Protein 4HS6 (pdb70)

CATH classification: 2.60.40.10 (+1 more: 2.60.40.10)

Solvent-accessible surface area: 37978 Å² total; per-residue (Å²): 166,9,39,4,82,97,0,47,5,49,113,146,190,19,42,7,81,81,0,49,8,55,119,146,145,7,85,6,76,13,60,56,81,70,38,69,9,44,78,36,62,162,4,66,0,46,0,143,3,78,86,56,0,57,16,132,88,87,13,0,0,0,0,0,11,20,61,70,70,132,25,4,102,3,2,0,44,16,3,73,58,69,28,107,80,10,50,101,42,5,53,11,55,39,76,15,49,71,2,36,1,13,0,55,47,0,70,26,70,1,10,3,32,0,10,0,0,0,0,14,24,64,18,6,31,14,0,127,7,0,71,0,52,2,103,78,103,63,21,45,10,60,11,41,30,5,40,8,11,34,71,3,23,62,80,31,42,0,1,0,0,0,0,0,7,62,0,15,23,90,125,30,114,22,32,4,49,5,59,134,56,100,40,104,84,42,50,82,82,11,39,17,64,9,45,55,169,64,3,5,11,0,3,7,1,28,0,61,16,52,75,59,62,8,86,123,57,132,56,0,10,0,39,0,56,9,131,30,33,132,72,69,43,74,86,63,35,91,75,32,121,79,152,8,82,6,72,4,55,54,67,77,41,61,9,33,79,44,62,164,6,66,0,57,1,152,4,77,86,54,0,61,16,127,88,86,13,0,0,0,0,0,14,8,55,69,48,129,29,4,90,5,0,0,45,15,3,73,54,71,25,109,84,16,47,104,47,4,56,8,69,39,71,15,45,65,5,37,0,17,0,48,51,0,69,23,76,1,17,4,29,0,10,0,0,0,0,16,25,51,22,8,31,14,0,81,5,0,111,3,42,1,112,72,104,66,21,45,10,61,12,44,29,4,59,13,15,47,72,3,22,96,88,27,44,0,2,0,0,0,0,0,7,63,0,18,24,124,126,28,115,21,41,5,43,2,67,131,53,109,47,105,86,41,50,77,84,12,27,15,70,12,37,59,154,64,4,8,17,0,5,7,1,28,0,58,21,52,74,62,64,5,75,130,53,141,58,0,9,0,30,0,60,7,131,31,36,133,77,70,41,70,83,62,35,99,83,34,119,110,166,18,122,5,85,6,55,40,94,8,34,16,82,62,91,91,54,4,63,2,35,0,66,7,57,62,52,55,1,77,62,11,2,1,0,0,0,15,21,34,103,88,154,14,7,60,4,0,0,2,9,2,72,72,30,54,57,7,24,11,138,95,5,124,112,55,6,61,5,57,80,47,67,106,131,29,42,0,23,2,120,0,23,65,1,74,80,77,1,28,1,49,0,3,0,0,1,0,30,57,93,10,14,0,0,21,76,36,1,87,15,28,26,1,22,12,20,77,43,44,35,84,24,14,44,9,25,22,3,24,51,101,90,13,4,0,0,0,5,0,14,39,0,20,0,65,38,12,71,22,40,1,39,103,36,93,36,98,89,36,40,28,53,3,68,23,37,88,24,133,78,35,36,44,16,16,4,0,1,0,32,8,77,42,102,15,51,72,111,111,70,14,39,0,28,2,29,0,82,19,13,77,11,100,7,43,42,100,5,102,66,96,100,75,122,4,87,13,108,2,44,36,86,15,36,14,59,56,89,74,49,0,54,2,37,0,62,13,58,58,80,100,36,119,57,0,3,4,0,0,0,17,24,11,102,94,167,34,6,46,5,0,0,2,12,2,91,80,41,56,58,4,33,9,101,95,8,72,116,53,10,68,4,57,67,59,93,108,140,76,46,1,24,1,132,0,33,62,1,72,75,76,1,29,2,41,0,0,0,0,0,0,15,35,89,11,5,0,0,20,64,34,3,92,11,18,26,0,11,9,26,74,49,44,52,90,24,14,44,8,20,37,3,26,2,142,104,89,9,5,0,0,0,6,0,13,38,0,12,0,44,55,14,84,25,44,1,29,102,44,92,36,101,89,36,39,32,52,3,67,28,32,99,25,132,80,33,35,38,13,15,5,0,1,0,34,7,79,47,100,19,45,79,126,85,80,11,55,0,27,2,38,0,124,32,14,62,13,99,8,54,36,108,5,95,74,96,113,74

Sequence (889 aa):
QLINTNGSWHHINQLINTNGSWHINDIVLTQSPSSLSASVGDRVTITTCRASESVDGYGYSFLHWFQQKPGKAPKLLIYLASNLNSGVPSRFSGSGSGTDFTLTISSLLQPEDFATYYCQQNNVDPWTFGQQGTKLEIKKRTVAAPSVFIFPPSDEEQLKSGTASVVCLLNNFYPRREAKVQWKVDNALQSGNSQESVTEQDSKDSTYSLSSTLTLSKADYEKHKVYACCEVTHQGLSSPVTKSFNRGECDIVLTQSPSSLSASVGDRVTITCRRASESVDGYGYSFLHWFQQKPGKAPKLLIYLASNLNSGVPSRFSGSSGSGTDFTTLTISSLQPEDFATYYCQQNNVDPWTFGQQGTKLEIKRTVAAPSVFIFPPSDEQLKSGTASVVCLLNNFYPREAKVQWKVDNALQSGNSQESVTEQDSKDSTYSLSSTLTLSKADYEKHKVYACCEVTHQGLSSPVTKSFNRGECEEVQLQESGPGLVVKPSETLSLTCTVSGDSITSGYWNWIRQPPGRALEWMGYISYSGSTYYSLSLRSRITISRDTSKNQYSLRLSSVTAADTAMYYCALITTSTYAMDYWGQGTTVTVSSASTTKGPSVFPLAPGTAALGCLVKDYFPEEPVVTVSSWNSGALTSGVHTFPAVLQSSGLYSLSSVVTVPSSSLGTQTYICNVNHKPSNTKVDKKVEPKSCEVQLQESGPGLVKPSETLSLTCTVSGDSITSGYWNWIRQPPGRALEEWMGYISYSGSTYYSLSLRSRITISRDTSSKNQYSLRRLSSVTAADTAMYYCALITTSTYAMDYWGQGTTVTVSSASTKGPSVFPLAPSGTTAALGCLVKDYFPEPVTVSWNSGALTSGVHTFPAVLQSSGLYSLSSVVTVPSSSLGTQTYICNVNHKPSNTKVDKKVEPKSC

B-factor: mean 24.08, std 10.3, range [6.76, 92.84]

Nearest PDB structures (foldseek):
  4hs6-assembly2_L  TM=1.005E+00  e=5.303E-43  Homo sapiens
  6tcq-assembly1_L  TM=9.790E-01  e=2.250E-39  Homo sapiens
  5hys-assembly1_L  TM=9.779E-01  e=3.060E-39  Homo sapiens
  6tcp-assembly4_E  TM=9.678E-01  e=4.853E-39  Homo sapiens
  8acf-assembly1_L  TM=8.881E-01  e=1.164E-37  Homo sapiens

Secondary structure (DSSP, 8-state):
---EEEE-SEEEEETT--EEEEEEESS--EETTEE-EEEEEE-TTS--EEEEETTTEEPTT--TTEEEEEETTEEEEEESS--GGG-EEEEEEE-SSSSPEE---EEEEEE---BPPEEEEEPPPHHHHHTTEEEEEEEEEEEBSS--EEEEEETTEEP-SSEEEEEPPPPTTT--EEEEEEEEEEHHHHHT--EEEEEEE-TT-SS-EEEEEE-S--/--EEEEES-SEE-TTS-EEEEEEEESS-TTSSEEEEEEE-TTS--EEEEEEETTS-EEE-GGGTTTEEEEEETTTTEEEEEE-S--GGG-EEEEEEEEETTTTEEEEE---EEEEE-SSPPBPPEEEEE---EEEEEEEEEEEBSS--EEEEGGGTB-TTEEEPPPEE-TTS-EEEEEEEEEEGGGBTTB-EEEEEEEGGGTEEEEEEE-----/-EEEEEES-SEE-TTS-EEEEEEEEES--SS-EEEEEEE-TTS--EEEEEEETTS-EEE-TTTTTSEEEEEETTTTEEEEEE-S--GGG-EEEEEEEEETTTTEEEEE---EEEEE-SSPPBPPEEEEE----EEEEEEEEEEEBSS--EEEEGGGTB-TTEEEPPPEE-TTS-EEEEEEEEEEGGGTTT---EEEEEEGGGTEEEEEE------/---EEEE-SEEEEETT--EEEEEEESS--EETTEE-EEEEEE-TTS--EEEEETTTEEPTTS-TTEEEEEETTEEEEEESS--GGG-EEEEEEE-SSSSPEE---EEEEEE---BPPEEEEEPPPHHHHHTTEEEEEEEEEEEBSS--EEEEEETTEEP-SSEEEEEPPPPTTT--EEEEEEEEEEHHHHHT--EEEEEEE-TT-SS-EEEEEE-S--/--EEETTEEE--/--EEETTEEE--

Radius of gyration: 33.25 Å; Cα contacts (8 Å, |Δi|>4): 2449; chains: 6; bounding box: 92×70×86 Å

Structure (mmCIF, N/CA/C/O backbone):
data_4HS6
#
_entry.id   4HS6
#
_cell.length_a   71.091
_cell.length_b   90.821
_cell.length_c   72.681
_cell.angle_alpha   90.00
_cell.angle_beta   109.35
_cell.angle_gamma   90.00
#
_symmetry.space_group_name_H-M   'P 1 21 1'
#
loop_
_entity.id
_entity.type
_entity.pdbx_description
1 polymer E2-peptide
2 polymer 'MRCT10.v362 Fab light chain'
3 polymer 'MRCT10.v362 Fab heavy chain'
4 water water
#
loop_
_atom_site.group_PDB
_atom_site.id
_atom_site.type_symbol
_atom_site.label_atom_id
_atom_site.label_alt_id
_atom_site.label_comp_id
_atom_site.label_asym_id
_atom_site.label_entity_id
_atom_site.label_seq_id
_atom_site.pdbx_PDB_ins_code
_atom_site.Cartn_x
_atom_site.Cartn_y
_atom_site.Cartn_z
_atom_site.occupancy
_atom_site.B_iso_or_equiv
_atom_site.auth_seq_id
_atom_site.auth_comp_id
_atom_site.auth_asym_id
_atom_site.auth_atom_id
_atom_site.pdbx_PDB_model_num
ATOM 1 N N . GLN A 1 1 ? 47.684 30.420 -13.599 1.00 30.89 412 GLN Z N 1
ATOM 2 C CA . GLN A 1 1 ? 46.913 29.306 -13.002 1.00 28.55 412 GLN Z CA 1
ATOM 3 C C . GLN A 1 1 ? 47.873 28.152 -12.679 1.00 24.83 412 GLN Z C 1
ATOM 4 O O . GLN A 1 1 ? 48.717 27.779 -13.504 1.00 24.98 412 GLN Z O 1
ATOM 10 N N . LEU A 1 2 ? 47.768 27.622 -11.462 1.00 22.99 413 LEU Z N 1
ATOM 11 C CA . LEU A 1 2 ? 48.591 26.486 -11.046 1.00 21.27 413 LEU Z CA 1
ATOM 12 C C . LEU A 1 2 ? 48.145 25.229 -11.787 1.00 22.33 413 LEU Z C 1
ATOM 13 O O . LEU A 1 2 ? 46.992 25.113 -12.214 1.00 21.16 413 LEU Z O 1
ATOM 18 N N . ILE A 1 3 ? 49.089 24.300 -11.934 1.00 20.15 414 ILE Z N 1
ATOM 19 C CA . ILE A 1 3 ? 48.882 23.015 -12.603 1.00 21.50 414 ILE Z CA 1
ATOM 20 C C . ILE A 1 3 ? 49.024 21.920 -11.556 1.00 19.16 414 ILE Z C 1
ATOM 21 O O . ILE A 1 3 ? 49.899 22.004 -10.699 1.00 20.29 414 ILE Z O 1
ATOM 26 N N . ASN A 1 4 ? 48.191 20.880 -11.639 1.00 17.45 415 ASN Z N 1
ATOM 27 C CA . ASN A 1 4 ? 48.307 19.756 -10.719 1.00 16.86 415 ASN Z CA 1
ATOM 28 C C . ASN A 1 4 ? 49.022 18.566 -11.369 1.00 16.84 415 ASN Z C 1
ATOM 29 O O . ASN A 1 4 ? 48.697 18.162 -12.489 1.00 18.61 415 ASN Z O 1
ATOM 34 N N . THR A 1 5 ? 50.008 18.025 -10.655 1.00 18.66 416 THR Z N 1
ATOM 35 C CA . THR A 1 5 ? 50.704 16.792 -11.059 1.00 18.71 416 THR Z CA 1
ATOM 36 C C . THR A 1 5 ? 50.804 15.892 -9.830 1.00 17.46 416 THR Z C 1
ATOM 37 O O . THR A 1 5 ? 51.290 16.312 -8.783 1.00 18.45 416 THR Z O 1
ATOM 41 N N . ASN A 1 6 ? 50.286 14.667 -9.942 1.00 17.73 417 ASN Z N 1
ATOM 42 C CA . ASN A 1 6 ? 50.376 13.679 -8.869 1.00 19.08 417 ASN Z CA 1
ATOM 43 C C . ASN A 1 6 ? 49.841 14.202 -7.535 1.00 16.94 417 ASN Z C 1
ATOM 44 O O . ASN A 1 6 ? 50.342 13.859 -6.470 1.00 18.34 417 ASN Z O 1
ATOM 49 N N . GLY A 1 7 ? 48.804 15.039 -7.608 1.00 14.95 418 GLY Z N 1
ATOM 50 C CA . GLY A 1 7 ? 48.088 15.499 -6.424 1.00 15.34 418 GLY Z CA 1
ATOM 51 C C . GLY A 1 7 ? 48.478 16.881 -5.936 1.00 15.02 418 GLY Z C 1
ATOM 52 O O . GLY A 1 7 ? 47.742 17.460 -5.144 1.00 15.39 418 GLY Z O 1
ATOM 53 N N . SER A 1 8 ? 49.617 17.396 -6.379 1.00 17.02 419 SER Z N 1
ATOM 54 C CA . SER A 1 8 ? 50.115 18.684 -5.882 1.00 18.04 419 SER Z CA 1
ATOM 55 C C . SER A 1 8 ? 50.072 19.770 -6.947 1.00 19.32 419 SER Z C 1
ATOM 56 O O . SER A 1 8 ? 50.375 19.533 -8.119 1.00 17.82 419 SER Z O 1
ATOM 59 N N . TRP A 1 9 ? 49.693 20.974 -6.523 1.00 17.72 420 TRP Z N 1
ATOM 60 C CA . TRP A 1 9 ? 49.602 22.115 -7.420 1.00 18.11 420 TRP Z CA 1
ATOM 61 C C . TRP A 1 9 ? 50.943 22.835 -7.452 1.00 20.06 420 TRP Z C 1
ATOM 62 O O . TRP A 1 9 ? 51.574 22.995 -6.409 1.00 22.98 420 TRP Z O 1
ATOM 73 N N . HIS A 1 10 ? 51.373 23.225 -8.654 1.00 18.86 421 HIS Z N 1
ATOM 74 C CA A HIS A 1 10 ? 52.670 23.877 -8.861 0.60 20.51 421 HIS Z CA 1
ATOM 75 C CA B HIS A 1 10 ? 52.667 23.887 -8.856 0.40 20.98 421 HIS Z CA 1
ATOM 76 C C . HIS A 1 10 ? 52.587 24.887 -9.994 1.00 24.34 421 HIS Z C 1
ATOM 77 O O . HIS A 1 10 ? 51.626 24.910 -10.752 1.00 23.96 421 HIS Z O 1
ATOM 90 N N . ILE A 1 11 ? 53.615 25.723 -10.112 1.00 26.25 422 ILE Z N 1
ATOM 91 C CA . ILE A 1 11 ? 53.647 26.697 -11.190 1.00 34.91 422 ILE Z CA 1
ATOM 92 C C . ILE A 1 11 ? 53.906 25.993 -12.525 1.00 34.86 422 ILE Z C 1
ATOM 93 O O . ILE A 1 11 ? 54.693 25.051 -12.583 1.00 38.95 422 ILE Z O 1
ATOM 98 N N . ASN A 1 12 ? 53.203 26.449 -13.566 1.00 41.79 423 ASN Z N 1
ATOM 99 C CA . ASN A 1 12 ? 53.415 26.056 -14.975 1.00 56.29 423 ASN Z CA 1
ATOM 100 C C . ASN A 1 12 ? 52.170 26.332 -15.816 1.00 59.06 423 ASN Z C 1
ATOM 101 O O . ASN A 1 12 ? 52.259 26.502 -17.033 1.00 66.65 423 ASN Z O 1
ATOM 106 N N . GLN B 1 1 ? -31.750 12.704 -44.517 1.00 46.50 412 GLN Y N 1
ATOM 107 C CA . GLN B 1 1 ? -32.105 13.032 -43.112 1.00 33.31 412 GLN Y CA 1
ATOM 108 C C . GLN B 1 1 ? -33.140 12.065 -42.560 1.00 27.52 412 GLN Y C 1
ATOM 109 O O . GLN B 1 1 ? -34.149 12.471 -41.964 1.00 25.63 412 GLN Y O 1
ATOM 115 N N . LEU B 1 2 ? -32.885 10.780 -42.774 1.00 20.38 413 LEU Y N 1
ATOM 116 C CA . LEU B 1 2 ? -33.653 9.728 -42.128 1.00 22.45 413 LEU Y CA 1
ATOM 117 C C . LEU B 1 2 ? -33.184 9.647 -40.684 1.00 21.48 413 LEU Y C 1
ATOM 118 O O . LEU B 1 2 ? -32.091 10.109 -40.355 1.00 21.02 413 LEU Y O 1
ATOM 123 N N . ILE B 1 3 ? -34.029 9.098 -39.820 1.00 21.72 414 ILE Y N 1
ATOM 124 C CA . ILE B 1 3 ? -33.623 8.813 -38.463 1.00 23.40 414 ILE Y CA 1
ATOM 125 C C . ILE B 1 3 ? -33.755 7.321 -38.228 1.00 19.19 414 ILE Y C 1
ATOM 126 O O . ILE B 1 3 ? -34.525 6.631 -38.897 1.00 21.05 414 ILE Y O 1
ATOM 131 N N . ASN B 1 4 ? -32.946 6.817 -37.308 1.00 17.34 415 ASN Y N 1
ATOM 132 C CA . ASN B 1 4 ? -32.936 5.409 -37.019 1.00 18.14 415 ASN Y CA 1
ATOM 133 C C . ASN B 1 4 ? -33.638 5.128 -35.693 1.00 17.01 415 ASN Y C 1
ATOM 134 O O . ASN B 1 4 ? -33.406 5.827 -34.699 1.00 17.71 415 ASN Y O 1
ATOM 139 N N . THR B 1 5 ? -34.486 4.105 -35.693 1.00 17.83 416 THR Y N 1
ATOM 140 C CA . THR B 1 5 ? -35.118 3.598 -34.480 1.00 18.54 416 THR Y CA 1
ATOM 141 C C . THR B 1 5 ? -35.047 2.072 -34.521 1.00 15.90 416 THR Y C 1
ATOM 142 O O . THR B 1 5 ? -35.475 1.454 -35.500 1.00 17.75 416 THR Y O 1
ATOM 146 N N . ASN B 1 6 ? -34.480 1.471 -33.478 1.00 16.48 417 ASN Y N 1
ATOM 147 C CA . ASN B 1 6 ? -34.433 0.024 -33.339 1.00 18.32 417 ASN Y CA 1
ATOM 148 C C . ASN B 1 6 ? -33.819 -0.636 -34.566 1.00 17.68 417 ASN Y C 1
ATOM 149 O O . ASN B 1 6 ? -34.198 -1.739 -34.934 1.00 19.45 417 ASN Y O 1
ATOM 154 N N . GLY B 1 7 ? -32.862 0.057 -35.181 1.00 16.90 418 GLY Y N 1
ATOM 155 C CA . GLY B 1 7 ? -32.092 -0.504 -36.283 1.00 17.04 418 GLY Y CA 1
ATOM 156 C C . GLY B 1 7 ? -32.544 -0.123 -37.670 1.00 17.83 418 GLY Y C 1
ATOM 157 O O . GLY B 1 7 ? -31.793 -0.297 -38.628 1.00 17.69 418 GLY Y O 1
ATOM 158 N N . SER B 1 8 ? -33.762 0.382 -37.805 1.00 18.29 419 SER Y N 1
ATOM 159 C CA . SER B 1 8 ? -34.285 0.691 -39.125 1.00 20.82 419 SER Y CA 1
ATOM 160 C C . SER B 1 8 ? -34.378 2.191 -39.325 1.00 19.47 419 SER Y C 1
ATOM 161 O O . SER B 1 8 ? -34.785 2.931 -38.420 1.00 17.81 419 SER Y O 1
ATOM 164 N N . TRP B 1 9 ? -34.014 2.638 -40.525 1.00 18.46 420 TRP Y N 1
ATOM 165 C CA . TRP B 1 9 ? -34.082 4.046 -40.880 1.00 19.37 420 TRP Y CA 1
ATOM 166 C C . TRP B 1 9 ? -35.479 4.376 -41.403 1.00 19.76 420 TRP Y C 1
ATOM 167 O O . TRP B 1 9 ? -36.126 3.554 -42.054 1.00 23.17 420 TRP Y O 1
ATOM 178 N N . HIS B 1 10 ? -35.934 5.583 -41.096 1.00 19.89 421 HIS Y N 1
ATOM 179 C CA . HIS B 1 10 ? -37.277 6.010 -41.452 1.00 20.87 421 HIS Y CA 1
ATOM 180 C C . HIS B 1 10 ? -37.358 7.529 -41.473 1.00 21.46 421 HIS Y C 1
ATOM 181 O O . HIS B 1 10 ? -36.428 8.220 -41.084 1.00 21.37 421 HIS Y O 1
ATOM 188 N N . ILE B 1 11 ? -38.488 8.054 -41.933 1.00 23.52 422 ILE Y N 1
ATOM 189 C CA . ILE B 1 11 ? -38.660 9.496 -42.019 1.00 25.20 422 ILE Y CA 1
ATOM 190 C C . ILE B 1 11 ? -38.920 10.114 -40.636 1.00 28.17 422 ILE Y C 1
ATOM 191 O O . ILE B 1 11 ? -39.523 9.476 -39.762 1.00 26.79 422 ILE Y O 1
ATOM 196 N N . ASN B 1 12 ? -38.427 11.341 -40.459 1.00 33.20 423 ASN Y N 1
ATOM 197 C CA . ASN B 1 12 ? -38.701 12.207 -39.294 1.00 50.78 423 ASN Y CA 1
ATOM 198 C C . ASN B 1 12 ? -37.516 12.251 -38.337 1.00 56.40 423 ASN Y C 1
ATOM 199 O O . ASN B 1 12 ? -36.942 13.316 -38.096 1.00 63.63 423 ASN Y O 1
ATOM 204 N N . ASP C 2 1 ? 49.265 7.692 5.168 1.00 36.90 1 ASP A N 1
ATOM 205 C CA . ASP C 2 1 ? 48.631 8.697 4.271 1.00 32.69 1 ASP A CA 1
ATOM 206 C C . ASP C 2 1 ? 48.104 9.867 5.089 1.00 27.52 1 ASP A C 1
ATOM 207 O O . ASP C 2 1 ? 47.762 9.714 6.261 1.00 26.45 1 ASP A O 1
ATOM 212 N N . ILE C 2 2 ? 48.025 11.034 4.456 1.00 22.43 2 ILE A N 1
ATOM 213 C CA . ILE C 2 2 ? 47.406 12.200 5.086 1.00 23.28 2 ILE A CA 1
ATOM 214 C C . ILE C 2 2 ? 45.974 11.861 5.502 1.00 20.99 2 ILE A C 1
ATOM 215 O O . ILE C 2 2 ? 45.248 11.195 4.761 1.00 22.85 2 ILE A O 1
ATOM 220 N N . VAL C 2 3 ? 45.588 12.336 6.691 1.00 21.66 3 VAL A N 1
ATOM 221 C CA . VAL C 2 3 ? 44.248 12.154 7.234 1.00 19.62 3 VAL A CA 1
ATOM 222 C C . VAL C 2 3 ? 43.670 13.504 7.624 1.00 17.55 3 VAL A C 1
ATOM 223 O O . VAL C 2 3 ? 44.377 14.333 8.201 1.00 20.86 3 VAL A O 1
ATOM 227 N N . LEU C 2 4 ? 42.399 13.719 7.288 1.00 18.83 4 LEU A N 1
ATOM 228 C CA . LEU C 2 4 ? 41.642 14.867 7.773 1.00 19.04 4 LEU A CA 1
ATOM 229 C C . LEU C 2 4 ? 40.680 14.389 8.844 1.00 16.28 4 LEU A C 1
ATOM 230 O O . LEU C 2 4 ? 39.874 13.492 8.603 1.00 20.10 4 LEU A O 1
ATOM 235 N N . THR C 2 5 ? 40.773 14.981 10.031 1.00 20.15 5 THR A N 1
ATOM 236 C CA . THR C 2 5 ? 39.883 14.634 11.135 1.00 19.10 5 THR A CA 1
ATOM 237 C C . THR C 2 5 ? 38.951 15.804 11.443 1.00 19.09 5 THR A C 1
ATOM 238 O O . THR C 2 5 ? 39.420 16.884 11.817 1.00 21.83 5 THR A O 1
ATOM 242 N N . GLN C 2 6 ? 37.644 15.587 11.297 1.00 22.02 6 GLN A N 1
ATOM 243 C CA . GLN C 2 6 ? 36.626 16.590 11.676 1.00 20.49 6 GLN A CA 1
ATOM 244 C C . GLN C 2 6 ? 36.164 16.428 13.118 1.00 23.51 6 GLN A C 1
ATOM 245 O O . GLN C 2 6 ? 36.125 15.323 13.658 1.00 30.99 6 GLN A O 1
ATOM 251 N N . SER C 2 7 ? 35.807 17.546 13.735 1.00 22.83 7 SER A N 1
ATOM 252 C CA . SER C 2 7 ? 35.262 17.555 15.080 1.00 28.37 7 SER A CA 1
ATOM 253 C C . SER C 2 7 ? 34.224 18.662 15.167 1.00 25.91 7 SER A C 1
ATOM 254 O O . SER C 2 7 ? 34.468 19.750 14.656 1.00 26.04 7 SER A O 1
ATOM 257 N N . PRO C 2 8 ? 33.054 18.382 15.779 1.00 27.53 8 PRO A N 1
ATOM 258 C CA . PRO C 2 8 ? 32.613 17.069 16.236 1.00 26.69 8 PRO A CA 1
ATOM 259 C C . PRO C 2 8 ? 32.111 16.252 15.053 1.00 25.43 8 PRO A C 1
ATOM 260 O O . PRO C 2 8 ? 31.991 16.790 13.946 1.00 26.04 8 PRO A O 1
ATOM 264 N N . SER C 2 9 ? 31.799 14.980 15.279 1.00 27.72 9 SER A N 1
ATOM 265 C CA . SER C 2 9 ? 31.232 14.129 14.231 1.00 29.44 9 SER A CA 1
ATOM 266 C C . SER C 2 9 ? 29.737 14.376 14.055 1.00 26.40 9 SER A C 1
ATOM 267 O O . SER C 2 9 ? 29.175 14.150 12.988 1.00 24.41 9 SER A O 1
ATOM 270 N N . SER C 2 10 ? 29.083 14.811 15.120 1.00 27.04 10 SER A N 1
ATOM 271 C CA . SER C 2 10 ? 27.694 15.214 15.027 1.00 28.29 10 SER A CA 1
ATOM 272 C C . SER C 2 10 ? 27.411 16.321 16.015 1.00 27.02 10 SER A C 1
ATOM 273 O O . SER C 2 10 ? 28.121 16.503 17.019 1.00 27.75 10 SER A O 1
ATOM 276 N N . LEU C 2 11 ? 26.380 17.089 15.714 1.00 23.04 11 LEU A N 1
ATOM 277 C CA . LEU C 2 11 ? 25.939 18.094 16.647 1.00 25.73 11 LEU A CA 1
ATOM 278 C C . LEU C 2 11 ? 24.501 18.462 16.394 1.00 25.71 11 LEU A C 1
ATOM 279 O O . LEU C 2 11 ? 24.004 18.368 15.267 1.00 23.01 11 LEU A O 1
ATOM 284 N N . SER C 2 12 ? 23.829 18.843 17.475 1.00 26.16 12 SER A N 1
ATOM 285 C CA . SER C 2 12 ? 22.466 19.314 17.426 1.00 26.55 12 SER A CA 1
ATOM 286 C C . SER C 2 12 ? 22.477 20.759 17.862 1.00 28.79 12 SER A C 1
ATOM 287 O O . SER C 2 12 ? 23.195 21.140 18.792 1.00 29.98 12 SER A O 1
ATOM 290 N N . ALA C 2 13 ? 21.698 21.563 17.160 1.00 24.36 13 ALA A N 1
ATOM 291 C CA . ALA C 2 13 ? 21.621 22.983 17.436 1.00 24.67 13 ALA A CA 1
ATOM 292 C C . ALA C 2 13 ? 20.239 23.478 17.073 1.00 23.24 13 ALA A C 1
ATOM 293 O O . ALA C 2 13 ? 19.526 22.860 16.274 1.00 21.20 13 ALA A O 1
ATOM 295 N N . SER C 2 14 ? 19.850 24.583 17.686 1.00 21.58 14 SER A N 1
ATOM 296 C CA . SER C 2 14 ? 18.564 25.173 17.411 1.00 23.20 14 SER A CA 1
ATOM 297 C C . SER C 2 14 ? 18.717 26.212 16.318 1.00 18.29 14 SER A C 1
ATOM 298 O O . SER C 2 14 ? 19.800 26.745 16.069 1.00 22.90 14 SER A O 1
ATOM 301 N N . VAL C 2 15 ? 17.606 26.548 15.689 1.00 22.09 15 VAL A N 1
ATOM 302 C CA . VAL C 2 15 ? 17.627 27.588 14.678 1.00 18.39 15 VAL A CA 1
ATOM 303 C C . VAL C 2 15 ? 18.146 28.903 15.263 1.00 22.50 15 VAL A C 1
ATOM 304 O O . VAL C 2 15 ? 17.715 29.348 16.336 1.00 22.37 15 VAL A O 1
ATOM 308 N N . GLY C 2 16 ? 19.085 29.511 14.551 1.00 19.67 16 GLY A N 1
ATOM 309 C CA . GLY C 2 16 ? 19.730 30.744 14.973 1.00 22.20 16 GLY A CA 1
ATOM 310 C C . GLY C 2 16 ? 21.030 30.567 15.758 1.00 19.46 16 GLY A C 1
ATOM 311 O O . GLY C 2 16 ? 21.778 31.541 15.946 1.00 21.53 16 GLY A O 1
ATOM 312 N N . ASP C 2 17 ? 21.294 29.342 16.228 1.00 18.81 17 ASP A N 1
ATOM 313 C CA . ASP C 2 17 ? 22.521 29.041 16.971 1.00 20.64 17 ASP A CA 1
ATOM 314 C C . ASP C 2 17 ? 23.729 29.159 16.059 1.00 22.73 17 ASP A C 1
ATOM 315 O O . ASP C 2 17 ? 23.648 28.877 14.861 1.00 22.33 17 ASP A O 1
ATOM 320 N N . ARG C 2 18 ? 24.856 29.543 16.641 1.00 24.09 18 ARG A N 1
ATOM 321 C CA . ARG C 2 18 ? 26.149 29.471 15.966 1.00 25.27 18 ARG A CA 1
ATOM 322 C C . ARG C 2 18 ? 26.614 28.008 15.877 1.00 26.48 18 ARG A C 1
ATOM 323 O O . ARG C 2 18 ? 26.370 27.203 16.782 1.00 31.38 18 ARG A O 1
ATOM 331 N N . VAL C 2 19 ? 27.258 27.664 14.765 1.00 22.93 19 VAL A N 1
ATOM 332 C CA . VAL C 2 19 ? 27.808 26.330 14.553 1.00 24.82 19 VAL A CA 1
ATOM 333 C C . VAL C 2 19 ? 29.279 26.465 14.177 1.00 22.28 19 VAL A C 1
ATOM 334 O O . VAL C 2 19 ? 29.632 27.267 13.321 1.00 21.43 19 VAL A O 1
ATOM 338 N N . THR C 2 20 ? 30.131 25.688 14.841 1.00 21.06 20 THR A N 1
ATOM 339 C CA . THR C 2 20 ? 31.555 25.646 14.524 1.00 19.78 20 THR A CA 1
ATOM 340 C C . THR C 2 20 ? 32.012 24.198 14.314 1.00 23.03 20 THR A C 1
ATOM 341 O O . THR C 2 20 ? 31.840 23.347 15.192 1.00 25.02 20 THR A O 1
ATOM 345 N N . ILE C 2 21 ? 32.586 23.931 13.142 1.00 19.24 21 ILE A N 1
ATOM 346 C CA . ILE C 2 21 ? 33.102 22.608 12.791 1.00 20.15 21 ILE A CA 1
ATOM 347 C C . ILE C 2 21 ? 34.582 22.739 12.472 1.00 20.44 21 ILE A C 1
ATOM 348 O O . ILE C 2 21 ? 34.995 23.636 11.742 1.00 19.62 21 ILE A O 1
ATOM 353 N N . THR C 2 22 ? 35.392 21.861 13.050 1.00 22.06 22 THR A N 1
ATOM 354 C CA A THR C 2 22 ? 36.832 21.906 12.866 0.50 19.48 22 THR A CA 1
ATOM 355 C CA B THR C 2 22 ? 36.831 21.921 12.833 0.50 19.26 22 THR A CA 1
ATOM 356 C C . THR C 2 22 ? 37.289 20.774 11.943 1.00 16.02 22 THR A C 1
ATOM 357 O O . THR C 2 22 ? 36.658 19.726 11.886 1.00 20.03 22 THR A O 1
ATOM 364 N N . CYS C 2 23 ? 38.382 21.014 11.231 1.00 17.90 23 CYS A N 1
ATOM 365 C CA . CYS C 2 23 ? 39.042 20.000 10.412 1.00 20.32 23 CYS A CA 1
ATOM 366 C C . CYS C 2 23 ? 40.555 20.110 10.634 1.00 23.35 23 CYS A C 1
ATOM 367 O O . CYS C 2 23 ? 41.151 21.150 10.366 1.00 22.31 23 CYS A O 1
ATOM 370 N N . ARG C 2 24 ? 41.171 19.037 11.140 1.00 20.38 24 ARG A N 1
ATOM 371 C CA . ARG C 2 24 ? 42.612 18.998 11.374 1.00 22.97 24 ARG A CA 1
ATOM 372 C C . ARG C 2 24 ? 43.279 18.061 10.370 1.00 19.09 24 ARG A C 1
ATOM 373 O O . ARG C 2 24 ? 42.843 16.919 10.210 1.00 23.42 24 ARG A O 1
ATOM 381 N N . ALA C 2 25 ? 44.285 18.570 9.667 1.00 19.35 25 ALA A N 1
ATOM 382 C CA . ALA C 2 25 ? 45.071 17.772 8.726 1.00 21.40 25 ALA A CA 1
ATOM 383 C C . ALA C 2 25 ? 46.318 17.252 9.434 1.00 20.82 25 ALA A C 1
ATOM 384 O O . ALA C 2 25 ? 46.955 17.975 10.199 1.00 24.91 25 ALA A O 1
ATOM 386 N N . SER C 2 26 ? 46.687 16.010 9.135 1.00 19.86 26 SER A N 1
ATOM 387 C CA . SER C 2 26 ? 47.881 15.403 9.726 1.00 22.31 26 SER A CA 1
ATOM 388 C C . SER C 2 26 ? 49.192 16.017 9.197 1.00 25.10 26 SER A C 1
ATOM 389 O O . SER C 2 26 ? 50.253 15.855 9.811 1.00 26.77 26 SER A O 1
ATOM 392 N N . GLU C 2 27 ? 49.124 16.696 8.055 1.00 21.93 27 GLU A N 1
ATOM 393 C CA . GLU C 2 27 ? 50.237 17.509 7.558 1.00 21.24 27 GLU A CA 1
ATOM 394 C C . GLU C 2 27 ? 49.703 18.705 6.778 1.00 23.90 27 GLU A C 1
ATOM 395 O O . GLU C 2 27 ? 48.517 18.751 6.464 1.00 21.87 27 GLU A O 1
ATOM 401 N N . SER C 2 28 A 50.577 19.666 6.487 1.00 21.73 27 SER A N 1
ATOM 402 C CA . SER C 2 28 A 50.155 20.925 5.852 1.00 20.71 27 SER A CA 1
ATOM 403 C C . SER C 2 28 A 49.551 20.695 4.475 1.00 19.92 27 SER A C 1
ATOM 404 O O . SER C 2 28 A 50.120 19.970 3.643 1.00 20.32 27 SER A O 1
ATOM 407 N N . VAL C 2 29 B 48.414 21.342 4.227 1.00 19.91 27 VAL A N 1
ATOM 408 C CA . VAL C 2 29 B 47.784 21.301 2.910 1.00 17.12 27 VAL A CA 1
ATOM 409 C C . VAL C 2 29 B 48.013 22.626 2.162 1.00 19.01 27 VAL A C 1
ATOM 410 O O . VAL C 2 29 B 47.317 22.958 1.197 1.00 18.27 27 VAL A O 1
ATOM 414 N N . ASP C 2 30 C 49.017 23.381 2.594 1.00 19.90 27 ASP A N 1
ATOM 415 C CA . ASP C 2 30 C 49.309 24.667 1.977 1.00 20.99 27 ASP A CA 1
ATOM 416 C C . ASP C 2 30 C 50.254 24.513 0.801 1.00 21.46 27 ASP A C 1
ATOM 417 O O . ASP C 2 30 C 51.068 23.576 0.737 1.00 23.21 27 ASP A O 1
ATOM 422 N N . GLY C 2 31 D 50.154 25.459 -0.120 1.00 21.41 27 GLY A N 1
ATOM 423 C CA . GLY C 2 31 D 51.109 25.587 -1.202 1.00 20.70 27 GLY A CA 1
ATOM 424 C C . GLY C 2 31 D 50.926 26.902 -1.926 1.00 24.32 27 GLY A C 1
ATOM 425 O O . GLY C 2 31 D 49.800 27.328 -2.180 1.00 22.68 27 GLY A O 1
ATOM 426 N N . TYR C 2 32 ? 52.040 27.560 -2.235 1.00 26.13 28 TYR A N 1
ATOM 427 C CA . TYR C 2 32 ? 52.044 28.791 -3.031 1.00 30.58 28 TYR A CA 1
ATOM 428 C C . TYR C 2 32 ? 51.113 29.888 -2.494 1.00 28.62 28 TYR A C 1
ATOM 429 O O . TYR C 2 32 ? 50.527 30.653 -3.264 1.00 35.46 28 TYR A O 1
ATOM 438 N N . GLY C 2 33 ? 50.980 29.953 -1.172 1.00 24.55 29 GLY A N 1
ATOM 439 C CA . GLY C 2 33 ? 50.194 30.987 -0.515 1.00 27.66 29 GLY A CA 1
ATOM 440 C C . GLY C 2 33 ? 48.736 30.638 -0.294 1.00 25.63 29 GLY A C 1
ATOM 441 O O . GLY C 2 33 ? 48.001 31.418 0.315 1.00 29.47 29 GLY A O 1
ATOM 442 N N . TYR C 2 34 ? 48.329 29.459 -0.780 1.00 24.02 30 TYR A N 1
ATOM 443 C CA . TYR C 2 34 ? 46.972 28.947 -0.612 1.00 24.34 30 TYR A CA 1
ATOM 444 C C . TYR C 2 34 ? 46.927 27.827 0.409 1.00 20.28 30 TYR A C 1
ATOM 445 O O . TYR C 2 34 ? 47.940 27.170 0.657 1.00 20.46 30 TYR A O 1
ATOM 454 N N . SER C 2 35 ? 45.741 27.594 0.963 1.00 18.30 31 SER A N 1
ATOM 455 C CA . SER C 2 35 ? 45.464 26.397 1.747 1.00 17.45 31 SER A CA 1
ATOM 456 C C . SER C 2 35 ? 44.445 25.614 0.941 1.00 17.22 31 SER A C 1
ATOM 457 O O . SER C 2 35 ? 43.351 26.103 0.722 1.00 16.05 31 SER A O 1
ATOM 460 N N . PHE C 2 36 ? 44.816 24.414 0.503 1.00 16.34 32 PHE A N 1
ATOM 461 C CA . PHE C 2 36 ? 43.959 23.602 -0.368 1.00 16.73 32 PHE A CA 1
ATOM 462 C C . PHE C 2 36 ? 43.033 22.731 0.468 1.00 15.09 32 PHE A C 1
ATOM 463 O O . PHE C 2 36 ? 43.093 21.495 0.435 1.00 15.56 32 PHE A O 1
ATOM 471 N N . LEU C 2 37 ? 42.181 23.419 1.214 1.00 14.61 33 LEU A N 1
ATOM 472 C CA . LEU C 2 37 ? 41.207 22.849 2.123 1.00 14.47 33 LEU A CA 1
ATOM 473 C C . LEU C 2 37 ? 39.864 23.486 1.808 1.00 15.30 33 LEU A C 1
ATOM 474 O O . LEU C 2 37 ? 39.705 24.716 1.864 1.00 15.50 33 LEU A O 1
ATOM 479 N N . HIS C 2 38 ? 38.895 22.643 1.480 1.00 12.66 34 HIS A N 1
ATOM 480 C CA . HIS C 2 38 ? 37.602 23.095 0.991 1.00 11.83 34 HIS A CA 1
ATOM 481 C C . HIS C 2 38 ? 36.504 22.458 1.813 1.00 13.86 34 HIS A C 1
ATOM 482 O O . HIS C 2 38 ? 36.674 21.358 2.324 1.00 14.81 34 HIS A O 1
ATOM 489 N N . TRP C 2 39 ? 35.381 23.141 1.912 1.00 12.13 35 TRP A N 1
ATOM 490 C CA . TRP C 2 39 ? 34.242 22.677 2.687 1.00 11.97 35 TRP A CA 1
ATOM 491 C C . TRP C 2 39 ? 33.027 22.462 1.793 1.00 13.76 35 TRP A C 1
ATOM 492 O O . TRP C 2 39 ? 32.683 23.320 0.956 1.00 12.26 35 TRP A O 1
ATOM 503 N N . PHE C 2 40 ? 32.356 21.332 2.025 1.00 12.41 36 PHE A N 1
ATOM 504 C CA . PHE C 2 40 ? 31.194 20.908 1.304 1.00 13.08 36 PHE A CA 1
ATOM 505 C C . PHE C 2 40 ? 30.012 20.687 2.231 1.00 13.24 36 PHE A C 1
ATOM 506 O O . PHE C 2 40 ? 30.187 20.331 3.397 1.00 13.06 36 PHE A O 1
ATOM 514 N N . GLN C 2 41 ? 28.820 20.860 1.680 1.00 12.25 37 GLN A N 1
ATOM 515 C CA . GLN C 2 41 ? 27.549 20.605 2.353 1.00 13.35 37 GLN A CA 1
ATOM 516 C C . GLN C 2 41 ? 26.807 19.550 1.548 1.00 14.68 37 GLN A C 1
ATOM 517 O O . GLN C 2 41 ? 26.609 19.723 0.335 1.00 15.20 37 GLN A O 1
ATOM 523 N N . GLN C 2 42 ? 26.370 18.471 2.201 1.00 13.03 38 GLN A N 1
ATOM 524 C CA . GLN C 2 42 ? 25.649 17.415 1.493 1.00 13.99 38 GLN A CA 1
ATOM 525 C C . GLN C 2 42 ? 24.306 17.129 2.133 1.00 15.69 38 GLN A C 1
ATOM 526 O O . GLN C 2 42 ? 24.241 16.757 3.299 1.00 17.31 38 GLN A O 1
ATOM 532 N N . LYS C 2 43 ? 23.241 17.305 1.360 1.00 18.04 39 LYS A N 1
ATOM 533 C CA . LYS C 2 43 ? 21.879 17.079 1.833 1.00 20.02 39 LYS A CA 1
ATOM 534 C C . LYS C 2 43 ? 21.457 15.695 1.394 1.00 27.55 39 LYS A C 1
ATOM 535 O O . LYS C 2 43 ? 22.022 15.155 0.440 1.00 23.37 39 LYS A O 1
ATOM 541 N N . PRO C 2 44 ? 20.482 15.096 2.104 1.00 29.14 40 PRO A N 1
ATOM 542 C CA . PRO C 2 44 ? 20.125 13.697 1.891 1.00 32.80 40 PRO A CA 1
ATOM 543 C C . PRO C 2 44 ? 19.818 13.390 0.437 1.00 29.60 40 PRO A C 1
ATOM 544 O O . PRO C 2 44 ? 19.001 14.079 -0.180 1.00 31.06 40 PRO A O 1
ATOM 548 N N . GLY C 2 45 ? 20.500 12.379 -0.088 1.00 25.85 41 GLY A N 1
ATOM 549 C CA . GLY C 2 45 ? 20.287 11.906 -1.457 1.00 33.93 41 GLY A CA 1
ATOM 550 C C . GLY C 2 45 ? 20.907 12.744 -2.561 1.00 32.04 41 GLY A C 1
ATOM 551 O O . GLY C 2 45 ? 20.803 12.383 -3.741 1.00 32.45 41 GLY A O 1
ATOM 552 N N . LYS C 2 46 ? 21.577 13.838 -2.193 1.00 27.60 42 LYS A N 1
ATOM 553 C CA . LYS C 2 46 ? 22.107 14.784 -3.173 1.00 23.70 42 LYS A CA 1
ATOM 554 C C . LYS C 2 46 ? 23.634 14.810 -3.219 1.00 18.84 42 LYS A C 1
ATOM 555 O O . LYS C 2 46 ? 24.324 14.402 -2.281 1.00 17.57 42 LYS A O 1
ATOM 561 N N . ALA C 2 47 ? 24.179 15.294 -4.333 1.00 15.90 43 ALA A N 1
ATOM 562 C CA . ALA C 2 47 ? 25.595 15.544 -4.428 1.00 13.60 43 ALA A CA 1
ATOM 563 C C . ALA C 2 47 ? 26.034 16.634 -3.453 1.00 12.00 43 ALA A C 1
ATOM 564 O O . ALA C 2 47 ? 25.259 17.582 -3.181 1.00 15.09 43 ALA A O 1
ATOM 566 N N . PRO C 2 48 ? 27.282 16.550 -2.965 1.00 12.24 44 PRO A N 1
ATOM 567 C CA . PRO C 2 48 ? 27.842 17.643 -2.156 1.00 13.99 44 PRO A CA 1
ATOM 568 C C . PRO C 2 48 ? 27.867 18.951 -2.953 1.00 13.35 44 PRO A C 1
ATOM 569 O O . PRO C 2 48 ? 27.993 18.928 -4.183 1.00 16.39 44 PRO A O 1
ATOM 573 N N . LYS C 2 49 ? 27.721 20.056 -2.234 1.00 13.32 45 LYS A N 1
ATOM 574 C CA . LYS C 2 49 ? 27.801 21.409 -2.795 1.00 13.76 45 LYS A CA 1
ATOM 575 C C . LYS C 2 49 ? 28.975 22.112 -2.143 1.00 12.38 45 LYS A C 1
ATOM 576 O O . LYS C 2 49 ? 29.125 22.094 -0.916 1.00 13.28 45 LYS A O 1
ATOM 582 N N . LEU C 2 50 ? 29.821 22.738 -2.959 1.00 12.55 46 LEU A N 1
ATOM 583 C CA . LEU C 2 50 ? 30.945 23.510 -2.454 1.00 11.75 46 LEU A CA 1
ATOM 584 C C . LEU C 2 50 ? 30.449 24.762 -1.719 1.00 13.09 46 LEU A C 1
ATOM 585 O O . LEU C 2 50 ? 29.700 25.552 -2.304 1.00 14.42 46 LEU A O 1
ATOM 590 N N . LEU C 2 51 ? 30.884 24.939 -0.463 1.00 12.99 47 LEU A N 1
ATOM 591 C CA . LEU C 2 51 ? 30.559 26.124 0.355 1.00 13.68 47 LEU A CA 1
ATOM 592 C C . LEU C 2 51 ? 31.696 27.131 0.393 1.00 17.65 47 LEU A C 1
ATOM 593 O O . LEU C 2 51 ? 31.490 28.328 0.172 1.00 15.44 47 LEU A O 1
ATOM 598 N N . ILE C 2 52 ? 32.884 26.636 0.752 1.00 13.03 48 ILE A N 1
ATOM 599 C CA . ILE C 2 52 ? 34.085 27.433 0.975 1.00 13.33 48 ILE A CA 1
ATOM 600 C C . ILE C 2 52 ? 35.222 26.784 0.201 1.00 13.76 48 ILE A C 1
ATOM 601 O O . ILE C 2 52 ? 35.441 25.569 0.305 1.00 13.42 48 ILE A O 1
ATOM 606 N N . TYR C 2 53 ? 35.962 27.573 -0.567 1.00 13.65 49 TYR A N 1
ATOM 607 C CA . TYR C 2 53 ? 37.136 27.065 -1.262 1.00 13.10 49 TYR A CA 1
ATOM 608 C C . TYR C 2 53 ? 38.407 27.749 -0.773 1.00 15.78 49 TYR A C 1
ATOM 609 O O . TYR C 2 53 ? 38.371 28.905 -0.359 1.00 15.40 49 TYR A O 1
ATOM 618 N N . LEU C 2 54 ? 39.517 27.024 -0.822 1.00 14.76 50 LEU A N 1
ATOM 619 C CA . LEU C 2 54 ? 40.808 27.537 -0.389 1.00 15.26 50 LEU A CA 1
ATOM 620 C C . LEU C 2 54 ? 40.727 28.160 1.003 1.00 15.90 50 LEU A C 1
ATOM 621 O O . LEU C 2 54 ? 41.178 29.311 1.235 1.00 17.36 50 LEU A O 1
ATOM 626 N N . ALA C 2 55 ? 40.130 27.398 1.915 1.00 15.91 51 ALA A N 1
ATOM 627 C CA . ALA C 2 55 ? 40.044 27.685 3.353 1.00 16.45 51 ALA A CA 1
ATOM 628 C C . ALA C 2 55 ? 39.073 28.787 3.749 1.00 14.87 51 ALA A C 1
ATOM 629 O O . ALA C 2 55 ? 38.318 28.636 4.710 1.00 15.80 51 ALA A O 1
ATOM 631 N N . SER C 2 56 ? 39.097 29.892 3.020 1.00 16.41 52 SER A N 1
ATOM 632 C CA . SER C 2 56 ? 38.393 31.103 3.476 1.00 14.66 52 SER A CA 1
ATOM 633 C C . SER C 2 56 ? 37.533 31.854 2.455 1.00 20.37 52 SER A C 1
ATOM 634 O O . SER C 2 56 ? 36.984 32.926 2.769 1.00 20.58 52 SER A O 1
ATOM 637 N N . ASN C 2 57 ? 37.402 31.326 1.244 1.00 16.32 53 ASN A N 1
ATOM 638 C CA . ASN C 2 57 ? 36.670 32.003 0.188 1.00 15.80 53 ASN A CA 1
ATOM 639 C C . ASN C 2 57 ? 35.258 31.457 0.092 1.00 16.89 53 ASN A C 1
ATOM 640 O O . ASN C 2 57 ? 35.061 30.270 -0.132 1.00 16.96 53 ASN A O 1
ATOM 645 N N . LEU C 2 58 ? 34.270 32.323 0.263 1.00 17.71 54 LEU A N 1
ATOM 646 C CA . LEU C 2 58 ? 32.889 31.922 0.152 1.00 17.41 54 LEU A CA 1
ATOM 647 C C . LEU C 2 58 ? 32.564 31.654 -1.319 1.00 18.02 54 LEU A C 1
ATOM 648 O O . LEU C 2 58 ? 32.773 32.517 -2.185 1.00 21.70 54 LEU A O 1
ATOM 653 N N . ASN C 2 59 ? 32.048 30.466 -1.614 1.00 16.46 55 ASN A N 1
ATOM 654 C CA . ASN C 2 59 ? 31.676 30.150 -2.981 1.00 16.57 55 ASN A CA 1
ATOM 655 C C . ASN C 2 59 ? 30.491 31.008 -3.426 1.00 18.72 55 ASN A C 1
ATOM 656 O O . ASN C 2 59 ? 29.638 31.362 -2.630 1.00 16.70 55 ASN A O 1
ATOM 661 N N . SER C 2 60 ? 30.461 31.342 -4.708 1.00 22.02 56 SER A N 1
ATOM 662 C CA . SER C 2 60 ? 29.396 32.183 -5.246 1.00 25.69 56 SER A CA 1
ATOM 663 C C . SER C 2 60 ? 28.026 31.564 -4.977 1.00 21.74 56 SER A C 1
ATOM 664 O O . SER C 2 60 ? 27.838 30.347 -5.103 1.00 23.40 56 SER A O 1
ATOM 667 N N . GLY C 2 61 ? 27.087 32.401 -4.548 1.00 24.67 57 GLY A N 1
ATOM 668 C CA . GLY C 2 61 ? 25.738 31.957 -4.258 1.00 28.63 57 GLY A CA 1
ATOM 669 C C . GLY C 2 61 ? 25.523 31.414 -2.859 1.00 30.60 57 GLY A C 1
ATOM 670 O O . GLY C 2 61 ? 24.383 31.230 -2.444 1.00 32.69 57 GLY A O 1
ATOM 671 N N . VAL C 2 62 ? 26.602 31.150 -2.121 1.00 18.84 58 VAL A N 1
ATOM 672 C CA . VAL C 2 62 ? 26.466 30.636 -0.759 1.00 21.32 58 VAL A CA 1
ATOM 673 C C . VAL C 2 62 ? 26.155 31.784 0.202 1.00 18.88 58 VAL A C 1
ATOM 674 O O . VAL C 2 62 ? 26.789 32.843 0.115 1.00 20.80 58 VAL A O 1
ATOM 678 N N . PRO C 2 63 ? 25.185 31.584 1.120 1.00 19.91 59 PRO A N 1
ATOM 679 C CA . PRO C 2 63 ? 24.845 32.639 2.089 1.00 21.64 59 PRO A CA 1
ATOM 680 C C . PRO C 2 63 ? 26.035 33.091 2.939 1.00 21.71 59 PRO A C 1
ATOM 681 O O . PRO C 2 63 ? 26.895 32.267 3.280 1.00 21.09 59 PRO A O 1
ATOM 685 N N . SER C 2 64 ? 26.074 34.373 3.297 1.00 24.89 60 SER A N 1
ATOM 686 C CA . SER C 2 64 ? 27.216 34.943 4.014 1.00 25.93 60 SER A CA 1
ATOM 687 C C . SER C 2 64 ? 27.343 34.461 5.465 1.00 22.49 60 SER A C 1
ATOM 688 O O . SER C 2 64 ? 28.363 34.719 6.096 1.00 25.74 60 SER A O 1
ATOM 691 N N . ARG C 2 65 ? 26.315 33.790 5.993 1.00 22.83 61 ARG A N 1
ATOM 692 C CA . ARG C 2 65 ? 26.391 33.173 7.328 1.00 20.52 61 ARG A CA 1
ATOM 693 C C . ARG C 2 65 ? 27.469 32.095 7.392 1.00 17.89 61 ARG A C 1
ATOM 694 O O . ARG C 2 65 ? 27.910 31.723 8.475 1.00 19.41 61 ARG A O 1
ATOM 702 N N . PHE C 2 66 ? 27.868 31.588 6.228 1.00 19.56 62 PHE A N 1
ATOM 703 C CA . PHE C 2 66 ? 28.952 30.603 6.148 1.00 17.47 62 PHE A CA 1
ATOM 704 C C . PHE C 2 66 ? 30.298 31.292 6.005 1.00 19.62 62 PHE A C 1
ATOM 705 O O . PHE C 2 66 ? 30.469 32.184 5.168 1.00 21.33 62 PHE A O 1
ATOM 713 N N . SER C 2 67 ? 31.270 30.869 6.814 1.00 19.11 63 SER A N 1
ATOM 714 C CA . SER C 2 67 ? 32.633 31.335 6.639 1.00 17.44 63 SER A CA 1
ATOM 715 C C . SER C 2 67 ? 33.629 30.246 7.005 1.00 17.35 63 SER A C 1
ATOM 716 O O . SER C 2 67 ? 33.300 29.293 7.725 1.00 20.38 63 SER A O 1
ATOM 719 N N . GLY C 2 68 ? 34.829 30.385 6.461 1.00 18.10 64 GLY A N 1
ATOM 720 C CA . GLY C 2 68 ? 35.937 29.488 6.782 1.00 16.90 64 GLY A CA 1
ATOM 721 C C . GLY C 2 68 ? 37.188 30.222 7.227 1.00 17.96 64 GLY A C 1
ATOM 722 O O . GLY C 2 68 ? 37.454 31.366 6.836 1.00 19.69 64 GLY A O 1
ATOM 723 N N . SER C 2 69 ? 37.957 29.554 8.083 1.00 18.45 65 SER A N 1
ATOM 724 C CA . SER C 2 69 ? 39.185 30.094 8.627 1.00 23.39 65 SER A CA 1
ATOM 725 C C . SER C 2 69 ? 40.235 29.004 8.650 1.00 22.42 65 SER A C 1
ATOM 726 O O . SER C 2 69 ? 39.914 27.821 8.518 1.00 19.73 65 SER A O 1
ATOM 729 N N . GLY C 2 70 ? 41.483 29.405 8.845 1.00 23.20 66 GLY A N 1
ATOM 730 C CA . GLY C 2 70 ? 42.562 28.454 9.081 1.00 19.35 66 GLY A CA 1
ATOM 731 C C . GLY C 2 70 ? 43.632 28.406 8.015 1.00 21.37 66 GLY A C 1
ATOM 732 O O . GLY C 2 70 ? 43.500 28.953 6.920 1.00 19.93 66 GLY A O 1
ATOM 733 N N . SER C 2 71 ? 44.692 27.677 8.349 1.00 20.25 67 SER A N 1
ATOM 734 C CA . SER C 2 71 ? 45.960 27.706 7.648 1.00 25.82 67 SER A CA 1
ATOM 735 C C . SER C 2 71 ? 46.674 26.418 8.025 1.00 21.40 67 SER A C 1
ATOM 736 O O . SER C 2 71 ? 46.525 25.959 9.158 1.00 25.21 67 SER A O 1
ATOM 739 N N . GLY C 2 72 ? 47.417 25.834 7.082 1.00 23.21 68 GLY A N 1
ATOM 740 C CA . GLY C 2 72 ? 48.370 24.753 7.388 1.00 23.05 68 GLY A CA 1
ATOM 741 C C . GLY C 2 72 ? 47.700 23.432 7.703 1.00 21.36 68 GLY A C 1
ATOM 742 O O . GLY C 2 72 ? 47.384 22.663 6.806 1.00 21.68 68 GLY A O 1
ATOM 743 N N . THR C 2 73 ? 47.473 23.190 8.989 1.00 20.26 69 THR A N 1
ATOM 744 C CA . THR C 2 73 ? 46.885 21.944 9.471 1.00 21.16 69 THR A CA 1
ATOM 745 C C . THR C 2 73 ? 45.565 22.104 10.214 1.00 20.94 69 THR A C 1
ATOM 746 O O . THR C 2 73 ? 44.924 21.106 10.529 1.00 23.40 69 THR A O 1
ATOM 750 N N . ASP C 2 74 ? 45.127 23.336 10.482 1.00 20.74 70 ASP A N 1
ATOM 751 C CA . ASP C 2 74 ? 43.940 23.547 11.315 1.00 19.30 70 ASP A CA 1
ATOM 752 C C . ASP C 2 74 ? 42.938 24.484 10.644 1.00 20.12 70 ASP A C 1
ATOM 753 O O . ASP C 2 74 ? 43.290 25.610 10.287 1.00 22.63 70 ASP A O 1
ATOM 758 N N . PHE C 2 75 ? 41.709 24.005 10.495 1.00 18.38 71 PHE A N 1
ATOM 759 C CA . PHE C 2 75 ? 40.675 24.737 9.765 1.00 17.37 71 PHE A CA 1
ATOM 760 C C . PHE C 2 75 ? 39.348 24.706 10.484 1.00 17.05 71 PHE A C 1
ATOM 761 O O . PHE C 2 75 ? 39.044 23.762 11.207 1.00 18.46 71 PHE A O 1
ATOM 769 N N . THR C 2 76 ? 38.539 25.750 10.253 1.00 17.47 72 THR A N 1
ATOM 770 C CA . THR C 2 76 ? 37.235 25.892 10.886 1.00 17.07 72 THR A CA 1
ATOM 771 C C . THR C 2 76 ? 36.189 26.376 9.883 1.00 15.35 72 THR A C 1
ATOM 772 O O . THR C 2 76 ? 36.447 27.318 9.147 1.00 19.28 72 THR A O 1
ATOM 776 N N . LEU C 2 77 ? 35.044 25.705 9.871 1.00 17.47 73 LEU A N 1
ATOM 777 C CA . LEU C 2 77 ? 33.842 26.186 9.192 1.00 18.45 73 LEU A CA 1
ATOM 778 C C . LEU C 2 77 ? 32.913 26.744 10.263 1.00 19.79 73 LEU A C 1
ATOM 779 O O . LEU C 2 77 ? 32.628 26.072 11.251 1.00 18.59 73 LEU A O 1
ATOM 784 N N . THR C 2 78 ? 32.412 27.957 10.046 1.00 21.11 74 THR A N 1
ATOM 785 C CA . THR C 2 78 ? 31.454 28.569 10.963 1.00 18.87 74 THR A CA 1
ATOM 786 C C . THR C 2 78 ? 30.157 28.909 10.226 1.00 17.12 74 THR A C 1
ATOM 787 O O . THR C 2 78 ? 30.215 29.477 9.136 1.00 20.81 74 THR A O 1
ATOM 791 N N . ILE C 2 79 ? 29.017 28.541 10.812 1.00 19.72 75 ILE A N 1
ATOM 792 C CA . ILE C 2 79 ? 27.708 29.089 10.435 1.00 21.32 75 ILE A CA 1
ATOM 793 C C . ILE C 2 79 ? 27.296 30.041 11.544 1.00 18.85 75 ILE A C 1
ATOM 794 O O . ILE C 2 79 ? 27.117 29.617 12.682 1.00 20.71 75 ILE A O 1
ATOM 799 N N . SER C 2 80 ? 27.172 31.327 11.228 1.00 20.88 76 SER A N 1
ATOM 800 C CA . SER C 2 80 ? 27.002 32.346 12.272 1.00 22.89 76 SER A CA 1
ATOM 801 C C . SER C 2 80 ? 25.695 32.203 13.051 1.00 25.75 76 SER A C 1
ATOM 802 O O . SER C 2 80 ? 25.669 32.302 14.289 1.00 27.75 76 SER A O 1
ATOM 805 N N . SER C 2 81 ? 24.615 32.007 12.301 1.00 21.12 77 SER A N 1
ATOM 806 C CA . SER C 2 81 ? 23.284 31.822 12.850 1.00 24.59 77 SER A CA 1
ATOM 807 C C . SER C 2 81 ? 22.555 30.879 11.880 1.00 18.18 77 SER A C 1
ATOM 808 O O . SER C 2 81 ? 22.173 31.272 10.771 1.00 19.70 77 SER A O 1
ATOM 811 N N . LEU C 2 82 ? 22.363 29.648 12.337 1.00 18.68 78 LEU A N 1
ATOM 812 C CA A LEU C 2 82 ? 21.806 28.534 11.561 0.50 20.15 78 LEU A CA 1
ATOM 813 C CA B LEU C 2 82 ? 21.880 28.615 11.423 0.50 16.07 78 LEU A CA 1
ATOM 814 C C . LEU C 2 82 ? 20.416 28.814 11.005 1.00 18.28 78 LEU A C 1
ATOM 815 O O . LEU C 2 82 ? 19.578 29.379 11.728 1.00 19.07 78 LEU A O 1
ATOM 824 N N . GLN C 2 83 ? 20.143 28.369 9.772 1.00 18.66 79 GLN A N 1
ATOM 825 C CA . GLN C 2 83 ? 18.798 28.354 9.208 1.00 17.12 79 GLN A CA 1
ATOM 826 C C . GLN C 2 83 ? 18.355 26.877 9.127 1.00 18.98 79 GLN A C 1
ATOM 827 O O . GLN C 2 83 ? 19.201 25.979 9.092 1.00 16.34 79 GLN A O 1
ATOM 833 N N . PRO C 2 84 ? 17.041 26.611 9.082 1.00 16.95 80 PRO A N 1
ATOM 834 C CA . PRO C 2 84 ? 16.560 25.224 9.029 1.00 18.71 80 PRO A CA 1
ATOM 835 C C . PRO C 2 84 ? 17.135 24.449 7.846 1.00 17.56 80 PRO A C 1
ATOM 836 O O . PRO C 2 84 ? 17.421 23.259 7.964 1.00 18.32 80 PRO A O 1
ATOM 840 N N . GLU C 2 85 ? 17.333 25.128 6.722 1.00 15.75 81 GLU A N 1
ATOM 841 C CA . GLU C 2 85 ? 17.893 24.491 5.521 1.00 17.86 81 GLU A CA 1
ATOM 842 C C . GLU C 2 85 ? 19.372 24.128 5.635 1.00 18.77 81 GLU A C 1
ATOM 843 O O . GLU C 2 85 ? 19.941 23.524 4.719 1.00 19.81 81 GLU A O 1
ATOM 849 N N . ASP C 2 86 ? 20.011 24.476 6.748 1.00 16.32 82 ASP A N 1
ATOM 850 C CA . ASP C 2 86 ? 21.409 24.098 6.955 1.00 17.42 82 ASP A CA 1
ATOM 851 C C . ASP C 2 86 ? 21.565 22.663 7.453 1.00 18.13 82 ASP A C 1
ATOM 852 O O . ASP C 2 86 ? 22.673 22.170 7.589 1.00 16.59 82 ASP A O 1
ATOM 857 N N . PHE C 2 87 ? 20.455 21.986 7.723 1.00 16.89 83 PHE A N 1
ATOM 858 C CA . PHE C 2 87 ? 20.510 20.573 8.019 1.00 17.28 83 PHE A CA 1
ATOM 859 C C . PHE C 2 87 ? 21.245 19.847 6.894 1.00 15.78 83 PHE A C 1
ATOM 860 O O . PHE C 2 87 ? 20.825 19.920 5.747 1.00 16.84 83 PHE A O 1
ATOM 868 N N . ALA C 2 88 ? 22.329 19.147 7.226 1.00 16.14 84 ALA A N 1
ATOM 869 C CA . ALA C 2 88 ? 23.175 18.508 6.220 1.00 17.24 84 ALA A CA 1
ATOM 870 C C . ALA C 2 88 ? 24.309 17.792 6.914 1.00 14.22 84 ALA A C 1
ATOM 871 O O . ALA C 2 88 ? 24.486 17.942 8.121 1.00 16.63 84 ALA A O 1
ATOM 873 N N . THR C 2 89 ? 25.093 17.043 6.148 1.00 14.45 85 THR A N 1
ATOM 874 C CA . THR C 2 89 ? 26.397 16.583 6.583 1.00 15.80 85 THR A CA 1
ATOM 875 C C . THR C 2 89 ? 27.443 17.457 5.896 1.00 14.94 85 THR A C 1
ATOM 876 O O . THR C 2 89 ? 27.345 17.700 4.690 1.00 16.40 85 THR A O 1
ATOM 880 N N . TYR C 2 90 ? 28.415 17.934 6.665 1.00 13.23 86 TYR A N 1
ATOM 881 C CA . TYR C 2 90 ? 29.479 18.813 6.188 1.00 13.66 86 TYR A CA 1
ATOM 882 C C . TYR C 2 90 ? 30.796 18.056 6.119 1.00 16.67 86 TYR A C 1
ATOM 883 O O . TYR C 2 90 ? 31.142 17.315 7.046 1.00 15.45 86 TYR A O 1
ATOM 892 N N . TYR C 2 91 ? 31.539 18.258 5.033 1.00 14.89 87 TYR A N 1
ATOM 893 C CA . TYR C 2 91 ? 32.824 17.612 4.819 1.00 14.20 87 TYR A CA 1
ATOM 894 C C . TYR C 2 91 ? 33.899 18.621 4.494 1.00 13.80 87 TYR A C 1
ATOM 895 O O . TYR C 2 91 ? 33.657 19.573 3.729 1.00 14.91 87 TYR A O 1
ATOM 904 N N . CYS C 2 92 ? 35.084 18.416 5.050 1.00 13.10 88 CYS A N 1
ATOM 905 C CA . CYS C 2 92 ? 36.274 19.042 4.522 1.00 14.39 88 CYS A CA 1
ATOM 906 C C . CYS C 2 92 ? 36.953 18.135 3.493 1.00 12.78 88 CYS A C 1
ATOM 907 O O . CYS C 2 92 ? 36.692 16.934 3.451 1.00 12.87 88 CYS A O 1
ATOM 910 N N . GLN C 2 93 ? 37.758 18.742 2.628 1.00 13.55 89 GLN A N 1
ATOM 911 C CA . GLN C 2 93 ? 38.393 18.065 1.492 1.00 13.75 89 GLN A CA 1
ATOM 912 C C . GLN C 2 93 ? 39.726 18.748 1.230 1.00 13.97 89 GLN A C 1
ATOM 913 O O . GLN C 2 93 ? 39.784 19.972 1.190 1.00 13.74 89 GLN A O 1
ATOM 919 N N . GLN C 2 94 ? 40.800 17.977 1.077 1.00 12.38 90 GLN A N 1
ATOM 920 C CA . GLN C 2 94 ? 42.103 18.538 0.720 1.00 11.95 90 GLN A CA 1
ATOM 921 C C . GLN C 2 94 ? 42.578 17.967 -0.605 1.00 14.10 90 GLN A C 1
ATOM 922 O O . GLN C 2 94 ? 42.477 16.754 -0.854 1.00 13.66 90 GLN A O 1
ATOM 928 N N . ASN C 2 95 ? 43.083 18.839 -1.469 1.00 15.09 91 ASN A N 1
ATOM 929 C CA . ASN C 2 95 ? 43.550 18.409 -2.776 1.00 12.48 91 ASN A CA 1
ATOM 930 C C . ASN C 2 95 ? 44.917 18.975 -3.147 1.00 13.02 91 ASN A C 1
ATOM 931 O O . ASN C 2 95 ? 45.134 19.392 -4.275 1.00 14.96 91 ASN A O 1
ATOM 936 N N . ASN C 2 96 ? 45.855 18.964 -2.195 1.00 16.19 92 ASN A N 1
ATOM 937 C CA . ASN C 2 96 ? 47.250 19.288 -2.513 1.00 15.12 92 ASN A CA 1
ATOM 938 C C . ASN C 2 96 ? 48.286 18.277 -2.035 1.00 16.10 92 ASN A C 1
ATOM 939 O O . ASN C 2 96 ? 49.459 18.433 -2.365 1.00 17.95 92 ASN A O 1
ATOM 944 N N . VAL C 2 97 ? 47.865 17.260 -1.279 1.00 15.69 93 VAL A N 1
ATOM 945 C CA . VAL C 2 97 ? 48.780 16.238 -0.765 1.00 15.92 93 VAL A CA 1
ATOM 946 C C . VAL C 2 97 ? 48.275 14.884 -1.237 1.00 15.62 93 VAL A C 1
ATOM 947 O O . VAL C 2 97 ? 47.100 14.573 -1.109 1.00 15.17 93 VAL A O 1
ATOM 951 N N . ASP C 2 98 ? 49.167 14.085 -1.795 1.00 16.61 94 ASP A N 1
ATOM 952 C CA . ASP C 2 98 ? 48.829 12.751 -2.272 1.00 14.02 94 ASP A CA 1
ATOM 953 C C . ASP C 2 98 ? 48.723 11.800 -1.086 1.00 18.61 94 ASP A C 1
ATOM 954 O O . ASP C 2 98 ? 49.639 11.761 -0.267 1.00 20.03 94 ASP A O 1
ATOM 959 N N . PRO C 2 99 ? 47.620 11.033 -0.978 1.00 17.38 95 PRO A N 1
ATOM 960 C CA . PRO C 2 99 ? 46.409 11.016 -1.796 1.00 15.78 95 PRO A CA 1
ATOM 961 C C . PRO C 2 99 ? 45.391 12.038 -1.330 1.00 14.85 95 PRO A C 1
ATOM 962 O O . PRO C 2 99 ? 45.281 12.322 -0.131 1.00 14.69 95 PRO A O 1
ATOM 966 N N . TRP C 2 100 ? 44.617 12.576 -2.263 1.00 15.16 96 TRP A N 1
ATOM 967 C CA . TRP C 2 100 ? 43.524 13.473 -1.875 1.00 14.73 96 TRP A CA 1
ATOM 968 C C . TRP C 2 100 ? 42.517 12.751 -0.989 1.00 15.24 96 TRP A C 1
ATOM 969 O O . TRP C 2 100 ? 42.245 11.555 -1.179 1.00 16.32 96 TRP A O 1
ATOM 980 N N . THR C 2 101 ? 41.943 13.477 -0.044 1.00 14.96 97 THR A N 1
ATOM 981 C CA . THR C 2 101 ? 41.032 12.874 0.909 1.00 15.22 97 THR A CA 1
ATOM 982 C C . THR C 2 101 ? 39.924 13.817 1.337 1.00 13.80 97 THR A C 1
ATOM 983 O O . THR C 2 101 ? 39.971 15.036 1.062 1.00 14.57 97 THR A O 1
ATOM 987 N N . PHE C 2 102 ? 38.910 13.244 1.972 1.00 14.33 98 PHE A N 1
ATOM 988 C CA . PHE C 2 102 ? 37.826 13.959 2.640 1.00 13.98 98 PHE A CA 1
ATOM 989 C C . PHE C 2 102 ? 37.892 13.658 4.140 1.00 14.18 98 PHE A C 1
ATOM 990 O O . PHE C 2 102 ? 38.388 12.597 4.566 1.00 16.89 98 PHE A O 1
ATOM 998 N N . GLY C 2 103 ? 37.366 14.565 4.938 1.00 14.26 99 GLY A N 1
ATOM 999 C CA . GLY C 2 103 ? 37.057 14.271 6.329 1.00 14.44 99 GLY A CA 1
ATOM 1000 C C . GLY C 2 103 ? 35.909 13.287 6.408 1.00 16.18 99 GLY A C 1
ATOM 1001 O O . GLY C 2 103 ? 35.267 12.983 5.404 1.00 15.04 99 GLY A O 1
ATOM 1002 N N . GLN C 2 104 ? 35.627 12.788 7.611 1.00 15.85 100 GLN A N 1
ATOM 1003 C CA A GLN C 2 104 ? 34.609 11.742 7.760 0.60 16.81 100 GLN A CA 1
ATOM 1004 C CA B GLN C 2 104 ? 34.622 11.743 7.790 0.40 17.33 100 GLN A CA 1
ATOM 1005 C C . GLN C 2 104 ? 33.197 12.292 7.855 1.00 15.93 100 GLN A C 1
ATOM 1006 O O . GLN C 2 104 ? 32.234 11.528 7.902 1.00 21.63 100 GLN A O 1
ATOM 1017 N N . GLY C 2 105 ? 33.072 13.618 7.862 1.00 16.22 101 GLY A N 1
ATOM 1018 C CA . GLY C 2 105 ? 31.778 14.264 7.897 1.00 17.14 101 GLY A CA 1
ATOM 1019 C C . GLY C 2 105 ? 31.317 14.647 9.284 1.00 21.27 101 GLY A C 1
ATOM 1020 O O . GLY C 2 105 ? 31.660 13.992 10.274 1.00 21.81 101 GLY A O 1
ATOM 1021 N N . THR C 2 106 ? 30.554 15.739 9.345 1.00 16.97 102 THR A N 1
ATOM 1022 C CA . THR C 2 106 ? 29.875 16.186 10.557 1.00 18.21 102 THR A CA 1
ATOM 1023 C C . THR C 2 106 ? 28.398 16.343 10.251 1.00 16.94 102 THR A C 1
ATOM 1024 O O . THR C 2 106 ? 28.029 17.119 9.367 1.00 17.13 102 THR A O 1
ATOM 1028 N N . LYS C 2 107 ? 27.558 15.612 10.968 1.00 17.62 103 LYS A N 1
ATOM 1029 C CA . LYS C 2 107 ? 26.123 15.661 10.781 1.00 17.66 103 LYS A CA 1
ATOM 1030 C C . LYS C 2 107 ? 25.546 16.739 11.681 1.00 19.73 103 LYS A C 1
ATOM 1031 O O . LYS C 2 107 ? 25.729 16.688 12.898 1.00 20.40 103 LYS A O 1
ATOM 1037 N N . LEU C 2 108 ? 24.865 17.716 11.081 1.00 16.53 104 LEU A N 1
ATOM 1038 C CA . LEU C 2 108 ? 24.164 18.776 11.818 1.00 18.59 104 LEU A CA 1
ATOM 1039 C C . LEU C 2 108 ? 22.689 18.467 11.876 1.00 18.90 104 LEU A C 1
ATOM 1040 O O . LEU C 2 108 ? 22.016 18.401 10.839 1.00 19.17 104 LEU A O 1
ATOM 1045 N N . GLU C 2 109 ? 22.195 18.262 13.094 1.00 21.19 105 GLU A N 1
ATOM 1046 C CA . GLU C 2 109 ? 20.777 18.050 13.370 1.00 20.68 105 GLU A CA 1
ATOM 1047 C C . GLU C 2 109 ? 20.192 19.321 13.963 1.00 24.23 105 GLU A C 1
ATOM 1048 O O . GLU C 2 109 ? 20.871 20.018 14.711 1.00 22.12 105 GLU A O 1
ATOM 1054 N N . ILE C 2 110 ? 18.938 19.600 13.628 1.00 23.21 106 ILE A N 1
ATOM 1055 C CA . ILE C 2 110 ? 18.251 20.802 14.083 1.00 24.41 106 ILE A CA 1
ATOM 1056 C C . ILE C 2 110 ? 17.240 20.470 15.178 1.00 21.79 106 ILE A C 1
ATOM 1057 O O . ILE C 2 110 ? 16.340 19.646 14.991 1.00 22.64 106 ILE A O 1
ATOM 1062 N N . LYS C 2 111 ? 17.397 21.144 16.318 1.00 21.90 107 LYS A N 1
ATOM 1063 C CA A LYS C 2 111 ? 16.468 21.016 17.431 0.40 24.95 107 LYS A CA 1
ATOM 1064 C CA B LYS C 2 111 ? 16.473 21.035 17.442 0.60 25.26 107 LYS A CA 1
ATOM 1065 C C . LYS C 2 111 ? 15.367 22.062 17.278 1.00 23.37 107 LYS A C 1
ATOM 1066 O O . LYS C 2 111 ? 15.611 23.147 16.777 1.00 24.56 107 LYS A O 1
ATOM 1077 N N . ARG C 2 112 ? 14.156 21.703 17.700 1.00 23.26 108 ARG A N 1
ATOM 1078 C CA . ARG C 2 112 ? 12.998 22.596 17.620 1.00 23.29 108 ARG A CA 1
ATOM 1079 C C . ARG C 2 112 ? 11.921 22.155 18.612 1.00 19.40 108 ARG A C 1
ATOM 1080 O O . ARG C 2 112 ? 12.111 21.193 19.349 1.00 22.84 108 ARG A O 1
ATOM 1088 N N . THR C 2 113 ? 10.780 22.837 18.601 1.00 23.79 109 THR A N 1
ATOM 1089 C CA . THR C 2 113 ? 9.676 22.504 19.501 1.00 22.60 109 THR A CA 1
ATOM 1090 C C . THR C 2 113 ? 8.936 21.239 19.060 1.00 22.97 109 THR A C 1
ATOM 1091 O O . THR C 2 113 ? 9.049 20.789 17.911 1.00 21.67 109 THR A O 1
ATOM 1095 N N . VAL C 2 114 ? 8.168 20.682 19.986 1.00 23.03 110 VAL A N 1
ATOM 1096 C CA . VAL C 2 114 ? 7.409 19.481 19.736 1.00 21.96 110 VAL A CA 1
ATOM 1097 C C . VAL C 2 114 ? 6.342 19.764 18.683 1.00 20.86 110 VAL A C 1
ATOM 1098 O O . VAL C 2 114 ? 5.723 20.836 18.665 1.00 23.74 110 VAL A O 1
ATOM 1102 N N . ALA C 2 115 ? 6.164 18.807 17.779 1.00 18.90 111 ALA A N 1
ATOM 1103 C CA . ALA C 2 115 ? 5.088 18.850 16.793 1.00 20.03 111 ALA A CA 1
ATOM 1104 C C . ALA C 2 115 ? 4.456 17.468 16.744 1.00 22.19 111 ALA A C 1
ATOM 1105 O O . ALA C 2 115 ? 5.142 16.464 16.556 1.00 19.97 111 ALA A O 1
ATOM 1107 N N . ALA C 2 116 ? 3.148 17.402 16.958 1.00 20.94 112 ALA A N 1
ATOM 1108 C CA . ALA C 2 116 ? 2.448 16.124 16.934 1.00 20.87 112 ALA A CA 1
ATOM 1109 C C . ALA C 2 116 ? 2.329 15.617 15.501 1.00 19.26 112 ALA A C 1
ATOM 1110 O O . ALA C 2 116 ? 2.170 16.406 14.576 1.00 20.76 112 ALA A O 1
ATOM 1112 N N . PRO C 2 117 ? 2.393 14.291 15.321 1.00 19.72 113 PRO A N 1
ATOM 1113 C CA . PRO C 2 117 ? 2.153 13.721 14.006 1.00 19.94 113 PRO A CA 1
ATOM 1114 C C . PRO C 2 117 ? 0.684 13.743 13.623 1.00 22.09 113 PRO A C 1
ATOM 1115 O O . PRO C 2 117 ? -0.193 13.625 14.487 1.00 21.05 113 PRO A O 1
ATOM 1119 N N . SER C 2 118 ? 0.436 13.898 12.329 1.00 18.84 114 SER A N 1
ATOM 1120 C CA . SER C 2 118 ? -0.852 13.600 11.741 1.00 19.35 114 SER A CA 1
ATOM 1121 C C . SER C 2 118 ? -0.750 12.165 11.239 1.00 19.45 114 SER A C 1
ATOM 1122 O O . SER C 2 118 ? 0.223 11.819 10.573 1.00 22.09 114 SER A O 1
ATOM 1125 N N . VAL C 2 119 ? -1.742 11.345 11.569 1.00 18.60 115 VAL A N 1
ATOM 1126 C CA . VAL C 2 119 ? -1.695 9.898 11.347 1.00 18.81 115 VAL A CA 1
ATOM 1127 C C . VAL C 2 119 ? -2.727 9.482 10.287 1.00 21.38 115 VAL A C 1
ATOM 1128 O O . VAL C 2 119 ? -3.874 9.935 10.292 1.00 19.72 115 VAL A O 1
ATOM 1132 N N . PHE C 2 120 ? -2.289 8.616 9.374 1.00 19.27 116 PHE A N 1
ATOM 1133 C CA . PHE C 2 120 ? -3.136 8.068 8.317 1.00 19.78 116 PHE A CA 1
ATOM 1134 C C . PHE C 2 120 ? -2.872 6.577 8.184 1.00 20.53 116 PHE A C 1
ATOM 1135 O O . PHE C 2 120 ? -1.738 6.128 8.339 1.00 20.30 116 PHE A O 1
ATOM 1143 N N . ILE C 2 121 ? -3.922 5.820 7.890 1.00 18.77 117 ILE A N 1
ATOM 1144 C CA . ILE C 2 121 ? -3.808 4.383 7.656 1.00 18.81 117 ILE A CA 1
ATOM 1145 C C . ILE C 2 121 ? -4.330 4.051 6.259 1.00 19.85 117 ILE A C 1
ATOM 1146 O O . ILE C 2 121 ? -5.318 4.642 5.782 1.00 22.92 117 ILE A O 1
ATOM 1151 N N . PHE C 2 122 ? -3.642 3.123 5.601 1.00 18.60 118 PHE A N 1
ATOM 1152 C CA . PHE C 2 122 ? -3.976 2.690 4.247 1.00 19.72 118 PHE A CA 1
ATOM 1153 C C . PHE C 2 122 ? -4.130 1.178 4.193 1.00 23.30 118 PHE A C 1
ATOM 1154 O O . PHE C 2 122 ? -3.206 0.450 4.552 1.00 21.54 118 PHE A O 1
ATOM 1162 N N . PRO C 2 123 ? -5.282 0.693 3.709 1.00 22.04 119 PRO A N 1
ATOM 1163 C CA . PRO C 2 123 ? -5.408 -0.732 3.497 1.00 24.30 119 PRO A CA 1
ATOM 1164 C C . PRO C 2 123 ? -4.570 -1.200 2.304 1.00 22.51 119 PRO A C 1
ATOM 1165 O O . PRO C 2 123 ? -4.149 -0.378 1.485 1.00 20.95 119 PRO A O 1
ATOM 1169 N N . PRO C 2 124 ? -4.332 -2.516 2.204 1.00 23.09 120 PRO A N 1
ATOM 1170 C CA . PRO C 2 124 ? -3.715 -3.063 1.007 1.00 21.77 120 PRO A CA 1
ATOM 1171 C C . PRO C 2 124 ? -4.650 -2.945 -0.181 1.00 24.48 120 PRO A C 1
ATOM 1172 O O . PRO C 2 124 ? -5.885 -2.976 -0.020 1.00 26.78 120 PRO A O 1
ATOM 1176 N N . SER C 2 125 ? -4.062 -2.803 -1.363 1.00 23.72 121 SER A N 1
ATOM 1177 C CA . SER C 2 125 ? -4.816 -2.753 -2.609 1.00 25.29 121 SER A CA 1
ATOM 1178 C C . SER C 2 125 ? -5.323 -4.140 -2.982 1.00 28.11 121 SER A C 1
ATOM 1179 O O . SER C 2 125 ? -4.729 -5.152 -2.598 1.00 28.93 121 SER A O 1
ATOM 1182 N N . ASP C 2 126 ? -6.430 -4.174 -3.720 1.00 34.48 122 ASP A N 1
ATOM 1183 C CA . ASP C 2 126 ? -6.951 -5.424 -4.271 1.00 38.80 122 ASP A CA 1
ATOM 1184 C C . ASP C 2 126 ? -5.947 -6.083 -5.226 1.00 35.77 122 ASP A C 1
ATOM 1185 O O . ASP C 2 126 ? -5.846 -7.316 -5.267 1.00 37.78 122 ASP A O 1
ATOM 1190 N N A GLU C 2 127 ? -5.212 -5.271 -5.987 0.50 35.55 123 GLU A N 1
ATOM 1191 N N B GLU C 2 127 ? -5.213 -5.266 -5.984 0.50 34.50 123 GLU A N 1
ATOM 1192 C CA A GLU C 2 127 ? -4.219 -5.801 -6.922 0.50 34.17 123 GLU A CA 1
ATOM 1193 C CA B GLU C 2 127 ? -4.200 -5.774 -6.910 0.50 32.01 123 GLU A CA 1
ATOM 1194 C C A GLU C 2 127 ? -3.068 -6.515 -6.203 0.50 34.26 123 GLU A C 1
ATOM 1195 C C B GLU C 2 127 ? -3.098 -6.534 -6.180 0.50 33.13 123 GLU A C 1
ATOM 1196 O O A GLU C 2 127 ? -2.594 -7.545 -6.685 0.50 33.41 123 GLU A O 1
ATOM 1197 O O B GLU C 2 127 ? -2.681 -7.603 -6.630 0.50 31.58 123 GLU A O 1
ATOM 1208 N N . GLN C 2 128 ? -2.635 -5.985 -5.053 1.00 26.60 124 GLN A N 1
ATOM 1209 C CA . GLN C 2 128 ? -1.603 -6.646 -4.247 1.00 26.62 124 GLN A CA 1
ATOM 1210 C C . GLN C 2 128 ? -2.111 -7.947 -3.644 1.00 29.71 124 GLN A C 1
ATOM 1211 O O . GLN C 2 128 ? -1.367 -8.922 -3.536 1.00 30.30 124 GLN A O 1
ATOM 1217 N N . LEU C 2 129 ? -3.382 -7.964 -3.249 1.00 33.92 125 LEU A N 1
ATOM 1218 C CA . LEU C 2 129 ? -3.967 -9.154 -2.626 1.00 41.94 125 LEU A CA 1
ATOM 1219 C C . LEU C 2 129 ? -3.913 -10.382 -3.524 1.00 44.20 125 LEU A C 1
ATOM 1220 O O . LEU C 2 129 ? -3.645 -11.482 -3.044 1.00 48.63 125 LEU A O 1
ATOM 1225 N N . LYS C 2 130 ? -4.144 -10.195 -4.822 1.00 47.74 126 LYS A N 1
ATOM 1226 C CA . LYS C 2 130 ? -3.986 -11.283 -5.791 1.00 48.91 126 LYS A CA 1
ATOM 1227 C C . LYS C 2 130 ? -2.658 -12.026 -5.612 1.00 51.37 126 LYS A C 1
ATOM 1228 O O . LYS C 2 130 ? -2.596 -13.246 -5.777 1.00 59.81 126 LYS A O 1
ATOM 1234 N N . SER C 2 131 ? -1.605 -11.282 -5.274 1.00 45.39 127 SER A N 1
ATOM 1235 C CA . SER C 2 131 ? -0.249 -11.825 -5.180 1.00 40.83 127 SER A CA 1
ATOM 1236 C C . SER C 2 131 ? 0.010 -12.684 -3.935 1.00 36.77 127 SER A C 1
ATOM 1237 O O . SER C 2 131 ? 1.047 -13.341 -3.850 1.00 33.22 127 SER A O 1
ATOM 1240 N N . GLY C 2 132 ? -0.905 -12.661 -2.969 1.00 34.78 128 GLY A N 1
ATOM 1241 C CA . GLY C 2 132 ? -0.785 -13.497 -1.775 1.00 37.14 128 GLY A CA 1
ATOM 1242 C C . GLY C 2 132 ? -0.167 -12.810 -0.570 1.00 35.64 128 GLY A C 1
ATOM 1243 O O . GLY C 2 132 ? 0.042 -13.444 0.468 1.00 33.98 128 GLY A O 1
ATOM 1244 N N . THR C 2 133 ? 0.127 -11.515 -0.705 1.00 32.06 129 THR A N 1
ATOM 1245 C CA . THR C 2 133 ? 0.657 -10.708 0.391 1.00 29.70 129 THR A CA 1
ATOM 1246 C C . THR C 2 133 ? -0.169 -9.433 0.534 1.00 24.68 129 THR A C 1
ATOM 1247 O O . THR C 2 133 ? -0.686 -8.901 -0.452 1.00 29.42 129 THR A O 1
ATOM 1251 N N . ALA C 2 134 ? -0.294 -8.966 1.772 1.00 25.20 130 ALA A N 1
ATOM 1252 C CA . ALA C 2 134 ? -1.006 -7.731 2.084 1.00 24.03 130 ALA A CA 1
ATOM 1253 C C . ALA C 2 134 ? -0.071 -6.814 2.862 1.00 28.51 130 ALA A C 1
ATOM 1254 O O . ALA C 2 134 ? 0.479 -7.212 3.883 1.00 29.20 130 ALA A O 1
ATOM 1256 N N . SER C 2 135 ? 0.120 -5.592 2.359 1.00 22.27 131 SER A N 1
ATOM 1257 C CA . SER C 2 135 ? 0.843 -4.552 3.087 1.00 20.43 131 SER A CA 1
ATOM 1258 C C . SER C 2 135 ? -0.145 -3.514 3.594 1.00 18.23 131 SER A C 1
ATOM 1259 O O . SER C 2 135 ? -0.905 -2.951 2.808 1.00 20.75 131 SER A O 1
ATOM 1262 N N . VAL C 2 136 ? -0.121 -3.270 4.905 1.00 19.92 132 VAL A N 1
ATOM 1263 C CA . VAL C 2 136 ? -0.942 -2.241 5.530 1.00 21.44 132 VAL A CA 1
ATOM 1264 C C . VAL C 2 136 ? 0.028 -1.150 5.969 1.00 19.94 132 VAL A C 1
ATOM 1265 O O . VAL C 2 136 ? 1.034 -1.439 6.616 1.00 20.58 132 VAL A O 1
ATOM 1269 N N . VAL C 2 137 ? -0.264 0.098 5.605 1.00 19.92 133 VAL A N 1
ATOM 1270 C CA . VAL C 2 137 ? 0.666 1.196 5.863 1.00 18.63 133 VAL A CA 1
ATOM 1271 C C . VAL C 2 137 ? 0.069 2.253 6.787 1.00 17.26 133 VAL A C 1
ATOM 1272 O O . VAL C 2 137 ? -1.078 2.686 6.617 1.00 20.37 133 VAL A O 1
ATOM 1276 N N . CYS C 2 138 ? 0.871 2.652 7.767 1.00 17.61 134 CYS A N 1
ATOM 1277 C CA . CYS C 2 138 ? 0.531 3.724 8.682 1.00 22.79 134 CYS A CA 1
ATOM 1278 C C . CYS C 2 138 ? 1.544 4.860 8.461 1.00 18.04 134 CYS A C 1
ATOM 1279 O O . CYS C 2 138 ? 2.753 4.635 8.473 1.00 19.65 134 CYS A O 1
ATOM 1282 N N . LEU C 2 139 ? 1.028 6.056 8.213 1.00 15.65 135 LEU A N 1
ATOM 1283 C CA . LEU C 2 139 ? 1.831 7.252 7.988 1.00 15.42 135 LEU A CA 1
ATOM 1284 C C . LEU C 2 139 ? 1.715 8.191 9.182 1.00 17.69 135 LEU A C 1
ATOM 1285 O O . LEU C 2 139 ? 0.607 8.517 9.610 1.00 18.33 135 LEU A O 1
ATOM 1290 N N . LEU C 2 140 ? 2.865 8.625 9.698 1.00 16.52 136 LEU A N 1
ATOM 1291 C CA . LEU C 2 140 ? 2.948 9.653 10.725 1.00 17.54 136 LEU A CA 1
ATOM 1292 C C . LEU C 2 140 ? 3.609 10.848 10.055 1.00 14.28 136 LEU A C 1
ATOM 1293 O O . LEU C 2 140 ? 4.784 10.772 9.680 1.00 16.36 136 LEU A O 1
ATOM 1298 N N . ASN C 2 141 ? 2.871 11.941 9.900 1.00 17.87 137 ASN A N 1
ATOM 1299 C CA . ASN C 2 141 ? 3.347 13.060 9.081 1.00 17.16 137 ASN A CA 1
ATOM 1300 C C . ASN C 2 141 ? 3.749 14.278 9.895 1.00 17.13 137 ASN A C 1
ATOM 1301 O O . ASN C 2 141 ? 2.998 14.735 10.776 1.00 18.17 137 ASN A O 1
ATOM 1306 N N . ASN C 2 142 ? 4.951 14.765 9.614 1.00 17.09 138 ASN A N 1
ATOM 1307 C CA . ASN C 2 142 ? 5.428 16.070 10.062 1.00 15.92 138 ASN A CA 1
ATOM 1308 C C . ASN C 2 142 ? 5.416 16.254 11.584 1.00 17.92 138 ASN A C 1
ATOM 1309 O O . ASN C 2 142 ? 4.725 17.133 12.114 1.00 21.32 138 ASN A O 1
ATOM 1314 N N . PHE C 2 143 ? 6.213 15.436 12.267 1.00 16.08 139 PHE A N 1
ATOM 1315 C CA . PHE C 2 143 ? 6.321 15.463 13.716 1.00 16.54 139 PHE A CA 1
ATOM 1316 C C . PHE C 2 143 ? 7.731 15.737 14.206 1.00 16.65 139 PHE A C 1
ATOM 1317 O O . PHE C 2 143 ? 8.713 15.638 13.476 1.00 16.80 139 PHE A O 1
ATOM 1325 N N . TYR C 2 144 ? 7.810 16.106 15.478 1.00 18.36 140 TYR A N 1
ATOM 1326 C CA . TYR C 2 144 ? 9.075 16.330 16.154 1.00 18.67 140 TYR A CA 1
ATOM 1327 C C . TYR C 2 144 ? 8.857 16.148 17.656 1.00 19.42 140 TYR A C 1
ATOM 1328 O O . TYR C 2 144 ? 7.868 16.635 18.187 1.00 18.64 140 TYR A O 1
ATOM 1337 N N . PRO C 2 145 ? 9.778 15.475 18.355 1.00 18.17 141 PRO A N 1
ATOM 1338 C CA . PRO C 2 145 ? 11.034 14.873 17.926 1.00 18.62 141 PRO A CA 1
ATOM 1339 C C . PRO C 2 145 ? 10.837 13.563 17.171 1.00 19.18 141 PRO A C 1
ATOM 1340 O O . PRO C 2 145 ? 9.711 13.093 17.032 1.00 18.29 141 PRO A O 1
ATOM 1344 N N . ARG C 2 146 ? 11.929 12.969 16.707 1.00 21.94 142 ARG A N 1
ATOM 1345 C CA A ARG C 2 146 ? 11.889 11.732 15.909 0.50 18.13 142 ARG A CA 1
ATOM 1346 C CA B ARG C 2 146 ? 11.779 11.778 15.879 0.50 22.66 142 ARG A CA 1
ATOM 1347 C C . ARG C 2 146 ? 11.312 10.543 16.670 1.00 21.02 142 ARG A C 1
ATOM 1348 O O . ARG C 2 146 ? 10.754 9.614 16.073 1.00 23.17 142 ARG A O 1
ATOM 1363 N N . GLU C 2 147 ? 11.466 10.548 17.995 1.00 21.21 143 GLU A N 1
ATOM 1364 C CA . GLU C 2 147 ? 11.057 9.390 18.792 1.00 22.41 143 GLU A CA 1
ATOM 1365 C C . GLU C 2 147 ? 9.553 9.190 18.747 1.00 20.96 143 GLU A C 1
ATOM 1366 O O . GLU C 2 147 ? 8.791 10.085 19.108 1.00 22.56 143 GLU A O 1
ATOM 1372 N N . ALA C 2 148 ? 9.140 7.999 18.326 1.00 22.02 144 ALA A N 1
ATOM 1373 C CA . ALA C 2 148 ? 7.735 7.662 18.197 1.00 20.10 144 ALA A CA 1
ATOM 1374 C C . ALA C 2 148 ? 7.541 6.157 18.310 1.00 22.46 144 ALA A C 1
ATOM 1375 O O . ALA C 2 148 ? 8.391 5.380 17.887 1.00 22.53 144 ALA A O 1
ATOM 1377 N N . LYS C 2 149 ? 6.406 5.756 18.872 1.00 22.28 145 LYS A N 1
ATOM 1378 C CA . LYS C 2 149 ? 6.064 4.352 19.013 1.00 21.65 145 LYS A CA 1
ATOM 1379 C C . LYS C 2 149 ? 4.826 4.053 18.178 1.00 24.63 145 LYS A C 1
ATOM 1380 O O . LYS C 2 149 ? 3.808 4.747 18.297 1.00 22.91 145 LYS A O 1
ATOM 1386 N N . VAL C 2 150 ? 4.913 3.019 17.343 1.00 23.31 146 VAL A N 1
ATOM 1387 C CA . VAL C 2 150 ? 3.785 2.576 16.520 1.00 20.39 146 VAL A CA 1
ATOM 1388 C C . VAL C 2 150 ? 3.459 1.124 16.844 1.00 21.98 146 VAL A C 1
ATOM 1389 O O . VAL C 2 150 ? 4.317 0.248 16.709 1.00 31.95 146 VAL A O 1
ATOM 1393 N N . GLN C 2 151 ? 2.226 0.884 17.284 1.00 26.63 147 GLN A N 1
ATOM 1394 C CA . GLN C 2 151 ? 1.736 -0.446 17.635 1.00 33.89 147 GLN A CA 1
ATOM 1395 C C . GLN C 2 151 ? 0.587 -0.866 16.721 1.00 30.59 147 GLN A C 1
ATOM 1396 O O . GLN C 2 151 ? -0.458 -0.207 16.675 1.00 28.89 147 GLN A O 1
ATOM 1402 N N . TRP C 2 152 ? 0.789 -1.964 15.998 1.00 25.80 148 TRP A N 1
ATOM 1403 C CA . TRP C 2 152 ? -0.247 -2.517 15.142 1.00 27.61 148 TRP A CA 1
ATOM 1404 C C . TRP C 2 152 ? -1.170 -3.442 15.922 1.00 27.43 148 TRP A C 1
ATOM 1405 O O . TRP C 2 152 ? -0.719 -4.190 16.792 1.00 30.93 148 TRP A O 1
ATOM 1416 N N . LYS C 2 153 ? -2.457 -3.396 15.590 1.00 27.46 149 LYS A N 1
ATOM 1417 C CA . LYS C 2 153 ? -3.438 -4.297 16.166 1.00 27.47 149 LYS A CA 1
ATOM 1418 C C . LYS C 2 153 ? -4.382 -4.807 15.082 1.00 29.16 149 LYS A C 1
ATOM 1419 O O . LYS C 2 153 ? -4.856 -4.033 14.238 1.00 27.03 149 LYS A O 1
ATOM 1425 N N . VAL C 2 154 ? -4.619 -6.119 15.100 1.00 27.23 150 VAL A N 1
ATOM 1426 C CA . VAL C 2 154 ? -5.501 -6.784 14.149 1.00 26.90 150 VAL A CA 1
ATOM 1427 C C . VAL C 2 154 ? -6.580 -7.504 14.940 1.00 32.09 150 VAL A C 1
ATOM 1428 O O . VAL C 2 154 ? -6.274 -8.380 15.754 1.00 33.67 150 VAL A O 1
ATOM 1432 N N . ASP C 2 155 ? -7.835 -7.120 14.708 1.00 26.93 151 ASP A N 1
ATOM 1433 C CA . ASP C 2 155 ? -8.955 -7.573 15.545 1.00 31.10 151 ASP A CA 1
ATOM 1434 C C . ASP C 2 155 ? -8.615 -7.462 17.034 1.00 35.39 151 ASP A C 1
ATOM 1435 O O . ASP C 2 155 ? -8.847 -8.394 17.827 1.00 35.04 151 ASP A O 1
ATOM 1440 N N . ASN C 2 156 ? -8.054 -6.309 17.393 1.00 34.70 152 ASN A N 1
ATOM 1441 C CA . ASN C 2 156 ? -7.642 -5.998 18.758 1.00 41.70 152 ASN A CA 1
ATOM 1442 C C . ASN C 2 156 ? -6.464 -6.826 19.298 1.00 44.70 152 ASN A C 1
ATOM 1443 O O . ASN C 2 156 ? -6.087 -6.671 20.460 1.00 52.15 152 ASN A O 1
ATOM 1448 N N . ALA C 2 157 ? -5.885 -7.693 18.468 1.00 40.39 153 ALA A N 1
ATOM 1449 C CA . ALA C 2 157 ? -4.733 -8.503 18.868 1.00 36.66 153 ALA A CA 1
ATOM 1450 C C . ALA C 2 157 ? -3.465 -7.755 18.500 1.00 36.93 153 ALA A C 1
ATOM 1451 O O . ALA C 2 157 ? -3.271 -7.405 17.335 1.00 35.22 153 ALA A O 1
ATOM 1453 N N . LEU C 2 158 ? -2.603 -7.530 19.487 1.00 35.01 154 LEU A N 1
ATOM 1454 C CA . LEU C 2 158 ? -1.359 -6.786 19.286 1.00 30.17 154 LEU A CA 1
ATOM 1455 C C . LEU C 2 158 ? -0.375 -7.571 18.428 1.00 36.37 154 LEU A C 1
ATOM 1456 O O . LEU C 2 158 ? -0.127 -8.753 18.690 1.00 35.14 154 LEU A O 1
ATOM 1461 N N . GLN C 2 159 ? 0.189 -6.904 17.417 1.00 32.01 155 GLN A N 1
ATOM 1462 C CA . GLN C 2 159 ? 1.130 -7.535 16.493 1.00 33.30 155 GLN A CA 1
ATOM 1463 C C . GLN C 2 159 ? 2.569 -7.299 16.928 1.00 32.05 155 GLN A C 1
ATOM 1464 O O . GLN C 2 159 ? 2.874 -6.280 17.547 1.00 34.91 155 GLN A O 1
ATOM 1470 N N . SER C 2 160 ? 3.441 -8.251 16.591 1.00 32.34 156 SER A N 1
ATOM 1471 C CA . SER C 2 160 ? 4.883 -8.115 16.804 1.00 33.76 156 SER A CA 1
ATOM 1472 C C . SER C 2 160 ? 5.659 -8.891 15.746 1.00 35.96 156 SER A C 1
ATOM 1473 O O . SER C 2 160 ? 5.242 -9.978 15.334 1.00 37.60 156 SER A O 1
ATOM 1476 N N . GLY C 2 161 ? 6.777 -8.320 15.300 1.00 32.62 157 GLY A N 1
ATOM 1477 C CA . GLY C 2 161 ? 7.684 -8.988 14.374 1.00 35.79 157 GLY A CA 1
ATOM 1478 C C . GLY C 2 161 ? 7.339 -8.910 12.895 1.00 35.39 157 GLY A C 1
ATOM 1479 O O . GLY C 2 161 ? 8.155 -9.311 12.061 1.00 35.83 157 GLY A O 1
ATOM 1480 N N . ASN C 2 162 ? 6.152 -8.396 12.566 1.00 31.20 158 ASN A N 1
ATOM 1481 C CA . ASN C 2 162 ? 5.679 -8.334 11.180 1.00 29.38 158 ASN A CA 1
ATOM 1482 C C . ASN C 2 162 ? 5.504 -6.893 10.665 1.00 28.37 158 ASN A C 1
ATOM 1483 O O . ASN C 2 162 ? 4.775 -6.659 9.693 1.00 28.11 158 ASN A O 1
ATOM 1488 N N . SER C 2 163 ? 6.176 -5.941 11.314 1.00 29.06 159 SER A N 1
ATOM 1489 C CA . SER C 2 163 ? 6.169 -4.540 10.866 1.00 29.99 159 SER A CA 1
ATOM 1490 C C . SER C 2 163 ? 7.583 -3.979 10.706 1.00 29.25 159 SER A C 1
ATOM 1491 O O . SER C 2 163 ? 8.508 -4.382 11.413 1.00 30.98 159 SER A O 1
ATOM 1494 N N . GLN C 2 164 ? 7.743 -3.048 9.764 1.00 30.26 160 GLN A N 1
ATOM 1495 C CA . GLN C 2 164 ? 9.012 -2.347 9.548 1.00 25.63 160 GLN A CA 1
ATOM 1496 C C . GLN C 2 164 ? 8.736 -0.846 9.468 1.00 29.92 160 GLN A C 1
ATOM 1497 O O . GLN C 2 164 ? 7.684 -0.419 8.969 1.00 25.82 160 GLN A O 1
ATOM 1503 N N . GLU C 2 165 ? 9.673 -0.051 9.974 1.00 30.81 161 GLU A N 1
ATOM 1504 C CA . GLU C 2 165 ? 9.532 1.400 9.985 1.00 29.67 161 GLU A CA 1
ATOM 1505 C C . GLU C 2 165 ? 10.578 2.061 9.127 1.00 26.06 161 GLU A C 1
ATOM 1506 O O . GLU C 2 165 ? 11.702 1.565 8.988 1.00 31.05 161 GLU A O 1
ATOM 1512 N N . SER C 2 166 ? 10.214 3.216 8.581 1.00 20.41 162 SER A N 1
ATOM 1513 C CA . SER C 2 166 ? 11.153 4.044 7.845 1.00 17.82 162 SER A CA 1
ATOM 1514 C C . SER C 2 166 ? 10.856 5.506 8.145 1.00 18.96 162 SER A C 1
ATOM 1515 O O . SER C 2 166 ? 9.703 5.893 8.217 1.00 19.94 162 SER A O 1
ATOM 1518 N N . VAL C 2 167 ? 11.904 6.294 8.358 1.00 19.65 163 VAL A N 1
ATOM 1519 C CA . VAL C 2 167 ? 11.768 7.682 8.777 1.00 19.51 163 VAL A CA 1
ATOM 1520 C C . VAL C 2 167 ? 12.516 8.565 7.788 1.00 20.04 163 VAL A C 1
ATOM 1521 O O . VAL C 2 167 ? 13.618 8.222 7.336 1.00 21.17 163 VAL A O 1
ATOM 1525 N N . THR C 2 168 ? 11.917 9.699 7.446 1.00 18.23 164 THR A N 1
ATOM 1526 C CA . THR C 2 168 ? 12.561 10.658 6.581 1.00 20.38 164 THR A CA 1
ATOM 1527 C C . THR C 2 168 ? 13.663 11.381 7.344 1.00 20.49 164 THR A C 1
ATOM 1528 O O . THR C 2 168 ? 13.783 11.280 8.567 1.00 22.21 164 THR A O 1
ATOM 1532 N N . GLU C 2 169 ? 14.476 12.095 6.590 1.00 22.88 165 GLU A N 1
ATOM 1533 C CA . GLU C 2 169 ? 15.428 13.017 7.161 1.00 23.64 165 GLU A CA 1
ATOM 1534 C C . GLU C 2 169 ? 14.690 14.303 7.549 1.00 20.82 165 GLU A C 1
ATOM 1535 O O . GLU C 2 169 ? 13.587 14.569 7.066 1.00 20.98 165 GLU A O 1
ATOM 1541 N N . GLN C 2 170 ? 15.294 15.110 8.421 1.00 21.17 166 GLN A N 1
ATOM 1542 C CA . GLN C 2 170 ? 14.639 16.348 8.839 1.00 21.05 166 GLN A CA 1
ATOM 1543 C C . GLN C 2 170 ? 14.299 17.208 7.630 1.00 20.88 166 GLN A C 1
ATOM 1544 O O . GLN C 2 170 ? 15.113 17.360 6.706 1.00 22.14 166 GLN A O 1
ATOM 1550 N N . ASP C 2 171 ? 13.093 17.765 7.656 1.00 20.31 167 ASP A N 1
ATOM 1551 C CA . ASP C 2 171 ? 12.621 18.652 6.606 1.00 22.44 167 ASP A CA 1
ATOM 1552 C C . ASP C 2 171 ? 13.467 19.918 6.556 1.00 21.76 167 ASP A C 1
ATOM 1553 O O . ASP C 2 171 ? 13.809 20.487 7.593 1.00 21.08 167 ASP A O 1
ATOM 1558 N N . SER C 2 172 ? 13.794 20.356 5.343 1.00 22.33 168 SER A N 1
ATOM 1559 C CA . SER C 2 172 ? 14.643 21.523 5.131 1.00 22.07 168 SER A CA 1
ATOM 1560 C C . SER C 2 172 ? 13.976 22.848 5.509 1.00 27.88 168 SER A C 1
ATOM 1561 O O . SER C 2 172 ? 14.672 23.847 5.673 1.00 23.43 168 SER A O 1
ATOM 1564 N N . LYS C 2 173 ? 12.650 22.861 5.666 1.00 26.23 169 LYS A N 1
ATOM 1565 C CA . LYS C 2 173 ? 11.929 24.082 6.045 1.00 23.93 169 LYS A CA 1
ATOM 1566 C C . LYS C 2 173 ? 11.462 24.143 7.506 1.00 24.27 169 LYS A C 1
ATOM 1567 O O . LYS C 2 173 ? 11.584 25.185 8.146 1.00 24.62 169 LYS A O 1
ATOM 1573 N N . ASP C 2 174 ? 10.902 23.053 8.031 1.00 23.17 170 ASP A N 1
ATOM 1574 C CA . ASP C 2 174 ? 10.356 23.065 9.404 1.00 26.28 170 ASP A CA 1
ATOM 1575 C C . ASP C 2 174 ? 10.989 22.039 10.354 1.00 21.08 170 ASP A C 1
ATOM 1576 O O . ASP C 2 174 ? 10.559 21.901 11.506 1.00 20.65 170 ASP A O 1
ATOM 1581 N N . SER C 2 175 ? 12.015 21.336 9.873 1.00 19.09 171 SER A N 1
ATOM 1582 C CA . SER C 2 175 ? 12.837 20.439 10.682 1.00 18.71 171 SER A CA 1
ATOM 1583 C C . SER C 2 175 ? 12.101 19.223 11.239 1.00 16.81 171 SER A C 1
ATOM 1584 O O . SER C 2 175 ? 12.625 18.542 12.124 1.00 19.57 171 SER A O 1
ATOM 1587 N N . THR C 2 176 ? 10.915 18.939 10.707 1.00 17.79 172 THR A N 1
ATOM 1588 C CA . THR C 2 176 ? 10.133 17.798 11.165 1.00 19.77 172 THR A CA 1
ATOM 1589 C C . THR C 2 176 ? 10.520 16.509 10.443 1.00 17.11 172 THR A C 1
ATOM 1590 O O . THR C 2 176 ? 11.274 16.514 9.446 1.00 19.80 172 THR A O 1
ATOM 1594 N N . TYR C 2 177 ? 10.006 15.410 10.974 1.00 17.84 173 TYR A N 1
ATOM 1595 C CA . TYR C 2 177 ? 10.179 14.080 10.409 1.00 17.20 173 TYR A CA 1
ATOM 1596 C C . TYR C 2 177 ? 8.816 13.568 9.973 1.00 16.32 173 TYR A C 1
ATOM 1597 O O . TYR C 2 177 ? 7.792 13.991 10.485 1.00 16.51 173 TYR A O 1
ATOM 1606 N N . SER C 2 178 ? 8.822 12.642 9.025 1.00 15.75 174 SER A N 1
ATOM 1607 C CA . SER C 2 178 ? 7.671 11.800 8.777 1.00 15.36 174 SER A CA 1
ATOM 1608 C C . SER C 2 178 ? 8.140 10.357 8.810 1.00 13.52 174 SER A C 1
ATOM 1609 O O . SER C 2 178 ? 9.327 10.072 8.625 1.00 16.50 174 SER A O 1
ATOM 1612 N N . LEU C 2 179 ? 7.204 9.454 9.064 1.00 14.46 175 LEU A N 1
ATOM 1613 C CA . LEU C 2 179 ? 7.519 8.054 9.264 1.00 14.82 175 LEU A CA 1
ATOM 1614 C C . LEU C 2 179 ? 6.443 7.189 8.648 1.00 16.06 175 LEU A C 1
ATOM 1615 O O . LEU C 2 179 ? 5.254 7.536 8.689 1.00 17.58 175 LEU A O 1
ATOM 1620 N N . SER C 2 180 ? 6.869 6.082 8.046 1.00 15.43 176 SER A N 1
ATOM 1621 C CA . SER C 2 180 ? 5.961 5.028 7.629 1.00 16.29 176 SER A CA 1
ATOM 1622 C C . SER C 2 180 ? 6.184 3.794 8.495 1.00 18.90 176 SER A C 1
ATOM 1623 O O . SER C 2 180 ? 7.315 3.481 8.859 1.00 21.32 176 SER A O 1
ATOM 1626 N N . SER C 2 181 ? 5.096 3.117 8.837 1.00 17.99 177 SER A N 1
ATOM 1627 C CA . SER C 2 181 ? 5.166 1.783 9.417 1.00 20.31 177 SER A CA 1
ATOM 1628 C C . SER C 2 181 ? 4.343 0.861 8.536 1.00 20.93 177 SER A C 1
ATOM 1629 O O . SER C 2 181 ? 3.169 1.142 8.266 1.00 21.05 177 SER A O 1
ATOM 1632 N N . THR C 2 182 ? 4.961 -0.230 8.095 1.00 18.48 178 THR A N 1
ATOM 1633 C CA . THR C 2 182 ? 4.334 -1.141 7.163 1.00 18.98 178 THR A CA 1
ATOM 1634 C C . THR C 2 182 ? 4.179 -2.513 7.810 1.00 19.69 178 THR A C 1
ATOM 1635 O O . THR C 2 182 ? 5.171 -3.122 8.209 1.00 23.26 178 THR A O 1
ATOM 1639 N N . LEU C 2 183 ? 2.930 -2.958 7.910 1.00 20.89 179 LEU A N 1
ATOM 1640 C CA . LEU C 2 183 ? 2.587 -4.278 8.437 1.00 23.57 179 LEU A CA 1
ATOM 1641 C C . LEU C 2 183 ? 2.415 -5.226 7.266 1.00 23.30 179 LEU A C 1
ATOM 1642 O O . LEU C 2 183 ? 1.617 -4.955 6.374 1.00 25.27 179 LEU A O 1
ATOM 1647 N N . THR C 2 184 ? 3.148 -6.339 7.284 1.00 23.87 180 THR A N 1
ATOM 1648 C CA . THR C 2 184 ? 3.094 -7.325 6.214 1.00 26.13 180 THR A CA 1
ATOM 1649 C C . THR C 2 184 ? 2.411 -8.603 6.712 1.00 30.19 180 THR A C 1
ATOM 1650 O O . THR C 2 184 ? 2.843 -9.197 7.699 1.00 33.27 180 THR A O 1
ATOM 1654 N N . LEU C 2 185 ? 1.327 -8.983 6.037 1.00 30.71 181 LEU A N 1
ATOM 1655 C CA . LEU C 2 185 ? 0.575 -10.201 6.352 1.00 31.87 181 LEU A CA 1
ATOM 1656 C C . LEU C 2 185 ? 0.412 -11.065 5.110 1.00 31.91 181 LEU A C 1
ATOM 1657 O O . LEU C 2 185 ? 0.513 -10.587 3.987 1.00 29.73 181 LEU A O 1
ATOM 1662 N N . SER C 2 186 ? 0.160 -12.353 5.325 1.00 36.70 182 SER A N 1
ATOM 1663 C CA . SER C 2 186 ? -0.290 -13.217 4.248 1.00 37.74 182 SER A CA 1
ATOM 1664 C C . SER C 2 186 ? -1.700 -12.800 3.834 1.00 31.46 182 SER A C 1
ATOM 1665 O O . SER C 2 186 ? -2.458 -12.247 4.647 1.00 33.38 182 SER A O 1
ATOM 1668 N N . LYS C 2 187 ? -2.045 -13.046 2.572 1.00 36.01 183 LYS A N 1
ATOM 1669 C CA . LYS C 2 187 ? -3.409 -12.815 2.083 1.00 36.09 183 LYS A CA 1
ATOM 1670 C C . LYS C 2 187 ? -4.412 -13.588 2.938 1.00 36.11 183 LYS A C 1
ATOM 1671 O O . LYS C 2 187 ? -5.466 -13.061 3.284 1.00 37.64 183 LYS A O 1
ATOM 1677 N N . ALA C 2 188 ? -4.067 -14.834 3.262 1.00 40.20 184 ALA A N 1
ATOM 1678 C CA . ALA C 2 188 ? -4.888 -15.686 4.126 1.00 44.26 184 ALA A CA 1
ATOM 1679 C C . ALA C 2 188 ? -5.127 -15.028 5.485 1.00 46.47 184 ALA A C 1
ATOM 1680 O O . ALA C 2 188 ? -6.274 -14.909 5.932 1.00 46.23 184 ALA A O 1
ATOM 1682 N N . ASP C 2 189 ? -4.036 -14.605 6.125 1.00 45.42 185 ASP A N 1
ATOM 1683 C CA . ASP C 2 189 ? -4.086 -13.913 7.419 1.00 45.18 185 ASP A CA 1
ATOM 1684 C C . ASP C 2 189 ? -4.860 -12.593 7.355 1.00 44.99 185 ASP A C 1
ATOM 1685 O O . ASP C 2 189 ? -5.577 -12.242 8.294 1.00 46.48 185 ASP A O 1
ATOM 1690 N N . TYR C 2 190 ? -4.702 -11.855 6.259 1.00 38.00 186 TYR A N 1
ATOM 1691 C CA . TYR C 2 190 ? -5.419 -10.596 6.089 1.00 35.80 186 TYR A CA 1
ATOM 1692 C C . TYR C 2 190 ? -6.929 -10.819 5.987 1.00 40.00 186 TYR A C 1
ATOM 1693 O O . TYR C 2 190 ? -7.723 -10.080 6.581 1.00 35.36 186 TYR A O 1
ATOM 1702 N N . GLU C 2 191 ? -7.319 -11.849 5.242 1.00 42.19 187 GLU A N 1
ATOM 1703 C CA . GLU C 2 191 ? -8.730 -12.114 4.978 1.00 43.18 187 GLU A CA 1
ATOM 1704 C C . GLU C 2 191 ? -9.461 -12.783 6.151 1.00 42.61 187 GLU A C 1
ATOM 1705 O O . GLU C 2 191 ? -10.692 -12.813 6.160 1.00 49.52 187 GLU A O 1
ATOM 1711 N N . LYS C 2 192 ? -8.720 -13.308 7.130 1.00 40.65 188 LYS A N 1
ATOM 1712 C CA . LYS C 2 192 ? -9.342 -13.918 8.320 1.00 46.44 188 LYS A CA 1
ATOM 1713 C C . LYS C 2 192 ? -9.666 -12.908 9.432 1.00 47.06 188 LYS A C 1
ATOM 1714 O O . LYS C 2 192 ? -10.382 -13.244 10.374 1.00 46.42 188 LYS A O 1
ATOM 1720 N N . HIS C 2 193 ? -9.158 -11.679 9.319 1.00 42.54 189 HIS A N 1
ATOM 1721 C CA . HIS C 2 193 ? -9.425 -10.634 10.322 1.00 36.18 189 HIS A CA 1
ATOM 1722 C C . HIS C 2 193 ? -10.106 -9.401 9.716 1.00 34.63 189 HIS A C 1
ATOM 1723 O O . HIS C 2 193 ? -10.097 -9.208 8.499 1.00 36.15 189 HIS A O 1
ATOM 1730 N N . LYS C 2 194 ? -10.680 -8.558 10.575 1.00 31.74 190 LYS A N 1
ATOM 1731 C CA . LYS C 2 194 ? -11.542 -7.460 10.131 1.00 33.17 190 LYS A CA 1
ATOM 1732 C C . LYS C 2 194 ? -10.985 -6.069 10.401 1.00 30.09 190 LYS A C 1
ATOM 1733 O O . LYS C 2 194 ? -10.889 -5.248 9.487 1.00 32.66 190 LYS A O 1
ATOM 1739 N N . VAL C 2 195 ? -10.639 -5.808 11.657 1.00 28.67 191 VAL A N 1
ATOM 1740 C CA . VAL C 2 195 ? -10.263 -4.465 12.096 1.00 29.21 191 VAL A CA 1
ATOM 1741 C C . VAL C 2 195 ? -8.745 -4.329 12.142 1.00 28.53 191 VAL A C 1
ATOM 1742 O O . VAL C 2 195 ? -8.061 -5.087 12.836 1.00 28.68 191 VAL A O 1
ATOM 1746 N N . TYR C 2 196 ? -8.231 -3.367 11.377 1.00 28.33 192 TYR A N 1
ATOM 1747 C CA . TYR C 2 196 ? -6.801 -3.085 11.316 1.00 26.78 192 TYR A CA 1
ATOM 1748 C C . TYR C 2 196 ? -6.558 -1.694 11.868 1.00 23.09 192 TYR A C 1
ATOM 1749 O O . TYR C 2 196 ? -7.184 -0.736 11.433 1.00 25.49 192 TYR A O 1
ATOM 1758 N N . ALA C 2 197 ? -5.661 -1.599 12.845 1.00 24.37 193 ALA A N 1
ATOM 1759 C CA . ALA C 2 197 ? -5.442 -0.350 13.557 1.00 22.98 193 ALA A CA 1
ATOM 1760 C C . ALA C 2 197 ? -3.967 -0.103 13.852 1.00 23.45 193 ALA A C 1
ATOM 1761 O O . ALA C 2 197 ? -3.220 -1.025 14.202 1.00 23.18 193 ALA A O 1
ATOM 1763 N N . CYS C 2 198 ? -3.572 1.159 13.705 1.00 21.96 194 CYS A N 1
ATOM 1764 C CA A CYS C 2 198 ? -2.240 1.640 14.038 0.50 22.76 194 CYS A CA 1
ATOM 1765 C CA B CYS C 2 198 ? -2.227 1.584 14.106 0.50 21.92 194 CYS A CA 1
ATOM 1766 C C . CYS C 2 198 ? -2.349 2.646 15.194 1.00 23.37 194 CYS A C 1
ATOM 1767 O O . CYS C 2 198 ? -3.085 3.636 15.076 1.00 22.29 194 CYS A O 1
ATOM 1772 N N . GLU C 2 199 ? -1.633 2.398 16.284 1.00 21.33 195 GLU A N 1
ATOM 1773 C CA . GLU C 2 199 ? -1.678 3.231 17.484 1.00 21.85 195 GLU A CA 1
ATOM 1774 C C . GLU C 2 199 ? -0.351 3.957 17.613 1.00 22.75 195 GLU A C 1
ATOM 1775 O O . GLU C 2 199 ? 0.703 3.325 17.673 1.00 22.82 195 GLU A O 1
ATOM 1781 N N . VAL C 2 200 ? -0.418 5.280 17.704 1.00 21.17 196 VAL A N 1
ATOM 1782 C CA . VAL C 2 200 ? 0.769 6.116 17.723 1.00 21.77 196 VAL A CA 1
ATOM 1783 C C . VAL C 2 200 ? 0.935 6.821 19.066 1.00 23.01 196 VAL A C 1
ATOM 1784 O O . VAL C 2 200 ? 0.031 7.512 19.520 1.00 24.03 196 VAL A O 1
ATOM 1788 N N . THR C 2 201 ? 2.102 6.626 19.678 1.00 19.12 197 THR A N 1
ATOM 1789 C CA . THR C 2 201 ? 2.493 7.291 20.911 1.00 23.09 197 THR A CA 1
ATOM 1790 C C . THR C 2 201 ? 3.652 8.237 20.587 1.00 22.87 197 THR A C 1
ATOM 1791 O O . THR C 2 201 ? 4.661 7.830 19.996 1.00 23.28 197 THR A O 1
ATOM 1795 N N . HIS C 2 202 ? 3.492 9.499 20.961 1.00 20.15 198 HIS A N 1
ATOM 1796 C CA . HIS C 2 202 ? 4.466 10.535 20.649 1.00 21.00 198 HIS A CA 1
ATOM 1797 C C . HIS C 2 202 ? 4.297 11.672 21.649 1.00 23.80 198 HIS A C 1
ATOM 1798 O O . HIS C 2 202 ? 3.188 11.918 22.119 1.00 23.68 198 HIS A O 1
ATOM 1805 N N . GLN C 2 203 ? 5.390 12.368 21.941 1.00 21.30 199 GLN A N 1
ATOM 1806 C CA . GLN C 2 203 ? 5.414 13.439 22.952 1.00 23.33 199 GLN A CA 1
ATOM 1807 C C . GLN C 2 203 ? 4.344 14.511 22.725 1.00 23.74 199 GLN A C 1
ATOM 1808 O O . GLN C 2 203 ? 3.793 15.067 23.675 1.00 25.35 199 GLN A O 1
ATOM 1814 N N . GLY C 2 204 ? 4.075 14.811 21.464 1.00 23.12 200 GLY A N 1
ATOM 1815 C CA . GLY C 2 204 ? 3.104 15.842 21.082 1.00 23.36 200 GLY A CA 1
ATOM 1816 C C . GLY C 2 204 ? 1.641 15.455 21.220 1.00 22.83 200 GLY A C 1
ATOM 1817 O O . GLY C 2 204 ? 0.756 16.284 21.014 1.00 27.46 200 GLY A O 1
ATOM 1818 N N . LEU C 2 205 ? 1.385 14.193 21.545 1.00 23.17 201 LEU A N 1
ATOM 1819 C CA . LEU C 2 205 ? 0.035 13.677 21.746 1.00 22.58 201 LEU A CA 1
ATOM 1820 C C . LEU C 2 205 ? -0.189 13.394 23.238 1.00 25.80 201 LEU A C 1
ATOM 1821 O O . LEU C 2 205 ? 0.570 12.641 23.851 1.00 30.12 201 LEU A O 1
ATOM 1826 N N . SER C 2 206 ? -1.239 13.974 23.819 1.00 33.32 202 SER A N 1
ATOM 1827 C CA . SER C 2 206 ? -1.509 13.775 25.251 1.00 31.85 202 SER A CA 1
ATOM 1828 C C . SER C 2 206 ? -1.865 12.322 25.579 1.00 34.85 202 SER A C 1
ATOM 1829 O O . SER C 2 206 ? -1.632 11.854 26.696 1.00 33.08 202 SER A O 1
ATOM 1832 N N . SER C 2 207 ? -2.423 11.621 24.593 1.00 30.47 203 SER A N 1
ATOM 1833 C CA . SER C 2 207 ? -2.742 10.203 24.699 1.00 33.17 203 SER A CA 1
ATOM 1834 C C . SER C 2 207 ? -2.563 9.585 23.308 1.00 25.60 203 SER A C 1
ATOM 1835 O O . SER C 2 207 ? -2.686 10.295 22.319 1.00 26.00 203 SER A O 1
ATOM 1838 N N . PRO C 2 208 ? -2.268 8.273 23.230 1.00 29.04 204 PRO A N 1
ATOM 1839 C CA . PRO C 2 208 ? -2.056 7.683 21.905 1.00 25.74 204 PRO A CA 1
ATOM 1840 C C . PRO C 2 208 ? -3.221 7.856 20.918 1.00 28.91 204 PRO A C 1
ATOM 1841 O O . PRO C 2 208 ? -4.396 7.800 21.299 1.00 28.45 204 PRO A O 1
ATOM 1845 N N . VAL C 2 209 ? -2.872 8.052 19.650 1.00 23.43 205 VAL A N 1
ATOM 1846 C CA . VAL C 2 209 ? -3.839 8.223 18.572 1.00 22.15 205 VAL A CA 1
ATOM 1847 C C . VAL C 2 209 ? -3.902 6.936 17.773 1.00 25.76 205 VAL A C 1
ATOM 1848 O O . VAL C 2 209 ? -2.866 6.386 17.408 1.00 24.69 205 VAL A O 1
ATOM 1852 N N . THR C 2 210 ? -5.116 6.461 17.508 1.00 22.47 206 THR A N 1
ATOM 1853 C CA . THR C 2 210 ? -5.324 5.243 16.736 1.00 25.30 206 THR A CA 1
ATOM 1854 C C . THR C 2 210 ? -6.105 5.561 15.472 1.00 24.78 206 THR A C 1
ATOM 1855 O O . THR C 2 210 ? -7.129 6.248 15.522 1.00 25.93 206 THR A O 1
ATOM 1859 N N . LYS C 2 211 ? -5.602 5.089 14.334 1.00 23.07 207 LYS A N 1
ATOM 1860 C CA . LYS C 2 211 ? -6.353 5.122 13.096 1.00 22.90 207 LYS A CA 1
ATOM 1861 C C . LYS C 2 211 ? -6.625 3.681 12.709 1.00 23.91 207 LYS A C 1
ATOM 1862 O O . LYS C 2 211 ? -5.764 2.821 12.871 1.00 24.14 207 LYS A O 1
ATOM 1868 N N . SER C 2 212 ? -7.829 3.418 12.212 1.00 23.77 208 SER A N 1
ATOM 1869 C CA . SER C 2 212 ? -8.228 2.056 11.874 1.00 25.59 208 SER A CA 1
ATOM 1870 C C . SER C 2 212 ? -9.146 2.005 10.656 1.00 23.11 208 SER A C 1
ATOM 1871 O O . SER C 2 212 ? -9.710 3.022 10.230 1.00 26.26 208 SER A O 1
ATOM 1874 N N . PHE C 2 213 ? -9.259 0.815 10.075 1.00 24.93 209 PHE A N 1
ATOM 1875 C CA . PHE C 2 213 ? -10.285 0.536 9.074 1.00 28.96 209 PHE A CA 1
ATOM 1876 C C . PHE C 2 213 ? -10.797 -0.896 9.254 1.00 31.14 209 PHE A C 1
ATOM 1877 O O . PHE C 2 213 ? -10.143 -1.723 9.900 1.00 28.30 209 PHE A O 1
ATOM 1885 N N . ASN C 2 214 ? -11.980 -1.166 8.705 1.00 29.18 210 ASN A N 1
ATOM 1886 C CA . ASN C 2 214 ? -12.513 -2.522 8.626 1.00 32.64 210 ASN A CA 1
ATOM 1887 C C . ASN C 2 214 ? -12.261 -3.070 7.226 1.00 31.34 210 ASN A C 1
ATOM 1888 O O . ASN C 2 214 ? -12.584 -2.410 6.232 1.00 35.91 210 ASN A O 1
ATOM 1893 N N . ARG C 2 215 ? -11.677 -4.265 7.160 1.00 30.43 211 ARG A N 1
ATOM 1894 C CA . ARG C 2 215 ? -11.294 -4.922 5.896 1.00 35.00 211 ARG A CA 1
ATOM 1895 C C . ARG C 2 215 ? -12.420 -4.934 4.862 1.00 38.02 211 ARG A C 1
ATOM 1896 O O . ARG C 2 215 ? -13.593 -5.057 5.210 1.00 39.05 211 ARG A O 1
ATOM 1904 N N . GLY C 2 216 ? -11.911 -5.683 3.686 0.00 47.23 212 GLY A N 1
ATOM 1905 C CA . GLY C 2 216 ? -12.816 -6.024 2.608 0.00 49.35 212 GLY A CA 1
ATOM 1906 C C . GLY C 2 216 ? -12.792 -5.017 1.480 0.00 50.01 212 GLY A C 1
ATOM 1907 O O . GLY C 2 216 ? -12.645 -3.817 1.710 0.00 51.25 212 GLY A O 1
ATOM 1908 N N . GLU C 2 217 ? -12.927 -5.508 0.253 0.00 50.12 213 GLU A N 1
ATOM 1909 C CA . GLU C 2 217 ? -13.105 -4.632 -0.896 0.00 50.45 213 GLU A CA 1
ATOM 1910 C C . GLU C 2 217 ? -14.524 -4.080 -0.860 0.00 52.91 213 GLU A C 1
ATOM 1911 O O . GLU C 2 217 ? -15.172 -3.908 -1.893 0.00 52.79 213 GLU A O 1
ATOM 1917 N N . CYS C 2 218 ? -14.990 -3.812 0.356 0.00 54.61 214 CYS A N 1
ATOM 1918 C CA . CYS C 2 218 ? -16.326 -3.288 0.602 0.00 57.53 214 CYS A CA 1
ATOM 1919 C C . CYS C 2 218 ? -16.606 -2.020 -0.198 0.00 59.95 214 CYS A C 1
ATOM 1920 O O . CYS C 2 218 ? -17.754 -1.590 -0.315 0.00 61.06 214 CYS A O 1
ATOM 1924 N N . ASP D 2 1 ? -31.980 -14.448 -37.243 1.00 36.05 1 ASP L N 1
ATOM 1925 C CA . ASP D 2 1 ? -31.443 -13.081 -37.507 1.00 34.62 1 ASP L CA 1
ATOM 1926 C C . ASP D 2 1 ? -30.806 -12.982 -38.890 1.00 31.71 1 ASP L C 1
ATOM 1927 O O . ASP D 2 1 ? -30.307 -13.970 -39.444 1.00 29.68 1 ASP L O 1
ATOM 1932 N N . ILE D 2 2 ? -30.802 -11.766 -39.424 1.00 24.09 2 ILE L N 1
ATOM 1933 C CA . ILE D 2 2 ? -30.139 -11.482 -40.688 1.00 24.60 2 ILE L CA 1
ATOM 1934 C C . ILE D 2 2 ? -28.666 -11.874 -40.600 1.00 23.93 2 ILE L C 1
ATOM 1935 O O . ILE D 2 2 ? -28.008 -11.667 -39.571 1.00 21.51 2 ILE L O 1
ATOM 1940 N N . VAL D 2 3 ? -28.177 -12.470 -41.686 1.00 20.67 3 VAL L N 1
ATOM 1941 C CA . VAL D 2 3 ? -26.793 -12.875 -41.822 1.00 22.12 3 VAL L CA 1
ATOM 1942 C C . VAL D 2 3 ? -26.244 -12.314 -43.129 1.00 20.35 3 VAL L C 1
ATOM 1943 O O . VAL D 2 3 ? -26.906 -12.386 -44.172 1.00 20.08 3 VAL L O 1
ATOM 1947 N N . LEU D 2 4 ? -25.051 -11.734 -43.056 1.00 19.65 4 LEU L N 1
ATOM 1948 C CA . LEU D 2 4 ? -24.274 -11.365 -44.239 1.00 18.69 4 LEU L CA 1
ATOM 1949 C C . LEU D 2 4 ? -23.192 -12.421 -44.468 1.00 19.17 4 LEU L C 1
ATOM 1950 O O . LEU D 2 4 ? -22.385 -12.678 -43.578 1.00 18.19 4 LEU L O 1
ATOM 1955 N N . THR D 2 5 ? -23.188 -13.024 -45.655 1.00 18.50 5 THR L N 1
ATOM 1956 C CA . THR D 2 5 ? -22.240 -14.084 -46.008 1.00 20.99 5 THR L CA 1
ATOM 1957 C C . THR D 2 5 ? -21.310 -13.599 -47.117 1.00 19.17 5 THR L C 1
ATOM 1958 O O . THR D 2 5 ? -21.756 -13.297 -48.225 1.00 21.01 5 THR L O 1
ATOM 1962 N N . GLN D 2 6 ? -20.017 -13.498 -46.810 1.00 17.60 6 GLN L N 1
ATOM 1963 C CA . GLN D 2 6 ? -19.033 -13.052 -47.788 1.00 20.81 6 GLN L CA 1
ATOM 1964 C C . GLN D 2 6 ? -18.409 -14.238 -48.496 1.00 18.60 6 GLN L C 1
ATOM 1965 O O . GLN D 2 6 ? -18.243 -15.311 -47.911 1.00 22.33 6 GLN L O 1
ATOM 1971 N N . SER D 2 7 ? -18.103 -14.034 -49.776 1.00 19.71 7 SER L N 1
ATOM 1972 C CA . SER D 2 7 ? -17.379 -15.021 -50.568 1.00 19.82 7 SER L CA 1
ATOM 1973 C C . SER D 2 7 ? -16.350 -14.298 -51.421 1.00 21.12 7 SER L C 1
ATOM 1974 O O . SER D 2 7 ? -16.608 -13.215 -51.928 1.00 21.95 7 SER L O 1
ATOM 1977 N N . PRO D 2 8 ? -15.158 -14.884 -51.564 1.00 19.22 8 PRO L N 1
ATOM 1978 C CA . PRO D 2 8 ? -14.667 -16.028 -50.824 1.00 17.40 8 PRO L CA 1
ATOM 1979 C C . PRO D 2 8 ? -14.271 -15.602 -49.421 1.00 20.00 8 PRO L C 1
ATOM 1980 O O . PRO D 2 8 ? -14.228 -14.405 -49.144 1.00 22.70 8 PRO L O 1
ATOM 1984 N N . SER D 2 9 ? -13.999 -16.556 -48.545 1.00 20.80 9 SER L N 1
ATOM 1985 C CA . SER D 2 9 ? -13.489 -16.221 -47.208 1.00 20.71 9 SER L CA 1
ATOM 1986 C C . SER D 2 9 ? -12.031 -15.789 -47.259 1.00 20.23 9 SER L C 1
ATOM 1987 O O . SER D 2 9 ? -11.566 -15.001 -46.411 1.00 18.21 9 SER L O 1
ATOM 1990 N N . SER D 2 10 ? -11.300 -16.305 -48.238 1.00 18.13 10 SER L N 1
ATOM 1991 C CA . SER D 2 10 ? -9.928 -15.873 -48.451 1.00 18.20 10 SER L CA 1
ATOM 1992 C C . SER D 2 10 ? -9.529 -15.988 -49.915 1.00 15.59 10 SER L C 1
ATOM 1993 O O . SER D 2 10 ? -10.091 -16.784 -50.683 1.00 17.71 10 SER L O 1
ATOM 1996 N N . LEU D 2 11 ? -8.577 -15.155 -50.301 1.00 14.54 11 LEU L N 1
ATOM 1997 C CA . LEU D 2 11 ? -8.034 -15.216 -51.637 1.00 15.21 11 LEU L CA 1
ATOM 1998 C C . LEU D 2 11 ? -6.699 -14.515 -51.715 1.00 15.83 11 LEU L C 1
ATOM 1999 O O . LEU D 2 11 ? -6.348 -13.710 -50.845 1.00 14.96 11 LEU L O 1
ATOM 2004 N N . SER D 2 12 ? -5.949 -14.865 -52.756 1.00 14.31 12 SER L N 1
ATOM 2005 C CA . SER D 2 12 ? -4.650 -14.283 -53.034 1.00 14.04 12 SER L CA 1
ATOM 2006 C C . SER D 2 12 ? -4.673 -13.747 -54.447 1.00 15.82 12 SER L C 1
ATOM 2007 O O . SER D 2 12 ? -5.197 -14.401 -55.352 1.00 18.48 12 SER L O 1
ATOM 2010 N N . ALA D 2 13 ? -4.105 -12.563 -54.628 1.00 16.76 13 ALA L N 1
ATOM 2011 C CA . ALA D 2 13 ? -3.998 -11.949 -55.939 1.00 15.99 13 ALA L CA 1
ATOM 2012 C C . ALA D 2 13 ? -2.726 -11.128 -56.018 1.00 15.85 13 ALA L C 1
ATOM 2013 O O . ALA D 2 13 ? -2.230 -10.661 -55.000 1.00 16.31 13 ALA L O 1
ATOM 2015 N N . SER D 2 14 ? -2.198 -10.948 -57.232 1.00 16.35 14 SER L N 1
ATOM 2016 C CA . SER D 2 14 ? -0.945 -10.222 -57.428 1.00 19.07 14 SER L CA 1
ATOM 2017 C C . SER D 2 14 ? -1.170 -8.734 -57.630 1.00 17.21 14 SER L C 1
ATOM 2018 O O . SER D 2 14 ? -2.256 -8.297 -58.019 1.00 18.70 14 SER L O 1
ATOM 2021 N N . VAL D 2 15 ? -0.135 -7.947 -57.355 1.00 19.44 15 VAL L N 1
ATOM 2022 C CA . VAL D 2 15 ? -0.152 -6.531 -57.690 1.00 19.67 15 VAL L CA 1
ATOM 2023 C C . VAL D 2 15 ? -0.557 -6.372 -59.168 1.00 22.81 15 VAL L C 1
ATOM 2024 O O . VAL D 2 15 ? -0.073 -7.107 -60.038 1.00 21.00 15 VAL L O 1
ATOM 2028 N N . GLY D 2 16 ? -1.491 -5.461 -59.433 1.00 18.13 16 GLY L N 1
ATOM 2029 C CA . GLY D 2 16 ? -2.003 -5.244 -60.780 1.00 21.58 16 GLY L CA 1
ATOM 2030 C C . GLY D 2 16 ? -3.241 -6.041 -61.151 1.00 22.50 16 GLY L C 1
ATOM 2031 O O . GLY D 2 16 ? -3.905 -5.712 -62.136 1.00 25.15 16 GLY L O 1
ATOM 2032 N N . ASP D 2 17 ? -3.568 -7.078 -60.373 1.00 20.50 17 ASP L N 1
ATOM 2033 C CA . ASP D 2 17 ? -4.764 -7.892 -60.625 1.00 20.50 17 ASP L CA 1
ATOM 2034 C C . ASP D 2 17 ? -6.051 -7.173 -60.188 1.00 22.51 17 ASP L C 1
ATOM 2035 O O . ASP D 2 17 ? -6.018 -6.228 -59.389 1.00 21.98 17 ASP L O 1
ATOM 2040 N N . ARG D 2 18 ? -7.173 -7.632 -60.734 1.00 21.55 18 ARG L N 1
ATOM 2041 C CA . ARG D 2 18 ? -8.514 -7.216 -60.330 1.00 25.34 18 ARG L CA 1
ATOM 2042 C C . ARG D 2 18 ? -9.117 -8.284 -59.413 1.00 23.48 18 ARG L C 1
ATOM 2043 O O . ARG D 2 18 ? -9.046 -9.485 -59.702 1.00 26.15 18 ARG L O 1
ATOM 2051 N N . VAL D 2 19 ? -9.714 -7.843 -58.309 1.00 21.92 19 VAL L N 1
ATOM 2052 C CA . VAL D 2 19 ? -10.328 -8.744 -57.340 1.00 24.16 19 VAL L CA 1
ATOM 2053 C C . VAL D 2 19 ? -11.784 -8.324 -57.138 1.00 21.34 19 VAL L C 1
ATOM 2054 O O . VAL D 2 19 ? -12.090 -7.133 -57.116 1.00 23.27 19 VAL L O 1
ATOM 2058 N N . THR D 2 20 ? -12.667 -9.313 -57.028 1.00 22.05 20 THR L N 1
ATOM 2059 C CA . THR D 2 20 ? -14.092 -9.094 -56.754 1.00 23.42 20 THR L CA 1
ATOM 2060 C C . THR D 2 20 ? -14.509 -9.969 -55.573 1.00 24.46 20 THR L C 1
ATOM 2061 O O . THR D 2 20 ? -14.242 -11.171 -55.559 1.00 29.53 20 THR L O 1
ATOM 2065 N N . ILE D 2 21 ? -15.155 -9.356 -54.582 1.00 20.32 21 ILE L N 1
ATOM 2066 C CA . ILE D 2 21 ? -15.583 -10.030 -53.367 1.00 21.76 21 ILE L CA 1
ATOM 2067 C C . ILE D 2 21 ? -17.074 -9.788 -53.243 1.00 19.98 21 ILE L C 1
ATOM 2068 O O . ILE D 2 21 ? -17.537 -8.688 -53.543 1.00 27.11 21 ILE L O 1
ATOM 2073 N N . THR D 2 22 ? -17.811 -10.802 -52.814 1.00 20.74 22 THR L N 1
ATOM 2074 C CA . THR D 2 22 ? -19.273 -10.713 -52.759 1.00 20.15 22 THR L CA 1
ATOM 2075 C C . THR D 2 22 ? -19.781 -10.749 -51.323 1.00 22.51 22 THR L C 1
ATOM 2076 O O . THR D 2 22 ? -19.134 -11.306 -50.434 1.00 19.55 22 THR L O 1
ATOM 2080 N N . CYS D 2 23 ? -20.932 -10.115 -51.106 1.00 23.16 23 CYS L N 1
ATOM 2081 C CA . CYS D 2 23 ? -21.606 -10.111 -49.810 1.00 21.68 23 CYS L CA 1
ATOM 2082 C C . CYS D 2 23 ? -23.079 -10.350 -50.075 1.00 23.12 23 CYS L C 1
ATOM 2083 O O . CYS D 2 23 ? -23.726 -9.539 -50.746 1.00 23.96 23 CYS L O 1
ATOM 2086 N N . ARG D 2 24 ? -23.584 -11.478 -49.586 1.00 23.38 24 ARG L N 1
ATOM 2087 C CA A ARG D 2 24 ? -24.989 -11.828 -49.741 0.50 24.58 24 ARG L CA 1
ATOM 2088 C CA B ARG D 2 24 ? -24.991 -11.807 -49.741 0.50 24.16 24 ARG L CA 1
ATOM 2089 C C . ARG D 2 24 ? -25.706 -11.647 -48.411 1.00 21.90 24 ARG L C 1
ATOM 2090 O O . ARG D 2 24 ? -25.248 -12.157 -47.393 1.00 22.55 24 ARG L O 1
ATOM 2105 N N . ALA D 2 25 ? -26.828 -10.933 -48.428 1.00 22.62 25 ALA L N 1
ATOM 2106 C CA . ALA D 2 25 ? -27.635 -10.756 -47.227 1.00 23.80 25 ALA L CA 1
ATOM 2107 C C . ALA D 2 25 ? -28.785 -11.758 -47.272 1.00 22.72 25 ALA L C 1
ATOM 2108 O O . ALA D 2 25 ? -29.338 -12.034 -48.347 1.00 26.06 25 ALA L O 1
ATOM 2110 N N . SER D 2 26 ? -29.154 -12.300 -46.111 1.00 19.80 26 SER L N 1
ATOM 2111 C CA . SER D 2 26 ? -30.236 -13.285 -46.029 1.00 22.87 26 SER L CA 1
ATOM 2112 C C . SER D 2 26 ? -31.618 -12.659 -46.259 1.00 27.40 26 SER L C 1
ATOM 2113 O O . SER D 2 26 ? -32.600 -13.369 -46.491 1.00 25.90 26 SER L O 1
ATOM 2116 N N . GLU D 2 27 ? -31.687 -11.333 -46.177 1.00 22.48 27 GLU L N 1
ATOM 2117 C CA . GLU D 2 27 ? -32.886 -10.580 -46.541 1.00 26.01 27 GLU L CA 1
ATOM 2118 C C . GLU D 2 27 ? -32.478 -9.183 -46.985 1.00 26.17 27 GLU L C 1
ATOM 2119 O O . GLU D 2 27 ? -31.344 -8.757 -46.749 1.00 24.11 27 GLU L O 1
ATOM 2125 N N . SER D 2 28 A -33.400 -8.463 -47.610 1.00 22.05 27 SER L N 1
ATOM 2126 C CA . SER D 2 28 A -33.086 -7.148 -48.138 1.00 21.92 27 SER L CA 1
ATOM 2127 C C . SER D 2 28 A -32.631 -6.160 -47.072 1.00 21.09 27 SER L C 1
ATOM 2128 O O . SER D 2 28 A -33.237 -6.055 -46.002 1.00 21.89 27 SER L O 1
ATOM 2131 N N . VAL D 2 29 B -31.560 -5.435 -47.388 1.00 19.66 27 VAL L N 1
ATOM 2132 C CA . VAL D 2 29 B -31.074 -4.352 -46.549 1.00 19.53 27 VAL L CA 1
ATOM 2133 C C . VAL D 2 29 B -31.411 -2.981 -47.166 1.00 24.47 27 VAL L C 1
ATOM 2134 O O . VAL D 2 29 B -30.832 -1.954 -46.796 1.00 21.19 27 VAL L O 1
ATOM 2138 N N . ASP D 2 30 C -32.367 -2.966 -48.095 1.00 23.53 27 ASP L N 1
ATOM 2139 C CA . ASP D 2 30 C -32.791 -1.721 -48.737 1.00 23.07 27 ASP L CA 1
ATOM 2140 C C . ASP D 2 30 C -33.831 -0.985 -47.897 1.00 20.99 27 ASP L C 1
ATOM 2141 O O . ASP D 2 30 C -34.609 -1.599 -47.162 1.00 24.44 27 ASP L O 1
ATOM 2146 N N . GLY D 2 31 D -33.851 0.332 -48.040 1.00 20.27 27 GLY L N 1
ATOM 2147 C CA . GLY D 2 31 D -34.935 1.152 -47.497 1.00 21.29 27 GLY L CA 1
ATOM 2148 C C . GLY D 2 31 D -34.870 2.568 -48.040 1.00 24.19 27 GLY L C 1
ATOM 2149 O O . GLY D 2 31 D -33.791 3.127 -48.202 1.00 23.70 27 GLY L O 1
ATOM 2150 N N . TYR D 2 32 ? -36.029 3.147 -48.344 1.00 24.22 28 TYR L N 1
ATOM 2151 C CA . TYR D 2 32 ? -36.112 4.554 -48.781 1.00 25.19 28 TYR L CA 1
ATOM 2152 C C . TYR D 2 32 ? -35.228 4.953 -49.968 1.00 22.81 28 TYR L C 1
ATOM 2153 O O . TYR D 2 32 ? -34.818 6.109 -50.083 1.00 25.56 28 TYR L O 1
ATOM 2162 N N . GLY D 2 33 ? -34.969 4.002 -50.865 1.00 24.34 29 GLY L N 1
ATOM 2163 C CA . GLY D 2 33 ? -34.151 4.252 -52.045 1.00 25.00 29 GLY L CA 1
ATOM 2164 C C . GLY D 2 33 ? -32.668 3.977 -51.880 1.00 24.72 29 GLY L C 1
ATOM 2165 O O . GLY D 2 33 ? -31.901 4.123 -52.835 1.00 26.68 29 GLY L O 1
ATOM 2166 N N . TYR D 2 34 ? -32.267 3.598 -50.670 1.00 20.78 30 TYR L N 1
ATOM 2167 C CA . TYR D 2 34 ? -30.880 3.215 -50.379 1.00 21.52 30 TYR L CA 1
ATOM 2168 C C . TYR D 2 34 ? -30.706 1.715 -50.167 1.00 23.63 30 TYR L C 1
ATOM 2169 O O . TYR D 2 34 ? -31.646 0.999 -49.818 1.00 22.95 30 TYR L O 1
ATOM 2178 N N . SER D 2 35 ? -29.467 1.254 -50.336 1.00 19.66 31 SER L N 1
ATOM 2179 C CA . SER D 2 35 ? -29.054 -0.043 -49.848 1.00 22.41 31 SER L CA 1
ATOM 2180 C C . SER D 2 35 ? -28.092 0.230 -48.700 1.00 17.99 31 SER L C 1
ATOM 2181 O O . SER D 2 35 ? -27.013 0.806 -48.911 1.00 20.99 31 SER L O 1
ATOM 2184 N N . PHE D 2 36 ? -28.480 -0.166 -47.492 1.00 17.95 32 PHE L N 1
ATOM 2185 C CA . PHE D 2 36 ? -27.676 0.102 -46.292 1.00 17.75 32 PHE L CA 1
ATOM 2186 C C . PHE D 2 36 ? -26.619 -0.983 -46.089 1.00 16.64 32 PHE L C 1
ATOM 2187 O O . PHE D 2 36 ? -26.638 -1.742 -45.117 1.00 18.13 32 PHE L O 1
ATOM 2195 N N . LEU D 2 37 ? -25.703 -1.041 -47.049 1.00 18.54 33 LEU L N 1
ATOM 2196 C CA . LEU D 2 37 ? -24.665 -2.041 -47.106 1.00 17.68 33 LEU L CA 1
ATOM 2197 C C . LEU D 2 37 ? -23.364 -1.313 -47.400 1.00 18.14 33 LEU L C 1
ATOM 2198 O O . LEU D 2 37 ? -23.255 -0.590 -48.377 1.00 18.90 33 LEU L O 1
ATOM 2203 N N . HIS D 2 38 ? -22.384 -1.484 -46.519 1.00 17.69 34 HIS L N 1
ATOM 2204 C CA . HIS D 2 38 ? -21.174 -0.695 -46.564 1.00 15.28 34 HIS L CA 1
ATOM 2205 C C . HIS D 2 38 ? -19.965 -1.622 -46.515 1.00 14.99 34 HIS L C 1
ATOM 2206 O O . HIS D 2 38 ? -20.032 -2.712 -45.944 1.00 15.42 34 HIS L O 1
ATOM 2213 N N . TRP D 2 39 ? -18.857 -1.180 -47.106 1.00 16.12 35 TRP L N 1
ATOM 2214 C CA . TRP D 2 39 ? -17.632 -1.983 -47.151 1.00 15.42 35 TRP L CA 1
ATOM 2215 C C . TRP D 2 39 ? -16.483 -1.333 -46.384 1.00 11.77 35 TRP L C 1
ATOM 2216 O O . TRP D 2 39 ? -16.257 -0.130 -46.506 1.00 14.96 35 TRP L O 1
ATOM 2227 N N . PHE D 2 40 ? -15.742 -2.157 -45.645 1.00 12.99 36 PHE L N 1
ATOM 2228 C CA . PHE D 2 40 ? -14.595 -1.735 -44.848 1.00 13.62 36 PHE L CA 1
ATOM 2229 C C . PHE D 2 40 ? -13.350 -2.556 -45.169 1.00 14.07 36 PHE L C 1
ATOM 2230 O O . PHE D 2 40 ? -13.460 -3.725 -45.526 1.00 14.60 36 PHE L O 1
ATOM 2238 N N . GLN D 2 41 ? -12.194 -1.911 -45.018 1.00 14.46 37 GLN L N 1
ATOM 2239 C CA . GLN D 2 41 ? -10.885 -2.550 -45.067 1.00 14.61 37 GLN L CA 1
ATOM 2240 C C . GLN D 2 41 ? -10.296 -2.532 -43.668 1.00 16.01 37 GLN L C 1
ATOM 2241 O O . GLN D 2 41 ? -10.218 -1.475 -43.045 1.00 16.39 37 GLN L O 1
ATOM 2247 N N . GLN D 2 42 ? -9.846 -3.678 -43.177 1.00 13.99 38 GLN L N 1
ATOM 2248 C CA . GLN D 2 42 ? -9.213 -3.743 -41.869 1.00 15.17 38 GLN L CA 1
ATOM 2249 C C . GLN D 2 42 ? -7.865 -4.456 -41.898 1.00 15.33 38 GLN L C 1
ATOM 2250 O O . GLN D 2 42 ? -7.785 -5.635 -42.257 1.00 18.52 38 GLN L O 1
ATOM 2256 N N . LYS D 2 43 ? -6.829 -3.747 -41.465 1.00 17.15 39 LYS L N 1
ATOM 2257 C CA . LYS D 2 43 ? -5.515 -4.341 -41.221 1.00 17.45 39 LYS L CA 1
ATOM 2258 C C . LYS D 2 43 ? -5.543 -5.008 -39.837 1.00 24.30 39 LYS L C 1
ATOM 2259 O O . LYS D 2 43 ? -6.291 -4.578 -38.957 1.00 20.52 39 LYS L O 1
ATOM 2265 N N . PRO D 2 44 ? -4.739 -6.066 -39.628 1.00 20.19 40 PRO L N 1
ATOM 2266 C CA . PRO D 2 44 ? -4.829 -6.795 -38.353 1.00 21.32 40 PRO L CA 1
ATOM 2267 C C . PRO D 2 44 ? -4.599 -5.932 -37.120 1.00 19.77 40 PRO L C 1
ATOM 2268 O O . PRO D 2 44 ? -3.589 -5.233 -37.030 1.00 23.15 40 PRO L O 1
ATOM 2272 N N . GLY D 2 45 ? -5.547 -5.971 -36.182 1.00 22.92 41 GLY L N 1
ATOM 2273 C CA . GLY D 2 45 ? -5.415 -5.244 -34.919 1.00 25.44 41 GLY L CA 1
ATOM 2274 C C . GLY D 2 45 ? -5.551 -3.731 -35.038 1.00 24.88 41 GLY L C 1
ATOM 2275 O O . GLY D 2 45 ? -5.210 -2.991 -34.104 1.00 22.83 41 GLY L O 1
ATOM 2276 N N . LYS D 2 46 ? -6.036 -3.268 -36.188 1.00 22.11 42 LYS L N 1
ATOM 2277 C CA . LYS D 2 46 ? -6.199 -1.835 -36.444 1.00 19.89 42 LYS L CA 1
ATOM 2278 C C . LYS D 2 46 ? -7.647 -1.507 -36.750 1.00 17.48 42 LYS L C 1
ATOM 2279 O O . LYS D 2 46 ? -8.423 -2.371 -37.147 1.00 17.14 42 LYS L O 1
ATOM 2285 N N . ALA D 2 47 ? -8.022 -0.245 -36.576 1.00 19.97 43 ALA L N 1
ATOM 2286 C CA . ALA D 2 47 ? -9.393 0.154 -36.846 1.00 17.16 43 ALA L CA 1
ATOM 2287 C C . ALA D 2 47 ? -9.732 -0.036 -38.328 1.00 14.49 43 ALA L C 1
ATOM 2288 O O . ALA D 2 47 ? -8.908 0.269 -39.204 1.00 17.20 43 ALA L O 1
ATOM 2290 N N . PRO D 2 48 ? -10.931 -0.545 -38.625 1.00 13.49 44 PRO L N 1
ATOM 2291 C CA . PRO D 2 48 ? -11.407 -0.626 -39.998 1.00 14.25 44 PRO L CA 1
ATOM 2292 C C . PRO D 2 48 ? -11.541 0.772 -40.599 1.00 14.56 44 PRO L C 1
ATOM 2293 O O . PRO D 2 48 ? -11.767 1.765 -39.867 1.00 16.82 44 PRO L O 1
ATOM 2297 N N . LYS D 2 49 ? -11.379 0.851 -41.911 1.00 14.13 45 LYS L N 1
ATOM 2298 C CA . LYS D 2 49 ? -11.616 2.087 -42.635 1.00 16.14 45 LYS L CA 1
ATOM 2299 C C . LYS D 2 49 ? -12.741 1.895 -43.645 1.00 15.09 45 LYS L C 1
ATOM 2300 O O . LYS D 2 49 ? -12.790 0.895 -44.362 1.00 15.82 45 LYS L O 1
ATOM 2306 N N . LEU D 2 50 ? -13.670 2.854 -43.680 1.00 14.72 46 LEU L N 1
ATOM 2307 C CA . LEU D 2 50 ? -14.776 2.827 -44.629 1.00 14.79 46 LEU L CA 1
ATOM 2308 C C . LEU D 2 50 ? -14.270 3.041 -46.057 1.00 14.37 46 LEU L C 1
ATOM 2309 O O . LEU D 2 50 ? -13.564 4.004 -46.326 1.00 16.82 46 LEU L O 1
ATOM 2314 N N . LEU D 2 51 ? -14.632 2.119 -46.949 1.00 15.63 47 LEU L N 1
ATOM 2315 C CA . LEU D 2 51 ? -14.291 2.206 -48.369 1.00 14.10 47 LEU L CA 1
ATOM 2316 C C . LEU D 2 51 ? -15.478 2.695 -49.186 1.00 15.23 47 LEU L C 1
ATOM 2317 O O . LEU D 2 51 ? -15.344 3.620 -49.990 1.00 19.04 47 LEU L O 1
ATOM 2322 N N . ILE D 2 52 ? -16.612 2.024 -49.011 1.00 15.33 48 ILE L N 1
ATOM 2323 C CA . ILE D 2 52 ? -17.800 2.208 -49.840 1.00 17.06 48 ILE L CA 1
ATOM 2324 C C . ILE D 2 52 ? -19.010 2.317 -48.914 1.00 15.95 48 ILE L C 1
ATOM 2325 O O . ILE D 2 52 ? -19.209 1.484 -48.038 1.00 16.60 48 ILE L O 1
ATOM 2330 N N . TYR D 2 53 ? -19.818 3.360 -49.092 1.00 17.38 49 TYR L N 1
ATOM 2331 C CA . TYR D 2 53 ? -21.044 3.494 -48.321 1.00 17.06 49 TYR L CA 1
ATOM 2332 C C . TYR D 2 53 ? -22.265 3.389 -49.220 1.00 19.62 49 TYR L C 1
ATOM 2333 O O . TYR D 2 53 ? -22.206 3.696 -50.417 1.00 18.57 49 TYR L O 1
ATOM 2342 N N . LEU D 2 54 ? -23.355 2.909 -48.643 1.00 20.01 50 LEU L N 1
ATOM 2343 C CA . LEU D 2 54 ? -24.624 2.767 -49.344 1.00 20.91 50 LEU L CA 1
ATOM 2344 C C . LEU D 2 54 ? -24.432 2.042 -50.679 1.00 18.66 50 LEU L C 1
ATOM 2345 O O . LEU D 2 54 ? -24.900 2.496 -51.731 1.00 20.05 50 LEU L O 1
ATOM 2350 N N . ALA D 2 55 ? -23.716 0.923 -50.599 1.00 18.46 51 ALA L N 1
ATOM 2351 C CA . ALA D 2 55 ? -23.521 -0.031 -51.700 1.00 20.95 51 ALA L CA 1
ATOM 2352 C C . ALA D 2 55 ? -22.576 0.417 -52.809 1.00 21.86 51 ALA L C 1
ATOM 2353 O O . ALA D 2 55 ? -21.771 -0.388 -53.253 1.00 21.26 51 ALA L O 1
ATOM 2355 N N . SER D 2 56 ? -22.660 1.667 -53.263 1.00 22.62 52 SER L N 1
ATOM 2356 C CA . SER D 2 56 ? -21.944 2.079 -54.477 1.00 21.78 52 SER L CA 1
ATOM 2357 C C . SER D 2 56 ? -21.144 3.381 -54.397 1.00 25.39 52 SER L C 1
ATOM 2358 O O . SER D 2 56 ? -20.545 3.803 -55.388 1.00 26.06 52 SER L O 1
ATOM 2361 N N . ASN D 2 57 ? -21.113 4.018 -53.234 1.00 20.58 53 ASN L N 1
ATOM 2362 C CA . ASN D 2 57 ? -20.501 5.327 -53.113 1.00 17.49 53 ASN L CA 1
ATOM 2363 C C . ASN D 2 57 ? -19.102 5.247 -52.539 1.00 21.23 53 ASN L C 1
ATOM 2364 O O . ASN D 2 57 ? -18.897 4.738 -51.437 1.00 20.63 53 ASN L O 1
ATOM 2369 N N . LEU D 2 58 ? -18.130 5.739 -53.293 1.00 22.30 54 LEU L N 1
ATOM 2370 C CA . LEU D 2 58 ? -16.754 5.759 -52.824 1.00 21.94 54 LEU L CA 1
ATOM 2371 C C . LEU D 2 58 ? -16.623 6.792 -51.707 1.00 22.82 54 LEU L C 1
ATOM 2372 O O . LEU D 2 58 ? -16.996 7.955 -51.876 1.00 24.53 54 LEU L O 1
ATOM 2377 N N . ASN D 2 59 ? -16.113 6.365 -50.556 1.00 21.32 55 ASN L N 1
ATOM 2378 C CA . ASN D 2 59 ? -15.886 7.280 -49.440 1.00 22.90 55 ASN L CA 1
ATOM 2379 C C . ASN D 2 59 ? -14.769 8.273 -49.768 1.00 23.06 55 ASN L C 1
ATOM 2380 O O . ASN D 2 59 ? -13.820 7.942 -50.471 1.00 22.46 55 ASN L O 1
ATOM 2385 N N . SER D 2 60 ? -14.892 9.494 -49.253 1.00 26.41 56 SER L N 1
ATOM 2386 C CA . SER D 2 60 ? -13.898 10.547 -49.491 1.00 27.94 56 SER L CA 1
ATOM 2387 C C . SER D 2 60 ? -12.482 10.120 -49.109 1.00 30.99 56 SER L C 1
ATOM 2388 O O . SER D 2 60 ? -12.254 9.612 -48.010 1.00 31.90 56 SER L O 1
ATOM 2391 N N . GLY D 2 61 ? -11.538 10.323 -50.026 1.00 27.38 57 GLY L N 1
ATOM 2392 C CA . GLY D 2 61 ? -10.138 10.023 -49.780 1.00 28.17 57 GLY L CA 1
ATOM 2393 C C . GLY D 2 61 ? -9.713 8.618 -50.181 1.00 24.79 57 GLY L C 1
ATOM 2394 O O . GLY D 2 61 ? -8.528 8.337 -50.252 1.00 30.53 57 GLY L O 1
ATOM 2395 N N . VAL D 2 62 ? -10.679 7.743 -50.445 1.00 24.98 58 VAL L N 1
ATOM 2396 C CA . VAL D 2 62 ? -10.386 6.339 -50.760 1.00 20.78 58 VAL L CA 1
ATOM 2397 C C . VAL D 2 62 ? -9.970 6.247 -52.229 1.00 24.16 58 VAL L C 1
ATOM 2398 O O . VAL D 2 62 ? -10.601 6.872 -53.089 1.00 22.57 58 VAL L O 1
ATOM 2402 N N . PRO D 2 63 ? -8.898 5.488 -52.524 1.00 24.65 59 PRO L N 1
ATOM 2403 C CA . PRO D 2 63 ? -8.446 5.361 -53.906 1.00 27.13 59 PRO L CA 1
ATOM 2404 C C . PRO D 2 63 ? -9.559 4.933 -54.864 1.00 26.79 59 PRO L C 1
ATOM 2405 O O . PRO D 2 63 ? -10.426 4.144 -54.492 1.00 27.12 59 PRO L O 1
ATOM 2409 N N . SER D 2 64 ? -9.526 5.459 -56.092 1.00 29.30 60 SER L N 1
ATOM 2410 C CA . SER D 2 64 ? -10.568 5.177 -57.094 1.00 30.12 60 SER L CA 1
ATOM 2411 C C . SER D 2 64 ? -10.584 3.719 -57.580 1.00 24.95 60 SER L C 1
ATOM 2412 O O . SER D 2 64 ? -11.567 3.273 -58.186 1.00 25.69 60 SER L O 1
ATOM 2415 N N . ARG D 2 65 ? -9.513 2.976 -57.297 1.00 23.31 61 ARG L N 1
ATOM 2416 C CA . ARG D 2 65 ? -9.468 1.541 -57.612 1.00 23.31 61 ARG L CA 1
ATOM 2417 C C . ARG D 2 65 ? -10.498 0.694 -56.837 1.00 23.23 61 ARG L C 1
ATOM 2418 O O . ARG D 2 65 ? -10.752 -0.460 -57.185 1.00 23.48 61 ARG L O 1
ATOM 2426 N N . PHE D 2 66 ? -11.096 1.272 -55.795 1.00 20.48 62 PHE L N 1
ATOM 2427 C CA . PHE D 2 66 ? -12.161 0.617 -55.050 1.00 20.78 62 PHE L CA 1
ATOM 2428 C C . PHE D 2 66 ? -13.527 1.033 -55.598 1.00 21.66 62 PHE L C 1
ATOM 2429 O O . PHE D 2 66 ? -13.774 2.218 -55.789 1.00 25.84 62 PHE L O 1
ATOM 2437 N N . SER D 2 67 ? -14.400 0.059 -55.837 1.00 21.54 63 SER L N 1
ATOM 2438 C CA . SER D 2 67 ? -15.778 0.335 -56.233 1.00 20.43 63 SER L CA 1
ATOM 2439 C C . SER D 2 67 ? -16.720 -0.732 -55.675 1.00 22.99 63 SER L C 1
ATOM 2440 O O . SER D 2 67 ? -16.304 -1.852 -55.396 1.00 21.77 63 SER L O 1
ATOM 2443 N N . GLY D 2 68 ? -17.980 -0.362 -55.468 1.00 22.44 64 GLY L N 1
ATOM 2444 C CA . GLY D 2 68 ? -18.993 -1.297 -55.005 1.00 21.93 64 GLY L CA 1
ATOM 2445 C C . GLY D 2 68 ? -20.250 -1.255 -55.859 1.00 20.92 64 GLY L C 1
ATOM 2446 O O . GLY D 2 68 ? -20.570 -0.223 -56.443 1.00 24.21 64 GLY L O 1
ATOM 2447 N N . SER D 2 69 ? -20.968 -2.377 -55.886 1.00 23.17 65 SER L N 1
ATOM 2448 C CA A SER D 2 69 ? -22.227 -2.490 -56.616 0.50 25.75 65 SER L CA 1
ATOM 2449 C CA B SER D 2 69 ? -22.228 -2.483 -56.613 0.50 24.84 65 SER L CA 1
ATOM 2450 C C . SER D 2 69 ? -23.195 -3.430 -55.908 1.00 23.55 65 SER L C 1
ATOM 2451 O O . SER D 2 69 ? -22.805 -4.216 -55.046 1.00 22.38 65 SER L O 1
ATOM 2456 N N . GLY D 2 70 ? -24.465 -3.342 -56.279 1.00 24.65 66 GLY L N 1
ATOM 2457 C CA . GLY D 2 70 ? -25.469 -4.254 -55.771 1.00 23.15 66 GLY L CA 1
ATOM 2458 C C . GLY D 2 70 ? -26.640 -3.549 -55.130 1.00 23.86 66 GLY L C 1
ATOM 2459 O O . GLY D 2 70 ? -26.641 -2.331 -54.969 1.00 27.45 66 GLY L O 1
ATOM 2460 N N . SER D 2 71 ? -27.638 -4.344 -54.772 1.00 26.22 67 SER L N 1
ATOM 2461 C CA . SER D 2 71 ? -28.837 -3.856 -54.112 1.00 24.69 67 SER L CA 1
ATOM 2462 C C . SER D 2 71 ? -29.579 -5.051 -53.531 1.00 28.23 67 SER L C 1
ATOM 2463 O O . SER D 2 71 ? -29.327 -6.199 -53.908 1.00 26.24 67 SER L O 1
ATOM 2466 N N . GLY D 2 72 ? -30.479 -4.772 -52.597 1.00 26.45 68 GLY L N 1
ATOM 2467 C CA . GLY D 2 72 ? -31.329 -5.794 -52.008 1.00 28.45 68 GLY L CA 1
ATOM 2468 C C . GLY D 2 72 ? -30.574 -6.801 -51.165 1.00 25.06 68 GLY L C 1
ATOM 2469 O O . GLY D 2 72 ? -30.276 -6.551 -49.987 1.00 23.53 68 GLY L O 1
ATOM 2470 N N . THR D 2 73 ? -30.255 -7.945 -51.767 1.00 27.18 69 THR L N 1
ATOM 2471 C CA . THR D 2 73 ? -29.550 -9.018 -51.061 1.00 23.69 69 THR L CA 1
ATOM 2472 C C . THR D 2 73 ? -28.164 -9.345 -51.612 1.00 25.58 69 THR L C 1
ATOM 2473 O O . THR D 2 73 ? -27.459 -10.141 -51.007 1.00 25.66 69 THR L O 1
ATOM 2477 N N . ASP D 2 74 ? -27.769 -8.750 -52.737 1.00 24.42 70 ASP L N 1
ATOM 2478 C CA . ASP D 2 74 ? -26.528 -9.155 -53.415 1.00 24.57 70 ASP L CA 1
ATOM 2479 C C . ASP D 2 74 ? -25.629 -7.972 -53.705 1.00 21.35 70 ASP L C 1
ATOM 2480 O O . ASP D 2 74 ? -26.039 -7.014 -54.356 1.00 25.30 70 ASP L O 1
ATOM 2485 N N . PHE D 2 75 ? -24.388 -8.058 -53.218 1.00 22.68 71 PHE L N 1
ATOM 2486 C CA . PHE D 2 75 ? -23.450 -6.945 -53.277 1.00 20.05 71 PHE L CA 1
ATOM 2487 C C . PHE D 2 75 ? -22.056 -7.423 -53.622 1.00 20.58 71 PHE L C 1
ATOM 2488 O O . PHE D 2 75 ? -21.683 -8.562 -53.310 1.00 22.90 71 PHE L O 1
ATOM 2496 N N . THR D 2 76 ? -21.288 -6.522 -54.233 1.00 20.29 72 THR L N 1
ATOM 2497 C CA A THR D 2 76 ? -19.943 -6.824 -54.691 0.50 21.19 72 THR L CA 1
ATOM 2498 C CA B THR D 2 76 ? -19.931 -6.826 -54.669 0.50 21.35 72 THR L CA 1
ATOM 2499 C C . THR D 2 76 ? -19.009 -5.637 -54.454 1.00 21.31 72 THR L C 1
ATOM 2500 O O . THR D 2 76 ? -19.369 -4.494 -54.733 1.00 24.93 72 THR L O 1
ATOM 2507 N N . LEU D 2 77 ? -17.811 -5.924 -53.945 1.00 19.95 73 LEU L N 1
ATOM 2508 C CA . LEU D 2 77 ? -16.713 -4.973 -53.882 1.00 17.19 73 LEU L CA 1
ATOM 2509 C C . LEU D 2 77 ? -15.691 -5.386 -54.935 1.00 18.33 73 LEU L C 1
ATOM 2510 O O . LEU D 2 77 ? -15.284 -6.548 -54.986 1.00 21.34 73 LEU L O 1
ATOM 2515 N N . THR D 2 78 ? -15.259 -4.428 -55.743 1.00 21.68 74 THR L N 1
ATOM 2516 C CA . THR D 2 78 ? -14.225 -4.670 -56.734 1.00 20.53 74 THR L CA 1
ATOM 2517 C C . THR D 2 78 ? -13.009 -3.784 -56.465 1.00 20.06 74 THR L C 1
ATOM 2518 O O . THR D 2 78 ? -13.143 -2.595 -56.218 1.00 22.28 74 THR L O 1
ATOM 2522 N N . ILE D 2 79 ? -11.815 -4.384 -56.483 1.00 21.74 75 ILE L N 1
ATOM 2523 C CA . ILE D 2 79 ? -10.566 -3.629 -56.450 1.00 19.55 75 ILE L CA 1
ATOM 2524 C C . ILE D 2 79 ? -9.915 -3.835 -57.802 1.00 24.22 75 ILE L C 1
ATOM 2525 O O . ILE D 2 79 ? -9.581 -4.964 -58.143 1.00 26.55 75 ILE L O 1
ATOM 2530 N N . SER D 2 80 ? -9.761 -2.766 -58.577 1.00 23.75 76 SER L N 1
ATOM 2531 C CA . SER D 2 80 ? -9.465 -2.895 -60.023 1.00 28.51 76 SER L CA 1
ATOM 2532 C C . SER D 2 80 ? -8.012 -3.216 -60.403 1.00 36.72 76 SER L C 1
ATOM 2533 O O . SER D 2 80 ? -7.772 -3.954 -61.366 1.00 42.97 76 SER L O 1
ATOM 2536 N N . SER D 2 81 ? -7.061 -2.627 -59.684 1.00 28.40 77 SER L N 1
ATOM 2537 C CA . SER D 2 81 ? -5.635 -2.826 -59.945 1.00 25.68 77 SER L CA 1
ATOM 2538 C C . SER D 2 81 ? -4.888 -2.853 -58.617 1.00 23.14 77 SER L C 1
ATOM 2539 O O . SER D 2 81 ? -4.504 -1.816 -58.071 1.00 25.51 77 SER L O 1
ATOM 2542 N N . LEU D 2 82 ? -4.664 -4.061 -58.116 1.00 22.60 78 LEU L N 1
ATOM 2543 C CA . LEU D 2 82 ? -4.214 -4.264 -56.741 1.00 21.18 78 LEU L CA 1
ATOM 2544 C C . LEU D 2 82 ? -2.842 -3.639 -56.495 1.00 23.00 78 LEU L C 1
ATOM 2545 O O . LEU D 2 82 ? -1.953 -3.680 -57.358 1.00 21.11 78 LEU L O 1
ATOM 2550 N N . GLN D 2 83 ? -2.701 -3.021 -55.325 1.00 18.67 79 GLN L N 1
ATOM 2551 C CA . GLN D 2 83 ? -1.441 -2.483 -54.852 1.00 19.43 79 GLN L CA 1
ATOM 2552 C C . GLN D 2 83 ? -1.001 -3.321 -53.642 1.00 18.83 79 GLN L C 1
ATOM 2553 O O . GLN D 2 83 ? -1.840 -3.942 -52.972 1.00 18.03 79 GLN L O 1
ATOM 2559 N N . PRO D 2 84 ? 0.310 -3.350 -53.344 1.00 19.14 80 PRO L N 1
ATOM 2560 C CA . PRO D 2 84 ? 0.761 -4.231 -52.258 1.00 17.98 80 PRO L CA 1
ATOM 2561 C C . PRO D 2 84 ? 0.188 -3.854 -50.888 1.00 17.06 80 PRO L C 1
ATOM 2562 O O . PRO D 2 84 ? 0.051 -4.725 -50.029 1.00 19.03 80 PRO L O 1
ATOM 2566 N N . GLU D 2 85 ? -0.177 -2.583 -50.697 1.00 18.72 81 GLU L N 1
ATOM 2567 C CA . GLU D 2 85 ? -0.797 -2.152 -49.436 1.00 19.10 81 GLU L CA 1
ATOM 2568 C C . GLU D 2 85 ? -2.257 -2.590 -49.275 1.00 20.41 81 GLU L C 1
ATOM 2569 O O . GLU D 2 85 ? -2.885 -2.280 -48.253 1.00 17.68 81 GLU L O 1
ATOM 2575 N N . ASP D 2 86 ? -2.798 -3.321 -50.253 1.00 16.65 82 ASP L N 1
ATOM 2576 C CA . ASP D 2 86 ? -4.217 -3.709 -50.210 1.00 16.20 82 ASP L CA 1
ATOM 2577 C C . ASP D 2 86 ? -4.493 -5.002 -49.445 1.00 14.68 82 ASP L C 1
ATOM 2578 O O . ASP D 2 86 ? -5.652 -5.385 -49.293 1.00 15.35 82 ASP L O 1
ATOM 2583 N N . PHE D 2 87 ? -3.453 -5.701 -48.982 1.00 15.36 83 PHE L N 1
ATOM 2584 C CA . PHE D 2 87 ? -3.680 -6.845 -48.112 1.00 15.30 83 PHE L CA 1
ATOM 2585 C C . PHE D 2 87 ? -4.455 -6.361 -46.894 1.00 13.54 83 PHE L C 1
ATOM 2586 O O . PHE D 2 87 ? -4.125 -5.339 -46.300 1.00 14.28 83 PHE L O 1
ATOM 2594 N N . ALA D 2 88 ? -5.498 -7.097 -46.542 1.00 12.97 84 ALA L N 1
ATOM 2595 C CA . ALA D 2 88 ? -6.382 -6.738 -45.442 1.00 13.40 84 ALA L CA 1
ATOM 2596 C C . ALA D 2 88 ? -7.462 -7.782 -45.342 1.00 12.84 84 ALA L C 1
ATOM 2597 O O . ALA D 2 88 ? -7.572 -8.658 -46.209 1.00 15.92 84 ALA L O 1
ATOM 2599 N N . THR D 2 89 ? -8.268 -7.680 -44.292 1.00 13.62 85 THR L N 1
ATOM 2600 C CA . THR D 2 89 ? -9.557 -8.357 -44.253 1.00 13.59 85 THR L CA 1
ATOM 2601 C C . THR D 2 89 ? -10.614 -7.308 -44.611 1.00 13.20 85 THR L C 1
ATOM 2602 O O . THR D 2 89 ? -10.650 -6.214 -44.041 1.00 15.89 85 THR L O 1
ATOM 2606 N N . TYR D 2 90 ? -11.450 -7.652 -45.583 1.00 12.82 86 TYR L N 1
ATOM 2607 C CA . TYR D 2 90 ? -12.501 -6.773 -46.064 1.00 13.39 86 TYR L CA 1
ATOM 2608 C C . TYR D 2 90 ? -13.811 -7.250 -45.484 1.00 13.38 86 TYR L C 1
ATOM 2609 O O . TYR D 2 90 ? -14.091 -8.452 -45.504 1.00 15.97 86 TYR L O 1
ATOM 2618 N N . TYR D 2 91 ? -14.614 -6.324 -44.970 1.00 13.12 87 TYR L N 1
ATOM 2619 C CA . TYR D 2 91 ? -15.906 -6.652 -44.351 1.00 13.83 87 TYR L CA 1
ATOM 2620 C C . TYR D 2 91 ? -17.023 -5.878 -45.006 1.00 16.23 87 TYR L C 1
ATOM 2621 O O . TYR D 2 91 ? -16.866 -4.693 -45.296 1.00 17.27 87 TYR L O 1
ATOM 2630 N N . CYS D 2 92 ? -18.167 -6.535 -45.187 1.00 17.13 88 CYS L N 1
ATOM 2631 C CA . CYS D 2 92 ? -19.416 -5.809 -45.418 1.00 15.31 88 CYS L CA 1
ATOM 2632 C C . CYS D 2 92 ? -20.152 -5.635 -44.100 1.00 16.65 88 CYS L C 1
ATOM 2633 O O . CYS D 2 92 ? -19.922 -6.378 -43.141 1.00 17.46 88 CYS L O 1
ATOM 2636 N N . GLN D 2 93 ? -21.014 -4.622 -44.057 1.00 15.69 89 GLN L N 1
ATOM 2637 C CA . GLN D 2 93 ? -21.737 -4.232 -42.847 1.00 14.35 89 GLN L CA 1
ATOM 2638 C C . GLN D 2 93 ? -23.112 -3.705 -43.264 1.00 16.40 89 GLN L C 1
ATOM 2639 O O . GLN D 2 93 ? -23.213 -2.902 -44.194 1.00 17.12 89 GLN L O 1
ATOM 2645 N N . GLN D 2 94 ? -24.164 -4.153 -42.588 1.00 16.40 90 GLN L N 1
ATOM 2646 C CA . GLN D 2 94 ? -25.515 -3.643 -42.872 1.00 17.12 90 GLN L CA 1
ATOM 2647 C C . GLN D 2 94 ? -26.110 -2.988 -41.634 1.00 16.05 90 GLN L C 1
ATOM 2648 O O . GLN D 2 94 ? -25.984 -3.500 -40.529 1.00 15.98 90 GLN L O 1
ATOM 2654 N N . ASN D 2 95 ? -26.772 -1.850 -41.828 1.00 16.44 91 ASN L N 1
ATOM 2655 C CA . ASN D 2 95 ? -27.337 -1.101 -40.710 1.00 15.22 91 ASN L CA 1
ATOM 2656 C C . ASN D 2 95 ? -28.763 -0.599 -40.958 1.00 16.92 91 ASN L C 1
ATOM 2657 O O . ASN D 2 95 ? -29.079 0.555 -40.677 1.00 16.54 91 ASN L O 1
ATOM 2662 N N . ASN D 2 96 ? -29.604 -1.491 -41.487 1.00 17.92 92 ASN L N 1
ATOM 2663 C CA . ASN D 2 96 ? -31.041 -1.217 -41.611 1.00 16.02 92 ASN L CA 1
ATOM 2664 C C . ASN D 2 96 ? -31.978 -2.323 -41.116 1.00 19.40 92 ASN L C 1
ATOM 2665 O O . ASN D 2 96 ? -33.192 -2.118 -41.059 1.00 19.98 92 ASN L O 1
ATOM 2670 N N . VAL D 2 97 ? -31.442 -3.492 -40.784 1.00 17.74 93 VAL L N 1
ATOM 2671 C CA . VAL D 2 97 ? -32.233 -4.601 -40.249 1.00 19.67 93 VAL L CA 1
ATOM 2672 C C . VAL D 2 97 ? -31.700 -4.960 -38.868 1.00 18.10 93 VAL L C 1
ATOM 2673 O O . VAL D 2 97 ? -30.501 -5.122 -38.678 1.00 17.63 93 VAL L O 1
ATOM 2677 N N . ASP D 2 98 ? -32.596 -5.051 -37.889 1.00 17.50 94 ASP L N 1
ATOM 2678 C CA . ASP D 2 98 ? -32.243 -5.483 -36.551 1.00 19.03 94 ASP L CA 1
ATOM 2679 C C . ASP D 2 98 ? -31.991 -6.984 -36.553 1.00 18.69 94 ASP L C 1
ATOM 2680 O O . ASP D 2 98 ? -32.840 -7.743 -37.035 1.00 22.43 94 ASP L O 1
ATOM 2685 N N . PRO D 2 99 ? -30.833 -7.431 -36.023 1.00 17.01 95 PRO L N 1
ATOM 2686 C CA . PRO D 2 99 ? -29.712 -6.652 -35.500 1.00 18.66 95 PRO L CA 1
ATOM 2687 C C . PRO D 2 99 ? -28.691 -6.286 -36.571 1.00 17.97 95 PRO L C 1
ATOM 2688 O O . PRO D 2 99 ? -28.447 -7.058 -37.500 1.00 18.61 95 PRO L O 1
ATOM 2692 N N . TRP D 2 100 ? -28.085 -5.115 -36.421 1.00 17.38 96 TRP L N 1
ATOM 2693 C CA . TRP D 2 100 ? -26.963 -4.720 -37.279 1.00 15.92 96 TRP L CA 1
ATOM 2694 C C . TRP D 2 100 ? -25.872 -5.766 -37.198 1.00 18.50 96 TRP L C 1
ATOM 2695 O O . TRP D 2 100 ? -25.613 -6.339 -36.131 1.00 19.62 96 TRP L O 1
ATOM 2706 N N . THR D 2 101 ? -25.235 -6.020 -38.337 1.00 16.08 97 THR L N 1
ATOM 2707 C CA . THR D 2 101 ? -24.228 -7.059 -38.397 1.00 16.13 97 THR L CA 1
ATOM 2708 C C . THR D 2 101 ? -23.125 -6.735 -39.400 1.00 16.58 97 THR L C 1
ATOM 2709 O O . THR D 2 101 ? -23.231 -5.805 -40.210 1.00 17.97 97 THR L O 1
ATOM 2713 N N . PHE D 2 102 ? -22.049 -7.496 -39.282 1.00 15.62 98 PHE L N 1
ATOM 2714 C CA . PHE D 2 102 ? -20.974 -7.517 -40.267 1.00 16.27 98 PHE L CA 1
ATOM 2715 C C . PHE D 2 102 ? -20.921 -8.903 -40.885 1.00 15.37 98 PHE L C 1
ATOM 2716 O O . PHE D 2 102 ? -21.300 -9.897 -40.266 1.00 17.13 98 PHE L O 1
ATOM 2724 N N . GLY D 2 103 ? -20.398 -8.980 -42.104 1.00 15.77 99 GLY L N 1
ATOM 2725 C CA . GLY D 2 103 ? -20.018 -10.275 -42.666 1.00 18.38 99 GLY L CA 1
ATOM 2726 C C . GLY D 2 103 ? -18.821 -10.851 -41.920 1.00 16.57 99 GLY L C 1
ATOM 2727 O O . GLY D 2 103 ? -18.243 -10.205 -41.035 1.00 16.72 99 GLY L O 1
ATOM 2728 N N . GLN D 2 104 ? -18.423 -12.063 -42.279 1.00 17.50 100 GLN L N 1
ATOM 2729 C CA A GLN D 2 104 ? -17.364 -12.763 -41.570 0.50 16.23 100 GLN L CA 1
ATOM 2730 C CA B GLN D 2 104 ? -17.349 -12.741 -41.547 0.50 16.34 100 GLN L CA 1
ATOM 2731 C C . GLN D 2 104 ? -15.968 -12.330 -42.030 1.00 15.47 100 GLN L C 1
ATOM 2732 O O . GLN D 2 104 ? -14.965 -12.736 -41.449 1.00 21.04 100 GLN L O 1
ATOM 2743 N N . GLY D 2 105 ? -15.914 -11.520 -43.086 1.00 16.63 101 GLY L N 1
ATOM 2744 C CA . GLY D 2 105 ? -14.668 -11.009 -43.607 1.00 20.45 101 GLY L CA 1
ATOM 2745 C C . GLY D 2 105 ? -14.117 -11.861 -44.729 1.00 18.86 101 GLY L C 1
ATOM 2746 O O . GLY D 2 105 ? -14.309 -13.077 -44.764 1.00 19.53 101 GLY L O 1
ATOM 2747 N N . THR D 2 106 ? -13.421 -11.192 -45.644 1.00 16.93 102 THR L N 1
ATOM 2748 C CA . THR D 2 106 ? -12.665 -11.836 -46.703 1.00 17.07 102 THR L CA 1
ATOM 2749 C C . THR D 2 106 ? -11.215 -11.423 -46.535 1.00 13.78 102 THR L C 1
ATOM 2750 O O . THR D 2 106 ? -10.904 -10.245 -46.621 1.00 15.15 102 THR L O 1
ATOM 2754 N N . LYS D 2 107 ? -10.326 -12.388 -46.299 1.00 14.91 103 LYS L N 1
ATOM 2755 C CA . LYS D 2 107 ? -8.919 -12.092 -46.105 1.00 13.66 103 LYS L CA 1
ATOM 2756 C C . LYS D 2 107 ? -8.156 -12.156 -47.428 1.00 12.66 103 LYS L C 1
ATOM 2757 O O . LYS D 2 107 ? -8.060 -13.218 -48.040 1.00 15.03 103 LYS L O 1
ATOM 2763 N N . LEU D 2 108 ? -7.604 -11.020 -47.838 1.00 12.34 104 LEU L N 1
ATOM 2764 C CA . LEU D 2 108 ? -6.898 -10.892 -49.113 1.00 12.97 104 LEU L CA 1
ATOM 2765 C C . LEU D 2 108 ? -5.405 -10.851 -48.863 1.00 11.78 104 LEU L C 1
ATOM 2766 O O . LEU D 2 108 ? -4.913 -9.963 -48.177 1.00 13.70 104 LEU L O 1
ATOM 2771 N N . GLU D 2 109 ? -4.695 -11.806 -49.457 1.00 12.99 105 GLU L N 1
ATOM 2772 C CA . GLU D 2 109 ? -3.241 -11.868 -49.452 1.00 14.11 105 GLU L CA 1
ATOM 2773 C C . GLU D 2 109 ? -2.727 -11.355 -50.783 1.00 14.14 105 GLU L C 1
ATOM 2774 O O . GLU D 2 109 ? -3.332 -11.620 -51.818 1.00 15.01 105 GLU L O 1
ATOM 2780 N N . ILE D 2 110 ? -1.615 -10.617 -50.760 1.00 13.75 106 ILE L N 1
ATOM 2781 C CA . ILE D 2 110 ? -0.959 -10.215 -51.992 1.00 13.43 106 ILE L CA 1
ATOM 2782 C C . ILE D 2 110 ? 0.051 -11.291 -52.391 1.00 14.63 106 ILE L C 1
ATOM 2783 O O . ILE D 2 110 ? 1.060 -11.514 -51.698 1.00 16.71 106 ILE L O 1
ATOM 2788 N N . LYS D 2 111 ? -0.260 -11.972 -53.495 1.00 14.73 107 LYS L N 1
ATOM 2789 C CA . LYS D 2 111 ? 0.601 -12.979 -54.106 1.00 17.99 107 LYS L CA 1
ATOM 2790 C C . LYS D 2 111 ? 1.825 -12.316 -54.714 1.00 17.57 107 LYS L C 1
ATOM 2791 O O . LYS D 2 111 ? 1.736 -11.217 -55.265 1.00 16.84 107 LYS L O 1
ATOM 2797 N N . ARG D 2 112 ? 2.955 -13.005 -54.627 1.00 18.64 108 ARG L N 1
ATOM 2798 C CA . ARG D 2 112 ? 4.205 -12.526 -55.223 1.00 17.19 108 ARG L CA 1
ATOM 2799 C C . ARG D 2 112 ? 5.090 -13.726 -55.531 1.00 17.56 108 ARG L C 1
ATOM 2800 O O . ARG D 2 112 ? 4.693 -14.873 -55.301 1.00 19.04 108 ARG L O 1
ATOM 2808 N N . THR D 2 113 ? 6.290 -13.464 -56.038 1.00 18.79 109 THR L N 1
ATOM 2809 C CA . THR D 2 113 ? 7.220 -14.545 -56.344 1.00 20.47 109 THR L CA 1
ATOM 2810 C C . THR D 2 113 ? 7.854 -15.146 -55.082 1.00 21.15 109 THR L C 1
ATOM 2811 O O . THR D 2 113 ? 7.865 -14.534 -53.995 1.00 19.71 109 THR L O 1
ATOM 2815 N N . VAL D 2 114 ? 8.391 -16.350 -55.225 1.00 21.40 110 VAL L N 1
ATOM 2816 C CA . VAL D 2 114 ? 9.018 -17.042 -54.109 1.00 21.45 110 VAL L CA 1
ATOM 2817 C C . VAL D 2 114 ? 10.239 -16.263 -53.636 1.00 23.79 110 VAL L C 1
ATOM 2818 O O . VAL D 2 114 ? 10.987 -15.704 -54.442 1.00 24.64 110 VAL L O 1
ATOM 2822 N N . ALA D 2 115 ? 10.399 -16.188 -52.317 1.00 17.95 111 ALA L N 1
ATOM 2823 C CA . ALA D 2 115 ? 11.560 -15.563 -51.681 1.00 21.67 111 ALA L CA 1
ATOM 2824 C C . ALA D 2 115 ? 11.977 -16.437 -50.513 1.00 17.24 111 ALA L C 1
ATOM 2825 O O . ALA D 2 115 ? 11.171 -16.694 -49.621 1.00 19.31 111 ALA L O 1
ATOM 2827 N N . ALA D 2 116 ? 13.226 -16.901 -50.517 1.00 19.85 112 ALA L N 1
ATOM 2828 C CA . ALA D 2 116 ? 13.746 -17.740 -49.443 1.00 22.52 112 ALA L CA 1
ATOM 2829 C C . ALA D 2 116 ? 13.971 -16.918 -48.178 1.00 20.73 112 ALA L C 1
ATOM 2830 O O . ALA D 2 116 ? 14.330 -15.743 -48.254 1.00 20.39 112 ALA L O 1
ATOM 2832 N N . PRO D 2 117 ? 13.780 -17.545 -47.008 1.00 19.04 113 PRO L N 1
ATOM 2833 C CA . PRO D 2 117 ? 14.044 -16.832 -45.765 1.00 18.36 113 PRO L CA 1
ATOM 2834 C C . PRO D 2 117 ? 15.515 -16.714 -45.462 1.00 20.86 113 PRO L C 1
ATOM 2835 O O . PRO D 2 117 ? 16.308 -17.579 -45.851 1.00 22.80 113 PRO L O 1
ATOM 2839 N N . SER D 2 118 ? 15.869 -15.640 -44.768 1.00 20.06 114 SER L N 1
ATOM 2840 C CA . SER D 2 118 ? 17.168 -15.524 -44.133 1.00 21.57 114 SER L CA 1
ATOM 2841 C C . SER D 2 118 ? 16.990 -15.967 -42.701 1.00 21.13 114 SER L C 1
ATOM 2842 O O . SER D 2 118 ? 16.097 -15.465 -42.015 1.00 20.18 114 SER L O 1
ATOM 2845 N N . VAL D 2 119 ? 17.828 -16.899 -42.249 1.00 18.06 115 VAL L N 1
ATOM 2846 C CA . VAL D 2 119 ? 17.646 -17.553 -40.951 1.00 18.22 115 VAL L CA 1
ATOM 2847 C C . VAL D 2 119 ? 18.694 -17.112 -39.924 1.00 21.63 115 VAL L C 1
ATOM 2848 O O . VAL D 2 119 ? 19.869 -16.964 -40.256 1.00 21.21 115 VAL L O 1
ATOM 2852 N N . PHE D 2 120 ? 18.237 -16.886 -38.690 1.00 17.78 116 PHE L N 1
ATOM 2853 C CA . PHE D 2 120 ? 19.088 -16.472 -37.570 1.00 20.69 116 PHE L CA 1
ATOM 2854 C C . PHE D 2 120 ? 18.674 -17.256 -36.326 1.00 22.31 116 PHE L C 1
ATOM 2855 O O . PHE D 2 120 ? 17.489 -17.468 -36.092 1.00 21.17 116 PHE L O 1
ATOM 2863 N N . ILE D 2 121 ? 19.649 -17.667 -35.521 1.00 19.12 117 ILE L N 1
ATOM 2864 C CA . ILE D 2 121 ? 19.376 -18.324 -34.240 1.00 20.38 117 ILE L CA 1
ATOM 2865 C C . ILE D 2 121 ? 19.950 -17.485 -33.090 1.00 19.22 117 ILE L C 1
ATOM 2866 O O . ILE D 2 121 ? 21.017 -16.882 -33.221 1.00 20.31 117 ILE L O 1
ATOM 2871 N N . PHE D 2 122 ? 19.210 -17.431 -31.986 1.00 18.03 118 PHE L N 1
ATOM 2872 C CA . PHE D 2 122 ? 19.590 -16.644 -30.810 1.00 19.82 118 PHE L CA 1
ATOM 2873 C C . PHE D 2 122 ? 19.558 -17.530 -29.580 1.00 17.76 118 PHE L C 1
ATOM 2874 O O . PHE D 2 122 ? 18.513 -18.104 -29.255 1.00 22.05 118 PHE L O 1
ATOM 2882 N N . PRO D 2 123 ? 20.695 -17.639 -28.864 1.00 20.83 119 PRO L N 1
ATOM 2883 C CA . PRO D 2 123 ? 20.677 -18.366 -27.606 1.00 20.97 119 PRO L CA 1
ATOM 2884 C C . PRO D 2 123 ? 19.953 -17.578 -26.527 1.00 21.67 119 PRO L C 1
ATOM 2885 O O . PRO D 2 123 ? 19.771 -16.363 -26.671 1.00 21.42 119 PRO L O 1
ATOM 2889 N N . PRO D 2 124 ? 19.532 -18.261 -25.455 1.00 23.01 120 PRO L N 1
ATOM 2890 C CA . PRO D 2 124 ? 18.990 -17.509 -24.332 1.00 20.39 120 PRO L CA 1
ATOM 2891 C C . PRO D 2 124 ? 20.060 -16.622 -23.703 1.00 22.50 120 PRO L C 1
ATOM 2892 O O . PRO D 2 124 ? 21.263 -16.933 -23.768 1.00 22.08 120 PRO L O 1
ATOM 2896 N N . SER D 2 125 ? 19.617 -15.519 -23.120 1.00 20.13 121 SER L N 1
ATOM 2897 C CA . SER D 2 125 ? 20.492 -14.638 -22.365 1.00 20.70 121 SER L CA 1
ATOM 2898 C C . SER D 2 125 ? 20.855 -15.287 -21.029 1.00 21.67 121 SER L C 1
ATOM 2899 O O . SER D 2 125 ? 20.082 -16.078 -20.483 1.00 24.34 121 SER L O 1
ATOM 2902 N N . ASP D 2 126 ? 22.029 -14.941 -20.499 1.00 25.70 122 ASP L N 1
ATOM 2903 C CA . ASP D 2 126 ? 22.445 -15.408 -19.174 1.00 29.66 122 ASP L CA 1
ATOM 2904 C C . ASP D 2 126 ? 21.466 -14.955 -18.100 1.00 25.16 122 ASP L C 1
ATOM 2905 O O . ASP D 2 126 ? 21.185 -15.699 -17.153 1.00 27.63 122 ASP L O 1
ATOM 2910 N N . GLU D 2 127 ? 20.933 -13.745 -18.267 1.00 25.07 123 GLU L N 1
ATOM 2911 C CA . GLU D 2 127 ? 19.968 -13.189 -17.320 1.00 24.58 123 GLU L CA 1
ATOM 2912 C C . GLU D 2 127 ? 18.722 -14.058 -17.202 1.00 22.80 123 GLU L C 1
ATOM 2913 O O . GLU D 2 127 ? 18.277 -14.372 -16.098 1.00 28.79 123 GLU L O 1
ATOM 2919 N N . GLN D 2 128 ? 18.158 -14.453 -18.341 1.00 23.32 124 GLN L N 1
ATOM 2920 C CA . GLN D 2 128 ? 16.986 -15.315 -18.332 1.00 20.88 124 GLN L CA 1
ATOM 2921 C C . GLN D 2 128 ? 17.315 -16.668 -17.702 1.00 20.63 124 GLN L C 1
ATOM 2922 O O . GLN D 2 128 ? 16.565 -17.175 -16.875 1.00 23.76 124 GLN L O 1
ATOM 2928 N N . LEU D 2 129 ? 18.445 -17.237 -18.120 1.00 28.95 125 LEU L N 1
ATOM 2929 C CA . LEU D 2 129 ? 18.886 -18.558 -17.667 1.00 33.23 125 LEU L CA 1
ATOM 2930 C C . LEU D 2 129 ? 18.965 -18.641 -16.141 1.00 32.79 125 LEU L C 1
ATOM 2931 O O . LEU D 2 129 ? 18.517 -19.620 -15.545 1.00 35.79 125 LEU L O 1
ATOM 2936 N N . LYS D 2 130 ? 19.521 -17.603 -15.522 1.00 31.85 126 LYS L N 1
ATOM 2937 C CA . LYS D 2 130 ? 19.534 -17.467 -14.061 1.00 37.89 126 LYS L CA 1
ATOM 2938 C C . LYS D 2 130 ? 18.165 -17.685 -13.437 1.00 39.63 126 LYS L C 1
ATOM 2939 O O . LYS D 2 130 ? 18.052 -18.316 -12.384 1.00 39.39 126 LYS L O 1
ATOM 2945 N N . SER D 2 131 ? 17.130 -17.151 -14.085 1.00 31.08 127 SER L N 1
ATOM 2946 C CA . SER D 2 131 ? 15.769 -17.228 -13.559 1.00 30.11 127 SER L CA 1
ATOM 2947 C C . SER D 2 131 ? 15.116 -18.599 -13.748 1.00 24.74 127 SER L C 1
ATOM 2948 O O . SER D 2 131 ? 14.010 -18.816 -13.255 1.00 33.04 127 SER L O 1
ATOM 2951 N N . GLY D 2 132 ? 15.790 -19.511 -14.456 1.00 28.07 128 GLY L N 1
ATOM 2952 C CA . GLY D 2 132 ? 15.386 -20.922 -14.504 1.00 29.06 128 GLY L CA 1
ATOM 2953 C C . GLY D 2 132 ? 14.759 -21.390 -15.808 1.00 34.59 128 GLY L C 1
ATOM 2954 O O . GLY D 2 132 ? 14.357 -22.548 -15.915 1.00 33.72 128 GLY L O 1
ATOM 2955 N N . THR D 2 133 ? 14.676 -20.497 -16.795 1.00 28.61 129 THR L N 1
ATOM 2956 C CA . THR D 2 133 ? 14.089 -20.821 -18.097 1.00 26.28 129 THR L CA 1
ATOM 2957 C C . THR D 2 133 ? 15.026 -20.377 -19.217 1.00 24.94 129 THR L C 1
ATOM 2958 O O . THR D 2 133 ? 15.751 -19.393 -19.092 1.00 25.08 129 THR L O 1
ATOM 2962 N N . ALA D 2 134 ? 15.012 -21.126 -20.315 1.00 22.65 130 ALA L N 1
ATOM 2963 C CA . ALA D 2 134 ? 15.779 -20.787 -21.504 1.00 21.62 130 ALA L CA 1
ATOM 2964 C C . ALA D 2 134 ? 14.818 -20.670 -22.678 1.00 20.24 130 ALA L C 1
ATOM 2965 O O . ALA D 2 134 ? 14.094 -21.622 -22.983 1.00 21.65 130 ALA L O 1
ATOM 2967 N N . SER D 2 135 ? 14.800 -19.500 -23.321 1.00 20.24 131 SER L N 1
ATOM 2968 C CA . SER D 2 135 ? 14.098 -19.321 -24.583 1.00 18.54 131 SER L CA 1
ATOM 2969 C C . SER D 2 135 ? 15.124 -19.245 -25.694 1.00 16.56 131 SER L C 1
ATOM 2970 O O . SER D 2 135 ? 16.028 -18.418 -25.642 1.00 20.01 131 SER L O 1
ATOM 2973 N N . VAL D 2 136 ? 14.983 -20.114 -26.695 1.00 18.96 132 VAL L N 1
ATOM 2974 C CA . VAL D 2 136 ? 15.862 -20.126 -27.848 1.00 19.97 132 VAL L CA 1
ATOM 2975 C C . VAL D 2 136 ? 15.027 -19.705 -29.051 1.00 17.53 132 VAL L C 1
ATOM 2976 O O . VAL D 2 136 ? 13.941 -20.242 -29.265 1.00 19.71 132 VAL L O 1
ATOM 2980 N N . VAL D 2 137 ? 15.505 -18.709 -29.796 1.00 18.72 133 VAL L N 1
ATOM 2981 C CA . VAL D 2 137 ? 14.694 -18.076 -30.833 1.00 18.31 133 VAL L CA 1
ATOM 2982 C C . VAL D 2 137 ? 15.316 -18.286 -32.209 1.00 20.27 133 VAL L C 1
ATOM 2983 O O . VAL D 2 137 ? 16.498 -18.026 -32.424 1.00 19.71 133 VAL L O 1
ATOM 2987 N N . CYS D 2 138 ? 14.496 -18.773 -33.135 1.00 17.84 134 CYS L N 1
ATOM 2988 C CA . CYS D 2 138 ? 14.885 -18.936 -34.528 1.00 19.71 134 CYS L CA 1
ATOM 2989 C C . CYS D 2 138 ? 14.038 -17.955 -35.331 1.00 18.64 134 CYS L C 1
ATOM 2990 O O . CYS D 2 138 ? 12.806 -17.959 -35.219 1.00 19.46 134 CYS L O 1
ATOM 2993 N N . LEU D 2 139 ? 14.704 -17.096 -36.096 1.00 16.63 135 LEU L N 1
ATOM 2994 C CA . LEU D 2 139 ? 14.061 -16.088 -36.940 1.00 15.72 135 LEU L CA 1
ATOM 2995 C C . LEU D 2 139 ? 14.201 -16.490 -38.395 1.00 18.65 135 LEU L C 1
ATOM 2996 O O . LEU D 2 139 ? 15.307 -16.775 -38.859 1.00 18.12 135 LEU L O 1
ATOM 3001 N N . LEU D 2 140 ? 13.076 -16.473 -39.098 1.00 16.40 136 LEU L N 1
ATOM 3002 C CA . LEU D 2 140 ? 13.024 -16.614 -40.549 1.00 16.13 136 LEU L CA 1
ATOM 3003 C C . LEU D 2 140 ? 12.596 -15.264 -41.089 1.00 16.16 136 LEU L C 1
ATOM 3004 O O . LEU D 2 140 ? 11.475 -14.834 -40.833 1.00 16.29 136 LEU L O 1
ATOM 3009 N N . ASN D 2 141 ? 13.487 -14.581 -41.807 1.00 17.18 137 ASN L N 1
ATOM 3010 C CA . ASN D 2 141 ? 13.234 -13.201 -42.211 1.00 19.00 137 ASN L CA 1
ATOM 3011 C C . ASN D 2 141 ? 12.931 -13.062 -43.694 1.00 19.20 137 ASN L C 1
ATOM 3012 O O . ASN D 2 141 ? 13.665 -13.597 -44.537 1.00 18.63 137 ASN L O 1
ATOM 3017 N N . ASN D 2 142 ? 11.838 -12.354 -43.981 1.00 17.42 138 ASN L N 1
ATOM 3018 C CA . ASN D 2 142 ? 11.492 -11.833 -45.305 1.00 18.43 138 ASN L CA 1
ATOM 3019 C C . ASN D 2 142 ? 11.375 -12.904 -46.390 1.00 18.39 138 ASN L C 1
ATOM 3020 O O . ASN D 2 142 ? 12.192 -12.980 -47.319 1.00 18.71 138 ASN L O 1
ATOM 3025 N N . PHE D 2 143 ? 10.331 -13.716 -46.266 1.00 16.92 139 PHE L N 1
ATOM 3026 C CA . PHE D 2 143 ? 10.140 -14.847 -47.154 1.00 16.73 139 PHE L CA 1
ATOM 3027 C C . PHE D 2 143 ? 8.721 -14.911 -47.720 1.00 17.53 139 PHE L C 1
ATOM 3028 O O . PHE D 2 143 ? 7.800 -14.243 -47.248 1.00 15.36 139 PHE L O 1
ATOM 3036 N N . TYR D 2 144 ? 8.566 -15.723 -48.761 1.00 16.43 140 TYR L N 1
ATOM 3037 C CA . TYR D 2 144 ? 7.274 -15.951 -49.379 1.00 16.47 140 TYR L CA 1
ATOM 3038 C C . TYR D 2 144 ? 7.357 -17.262 -50.156 1.00 16.55 140 TYR L C 1
ATOM 3039 O O . TYR D 2 144 ? 8.351 -17.494 -50.837 1.00 17.45 140 TYR L O 1
ATOM 3048 N N . PRO D 2 145 ? 6.330 -18.127 -50.064 1.00 15.77 141 PRO L N 1
ATOM 3049 C CA . PRO D 2 145 ? 5.062 -18.013 -49.352 1.00 17.40 141 PRO L CA 1
ATOM 3050 C C . PRO D 2 145 ? 5.184 -18.203 -47.857 1.00 16.93 141 PRO L C 1
ATOM 3051 O O . PRO D 2 145 ? 6.250 -18.499 -47.347 1.00 17.88 141 PRO L O 1
ATOM 3055 N N . ARG D 2 146 ? 4.059 -18.044 -47.172 1.00 15.67 142 ARG L N 1
ATOM 3056 C CA . ARG D 2 146 ? 4.003 -18.103 -45.721 1.00 17.96 142 ARG L CA 1
ATOM 3057 C C . ARG D 2 146 ? 4.375 -19.473 -45.166 1.00 18.57 142 ARG L C 1
ATOM 3058 O O . ARG D 2 146 ? 4.911 -19.567 -44.068 1.00 19.90 142 ARG L O 1
ATOM 3066 N N . GLU D 2 147 ? 4.085 -20.530 -45.921 1.00 21.98 143 GLU L N 1
ATOM 3067 C CA . GLU D 2 147 ? 4.350 -21.889 -45.466 1.00 20.85 143 GLU L CA 1
ATOM 3068 C C . GLU D 2 147 ? 5.845 -22.133 -45.277 1.00 19.09 143 GLU L C 1
ATOM 3069 O O . GLU D 2 147 ? 6.645 -21.886 -46.175 1.00 21.01 143 GLU L O 1
ATOM 3075 N N . ALA D 2 148 ? 6.199 -22.638 -44.100 1.00 21.09 144 ALA L N 1
ATOM 3076 C CA . ALA D 2 148 ? 7.588 -22.964 -43.765 1.00 19.64 144 ALA L CA 1
ATOM 3077 C C . ALA D 2 148 ? 7.580 -24.015 -42.677 1.00 22.68 144 ALA L C 1
ATOM 3078 O O . ALA D 2 148 ? 6.731 -23.968 -41.777 1.00 26.05 144 ALA L O 1
ATOM 3080 N N . LYS D 2 149 ? 8.506 -24.970 -42.763 1.00 26.45 145 LYS L N 1
ATOM 3081 C CA . LYS D 2 149 ? 8.664 -25.970 -41.718 1.00 26.19 145 LYS L CA 1
ATOM 3082 C C . LYS D 2 149 ? 9.911 -25.634 -40.908 1.00 26.55 145 LYS L C 1
ATOM 3083 O O . LYS D 2 149 ? 11.003 -25.483 -41.466 1.00 25.07 145 LYS L O 1
ATOM 3089 N N . VAL D 2 150 ? 9.733 -25.518 -39.592 1.00 24.32 146 VAL L N 1
ATOM 3090 C CA . VAL D 2 150 ? 10.819 -25.229 -38.671 1.00 23.64 146 VAL L CA 1
ATOM 3091 C C . VAL D 2 150 ? 10.900 -26.337 -37.627 1.00 22.26 146 VAL L C 1
ATOM 3092 O O . VAL D 2 150 ? 9.987 -26.498 -36.808 1.00 28.73 146 VAL L O 1
ATOM 3096 N N . GLN D 2 151 ? 11.991 -27.098 -37.668 1.00 21.96 147 GLN L N 1
ATOM 3097 C CA . GLN D 2 151 ? 12.234 -28.173 -36.718 1.00 23.98 147 GLN L CA 1
ATOM 3098 C C . GLN D 2 151 ? 13.374 -27.804 -35.777 1.00 22.76 147 GLN L C 1
ATOM 3099 O O . GLN D 2 151 ? 14.434 -27.344 -36.216 1.00 24.53 147 GLN L O 1
ATOM 3105 N N . TRP D 2 152 ? 13.148 -28.026 -34.486 1.00 23.22 148 TRP L N 1
ATOM 3106 C CA . TRP D 2 152 ? 14.191 -27.899 -33.481 1.00 23.98 148 TRP L CA 1
ATOM 3107 C C . TRP D 2 152 ? 14.838 -29.258 -33.244 1.00 24.88 148 TRP L C 1
ATOM 3108 O O . TRP D 2 152 ? 14.138 -30.269 -33.089 1.00 23.93 148 TRP L O 1
ATOM 3119 N N . LYS D 2 153 ? 16.167 -29.261 -33.242 1.00 25.57 149 LYS L N 1
ATOM 3120 C CA . LYS D 2 153 ? 16.958 -30.447 -32.903 1.00 28.11 149 LYS L CA 1
ATOM 3121 C C . LYS D 2 153 ? 17.898 -30.066 -31.770 1.00 31.98 149 LYS L C 1
ATOM 3122 O O . LYS D 2 153 ? 18.567 -29.030 -31.836 1.00 32.09 149 LYS L O 1
ATOM 3128 N N . VAL D 2 154 ? 17.946 -30.904 -30.737 1.00 32.56 150 VAL L N 1
ATOM 3129 C CA . VAL D 2 154 ? 18.847 -30.706 -29.608 1.00 32.93 150 VAL L CA 1
ATOM 3130 C C . VAL D 2 154 ? 19.753 -31.938 -29.511 1.00 36.11 150 VAL L C 1
ATOM 3131 O O . VAL D 2 154 ? 19.282 -33.035 -29.194 1.00 43.26 150 VAL L O 1
ATOM 3135 N N . ASP D 2 155 ? 21.040 -31.747 -29.807 1.00 35.68 151 ASP L N 1
ATOM 3136 C CA . ASP D 2 155 ? 21.983 -32.851 -30.043 1.00 38.65 151 ASP L CA 1
ATOM 3137 C C . ASP D 2 155 ? 21.416 -33.826 -31.078 1.00 42.85 151 ASP L C 1
ATOM 3138 O O . ASP D 2 155 ? 21.408 -35.049 -30.876 1.00 43.44 151 ASP L O 1
ATOM 3143 N N . ASN D 2 156 ? 20.935 -33.256 -32.185 1.00 35.84 152 ASN L N 1
ATOM 3144 C CA . ASN D 2 156 ? 20.321 -34.006 -33.285 1.00 40.69 152 ASN L CA 1
ATOM 3145 C C . ASN D 2 156 ? 19.043 -34.781 -32.921 1.00 38.67 152 ASN L C 1
ATOM 3146 O O . ASN D 2 156 ? 18.557 -35.585 -33.721 1.00 45.45 152 ASN L O 1
ATOM 3151 N N . ALA D 2 157 ? 18.495 -34.523 -31.734 1.00 38.15 153 ALA L N 1
ATOM 3152 C CA . ALA D 2 157 ? 17.259 -35.155 -31.282 1.00 32.94 153 ALA L CA 1
ATOM 3153 C C . ALA D 2 157 ? 16.073 -34.252 -31.618 1.00 31.22 153 ALA L C 1
ATOM 3154 O O . ALA D 2 157 ? 16.049 -33.091 -31.210 1.00 30.77 153 ALA L O 1
ATOM 3156 N N . LEU D 2 158 ? 15.086 -34.791 -32.331 1.00 32.08 154 LEU L N 1
ATOM 3157 C CA . LEU D 2 158 ? 13.943 -33.994 -32.802 1.00 33.78 154 LEU L CA 1
ATOM 3158 C C . LEU D 2 158 ? 12.989 -33.595 -31.668 1.00 34.51 154 LEU L C 1
ATOM 3159 O O . LEU D 2 158 ? 12.428 -34.452 -30.974 1.00 33.83 154 LEU L O 1
ATOM 3164 N N . GLN D 2 159 ? 12.804 -32.286 -31.511 1.00 29.42 155 GLN L N 1
ATOM 3165 C CA . GLN D 2 159 ? 11.947 -31.725 -30.477 1.00 31.58 155 GLN L CA 1
ATOM 3166 C C . GLN D 2 159 ? 10.495 -31.672 -30.914 1.00 29.66 155 GLN L C 1
ATOM 3167 O O . GLN D 2 159 ? 10.182 -31.394 -32.075 1.00 30.42 155 GLN L O 1
ATOM 3173 N N . SER D 2 160 ? 9.604 -31.918 -29.963 1.00 30.67 156 SER L N 1
ATOM 3174 C CA . SER D 2 160 ? 8.178 -31.842 -30.216 1.00 32.21 156 SER L CA 1
ATOM 3175 C C . SER D 2 160 ? 7.476 -31.283 -28.989 1.00 34.10 156 SER L C 1
ATOM 3176 O O . SER D 2 160 ? 7.821 -31.639 -27.859 1.00 35.49 156 SER L O 1
ATOM 3179 N N . GLY D 2 161 ? 6.520 -30.383 -29.215 1.00 29.92 157 GLY L N 1
ATOM 3180 C CA . GLY D 2 161 ? 5.625 -29.918 -28.152 1.00 29.82 157 GLY L CA 1
ATOM 3181 C C . GLY D 2 161 ? 6.128 -28.791 -27.262 1.00 32.20 157 GLY L C 1
ATOM 3182 O O . GLY D 2 161 ? 5.381 -28.294 -26.417 1.00 29.78 157 GLY L O 1
ATOM 3183 N N . ASN D 2 162 ? 7.378 -28.376 -27.457 1.00 25.89 158 ASN L N 1
ATOM 3184 C CA . ASN D 2 162 ? 8.011 -27.359 -26.614 1.00 25.15 158 ASN L CA 1
ATOM 3185 C C . ASN D 2 162 ? 8.403 -26.083 -27.378 1.00 20.99 158 ASN L C 1
ATOM 3186 O O . ASN D 2 162 ? 9.268 -25.313 -26.936 1.00 23.13 158 ASN L O 1
ATOM 3191 N N . SER D 2 163 ? 7.757 -25.842 -28.515 1.00 19.87 159 SER L N 1
ATOM 3192 C CA . SER D 2 163 ? 8.019 -24.634 -29.287 1.00 19.16 159 SER L CA 1
ATOM 3193 C C . SER D 2 163 ? 6.720 -23.985 -29.758 1.00 23.24 159 SER L C 1
ATOM 3194 O O . SER D 2 163 ? 5.679 -24.644 -29.872 1.00 26.04 159 SER L O 1
ATOM 3197 N N . GLN D 2 164 ? 6.778 -22.673 -29.979 1.00 20.74 160 GLN L N 1
ATOM 3198 C CA . GLN D 2 164 ? 5.650 -21.929 -30.524 1.00 22.15 160 GLN L CA 1
ATOM 3199 C C . GLN D 2 164 ? 6.143 -20.991 -31.623 1.00 20.25 160 GLN L C 1
ATOM 3200 O O . GLN D 2 164 ? 7.244 -20.435 -31.522 1.00 19.77 160 GLN L O 1
ATOM 3206 N N . GLU D 2 165 ? 5.316 -20.815 -32.652 1.00 22.02 161 GLU L N 1
ATOM 3207 C CA . GLU D 2 165 ? 5.633 -19.955 -33.787 1.00 21.12 161 GLU L CA 1
ATOM 3208 C C . GLU D 2 165 ? 4.737 -18.722 -33.797 1.00 19.15 161 GLU L C 1
ATOM 3209 O O . GLU D 2 165 ? 3.597 -18.755 -33.303 1.00 18.93 161 GLU L O 1
ATOM 3215 N N . SER D 2 166 ? 5.265 -17.641 -34.366 1.00 16.19 162 SER L N 1
ATOM 3216 C CA . SER D 2 166 ? 4.508 -16.437 -34.631 1.00 16.36 162 SER L CA 1
ATOM 3217 C C . SER D 2 166 ? 4.939 -15.863 -35.971 1.00 17.19 162 SER L C 1
ATOM 3218 O O . SER D 2 166 ? 6.109 -15.946 -36.338 1.00 16.89 162 SER L O 1
ATOM 3221 N N . VAL D 2 167 ? 3.993 -15.287 -36.708 1.00 17.67 163 VAL L N 1
ATOM 3222 C CA . VAL D 2 167 ? 4.261 -14.782 -38.054 1.00 17.37 163 VAL L CA 1
ATOM 3223 C C . VAL D 2 167 ? 3.765 -13.344 -38.194 1.00 16.51 163 VAL L C 1
ATOM 3224 O O . VAL D 2 167 ? 2.695 -12.983 -37.695 1.00 16.34 163 VAL L O 1
ATOM 3228 N N . THR D 2 168 ? 4.552 -12.513 -38.865 1.00 16.56 164 THR L N 1
ATOM 3229 C CA . THR D 2 168 ? 4.132 -11.143 -39.143 1.00 15.42 164 THR L CA 1
ATOM 3230 C C . THR D 2 168 ? 3.060 -11.100 -40.226 1.00 17.16 164 THR L C 1
ATOM 3231 O O . THR D 2 168 ? 2.845 -12.073 -40.966 1.00 19.81 164 THR L O 1
ATOM 3235 N N . GLU D 2 169 ? 2.360 -9.975 -40.317 1.00 19.85 165 GLU L N 1
ATOM 3236 C CA . GLU D 2 169 ? 1.574 -9.722 -41.517 1.00 20.30 165 GLU L CA 1
ATOM 3237 C C . GLU D 2 169 ? 2.499 -9.357 -42.674 1.00 18.69 165 GLU L C 1
ATOM 3238 O O . GLU D 2 169 ? 3.688 -9.119 -42.481 1.00 20.46 165 GLU L O 1
ATOM 3244 N N . GLN D 2 170 ? 1.960 -9.367 -43.891 1.00 16.48 166 GLN L N 1
ATOM 3245 C CA . GLN D 2 170 ? 2.762 -9.057 -45.068 1.00 16.15 166 GLN L CA 1
ATOM 3246 C C . GLN D 2 170 ? 3.374 -7.663 -45.008 1.00 18.07 166 GLN L C 1
ATOM 3247 O O . GLN D 2 170 ? 2.755 -6.710 -44.521 1.00 19.13 166 GLN L O 1
ATOM 3253 N N . ASP D 2 171 ? 4.581 -7.541 -45.537 1.00 19.76 167 ASP L N 1
ATOM 3254 C CA . ASP D 2 171 ? 5.201 -6.248 -45.712 1.00 20.79 167 ASP L CA 1
ATOM 3255 C C . ASP D 2 171 ? 4.375 -5.423 -46.700 1.00 19.93 167 ASP L C 1
ATOM 3256 O O . ASP D 2 171 ? 3.955 -5.928 -47.745 1.00 20.38 167 ASP L O 1
ATOM 3261 N N . SER D 2 172 ? 4.146 -4.159 -46.361 1.00 23.66 168 SER L N 1
ATOM 3262 C CA . SER D 2 172 ? 3.261 -3.300 -47.136 1.00 23.70 168 SER L CA 1
ATOM 3263 C C . SER D 2 172 ? 3.821 -2.926 -48.511 1.00 23.13 168 SER L C 1
ATOM 3264 O O . SER D 2 172 ? 3.073 -2.474 -49.385 1.00 25.51 168 SER L O 1
ATOM 3267 N N . LYS D 2 173 ? 5.125 -3.124 -48.698 1.00 22.73 169 LYS L N 1
ATOM 3268 C CA . LYS D 2 173 ? 5.798 -2.793 -49.947 1.00 25.76 169 LYS L CA 1
ATOM 3269 C C . LYS D 2 173 ? 6.160 -4.036 -50.747 1.00 20.23 169 LYS L C 1
ATOM 3270 O O . LYS D 2 173 ? 5.899 -4.084 -51.954 1.00 25.97 169 LYS L O 1
ATOM 3276 N N . ASP D 2 174 ? 6.766 -5.035 -50.100 1.00 19.85 170 ASP L N 1
ATOM 3277 C CA . ASP D 2 174 ? 7.240 -6.221 -50.832 1.00 20.43 170 ASP L CA 1
ATOM 3278 C C . ASP D 2 174 ? 6.518 -7.531 -50.534 1.00 20.89 170 ASP L C 1
ATOM 3279 O O . ASP D 2 174 ? 6.900 -8.564 -51.059 1.00 18.35 170 ASP L O 1
ATOM 3284 N N . SER D 2 175 ? 5.492 -7.493 -49.689 1.00 15.53 171 SER L N 1
ATOM 3285 C CA . SER D 2 175 ? 4.586 -8.626 -49.514 1.00 16.09 171 SER L CA 1
ATOM 3286 C C . SER D 2 175 ? 5.206 -9.872 -48.869 1.00 16.73 171 SER L C 1
ATOM 3287 O O . SER D 2 175 ? 4.612 -10.937 -48.953 1.00 14.78 171 SER L O 1
ATOM 3290 N N . THR D 2 176 ? 6.375 -9.746 -48.240 1.00 17.57 172 THR L N 1
ATOM 3291 C CA . THR D 2 176 ? 7.009 -10.894 -47.585 1.00 16.21 172 THR L CA 1
ATOM 3292 C C . THR D 2 176 ? 6.513 -11.029 -46.150 1.00 15.62 172 THR L C 1
ATOM 3293 O O . THR D 2 176 ? 5.901 -10.097 -45.584 1.00 17.10 172 THR L O 1
ATOM 3297 N N . TYR D 2 177 ? 6.772 -12.206 -45.589 1.00 14.32 173 TYR L N 1
ATOM 3298 C CA . TYR D 2 177 ? 6.508 -12.548 -44.196 1.00 13.99 173 TYR L CA 1
ATOM 3299 C C . TYR D 2 177 ? 7.818 -12.719 -43.446 1.00 15.61 173 TYR L C 1
ATOM 3300 O O . TYR D 2 177 ? 8.839 -13.027 -44.053 1.00 15.81 173 TYR L O 1
ATOM 3309 N N . SER D 2 178 ? 7.763 -12.573 -42.127 1.00 15.30 174 SER L N 1
ATOM 3310 C CA . SER D 2 178 ? 8.804 -13.070 -41.242 1.00 13.48 174 SER L CA 1
ATOM 3311 C C . SER D 2 178 ? 8.169 -13.942 -40.168 1.00 16.80 174 SER L C 1
ATOM 3312 O O . SER D 2 178 ? 6.976 -13.808 -39.893 1.00 16.07 174 SER L O 1
ATOM 3315 N N . LEU D 2 179 ? 8.962 -14.829 -39.566 1.00 15.37 175 LEU L N 1
ATOM 3316 C CA . LEU D 2 179 ? 8.462 -15.806 -38.613 1.00 15.53 175 LEU L CA 1
ATOM 3317 C C . LEU D 2 179 ? 9.487 -16.031 -37.514 1.00 15.59 175 LEU L C 1
ATOM 3318 O O . LEU D 2 179 ? 10.697 -16.056 -37.772 1.00 16.87 175 LEU L O 1
ATOM 3323 N N . SER D 2 180 ? 8.986 -16.186 -36.293 1.00 17.01 176 SER L N 1
ATOM 3324 C CA . SER D 2 180 ? 9.773 -16.621 -35.161 1.00 15.43 176 SER L CA 1
ATOM 3325 C C . SER D 2 180 ? 9.291 -17.981 -34.685 1.00 18.73 176 SER L C 1
ATOM 3326 O O . SER D 2 180 ? 8.094 -18.249 -34.691 1.00 17.97 176 SER L O 1
ATOM 3329 N N . SER D 2 181 ? 10.241 -18.839 -34.318 1.00 18.34 177 SER L N 1
ATOM 3330 C CA . SER D 2 181 ? 9.963 -20.080 -33.612 1.00 18.39 177 SER L CA 1
ATOM 3331 C C . SER D 2 181 ? 10.758 -20.012 -32.323 1.00 19.82 177 SER L C 1
ATOM 3332 O O . SER D 2 181 ? 11.967 -19.791 -32.344 1.00 20.31 177 SER L O 1
ATOM 3335 N N . THR D 2 182 ? 10.086 -20.194 -31.197 1.00 18.00 178 THR L N 1
ATOM 3336 C CA . THR D 2 182 ? 10.728 -20.083 -29.903 1.00 17.74 178 THR L CA 1
ATOM 3337 C C . THR D 2 182 ? 10.626 -21.424 -29.187 1.00 16.26 178 THR L C 1
ATOM 3338 O O . THR D 2 182 ? 9.533 -21.948 -28.995 1.00 20.90 178 THR L O 1
ATOM 3342 N N . LEU D 2 183 ? 11.785 -21.961 -28.815 1.00 20.13 179 LEU L N 1
ATOM 3343 C CA . LEU D 2 183 ? 11.909 -23.200 -28.048 1.00 18.78 179 LEU L CA 1
ATOM 3344 C C . LEU D 2 183 ? 12.085 -22.829 -26.590 1.00 18.63 179 LEU L C 1
ATOM 3345 O O . LEU D 2 183 ? 12.961 -22.028 -26.270 1.00 19.78 179 LEU L O 1
ATOM 3350 N N . THR D 2 184 ? 11.236 -23.371 -25.720 1.00 19.52 180 THR L N 1
ATOM 3351 C CA . THR D 2 184 ? 11.287 -23.050 -24.297 1.00 22.84 180 THR L CA 1
ATOM 3352 C C . THR D 2 184 ? 11.608 -24.297 -23.477 1.00 23.24 180 THR L C 1
ATOM 3353 O O . THR D 2 184 ? 10.907 -25.310 -23.547 1.00 25.07 180 THR L O 1
ATOM 3357 N N . LEU D 2 185 ? 12.675 -24.193 -22.692 1.00 24.14 181 LEU L N 1
ATOM 3358 C CA . LEU D 2 185 ? 13.154 -25.295 -21.867 1.00 24.87 181 LEU L CA 1
ATOM 3359 C C . LEU D 2 185 ? 13.440 -24.770 -20.466 1.00 28.01 181 LEU L C 1
ATOM 3360 O O . LEU D 2 185 ? 13.718 -23.590 -20.298 1.00 26.47 181 LEU L O 1
ATOM 3365 N N . SER D 2 186 ? 13.372 -25.648 -19.470 1.00 28.01 182 SER L N 1
ATOM 3366 C CA . SER D 2 186 ? 13.912 -25.331 -18.145 1.00 30.72 182 SER L CA 1
ATOM 3367 C C . SER D 2 186 ? 15.424 -25.176 -18.276 1.00 28.68 182 SER L C 1
ATOM 3368 O O . SER D 2 186 ? 16.031 -25.758 -19.178 1.00 32.10 182 SER L O 1
ATOM 3371 N N . LYS D 2 187 ? 16.048 -24.417 -17.376 1.00 29.45 183 LYS L N 1
ATOM 3372 C CA . LYS D 2 187 ? 17.509 -24.267 -17.434 1.00 29.62 183 LYS L CA 1
ATOM 3373 C C . LYS D 2 187 ? 18.207 -25.633 -17.300 1.00 32.41 183 LYS L C 1
ATOM 3374 O O . LYS D 2 187 ? 19.184 -25.900 -17.993 1.00 32.53 183 LYS L O 1
ATOM 3380 N N . ALA D 2 188 ? 17.676 -26.500 -16.440 1.00 38.16 184 ALA L N 1
ATOM 3381 C CA . ALA D 2 188 ? 18.226 -27.848 -16.252 1.00 41.91 184 ALA L CA 1
ATOM 3382 C C . ALA D 2 188 ? 18.206 -28.644 -17.557 1.00 40.85 184 ALA L C 1
ATOM 3383 O O . ALA D 2 188 ? 19.221 -29.219 -17.957 1.00 43.02 184 ALA L O 1
ATOM 3385 N N . ASP D 2 189 ? 17.052 -28.661 -18.223 1.00 39.28 185 ASP L N 1
ATOM 3386 C CA . ASP D 2 189 ? 16.909 -29.365 -19.503 1.00 37.88 185 ASP L CA 1
ATOM 3387 C C . ASP D 2 189 ? 17.770 -28.726 -20.585 1.00 34.00 185 ASP L C 1
ATOM 3388 O O . ASP D 2 189 ? 18.340 -29.423 -21.428 1.00 35.88 185 ASP L O 1
ATOM 3393 N N . TYR D 2 190 ? 17.845 -27.398 -20.569 1.00 33.76 186 TYR L N 1
ATOM 3394 C CA . TYR D 2 190 ? 18.738 -26.667 -21.463 1.00 29.10 186 TYR L CA 1
ATOM 3395 C C . TYR D 2 190 ? 20.199 -27.115 -21.296 1.00 35.11 186 TYR L C 1
ATOM 3396 O O . TYR D 2 190 ? 20.903 -27.361 -22.281 1.00 33.25 186 TYR L O 1
ATOM 3405 N N . GLU D 2 191 ? 20.637 -27.251 -20.048 1.00 36.59 187 GLU L N 1
ATOM 3406 C CA . GLU D 2 191 ? 22.060 -27.446 -19.750 1.00 45.26 187 GLU L CA 1
ATOM 3407 C C . GLU D 2 191 ? 22.603 -28.859 -19.984 1.00 50.22 187 GLU L C 1
ATOM 3408 O O . GLU D 2 191 ? 23.818 -29.056 -19.998 1.00 53.14 187 GLU L O 1
ATOM 3414 N N . LYS D 2 192 ? 21.720 -29.830 -20.193 1.00 52.09 188 LYS L N 1
ATOM 3415 C CA . LYS D 2 192 ? 22.159 -31.204 -20.469 1.00 54.86 188 LYS L CA 1
ATOM 3416 C C . LYS D 2 192 ? 22.324 -31.505 -21.965 1.00 51.02 188 LYS L C 1
ATOM 3417 O O . LYS D 2 192 ? 22.471 -32.666 -22.352 1.00 51.58 188 LYS L O 1
ATOM 3423 N N . HIS D 2 193 ? 22.309 -30.463 -22.799 1.00 46.57 189 HIS L N 1
ATOM 3424 C CA . HIS D 2 193 ? 22.583 -30.604 -24.231 1.00 43.95 189 HIS L CA 1
ATOM 3425 C C . HIS D 2 193 ? 23.542 -29.518 -24.699 1.00 35.59 189 HIS L C 1
ATOM 3426 O O . HIS D 2 193 ? 23.536 -28.417 -24.155 1.00 37.76 189 HIS L O 1
ATOM 3433 N N . LYS D 2 194 ? 24.354 -29.827 -25.711 1.00 37.37 190 LYS L N 1
ATOM 3434 C CA . LYS D 2 194 ? 25.332 -28.867 -26.245 1.00 42.87 190 LYS L CA 1
ATOM 3435 C C . LYS D 2 194 ? 24.815 -28.156 -27.490 1.00 40.16 190 LYS L C 1
ATOM 3436 O O . LYS D 2 194 ? 24.727 -26.932 -27.519 1.00 40.77 190 LYS L O 1
ATOM 3442 N N . VAL D 2 195 ? 24.468 -28.935 -28.511 1.00 40.12 191 VAL L N 1
ATOM 3443 C CA . VAL D 2 195 ? 24.133 -28.393 -29.829 1.00 36.02 191 VAL L CA 1
ATOM 3444 C C . VAL D 2 195 ? 22.634 -28.091 -29.976 1.00 31.88 191 VAL L C 1
ATOM 3445 O O . VAL D 2 195 ? 21.794 -28.999 -29.928 1.00 31.82 191 VAL L O 1
ATOM 3449 N N . TYR D 2 196 ? 22.322 -26.810 -30.166 1.00 28.51 192 TYR L N 1
ATOM 3450 C CA . TYR D 2 196 ? 20.963 -26.348 -30.442 1.00 26.80 192 TYR L CA 1
ATOM 3451 C C . TYR D 2 196 ? 20.837 -25.900 -31.881 1.00 25.34 192 TYR L C 1
ATOM 3452 O O . TYR D 2 196 ? 21.591 -25.038 -32.334 1.00 26.92 192 TYR L O 1
ATOM 3461 N N . ALA D 2 197 ? 19.884 -26.490 -32.601 1.00 24.23 193 ALA L N 1
ATOM 3462 C CA . ALA D 2 197 ? 19.756 -26.248 -34.033 1.00 24.41 193 ALA L CA 1
ATOM 3463 C C . ALA D 2 197 ? 18.316 -26.037 -34.463 1.00 22.62 193 ALA L C 1
ATOM 3464 O O . ALA D 2 197 ? 17.409 -26.756 -34.028 1.00 25.96 193 ALA L O 1
ATOM 3466 N N . CYS D 2 198 ? 18.137 -25.036 -35.317 1.00 23.40 194 CYS L N 1
ATOM 3467 C CA A CYS D 2 198 ? 16.880 -24.764 -35.993 0.50 21.47 194 CYS L CA 1
ATOM 3468 C CA B CYS D 2 198 ? 16.844 -24.857 -35.987 0.50 22.81 194 CYS L CA 1
ATOM 3469 C C . CYS D 2 198 ? 17.035 -25.116 -37.480 1.00 23.88 194 CYS L C 1
ATOM 3470 O O . CYS D 2 198 ? 17.916 -24.558 -38.146 1.00 23.24 194 CYS L O 1
ATOM 3475 N N . GLU D 2 199 ? 16.210 -26.035 -37.980 1.00 21.25 195 GLU L N 1
ATOM 3476 C CA . GLU D 2 199 ? 16.278 -26.513 -39.354 1.00 23.34 195 GLU L CA 1
ATOM 3477 C C . GLU D 2 199 ? 15.060 -26.005 -40.111 1.00 22.49 195 GLU L C 1
ATOM 3478 O O . GLU D 2 199 ? 13.921 -26.271 -39.719 1.00 24.17 195 GLU L O 1
ATOM 3484 N N . VAL D 2 200 ? 15.313 -25.270 -41.188 1.00 19.66 196 VAL L N 1
ATOM 3485 C CA . VAL D 2 200 ? 14.262 -24.609 -41.942 1.00 19.54 196 VAL L CA 1
ATOM 3486 C C . VAL D 2 200 ? 14.073 -25.210 -43.333 1.00 21.65 196 VAL L C 1
ATOM 3487 O O . VAL D 2 200 ? 15.006 -25.245 -44.128 1.00 22.53 196 VAL L O 1
ATOM 3491 N N . THR D 2 201 ? 12.853 -25.671 -43.598 1.00 20.38 197 THR L N 1
ATOM 3492 C CA . THR D 2 201 ? 12.445 -26.132 -44.917 1.00 25.60 197 THR L CA 1
ATOM 3493 C C . THR D 2 201 ? 11.465 -25.112 -45.494 1.00 24.59 197 THR L C 1
ATOM 3494 O O . THR D 2 201 ? 10.507 -24.694 -44.824 1.00 24.40 197 THR L O 1
ATOM 3498 N N . HIS D 2 202 ? 11.722 -24.692 -46.729 1.00 22.97 198 HIS L N 1
ATOM 3499 C CA . HIS D 2 202 ? 10.883 -23.702 -47.400 1.00 22.27 198 HIS L CA 1
ATOM 3500 C C . HIS D 2 202 ? 11.013 -23.860 -48.915 1.00 24.02 198 HIS L C 1
ATOM 3501 O O . HIS D 2 202 ? 12.075 -24.228 -49.409 1.00 22.64 198 HIS L O 1
ATOM 3508 N N . GLN D 2 203 ? 9.935 -23.572 -49.641 1.00 22.33 199 GLN L N 1
ATOM 3509 C CA . GLN D 2 203 ? 9.902 -23.685 -51.105 1.00 24.79 199 GLN L CA 1
ATOM 3510 C C . GLN D 2 203 ? 11.073 -22.994 -51.810 1.00 24.46 199 GLN L C 1
ATOM 3511 O O . GLN D 2 203 ? 11.573 -23.475 -52.827 1.00 25.16 199 GLN L O 1
ATOM 3517 N N . GLY D 2 204 ? 11.483 -21.850 -51.284 1.00 23.27 200 GLY L N 1
ATOM 3518 C CA . GLY D 2 204 ? 12.596 -21.073 -51.824 1.00 20.40 200 GLY L CA 1
ATOM 3519 C C . GLY D 2 204 ? 13.982 -21.610 -51.508 1.00 22.87 200 GLY L C 1
ATOM 3520 O O . GLY D 2 204 ? 14.979 -21.032 -51.958 1.00 25.60 200 GLY L O 1
ATOM 3521 N N . LEU D 2 205 ? 14.044 -22.687 -50.719 1.00 20.94 201 LEU L N 1
ATOM 3522 C CA . LEU D 2 205 ? 15.301 -23.360 -50.392 1.00 26.48 201 LEU L CA 1
ATOM 3523 C C . LEU D 2 205 ? 15.358 -24.741 -51.051 1.00 26.07 201 LEU L C 1
ATOM 3524 O O . LEU D 2 205 ? 14.442 -25.550 -50.895 1.00 30.95 201 LEU L O 1
ATOM 3529 N N . SER D 2 206 ? 16.441 -24.997 -51.786 1.00 30.61 202 SER L N 1
ATOM 3530 C CA . SER D 2 206 ? 16.656 -26.286 -52.451 1.00 29.61 202 SER L CA 1
ATOM 3531 C C . SER D 2 206 ? 16.853 -27.406 -51.449 1.00 31.94 202 SER L C 1
ATOM 3532 O O . SER D 2 206 ? 16.391 -28.534 -51.655 1.00 32.00 202 SER L O 1
ATOM 3535 N N . SER D 2 207 ? 17.569 -27.084 -50.373 1.00 29.29 203 SER L N 1
ATOM 3536 C CA . SER D 2 207 ? 17.841 -28.013 -49.292 1.00 31.69 203 SER L CA 1
ATOM 3537 C C . SER D 2 207 ? 17.605 -27.235 -47.991 1.00 26.08 203 SER L C 1
ATOM 3538 O O . SER D 2 207 ? 17.787 -26.021 -47.980 1.00 26.46 203 SER L O 1
ATOM 3541 N N . PRO D 2 208 ? 17.180 -27.922 -46.911 1.00 27.42 204 PRO L N 1
ATOM 3542 C CA . PRO D 2 208 ? 16.949 -27.183 -45.658 1.00 28.95 204 PRO L CA 1
ATOM 3543 C C . PRO D 2 208 ? 18.187 -26.444 -45.149 1.00 29.16 204 PRO L C 1
ATOM 3544 O O . PRO D 2 208 ? 19.307 -26.927 -45.312 1.00 29.68 204 PRO L O 1
ATOM 3548 N N . VAL D 2 209 ? 17.963 -25.280 -44.540 1.00 24.77 205 VAL L N 1
ATOM 3549 C CA . VAL D 2 209 ? 19.018 -24.473 -43.945 1.00 25.15 205 VAL L CA 1
ATOM 3550 C C . VAL D 2 209 ? 18.961 -24.711 -42.445 1.00 27.75 205 VAL L C 1
ATOM 3551 O O . VAL D 2 209 ? 17.879 -24.651 -41.841 1.00 25.81 205 VAL L O 1
ATOM 3555 N N . THR D 2 210 ? 20.120 -24.983 -41.852 1.00 27.45 206 THR L N 1
ATOM 3556 C CA . THR D 2 210 ? 20.237 -25.177 -40.418 1.00 27.07 206 THR L CA 1
ATOM 3557 C C . THR D 2 210 ? 21.134 -24.095 -39.814 1.00 27.05 206 THR L C 1
ATOM 3558 O O . THR D 2 210 ? 22.247 -23.849 -40.291 1.00 28.67 206 THR L O 1
ATOM 3562 N N . LYS D 2 211 ? 20.627 -23.458 -38.764 1.00 24.64 207 LYS L N 1
ATOM 3563 C CA . LYS D 2 211 ? 21.387 -22.525 -37.944 1.00 25.67 207 LYS L CA 1
ATOM 3564 C C . LYS D 2 211 ? 21.532 -23.166 -36.575 1.00 26.64 207 LYS L C 1
ATOM 3565 O O . LYS D 2 211 ? 20.584 -23.759 -36.058 1.00 27.64 207 LYS L O 1
ATOM 3571 N N . SER D 2 212 ? 22.725 -23.075 -35.996 1.00 26.95 208 SER L N 1
ATOM 3572 C CA . SER D 2 212 ? 22.970 -23.701 -34.710 1.00 27.06 208 SER L CA 1
ATOM 3573 C C . SER D 2 212 ? 24.000 -22.968 -33.870 1.00 27.06 208 SER L C 1
ATOM 3574 O O . SER D 2 212 ? 24.707 -22.076 -34.349 1.00 27.33 208 SER L O 1
ATOM 3577 N N . PHE D 2 213 ? 24.059 -23.360 -32.602 1.00 27.71 209 PHE L N 1
ATOM 3578 C CA . PHE D 2 213 ? 25.110 -22.917 -31.686 1.00 29.07 209 PHE L CA 1
ATOM 3579 C C . PHE D 2 213 ? 25.369 -24.017 -30.660 1.00 28.98 209 PHE L C 1
ATOM 3580 O O . PHE D 2 213 ? 24.506 -24.869 -30.418 1.00 30.95 209 PHE L O 1
ATOM 3588 N N . ASN D 2 214 ? 26.567 -23.995 -30.077 1.00 32.04 210 ASN L N 1
ATOM 3589 C CA . ASN D 2 214 ? 26.900 -24.842 -28.945 1.00 35.13 210 ASN L CA 1
ATOM 3590 C C . ASN D 2 214 ? 26.665 -24.057 -27.662 1.00 28.07 210 ASN L C 1
ATOM 3591 O O . ASN D 2 214 ? 27.199 -22.959 -27.502 1.00 31.64 210 ASN L O 1
ATOM 3596 N N . ARG D 2 215 ? 25.874 -24.629 -26.757 1.00 32.70 211 ARG L N 1
ATOM 3597 C CA . ARG D 2 215 ? 25.588 -24.032 -25.448 1.00 29.61 211 ARG L CA 1
ATOM 3598 C C . ARG D 2 215 ? 26.863 -23.503 -24.792 1.00 32.87 211 ARG L C 1
ATOM 3599 O O . ARG D 2 215 ? 27.858 -24.231 -24.702 1.00 36.29 211 ARG L O 1
ATOM 3607 N N . GLY D 2 216 ? 26.103 -22.734 -23.703 0.00 47.38 212 GLY L N 1
ATOM 3608 C CA . GLY D 2 216 ? 27.016 -22.175 -22.728 0.00 49.98 212 GLY L CA 1
ATOM 3609 C C . GLY D 2 216 ? 27.350 -20.718 -22.964 0.00 51.82 212 GLY L C 1
ATOM 3610 O O . GLY D 2 216 ? 27.426 -20.264 -24.105 0.00 52.32 212 GLY L O 1
ATOM 3611 N N . GLU D 2 217 ? 27.535 -19.979 -21.875 0.00 51.72 213 GLU L N 1
ATOM 3612 C CA . GLU D 2 217 ? 28.080 -18.633 -21.955 0.00 52.64 213 GLU L CA 1
ATOM 3613 C C . GLU D 2 217 ? 29.584 -18.757 -22.148 0.00 55.81 213 GLU L C 1
ATOM 3614 O O . GLU D 2 217 ? 30.374 -18.280 -21.334 0.00 56.15 213 GLU L O 1
ATOM 3620 N N . CYS D 2 218 ? 29.957 -19.416 -23.240 0.00 57.66 214 CYS L N 1
ATOM 3621 C CA . CYS D 2 218 ? 31.343 -19.752 -23.547 0.00 60.46 214 CYS L CA 1
ATOM 3622 C C . CYS D 2 218 ? 32.291 -18.564 -23.388 0.00 62.01 214 CYS L C 1
ATOM 3623 O O . CYS D 2 218 ? 33.511 -18.724 -23.425 0.00 62.95 214 CYS L O 1
ATOM 3627 N N . GLU E 3 1 ? 25.676 26.771 -18.549 1.00 17.19 1 GLU B N 1
ATOM 3628 C CA A GLU E 3 1 ? 26.486 26.514 -17.300 0.50 16.28 1 GLU B CA 1
ATOM 3629 C CA B GLU E 3 1 ? 26.548 26.478 -17.394 0.50 17.64 1 GLU B CA 1
ATOM 3630 C C . GLU E 3 1 ? 26.893 25.027 -17.538 1.00 18.23 1 GLU B C 1
ATOM 3631 O O . GLU E 3 1 ? 26.149 24.249 -18.122 1.00 19.30 1 GLU B O 1
ATOM 3642 N N . VAL E 3 2 ? 28.070 24.658 -17.038 1.00 16.44 2 VAL B N 1
ATOM 3643 C CA . VAL E 3 2 ? 28.497 23.273 -17.092 1.00 15.31 2 VAL B CA 1
ATOM 3644 C C . VAL E 3 2 ? 27.530 22.379 -16.322 1.00 14.45 2 VAL B C 1
ATOM 3645 O O . VAL E 3 2 ? 27.034 22.737 -15.238 1.00 16.66 2 VAL B O 1
ATOM 3649 N N . GLN E 3 3 ? 27.244 21.214 -16.901 1.00 13.72 3 GLN B N 1
ATOM 3650 C CA . GLN E 3 3 ? 26.459 20.185 -16.247 1.00 16.29 3 GLN B CA 1
ATOM 3651 C C . GLN E 3 3 ? 27.118 18.845 -16.498 1.00 13.68 3 GLN B C 1
ATOM 3652 O O . GLN E 3 3 ? 27.600 18.577 -17.601 1.00 13.33 3 GLN B O 1
ATOM 3658 N N . LEU E 3 4 ? 27.155 18.026 -15.455 1.00 12.87 4 LEU B N 1
ATOM 3659 C CA . LEU E 3 4 ? 27.747 16.700 -15.494 1.00 11.48 4 LEU B CA 1
ATOM 3660 C C . LEU E 3 4 ? 26.650 15.680 -15.212 1.00 11.43 4 LEU B C 1
ATOM 3661 O O . LEU E 3 4 ? 25.774 15.902 -14.353 1.00 13.28 4 LEU B O 1
ATOM 3666 N N . GLN E 3 5 ? 26.684 14.553 -15.927 1.00 11.52 5 GLN B N 1
ATOM 3667 C CA . GLN E 3 5 ? 25.693 13.495 -15.755 1.00 11.27 5 GLN B CA 1
ATOM 3668 C C . GLN E 3 5 ? 26.336 12.092 -15.870 1.00 12.91 5 GLN B C 1
ATOM 3669 O O . GLN E 3 5 ? 26.851 11.723 -16.928 1.00 13.36 5 GLN B O 1
ATOM 3675 N N . GLU E 3 6 ? 26.227 11.319 -14.796 1.00 11.54 6 GLU B N 1
ATOM 3676 C CA . GLU E 3 6 ? 26.723 9.957 -14.739 1.00 12.22 6 GLU B CA 1
ATOM 3677 C C . GLU E 3 6 ? 25.736 9.012 -15.410 1.00 14.05 6 GLU B C 1
ATOM 3678 O O . GLU E 3 6 ? 24.522 9.206 -15.346 1.00 15.84 6 GLU B O 1
ATOM 3684 N N . SER E 3 7 ? 26.275 7.970 -16.028 1.00 12.58 7 SER B N 1
ATOM 3685 C CA . SER E 3 7 ? 25.463 6.889 -16.577 1.00 13.22 7 SER B CA 1
ATOM 3686 C C . SER E 3 7 ? 26.224 5.579 -16.547 1.00 15.45 7 SER B C 1
ATOM 3687 O O . SER E 3 7 ? 27.460 5.536 -16.504 1.00 16.85 7 SER B O 1
ATOM 3690 N N . GLY E 3 8 ? 25.461 4.496 -16.595 1.00 20.44 8 GLY B N 1
ATOM 3691 C CA . GLY E 3 8 ? 26.032 3.164 -16.636 1.00 19.04 8 GLY B CA 1
ATOM 3692 C C . GLY E 3 8 ? 25.202 2.199 -15.820 1.00 15.56 8 GLY B C 1
ATOM 3693 O O . GLY E 3 8 ? 24.257 2.601 -15.141 1.00 16.78 8 GLY B O 1
ATOM 3694 N N . PRO E 3 9 ? 25.555 0.907 -15.882 1.00 16.99 9 PRO B N 1
ATOM 3695 C CA . PRO E 3 9 ? 24.763 -0.086 -15.177 1.00 16.64 9 PRO B CA 1
ATOM 3696 C C . PRO E 3 9 ? 24.776 0.139 -13.683 1.00 20.43 9 PRO B C 1
ATOM 3697 O O . PRO E 3 9 ? 25.781 0.592 -13.136 1.00 22.41 9 PRO B O 1
ATOM 3701 N N . GLY E 3 10 ? 23.649 -0.164 -13.049 1.00 16.17 10 GLY B N 1
ATOM 3702 C CA . GLY E 3 10 ? 23.445 -0.034 -11.620 1.00 14.05 10 GLY B CA 1
ATOM 3703 C C . GLY E 3 10 ? 23.733 -1.300 -10.835 1.00 16.54 10 GLY B C 1
ATOM 3704 O O . GLY E 3 10 ? 23.666 -1.300 -9.614 1.00 17.50 10 GLY B O 1
ATOM 3705 N N . LEU E 3 11 ? 24.035 -2.378 -11.545 1.00 16.50 11 LEU B N 1
ATOM 3706 C CA . LEU E 3 11 ? 24.391 -3.645 -10.915 1.00 16.50 11 LEU B CA 1
ATOM 3707 C C . LEU E 3 11 ? 25.583 -4.238 -11.642 1.00 16.49 11 LEU B C 1
ATOM 3708 O O . LEU E 3 11 ? 25.588 -4.291 -12.879 1.00 20.82 11 LEU B O 1
ATOM 3713 N N . VAL E 3 12 ? 26.574 -4.680 -10.870 1.00 16.44 12 VAL B N 1
ATOM 3714 C CA A VAL E 3 12 ? 27.762 -5.350 -11.407 0.50 17.86 12 VAL B CA 1
ATOM 3715 C CA B VAL E 3 12 ? 27.774 -5.341 -11.400 0.50 17.55 12 VAL B CA 1
ATOM 3716 C C . VAL E 3 12 ? 28.045 -6.600 -10.576 1.00 15.56 12 VAL B C 1
ATOM 3717 O O . VAL E 3 12 ? 27.878 -6.590 -9.355 1.00 17.64 12 VAL B O 1
ATOM 3724 N N . LYS E 3 13 ? 28.455 -7.684 -11.239 1.00 17.99 13 LYS B N 1
ATOM 3725 C CA . LYS E 3 13 ? 28.712 -8.934 -10.528 1.00 21.31 13 LYS B CA 1
ATOM 3726 C C . LYS E 3 13 ? 30.091 -8.918 -9.883 1.00 17.89 13 LYS B C 1
ATOM 3727 O O . LYS E 3 13 ? 31.021 -8.350 -10.447 1.00 17.91 13 LYS B O 1
ATOM 3733 N N . PRO E 3 14 ? 30.221 -9.552 -8.703 1.00 18.51 14 PRO B N 1
ATOM 3734 C CA . PRO E 3 14 ? 31.552 -9.715 -8.114 1.00 21.01 14 PRO B CA 1
ATOM 3735 C C . PRO E 3 14 ? 32.554 -10.302 -9.112 1.00 23.73 14 PRO B C 1
ATOM 3736 O O . PRO E 3 14 ? 32.212 -11.219 -9.862 1.00 22.87 14 PRO B O 1
ATOM 3740 N N . SER E 3 15 ? 33.774 -9.742 -9.117 1.00 19.61 15 SER B N 1
ATOM 3741 C CA . SER E 3 15 ? 34.875 -10.133 -10.010 1.00 21.20 15 SER B CA 1
ATOM 3742 C C . SER E 3 15 ? 34.863 -9.459 -11.362 1.00 22.48 15 SER B C 1
ATOM 3743 O O . SER E 3 15 ? 35.859 -9.500 -12.081 1.00 27.52 15 SER B O 1
ATOM 3746 N N . GLU E 3 16 ? 33.756 -8.817 -11.712 1.00 19.21 16 GLU B N 1
ATOM 3747 C CA . GLU E 3 16 ? 33.628 -8.254 -13.027 1.00 17.92 16 GLU B CA 1
ATOM 3748 C C . GLU E 3 16 ? 34.019 -6.775 -12.961 1.00 17.72 16 GLU B C 1
ATOM 3749 O O . GLU E 3 16 ? 34.386 -6.275 -11.897 1.00 18.88 16 GLU B O 1
ATOM 3755 N N . THR E 3 17 ? 33.967 -6.111 -14.106 1.00 17.45 17 THR B N 1
ATOM 3756 C CA . THR E 3 17 ? 34.468 -4.751 -14.257 1.00 17.46 17 THR B CA 1
ATOM 3757 C C . THR E 3 17 ? 33.321 -3.761 -14.265 1.00 17.87 17 THR B C 1
ATOM 3758 O O . THR E 3 17 ? 32.329 -3.939 -14.990 1.00 20.29 17 THR B O 1
ATOM 3762 N N . LEU E 3 18 ? 33.472 -2.714 -13.450 1.00 15.79 18 LEU B N 1
ATOM 3763 C CA . LEU E 3 18 ? 32.500 -1.623 -13.370 1.00 16.45 18 LEU B CA 1
ATOM 3764 C C . LEU E 3 18 ? 32.909 -0.543 -14.356 1.00 13.84 18 LEU B C 1
ATOM 3765 O O . LEU E 3 18 ? 34.067 -0.109 -14.359 1.00 15.89 18 LEU B O 1
ATOM 3770 N N . SER E 3 19 ? 31.972 -0.112 -15.197 1.00 13.88 19 SER B N 1
ATOM 3771 C CA . SER E 3 19 ? 32.185 1.002 -16.110 1.00 14.11 19 SER B CA 1
ATOM 3772 C C . SER E 3 19 ? 31.089 2.044 -15.936 1.00 14.24 19 SER B C 1
ATOM 3773 O O . SER E 3 19 ? 29.908 1.705 -15.863 1.00 15.94 19 SER B O 1
ATOM 3776 N N . LEU E 3 20 ? 31.489 3.313 -15.866 1.00 13.09 20 LEU B N 1
ATOM 3777 C CA . LEU E 3 20 ? 30.561 4.450 -15.835 1.00 13.56 20 LEU B CA 1
ATOM 3778 C C . LEU E 3 20 ? 31.055 5.533 -16.775 1.00 12.91 20 LEU B C 1
ATOM 3779 O O . LEU E 3 20 ? 32.263 5.647 -17.024 1.00 13.28 20 LEU B O 1
ATOM 3784 N N . THR E 3 21 ? 30.129 6.330 -17.290 1.00 11.53 21 THR B N 1
ATOM 3785 C CA . THR E 3 21 ? 30.463 7.460 -18.126 1.00 12.17 21 THR B CA 1
ATOM 3786 C C . THR E 3 21 ? 29.869 8.734 -17.537 1.00 13.58 21 THR B C 1
ATOM 3787 O O . THR E 3 21 ? 28.785 8.713 -16.942 1.00 13.90 21 THR B O 1
ATOM 3791 N N . CYS E 3 22 ? 30.617 9.825 -17.666 1.00 10.88 22 CYS B N 1
ATOM 3792 C CA . CYS E 3 22 ? 30.159 11.159 -17.298 1.00 10.96 22 CYS B CA 1
ATOM 3793 C C . CYS E 3 22 ? 30.052 11.964 -18.586 1.00 15.19 22 CYS B C 1
ATOM 3794 O O . CYS E 3 22 ? 31.050 12.176 -19.270 1.00 14.24 22 CYS B O 1
ATOM 3797 N N . THR E 3 23 ? 28.841 12.392 -18.920 1.00 12.89 23 THR B N 1
ATOM 3798 C CA . THR E 3 23 ? 28.594 13.199 -20.109 1.00 14.82 23 THR B CA 1
ATOM 3799 C C . THR E 3 23 ? 28.493 14.639 -19.657 1.00 13.78 23 THR B C 1
ATOM 3800 O O . THR E 3 23 ? 27.710 14.965 -18.759 1.00 15.38 23 THR B O 1
ATOM 3804 N N . VAL E 3 24 ? 29.321 15.485 -20.259 1.00 14.04 24 VAL B N 1
ATOM 3805 C CA . VAL E 3 24 ? 29.440 16.884 -19.878 1.00 13.67 24 VAL B CA 1
ATOM 3806 C C . VAL E 3 24 ? 28.779 17.774 -20.924 1.00 14.18 24 VAL B C 1
ATOM 3807 O O . VAL E 3 24 ? 28.996 17.611 -22.135 1.00 16.34 24 VAL B O 1
ATOM 3811 N N . SER E 3 25 ? 27.970 18.719 -20.462 1.00 14.22 25 SER B N 1
ATOM 3812 C CA . SER E 3 25 ? 27.402 19.742 -21.342 1.00 15.77 25 SER B CA 1
ATOM 3813 C C . SER E 3 25 ? 27.767 21.135 -20.833 1.00 16.49 25 SER B C 1
ATOM 3814 O O . SER E 3 25 ? 28.101 21.307 -19.670 1.00 16.03 25 SER B O 1
ATOM 3817 N N . GLY E 3 26 ? 27.730 22.125 -21.718 1.00 17.47 26 GLY B N 1
ATOM 3818 C CA . GLY E 3 26 ? 27.951 23.522 -21.323 1.00 18.41 26 GLY B CA 1
ATOM 3819 C C . GLY E 3 26 ? 29.388 23.935 -21.045 1.00 23.54 26 GLY B C 1
ATOM 3820 O O . GLY E 3 26 ? 29.631 25.023 -20.535 1.00 29.63 26 GLY B O 1
ATOM 3821 N N . ASP E 3 27 ? 30.344 23.078 -21.378 1.00 20.52 27 ASP B N 1
ATOM 3822 C CA . ASP E 3 27 ? 31.761 23.341 -21.117 1.00 23.72 27 ASP B CA 1
ATOM 3823 C C . ASP E 3 27 ? 32.494 22.216 -21.829 1.00 24.52 27 ASP B C 1
ATOM 3824 O O . ASP E 3 27 ? 31.970 21.110 -21.918 1.00 27.31 27 ASP B O 1
ATOM 3829 N N . SER E 3 28 ? 33.669 22.495 -22.380 1.00 20.30 28 SER B N 1
ATOM 3830 C CA . SER E 3 28 ? 34.487 21.448 -22.995 1.00 19.83 28 SER B CA 1
ATOM 3831 C C . SER E 3 28 ? 35.389 20.793 -21.949 1.00 19.02 28 SER B C 1
ATOM 3832 O O . SER E 3 28 ? 35.947 21.456 -21.075 1.00 19.31 28 SER B O 1
ATOM 3835 N N . ILE E 3 29 ? 35.560 19.479 -22.054 1.00 19.32 29 ILE B N 1
ATOM 3836 C CA . ILE E 3 29 ? 36.467 18.780 -21.138 1.00 16.90 29 ILE B CA 1
ATOM 3837 C C . ILE E 3 29 ? 37.936 19.053 -21.438 1.00 19.56 29 ILE B C 1
ATOM 3838 O O . ILE E 3 29 ? 38.806 18.531 -20.751 1.00 17.57 29 ILE B O 1
ATOM 3843 N N . THR E 3 30 ? 38.216 19.900 -22.434 1.00 20.57 30 THR B N 1
ATOM 3844 C CA . THR E 3 30 ? 39.574 20.397 -22.645 1.00 20.99 30 THR B CA 1
ATOM 3845 C C . THR E 3 30 ? 39.940 21.565 -21.712 1.00 19.85 30 THR B C 1
ATOM 3846 O O . THR E 3 30 ? 40.992 22.179 -21.875 1.00 23.04 30 THR B O 1
ATOM 3850 N N . SER E 3 31 ? 39.081 21.857 -20.729 1.00 17.56 31 SER B N 1
ATOM 3851 C CA . SER E 3 31 ? 39.430 22.714 -19.595 1.00 18.18 31 SER B CA 1
ATOM 3852 C C . SER E 3 31 ? 39.099 21.982 -18.300 1.00 17.83 31 SER B C 1
ATOM 3853 O O . SER E 3 31 ? 38.110 21.248 -18.240 1.00 18.14 31 SER B O 1
ATOM 3856 N N . GLY E 3 32 ? 39.908 22.209 -17.265 1.00 17.30 32 GLY B N 1
ATOM 3857 C CA . GLY E 3 32 ? 39.614 21.703 -15.921 1.00 14.88 32 GLY B CA 1
ATOM 3858 C C . GLY E 3 32 ? 40.125 20.307 -15.648 1.00 15.06 32 GLY B C 1
ATOM 3859 O O . GLY E 3 32 ? 40.798 19.693 -16.487 1.00 15.39 32 GLY B O 1
ATOM 38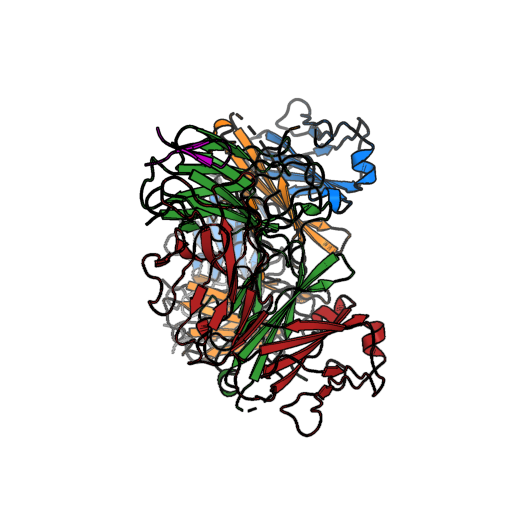60 N N . TYR E 3 33 ? 39.771 19.825 -14.455 1.00 12.77 33 TYR B N 1
ATOM 3861 C CA . TYR E 3 33 ? 40.126 18.498 -13.974 1.00 12.20 33 TYR B CA 1
ATOM 3862 C C . TYR E 3 33 ? 38.848 17.718 -13.698 1.00 10.99 33 TYR B C 1
ATOM 3863 O O . TYR E 3 33 ? 37.946 18.185 -12.974 1.00 11.64 33 TYR B O 1
ATOM 3872 N N . TRP E 3 34 ? 38.784 16.513 -14.263 1.00 11.41 34 TRP B N 1
ATOM 3873 C CA . TRP E 3 34 ? 37.555 15.719 -14.336 1.00 11.65 34 TRP B CA 1
ATOM 3874 C C . TRP E 3 34 ? 37.703 14.495 -13.457 1.00 12.42 34 TRP B C 1
ATOM 3875 O O . TRP E 3 34 ? 38.495 13.587 -13.747 1.00 11.72 34 TRP B O 1
ATOM 3886 N N . ASN E 3 35 ? 36.960 14.499 -12.353 1.00 11.92 35 ASN B N 1
ATOM 3887 C CA . ASN E 3 35 ? 37.156 13.550 -11.266 1.00 10.40 35 ASN B CA 1
ATOM 3888 C C . ASN E 3 35 ? 36.052 12.510 -11.154 1.00 11.83 35 ASN B C 1
ATOM 3889 O O . ASN E 3 35 ? 34.919 12.753 -11.572 1.00 10.32 35 ASN B O 1
ATOM 3894 N N . TRP E 3 36 ? 36.400 11.387 -10.542 1.00 11.36 36 TRP B N 1
ATOM 3895 C CA . TRP E 3 36 ? 35.452 10.439 -10.012 1.00 10.53 36 TRP B CA 1
ATOM 3896 C C . TRP E 3 36 ? 35.601 10.357 -8.488 1.00 9.51 36 TRP B C 1
ATOM 3897 O O . TRP E 3 36 ? 36.713 10.265 -7.968 1.00 12.01 36 TRP B O 1
ATOM 3908 N N . ILE E 3 37 ? 34.450 10.420 -7.810 1.00 10.43 37 ILE B N 1
ATOM 3909 C CA . ILE E 3 37 ? 34.328 10.355 -6.362 1.00 11.08 37 ILE B CA 1
ATOM 3910 C C . ILE E 3 37 ? 33.262 9.314 -6.075 1.00 11.53 37 ILE B C 1
ATOM 3911 O O . ILE E 3 37 ? 32.346 9.151 -6.873 1.00 14.55 37 ILE B O 1
ATOM 3916 N N . ARG E 3 38 ? 33.385 8.576 -4.983 1.00 11.79 38 ARG B N 1
ATOM 3917 C CA . ARG E 3 38 ? 32.317 7.645 -4.614 1.00 9.83 38 ARG B CA 1
ATOM 3918 C C . ARG E 3 38 ? 31.981 7.729 -3.130 1.00 12.71 38 ARG B C 1
ATOM 3919 O O . ARG E 3 38 ? 32.732 8.293 -2.336 1.00 13.43 38 ARG B O 1
ATOM 3927 N N . GLN E 3 39 ? 30.839 7.160 -2.769 1.00 12.19 39 GLN B N 1
ATOM 3928 C CA . GLN E 3 39 ? 30.336 7.208 -1.409 1.00 11.27 39 GLN B CA 1
ATOM 3929 C C . GLN E 3 39 ? 29.541 5.965 -1.096 1.00 11.57 39 GLN B C 1
ATOM 3930 O O . GLN E 3 39 ? 28.399 5.845 -1.519 1.00 13.97 39 GLN B O 1
ATOM 3936 N N . PRO E 3 40 ? 30.131 5.049 -0.323 1.00 14.70 40 PRO B N 1
ATOM 3937 C CA . PRO E 3 40 ? 29.349 3.897 0.088 1.00 17.38 40 PRO B CA 1
ATOM 3938 C C . PRO E 3 40 ? 28.170 4.350 0.960 1.00 20.47 40 PRO B C 1
ATOM 3939 O O . PRO E 3 40 ? 28.255 5.394 1.606 1.00 17.79 40 PRO B O 1
ATOM 3943 N N . PRO E 3 41 ? 27.067 3.584 0.966 1.00 21.66 41 PRO B N 1
ATOM 3944 C CA . PRO E 3 41 ? 25.863 3.993 1.694 1.00 24.62 41 PRO B CA 1
ATOM 3945 C C . PRO E 3 41 ? 26.166 4.385 3.144 1.00 25.07 41 PRO B C 1
ATOM 3946 O O . PRO E 3 41 ? 26.767 3.600 3.887 1.00 24.44 41 PRO B O 1
ATOM 3950 N N . GLY E 3 42 ? 25.790 5.611 3.514 1.00 26.83 42 GLY B N 1
ATOM 3951 C CA . GLY E 3 42 ? 25.954 6.099 4.883 1.00 29.38 42 GLY B CA 1
ATOM 3952 C C . GLY E 3 42 ? 27.380 6.401 5.317 1.00 25.26 42 GLY B C 1
ATOM 3953 O O . GLY E 3 42 ? 27.618 6.672 6.493 1.00 27.07 42 GLY B O 1
ATOM 3954 N N . ARG E 3 43 ? 28.330 6.385 4.378 1.00 18.67 43 ARG B N 1
ATOM 3955 C CA . ARG E 3 43 ? 29.741 6.607 4.693 1.00 20.26 43 ARG B CA 1
ATOM 3956 C C . ARG E 3 43 ? 30.283 7.873 4.031 1.00 17.30 43 ARG B C 1
ATOM 3957 O O . ARG E 3 43 ? 29.540 8.584 3.366 1.00 17.77 43 ARG B O 1
ATOM 3965 N N . ALA E 3 44 ? 31.561 8.167 4.254 1.00 18.46 44 ALA B N 1
ATOM 3966 C CA . ALA E 3 44 ? 32.180 9.386 3.735 1.00 16.19 44 ALA B CA 1
ATOM 3967 C C . ALA E 3 44 ? 32.507 9.302 2.243 1.00 17.30 44 ALA B C 1
ATOM 3968 O O . ALA E 3 44 ? 32.622 8.210 1.658 1.00 16.72 44 ALA B O 1
ATOM 3970 N N . LEU E 3 45 ? 32.620 10.481 1.638 1.00 15.42 45 LEU B N 1
ATOM 3971 C CA . LEU E 3 45 ? 33.066 10.628 0.262 1.00 15.51 45 LEU B CA 1
ATOM 3972 C C . LEU E 3 45 ? 34.513 10.150 0.139 1.00 14.12 45 LEU B C 1
ATOM 3973 O O . LEU E 3 45 ? 35.338 10.351 1.052 1.00 16.23 45 LEU B O 1
ATOM 3978 N N . GLU E 3 46 ? 34.821 9.534 -1.004 1.00 13.98 46 GLU B N 1
ATOM 3979 C CA . GLU E 3 46 ? 36.146 9.041 -1.319 1.00 15.00 46 GLU B CA 1
ATOM 3980 C C . GLU E 3 46 ? 36.531 9.478 -2.732 1.00 14.32 46 GLU B C 1
ATOM 3981 O O . GLU E 3 46 ? 35.867 9.111 -3.695 1.00 15.14 46 GLU B O 1
ATOM 3987 N N . TRP E 3 47 ? 37.637 10.212 -2.856 1.00 12.36 47 TRP B N 1
ATOM 3988 C CA . TRP E 3 47 ? 38.166 10.583 -4.163 1.00 12.01 47 TRP B CA 1
ATOM 3989 C C . TRP E 3 47 ? 38.894 9.401 -4.799 1.00 12.73 47 TRP B C 1
ATOM 3990 O O . TRP E 3 47 ? 39.671 8.712 -4.126 1.00 15.02 47 TRP B O 1
ATOM 4001 N N . MET E 3 48 ? 38.635 9.179 -6.086 1.00 11.99 48 MET B N 1
ATOM 4002 C CA . MET E 3 48 ? 39.200 8.023 -6.808 1.00 11.29 48 MET B CA 1
ATOM 4003 C C . MET E 3 48 ? 40.275 8.415 -7.812 1.00 13.67 48 MET B C 1
ATOM 4004 O O . MET E 3 48 ? 41.272 7.729 -7.949 1.00 12.40 48 MET B O 1
ATOM 4009 N N . GLY E 3 49 ? 40.057 9.486 -8.556 1.00 10.92 49 GLY B N 1
ATOM 4010 C CA . GLY E 3 49 ? 40.986 9.848 -9.608 1.00 12.50 49 GLY B CA 1
ATOM 4011 C C . GLY E 3 49 ? 40.482 10.988 -10.460 1.00 12.40 49 GLY B C 1
ATOM 4012 O O . GLY E 3 49 ? 39.306 11.339 -10.392 1.00 11.14 49 GLY B O 1
ATOM 4013 N N . TYR E 3 50 ? 41.383 11.555 -11.258 1.00 12.37 50 TYR B N 1
ATOM 4014 C CA . TYR E 3 50 ? 41.009 12.491 -12.312 1.00 11.45 50 TYR B CA 1
ATOM 4015 C C . TYR E 3 50 ? 41.688 12.195 -13.637 1.00 12.37 50 TYR B C 1
ATOM 4016 O O . TYR E 3 50 ? 42.711 11.487 -13.698 1.00 12.54 50 TYR B O 1
ATOM 4025 N N . ILE E 3 51 ? 41.088 12.750 -14.686 1.00 12.55 51 ILE B N 1
ATOM 4026 C CA . ILE E 3 51 ? 41.757 13.002 -15.947 1.00 13.12 51 ILE B CA 1
ATOM 4027 C C . ILE E 3 51 ? 41.673 14.508 -16.169 1.00 13.25 51 ILE B C 1
ATOM 4028 O O . ILE E 3 51 ? 40.612 15.130 -15.987 1.00 13.82 51 ILE B O 1
ATOM 4033 N N . SER E 3 52 ? 42.806 15.104 -16.512 1.00 12.90 52 SER B N 1
ATOM 4034 C CA . SER E 3 52 ? 42.869 16.545 -16.703 1.00 14.60 52 SER B CA 1
ATOM 4035 C C . SER E 3 52 ? 42.505 16.943 -18.121 1.00 16.31 52 SER B C 1
ATOM 4036 O O . SER E 3 52 ? 42.328 16.101 -19.010 1.00 14.26 52 SER B O 1
ATOM 4039 N N . TYR E 3 53 ? 42.427 18.256 -18.315 1.00 14.85 53 TYR B N 1
ATOM 4040 C CA . TYR E 3 53 ? 42.248 18.859 -19.631 1.00 17.41 53 TYR B CA 1
ATOM 4041 C C . TYR E 3 53 ? 43.216 18.365 -20.695 1.00 16.20 53 TYR B C 1
ATOM 4042 O O . TYR E 3 53 ? 42.891 18.436 -21.883 1.00 18.01 53 TYR B O 1
ATOM 4051 N N . SER E 3 54 ? 44.396 17.903 -20.275 1.00 17.46 54 SER B N 1
ATOM 4052 C CA . SER E 3 54 ? 45.453 17.458 -21.211 1.00 16.70 54 SER B CA 1
ATOM 4053 C C . SER E 3 54 ? 45.483 15.951 -21.436 1.00 17.93 54 SER B C 1
ATOM 4054 O O . SER E 3 54 ? 46.230 15.463 -22.288 1.00 18.35 54 SER B O 1
ATOM 4057 N N . GLY E 3 55 ? 44.670 15.219 -20.684 1.00 14.84 55 GLY B N 1
ATOM 4058 C CA . GLY E 3 55 ? 44.717 13.757 -20.692 1.00 14.76 55 GLY B CA 1
ATOM 4059 C C . GLY E 3 55 ? 45.647 13.149 -19.652 1.00 16.23 55 GLY B C 1
ATOM 4060 O O . GLY E 3 55 ? 45.711 11.920 -19.514 1.00 15.89 55 GLY B O 1
ATOM 4061 N N . SER E 3 56 ? 46.366 13.976 -18.894 1.00 14.81 56 SER B N 1
ATOM 4062 C CA . SER E 3 56 ? 47.103 13.478 -17.740 1.00 15.57 56 SER B CA 1
ATOM 4063 C C . SER E 3 56 ? 46.105 12.898 -16.748 1.00 13.66 56 SER B C 1
ATOM 4064 O O . SER E 3 56 ? 44.941 13.307 -16.713 1.00 15.35 56 SER B O 1
ATOM 4067 N N . THR E 3 57 ? 46.555 11.934 -15.959 1.00 14.06 57 THR B N 1
ATOM 4068 C CA . THR E 3 57 ? 45.714 11.332 -14.943 1.00 14.71 57 THR B CA 1
ATOM 4069 C C . THR E 3 57 ? 46.387 11.343 -13.584 1.00 14.40 57 THR B C 1
ATOM 4070 O O . THR E 3 57 ? 47.613 11.506 -13.451 1.00 18.64 57 THR B O 1
ATOM 4074 N N . TYR E 3 58 ? 45.574 11.148 -12.560 1.00 12.27 58 TYR B N 1
ATOM 4075 C CA . TYR E 3 58 ? 46.036 11.051 -11.191 1.00 12.98 58 TYR B CA 1
ATOM 4076 C C . TYR E 3 58 ? 45.055 10.130 -10.476 1.00 12.58 58 TYR B C 1
ATOM 4077 O O . TYR E 3 58 ? 43.857 10.394 -10.448 1.00 12.15 58 TYR B O 1
ATOM 4086 N N . TYR E 3 59 ? 45.560 9.017 -9.959 1.00 14.61 59 TYR B N 1
ATOM 4087 C CA . TYR E 3 59 ? 44.721 7.997 -9.362 1.00 11.72 59 TYR B CA 1
ATOM 4088 C C . TYR E 3 59 ? 45.059 7.790 -7.891 1.00 15.14 59 TYR B C 1
ATOM 4089 O O . TYR E 3 59 ? 46.218 7.877 -7.493 1.00 15.66 59 TYR B O 1
ATOM 4098 N N . SER E 3 60 ? 44.045 7.463 -7.099 1.00 14.55 60 SER B N 1
ATOM 4099 C CA . SER E 3 60 ? 44.238 7.056 -5.712 1.00 14.60 60 SER B CA 1
ATOM 4100 C C . SER E 3 60 ? 45.098 5.779 -5.647 1.00 17.49 60 SER B C 1
ATOM 4101 O O . SER E 3 60 ? 44.786 4.808 -6.313 1.00 17.06 60 SER B O 1
ATOM 4104 N N . LEU E 3 61 ? 46.184 5.809 -4.870 1.00 17.82 61 LEU B N 1
ATOM 4105 C CA . LEU E 3 61 ? 47.138 4.678 -4.824 1.00 23.19 61 LEU B CA 1
ATOM 4106 C C . LEU E 3 61 ? 46.490 3.320 -4.559 1.00 21.33 61 LEU B C 1
ATOM 4107 O O . LEU E 3 61 ? 46.840 2.316 -5.195 1.00 23.03 61 LEU B O 1
ATOM 4112 N N . SER E 3 62 ? 45.536 3.298 -3.636 1.00 21.46 62 SER B N 1
ATOM 4113 C CA . SER E 3 62 ? 44.881 2.050 -3.244 1.00 22.02 62 SER B CA 1
ATOM 4114 C C . SER E 3 62 ? 44.039 1.435 -4.365 1.00 25.88 62 SER B C 1
ATOM 4115 O O . SER E 3 62 ? 43.726 0.233 -4.317 1.00 25.18 62 SER B O 1
ATOM 4118 N N . LEU E 3 63 ? 43.674 2.252 -5.359 1.00 18.24 63 LEU B N 1
ATOM 4119 C CA . LEU E 3 63 ? 42.881 1.800 -6.511 1.00 17.34 63 LEU B CA 1
ATOM 4120 C C . LEU E 3 63 ? 43.692 1.603 -7.802 1.00 21.45 63 LEU B C 1
ATOM 4121 O O . LEU E 3 63 ? 43.156 1.125 -8.796 1.00 20.23 63 LEU B O 1
ATOM 4126 N N . ARG E 3 64 ? 44.974 1.966 -7.795 1.00 21.04 64 ARG B N 1
ATOM 4127 C CA . ARG E 3 64 ? 45.763 2.047 -9.034 1.00 18.86 64 ARG B CA 1
ATOM 4128 C C . ARG E 3 64 ? 45.742 0.807 -9.926 1.00 21.44 64 ARG B C 1
ATOM 4129 O O . ARG E 3 64 ? 45.654 0.923 -11.148 1.00 24.28 64 ARG B O 1
ATOM 4137 N N . SER E 3 65 ? 45.845 -0.369 -9.323 1.00 20.30 65 SER B N 1
ATOM 4138 C CA . SER E 3 65 ? 45.891 -1.597 -10.104 1.00 22.12 65 SER B CA 1
ATOM 4139 C C . SER E 3 65 ? 44.541 -1.968 -10.709 1.00 20.29 65 SER B C 1
ATOM 4140 O O . SER E 3 65 ? 44.468 -2.889 -11.529 1.00 22.63 65 SER B O 1
ATOM 4143 N N . ARG E 3 66 ? 43.468 -1.271 -10.306 1.00 19.76 66 ARG B N 1
ATOM 4144 C CA . ARG E 3 66 ? 42.134 -1.597 -10.768 1.00 17.49 66 ARG B CA 1
ATOM 4145 C C . ARG E 3 66 ? 41.457 -0.496 -11.577 1.00 16.11 66 ARG B C 1
ATOM 4146 O O . ARG E 3 66 ? 40.457 -0.769 -12.240 1.00 17.39 66 ARG B O 1
ATOM 4154 N N . ILE E 3 67 ? 42.004 0.720 -11.548 1.00 16.00 67 ILE B N 1
ATOM 4155 C CA . ILE E 3 67 ? 41.290 1.891 -12.087 1.00 14.84 67 ILE B CA 1
ATOM 4156 C C . ILE E 3 67 ? 41.881 2.372 -13.411 1.00 16.42 67 ILE B C 1
ATOM 4157 O O . ILE E 3 67 ? 43.084 2.294 -13.638 1.00 18.96 67 ILE B O 1
ATOM 4162 N N . THR E 3 68 ? 41.002 2.847 -14.284 1.00 14.36 68 THR B N 1
ATOM 4163 C CA . THR E 3 68 ? 41.373 3.625 -15.453 1.00 15.43 68 THR B CA 1
ATOM 4164 C C . THR E 3 68 ? 40.352 4.740 -15.597 1.00 12.76 68 THR B C 1
ATOM 4165 O O . THR E 3 68 ? 39.159 4.507 -15.404 1.00 14.64 68 THR B O 1
ATOM 4169 N N . ILE E 3 69 ? 40.819 5.937 -15.923 1.00 12.90 69 ILE B N 1
ATOM 4170 C CA . ILE E 3 69 ? 39.937 7.022 -16.359 1.00 12.57 69 ILE B CA 1
ATOM 4171 C C . ILE E 3 69 ? 40.358 7.416 -17.767 1.00 15.13 69 ILE B C 1
ATOM 4172 O O . ILE E 3 69 ? 41.534 7.670 -18.027 1.00 15.51 69 ILE B O 1
ATOM 4177 N N . SER E 3 70 ? 39.368 7.458 -18.651 1.00 13.27 70 SER B N 1
ATOM 4178 C CA . SER E 3 70 ? 39.553 7.716 -20.075 1.00 13.32 70 SER B CA 1
ATOM 4179 C C . SER E 3 70 ? 38.630 8.843 -20.476 1.00 15.94 70 SER B C 1
ATOM 4180 O O . SER E 3 70 ? 37.797 9.287 -19.685 1.00 14.83 70 SER B O 1
ATOM 4183 N N . ARG E 3 71 ? 38.786 9.315 -21.702 1.00 15.84 71 ARG B N 1
ATOM 4184 C CA . ARG E 3 71 ? 37.943 10.406 -22.194 1.00 15.74 71 ARG B CA 1
ATOM 4185 C C . ARG E 3 71 ? 37.751 10.324 -23.700 1.00 16.21 71 ARG B C 1
ATOM 4186 O O . ARG E 3 71 ? 38.493 9.635 -24.415 1.00 15.11 71 ARG B O 1
ATOM 4194 N N . ASP E 3 72 ? 36.747 11.041 -24.174 1.00 16.27 72 ASP B N 1
ATOM 4195 C CA . ASP E 3 72 ? 36.522 11.207 -25.603 1.00 15.46 72 ASP B CA 1
ATOM 4196 C C . ASP E 3 72 ? 36.009 12.622 -25.803 1.00 16.54 72 ASP B C 1
ATOM 4197 O O . ASP E 3 72 ? 34.857 12.923 -25.487 1.00 17.99 72 ASP B O 1
ATOM 4202 N N . THR E 3 73 ? 36.890 13.501 -26.265 1.00 16.06 73 THR B N 1
ATOM 4203 C CA . THR E 3 73 ? 36.544 14.918 -26.386 1.00 18.51 73 THR B CA 1
ATOM 4204 C C . THR E 3 73 ? 35.530 15.182 -27.501 1.00 20.61 73 THR B C 1
ATOM 4205 O O . THR E 3 73 ? 34.849 16.212 -27.468 1.00 22.67 73 THR B O 1
ATOM 4209 N N . SER E 3 74 ? 35.433 14.283 -28.482 1.00 21.54 74 SER B N 1
ATOM 4210 C CA . SER E 3 74 ? 34.397 14.396 -29.515 1.00 20.28 74 SER B CA 1
ATOM 4211 C C . SER E 3 74 ? 32.995 14.187 -28.931 1.00 24.43 74 SER B C 1
ATOM 4212 O O . SER E 3 74 ? 32.029 14.803 -29.396 1.00 27.44 74 SER B O 1
ATOM 4215 N N . LYS E 3 75 ? 32.887 13.339 -27.910 1.00 18.56 75 LYS B N 1
ATOM 4216 C CA . LYS E 3 75 ? 31.615 13.066 -27.249 1.00 18.20 75 LYS B CA 1
ATOM 4217 C C . LYS E 3 75 ? 31.436 13.938 -25.997 1.00 16.36 75 LYS B C 1
ATOM 4218 O O . LYS E 3 75 ? 30.362 13.953 -25.386 1.00 20.45 75 LYS B O 1
ATOM 4224 N N . ASN E 3 76 ? 32.497 14.656 -25.639 1.00 16.12 76 ASN B N 1
ATOM 4225 C CA . ASN E 3 76 ? 32.575 15.436 -24.419 1.00 16.90 76 ASN B CA 1
ATOM 4226 C C . ASN E 3 76 ? 32.165 14.605 -23.202 1.00 14.99 76 ASN B C 1
ATOM 4227 O O . ASN E 3 76 ? 31.299 14.975 -22.409 1.00 15.68 76 ASN B O 1
ATOM 4232 N N . GLN E 3 77 ? 32.817 13.459 -23.076 1.00 15.22 77 GLN B N 1
ATOM 4233 C CA . GLN E 3 77 ? 32.546 12.529 -21.987 1.00 13.51 77 GLN B CA 1
ATOM 4234 C C . GLN E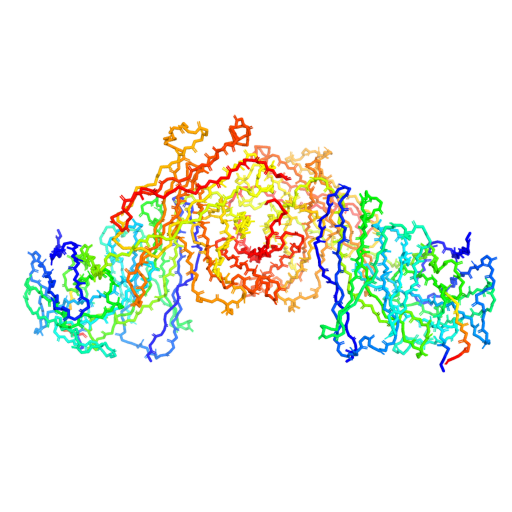 3 77 ? 33.868 12.068 -21.398 1.00 14.53 77 GLN B C 1
ATOM 4235 O O . GLN E 3 77 ? 34.912 12.108 -22.061 1.00 15.59 77 GLN B O 1
ATOM 4241 N N . TYR E 3 78 ? 33.837 11.649 -20.142 1.00 12.91 78 TYR B N 1
ATOM 4242 C CA . TYR E 3 78 ? 34.930 10.849 -19.606 1.00 11.30 78 TYR B CA 1
ATOM 4243 C C . TYR E 3 78 ? 34.368 9.665 -18.837 1.00 13.21 78 TYR B C 1
ATOM 4244 O O . TYR E 3 78 ? 33.202 9.669 -18.452 1.00 14.18 78 TYR B O 1
ATOM 4253 N N . SER E 3 79 ? 35.199 8.650 -18.628 1.00 13.59 79 SER B N 1
ATOM 4254 C CA . SER E 3 79 ? 34.708 7.379 -18.123 1.00 14.22 79 SER B CA 1
ATOM 4255 C C . SER E 3 79 ? 35.605 6.771 -17.082 1.00 14.82 79 SER B C 1
ATOM 4256 O O . SER E 3 79 ? 36.798 7.040 -17.048 1.00 14.31 79 SER B O 1
ATOM 4259 N N . LEU E 3 80 ? 34.993 5.958 -16.226 1.00 12.79 80 LEU B N 1
ATOM 4260 C CA . LEU E 3 80 ? 35.647 5.216 -15.165 1.00 12.95 80 LEU B CA 1
ATOM 4261 C C . LEU E 3 80 ? 35.568 3.736 -15.483 1.00 13.98 80 LEU B C 1
ATOM 4262 O O . LEU E 3 80 ? 34.512 3.233 -15.847 1.00 13.81 80 LEU B O 1
ATOM 4267 N N . ARG E 3 81 ? 36.690 3.048 -15.320 1.00 14.68 81 ARG B N 1
ATOM 4268 C CA . ARG E 3 81 ? 36.738 1.598 -15.370 1.00 13.47 81 ARG B CA 1
ATOM 4269 C C . ARG E 3 81 ? 37.362 1.129 -14.064 1.00 14.73 81 ARG B C 1
ATOM 4270 O O . ARG E 3 81 ? 38.445 1.581 -13.698 1.00 15.13 81 ARG B O 1
ATOM 4278 N N . LEU E 3 82 ? 36.707 0.200 -13.386 1.00 14.83 82 LEU B N 1
ATOM 4279 C CA . LEU E 3 82 ? 37.191 -0.329 -12.122 1.00 14.66 82 LEU B CA 1
ATOM 4280 C C . LEU E 3 82 ? 37.063 -1.854 -12.158 1.00 17.36 82 LEU B C 1
ATOM 4281 O O . LEU E 3 82 ? 35.956 -2.394 -12.170 1.00 15.91 82 LEU B O 1
ATOM 4286 N N . SER E 3 83 A 38.201 -2.544 -12.184 1.00 16.78 82 SER B N 1
ATOM 4287 C CA . SER E 3 83 A 38.204 -3.989 -12.389 1.00 18.28 82 SER B CA 1
ATOM 4288 C C . SER E 3 83 A 38.023 -4.756 -11.092 1.00 16.44 82 SER B C 1
ATOM 4289 O O . SER E 3 83 A 38.161 -4.218 -10.001 1.00 17.72 82 SER B O 1
ATOM 4292 N N . SER E 3 84 B 37.712 -6.042 -11.243 1.00 17.50 82 SER B N 1
ATOM 4293 C CA . SER E 3 84 B 37.673 -6.995 -10.132 1.00 20.88 82 SER B CA 1
ATOM 4294 C C . SER E 3 84 B 36.916 -6.476 -8.917 1.00 18.13 82 SER B C 1
ATOM 4295 O O . SER E 3 84 B 37.435 -6.425 -7.811 1.00 17.96 82 SER B O 1
ATOM 4298 N N . VAL E 3 85 C 35.663 -6.078 -9.129 1.00 16.60 82 VAL B N 1
ATOM 4299 C CA . VAL E 3 85 C 34.920 -5.456 -8.054 1.00 15.38 82 VAL B CA 1
ATOM 4300 C C . VAL E 3 85 C 34.483 -6.424 -6.960 1.00 16.54 82 VAL B C 1
ATOM 4301 O O . VAL E 3 85 C 34.358 -7.646 -7.176 1.00 18.78 82 VAL B O 1
ATOM 4305 N N . THR E 3 86 ? 34.286 -5.863 -5.773 1.00 18.63 83 THR B N 1
ATOM 4306 C CA . THR E 3 86 ? 33.784 -6.597 -4.613 1.00 21.36 83 THR B CA 1
ATOM 4307 C C . THR E 3 86 ? 32.686 -5.760 -3.962 1.00 21.57 83 THR B C 1
ATOM 4308 O O . THR E 3 86 ? 32.400 -4.647 -4.411 1.00 17.33 83 THR B O 1
ATOM 4312 N N . ALA E 3 87 ? 32.082 -6.275 -2.888 1.00 21.89 84 ALA B N 1
ATOM 4313 C CA . ALA E 3 87 ? 31.050 -5.521 -2.170 1.00 23.05 84 ALA B CA 1
ATOM 4314 C C . ALA E 3 87 ? 31.538 -4.159 -1.660 1.00 20.00 84 ALA B C 1
ATOM 4315 O O . ALA E 3 87 ? 30.732 -3.251 -1.449 1.00 20.54 84 ALA B O 1
ATOM 4317 N N . ALA E 3 88 ? 32.856 -4.015 -1.489 1.00 18.45 85 ALA B N 1
ATOM 4318 C CA . ALA E 3 88 ? 33.472 -2.768 -1.051 1.00 20.61 85 ALA B CA 1
ATOM 4319 C C . ALA E 3 88 ? 33.279 -1.663 -2.084 1.00 18.27 85 ALA B C 1
ATOM 4320 O O . ALA E 3 88 ? 33.378 -0.492 -1.746 1.00 19.84 85 ALA B O 1
ATOM 4322 N N . ASP E 3 89 ? 33.026 -2.049 -3.335 1.00 17.51 86 ASP B N 1
ATOM 4323 C CA . ASP E 3 89 ? 32.805 -1.080 -4.426 1.00 13.14 86 ASP B CA 1
ATOM 4324 C C . ASP E 3 89 ? 31.337 -0.661 -4.608 1.00 13.90 86 ASP B C 1
ATOM 4325 O O . ASP E 3 89 ? 31.028 0.175 -5.454 1.00 14.78 86 ASP B O 1
ATOM 4330 N N . THR E 3 90 ? 30.418 -1.228 -3.827 1.00 13.71 87 THR B N 1
ATOM 4331 C CA . THR E 3 90 ? 29.044 -0.726 -3.815 1.00 14.36 87 THR B CA 1
ATOM 4332 C C . THR E 3 90 ? 29.035 0.709 -3.289 1.00 15.48 87 THR B C 1
ATOM 4333 O O . THR E 3 90 ? 29.493 0.976 -2.194 1.00 15.30 87 THR B O 1
ATOM 4337 N N . ALA E 3 91 ? 28.491 1.626 -4.076 1.00 14.16 88 ALA B N 1
ATOM 4338 C CA . ALA E 3 91 ? 28.543 3.035 -3.713 1.00 13.62 88 ALA B CA 1
ATOM 4339 C C . ALA E 3 91 ? 27.744 3.884 -4.662 1.00 12.54 88 ALA B C 1
ATOM 4340 O O . ALA E 3 91 ? 27.384 3.474 -5.757 1.00 13.70 88 ALA B O 1
ATOM 4342 N N . MET E 3 92 ? 27.487 5.110 -4.225 1.00 12.68 89 MET B N 1
ATOM 4343 C CA . MET E 3 92 ? 27.070 6.169 -5.127 1.00 13.23 89 MET B CA 1
ATOM 4344 C C . MET E 3 92 ? 28.336 6.722 -5.760 1.00 11.60 89 MET B C 1
ATOM 4345 O O . MET E 3 92 ? 29.307 7.031 -5.046 1.00 12.61 89 MET B O 1
ATOM 4350 N N . TYR E 3 93 ? 28.342 6.801 -7.086 1.00 12.29 90 TYR B N 1
ATOM 4351 C CA . TYR E 3 93 ? 29.478 7.310 -7.850 1.00 10.01 90 TYR B CA 1
ATOM 4352 C C . TYR E 3 93 ? 29.130 8.658 -8.427 1.00 11.44 90 TYR B C 1
ATOM 4353 O O . TYR E 3 93 ? 28.103 8.821 -9.070 1.00 12.46 90 TYR B O 1
ATOM 4362 N N . TYR E 3 94 ? 30.014 9.628 -8.197 1.00 10.07 91 TYR B N 1
ATOM 4363 C CA . TYR E 3 94 ? 29.866 10.980 -8.702 1.00 10.77 91 TYR B CA 1
ATOM 4364 C C . TYR E 3 94 ? 30.994 11.344 -9.630 1.00 12.04 91 TYR B C 1
ATOM 4365 O O . TYR E 3 94 ? 32.155 11.005 -9.375 1.00 11.76 91 TYR B O 1
ATOM 4374 N N . CYS E 3 95 ? 30.667 12.059 -10.699 1.00 11.45 92 CYS B N 1
ATOM 4375 C CA . CYS E 3 95 ? 31.671 12.809 -11.417 1.00 10.30 92 CYS B CA 1
ATOM 4376 C C . CYS E 3 95 ? 31.653 14.258 -10.949 1.00 11.52 92 CYS B C 1
ATOM 4377 O O . CYS E 3 95 ? 30.599 14.807 -10.592 1.00 12.28 92 CYS B O 1
ATOM 4380 N N . ALA E 3 96 ? 32.832 14.863 -10.875 1.00 11.87 93 ALA B N 1
ATOM 4381 C CA . ALA E 3 96 ? 32.967 16.234 -10.399 1.00 11.41 93 ALA B CA 1
ATOM 4382 C C . ALA E 3 96 ? 34.109 16.925 -11.108 1.00 13.08 93 ALA B C 1
ATOM 4383 O O . ALA E 3 96 ? 35.148 16.328 -11.362 1.00 12.37 93 ALA B O 1
ATOM 4385 N N . LEU E 3 97 ? 33.901 18.206 -11.373 1.00 11.54 94 LEU B N 1
ATOM 4386 C CA . LEU E 3 97 ? 34.863 19.082 -12.010 1.00 10.07 94 LEU B CA 1
ATOM 4387 C C . LEU E 3 97 ? 35.567 19.964 -10.988 1.00 10.63 94 LEU B C 1
ATOM 4388 O O . LEU E 3 97 ? 34.909 20.500 -10.083 1.00 12.28 94 LEU B O 1
ATOM 4393 N N . ILE E 3 98 ? 36.893 20.090 -11.143 1.00 11.08 95 ILE B N 1
ATOM 4394 C CA . ILE E 3 98 ? 37.688 21.161 -10.519 1.00 12.75 95 ILE B CA 1
ATOM 4395 C C . ILE E 3 98 ? 38.069 22.167 -11.588 1.00 14.27 95 ILE B C 1
ATOM 4396 O O . ILE E 3 98 ? 38.706 21.803 -12.582 1.00 13.44 95 ILE B O 1
ATOM 4401 N N . THR E 3 99 ? 37.655 23.423 -11.412 1.00 13.70 96 THR B N 1
ATOM 4402 C CA . THR E 3 99 ? 38.156 24.517 -12.241 1.00 13.29 96 THR B CA 1
ATOM 4403 C C . THR E 3 99 ? 39.227 25.293 -11.457 1.00 15.38 96 THR B C 1
ATOM 4404 O O . THR E 3 99 ? 39.239 25.288 -10.228 1.00 15.89 96 THR B O 1
ATOM 4408 N N . THR E 3 100 ? 40.092 25.983 -12.193 1.00 17.89 97 THR B N 1
ATOM 4409 C CA . THR E 3 100 ? 41.153 26.791 -11.583 1.00 17.94 97 THR B CA 1
ATOM 4410 C C . THR E 3 100 ? 40.645 28.106 -10.992 1.00 19.56 97 THR B C 1
ATOM 4411 O O . THR E 3 100 ? 41.425 28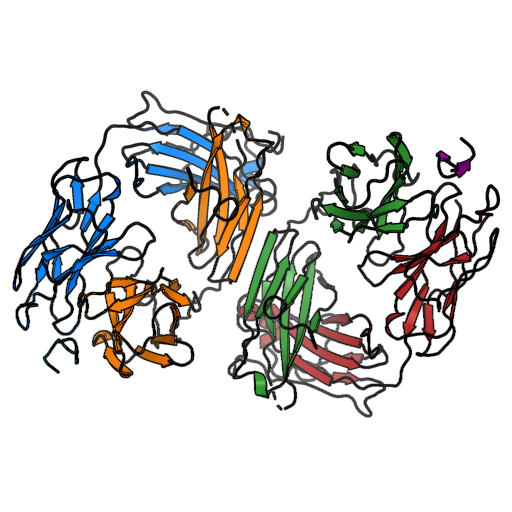.857 -10.399 1.00 22.19 97 THR B O 1
ATOM 4415 N N . SER E 3 101 ? 39.349 28.386 -11.141 1.00 16.85 98 SER B N 1
ATOM 4416 C CA . SER E 3 101 ? 38.714 29.509 -10.441 1.00 17.59 98 SER B CA 1
ATOM 4417 C C . SER E 3 101 ? 38.687 29.299 -8.926 1.00 21.56 98 SER B C 1
ATOM 4418 O O . SER E 3 101 ? 38.733 30.273 -8.155 1.00 21.85 98 SER B O 1
ATOM 4421 N N . THR E 3 102 ? 38.602 28.038 -8.502 1.00 15.68 99 THR B N 1
ATOM 4422 C CA . THR E 3 102 ? 38.555 27.705 -7.079 1.00 13.89 99 THR B CA 1
ATOM 4423 C C . THR E 3 102 ? 39.594 26.694 -6.628 1.00 13.64 99 THR B C 1
ATOM 4424 O O . THR E 3 102 ? 39.829 26.577 -5.442 1.00 15.20 99 THR B O 1
ATOM 4428 N N . TYR E 3 103 ? 40.182 25.954 -7.569 1.00 14.71 100 TYR B N 1
ATOM 4429 C CA . TYR E 3 103 ? 41.006 24.778 -7.254 1.00 15.11 100 TYR B CA 1
ATOM 4430 C C . TYR E 3 103 ? 40.266 23.777 -6.362 1.00 15.09 100 TYR B C 1
ATOM 4431 O O . TYR E 3 103 ? 40.892 23.038 -5.598 1.00 14.81 100 TYR B O 1
ATOM 4440 N N . ALA E 3 104 A 38.935 23.758 -6.471 1.00 13.27 100 ALA B N 1
ATOM 4441 C CA . ALA E 3 104 A 38.069 22.905 -5.669 1.00 12.48 100 ALA B CA 1
ATOM 4442 C C . ALA E 3 104 A 37.119 22.166 -6.593 1.00 13.22 100 ALA B C 1
ATOM 4443 O O . ALA E 3 104 A 36.946 22.560 -7.751 1.00 13.20 100 ALA B O 1
ATOM 4445 N N . MET E 3 105 B 36.508 21.104 -6.072 1.00 13.32 100 MET B N 1
ATOM 4446 C CA . MET E 3 105 B 35.494 20.362 -6.805 1.00 12.55 100 MET B CA 1
ATOM 4447 C C . MET E 3 105 B 34.214 21.193 -6.792 1.00 10.72 100 MET B C 1
ATOM 4448 O O . MET E 3 105 B 33.374 21.080 -5.881 1.00 12.13 100 MET B O 1
ATOM 4453 N N . ASP E 3 106 ? 34.102 22.087 -7.776 1.00 12.51 101 ASP B N 1
ATOM 4454 C CA . ASP E 3 106 ? 33.061 23.107 -7.784 1.00 12.69 101 ASP B CA 1
ATOM 4455 C C . ASP E 3 106 ? 31.781 22.762 -8.523 1.00 14.80 101 ASP B C 1
ATOM 4456 O O . ASP E 3 106 ? 30.760 23.427 -8.315 1.00 15.52 101 ASP B O 1
ATOM 4461 N N . TYR E 3 107 ? 31.820 21.720 -9.354 1.00 12.22 102 TYR B N 1
ATOM 4462 C CA . TYR E 3 107 ? 30.643 21.284 -10.093 1.00 12.24 102 TYR B CA 1
ATOM 4463 C C . TYR E 3 107 ? 30.557 19.774 -10.054 1.00 12.25 102 TYR B C 1
ATOM 4464 O O . TYR E 3 107 ? 31.540 19.078 -10.320 1.00 12.41 102 TYR B O 1
ATOM 4473 N N . TRP E 3 108 ? 29.372 19.277 -9.702 1.00 12.16 103 TRP B N 1
ATOM 4474 C CA . TRP E 3 108 ? 29.117 17.858 -9.484 1.00 12.40 103 TRP B CA 1
ATOM 4475 C C . TRP E 3 108 ? 27.969 17.350 -10.331 1.00 13.16 103 TRP B C 1
ATOM 4476 O O . TRP E 3 108 ? 26.987 18.052 -10.571 1.00 13.64 103 TRP B O 1
ATOM 4487 N N . GLY E 3 109 ? 28.067 16.088 -10.723 1.00 12.48 104 GLY B N 1
ATOM 4488 C CA . GLY E 3 109 ? 26.932 15.376 -11.241 1.00 11.28 104 GLY B CA 1
ATOM 4489 C C . GLY E 3 109 ? 25.978 15.009 -10.139 1.00 14.44 104 GLY B C 1
ATOM 4490 O O . GLY E 3 109 ? 26.232 15.261 -8.978 1.00 18.24 104 GLY B O 1
ATOM 4491 N N . GLN E 3 110 ? 24.886 14.358 -10.494 1.00 16.60 105 GLN B N 1
ATOM 4492 C CA . GLN E 3 110 ? 23.848 14.008 -9.530 1.00 16.85 105 GLN B CA 1
ATOM 4493 C C . GLN E 3 110 ? 24.133 12.676 -8.827 1.00 12.07 105 GLN B C 1
ATOM 4494 O O . GLN E 3 110 ? 23.532 12.350 -7.814 1.00 16.10 105 GLN B O 1
ATOM 4500 N N . GLY E 3 111 ? 25.061 11.913 -9.388 1.00 12.10 106 GLY B N 1
ATOM 4501 C CA . GLY E 3 111 ? 25.433 10.620 -8.857 1.00 12.78 106 GLY B CA 1
ATOM 4502 C C . GLY E 3 111 ? 24.611 9.480 -9.431 1.00 13.66 106 GLY B C 1
ATOM 4503 O O . GLY E 3 111 ? 23.426 9.632 -9.742 1.00 18.01 106 GLY B O 1
ATOM 4504 N N . THR E 3 112 ? 25.264 8.334 -9.568 1.00 11.68 107 THR B N 1
ATOM 4505 C CA . THR E 3 112 ? 24.596 7.107 -9.949 1.00 13.25 107 THR B CA 1
ATOM 4506 C C . THR E 3 112 ? 25.058 5.974 -9.037 1.00 11.26 107 THR B C 1
ATOM 4507 O O . THR E 3 112 ? 26.254 5.837 -8.731 1.00 13.01 107 THR B O 1
ATOM 4511 N N . THR E 3 113 ? 24.093 5.179 -8.582 1.00 12.17 108 THR B N 1
ATOM 4512 C CA . THR E 3 113 ? 24.351 4.100 -7.644 1.00 12.62 108 THR B CA 1
ATOM 4513 C C . THR E 3 113 ? 24.767 2.834 -8.383 1.00 14.78 108 THR B C 1
ATOM 4514 O O . THR E 3 113 ? 24.125 2.445 -9.373 1.00 14.89 108 THR B O 1
ATOM 4518 N N . VAL E 3 114 ? 25.833 2.191 -7.906 1.00 15.21 109 VAL B N 1
ATOM 4519 C CA . VAL E 3 114 ? 26.231 0.879 -8.419 1.00 13.33 109 VAL B CA 1
ATOM 4520 C C . VAL E 3 114 ? 26.301 -0.090 -7.234 1.00 14.31 109 VAL B C 1
ATOM 4521 O O . VAL E 3 114 ? 26.921 0.207 -6.219 1.00 16.93 109 VAL B O 1
ATOM 4525 N N . THR E 3 115 ? 25.611 -1.222 -7.360 1.00 12.91 110 THR B N 1
ATOM 4526 C CA . THR E 3 115 ? 25.616 -2.258 -6.335 1.00 14.06 110 THR B CA 1
ATOM 4527 C C . THR E 3 115 ? 26.350 -3.461 -6.921 1.00 14.53 110 THR B C 1
ATOM 4528 O O . THR E 3 115 ? 26.080 -3.851 -8.057 1.00 15.21 110 THR B O 1
ATOM 4532 N N . VAL E 3 116 ? 27.307 -3.987 -6.166 1.00 15.39 111 VAL B N 1
ATOM 4533 C CA . VAL E 3 116 ? 28.018 -5.208 -6.535 1.00 15.19 111 VAL B CA 1
ATOM 4534 C C . VAL E 3 116 ? 27.333 -6.409 -5.877 1.00 16.85 111 VAL B C 1
ATOM 4535 O O . VAL E 3 116 ? 27.310 -6.540 -4.653 1.00 19.14 111 VAL B O 1
ATOM 4539 N N . SER E 3 117 ? 26.734 -7.254 -6.707 1.00 15.61 112 SER B N 1
ATOM 4540 C CA . SER E 3 117 ? 25.917 -8.362 -6.216 1.00 17.21 112 SER B CA 1
ATOM 4541 C C . SER E 3 117 ? 25.774 -9.421 -7.299 1.00 18.60 112 SER B C 1
ATOM 4542 O O . SER E 3 117 ? 25.778 -9.128 -8.500 1.00 17.30 112 SER B O 1
ATOM 4545 N N . SER E 3 118 ? 25.665 -10.673 -6.860 1.00 20.42 113 SER B N 1
ATOM 4546 C CA . SER E 3 118 ? 25.368 -11.768 -7.761 1.00 20.52 113 SER B CA 1
ATOM 4547 C C . SER E 3 118 ? 23.869 -11.917 -8.051 1.00 21.40 113 SER B C 1
ATOM 4548 O O . SER E 3 118 ? 23.491 -12.688 -8.935 1.00 24.79 113 SER B O 1
ATOM 4551 N N . ALA E 3 119 ? 23.019 -11.201 -7.311 1.00 21.02 114 ALA B N 1
ATOM 4552 C CA . ALA E 3 119 ? 21.570 -11.307 -7.504 1.00 21.25 114 ALA B CA 1
ATOM 4553 C C . ALA E 3 119 ? 21.145 -10.586 -8.775 1.00 21.15 114 ALA B C 1
ATOM 4554 O O . ALA E 3 119 ? 21.829 -9.684 -9.263 1.00 21.17 114 ALA B O 1
ATOM 4556 N N . SER E 3 120 ? 19.997 -10.981 -9.302 1.00 23.07 115 SER B N 1
ATOM 4557 C CA . SER E 3 120 ? 19.502 -10.419 -10.543 1.00 21.26 115 SER B CA 1
ATOM 4558 C C . SER E 3 120 ? 18.737 -9.137 -10.254 1.00 17.22 115 SER B C 1
ATOM 4559 O O . SER E 3 120 ? 18.262 -8.931 -9.145 1.00 20.93 115 SER B O 1
ATOM 4562 N N . THR E 3 121 ? 18.647 -8.276 -11.255 1.00 16.85 116 THR B N 1
ATOM 4563 C CA A THR E 3 121 ? 17.799 -7.097 -11.173 0.50 17.36 116 THR B CA 1
ATOM 4564 C CA B THR E 3 121 ? 17.786 -7.094 -11.166 0.50 16.86 116 THR B CA 1
ATOM 4565 C C . THR E 3 121 ? 16.332 -7.528 -11.169 1.00 17.31 116 THR B C 1
ATOM 4566 O O . THR E 3 121 ? 15.967 -8.509 -11.809 1.00 19.50 116 THR B O 1
ATOM 4573 N N . LYS E 3 122 ? 15.510 -6.794 -10.430 1.00 16.37 117 LYS B N 1
ATOM 4574 C CA . LYS E 3 122 ? 14.081 -7.008 -10.386 1.00 16.47 117 LYS B CA 1
ATOM 4575 C C . LYS E 3 122 ? 13.412 -5.644 -10.260 1.00 16.80 117 LYS B C 1
ATOM 4576 O O . LYS E 3 122 ? 13.719 -4.869 -9.343 1.00 15.65 117 LYS B O 1
ATOM 4582 N N . GLY E 3 123 ? 12.510 -5.349 -11.193 1.00 16.31 118 GLY B N 1
ATOM 4583 C CA . GLY E 3 123 ? 11.781 -4.106 -11.190 1.00 15.56 118 GLY B CA 1
ATOM 4584 C C . GLY E 3 123 ? 10.677 -4.134 -10.158 1.00 15.70 118 GLY B C 1
ATOM 4585 O O . GLY E 3 123 ? 10.247 -5.196 -9.735 1.00 17.62 118 GLY B O 1
ATOM 4586 N N . PRO E 3 124 ? 10.209 -2.951 -9.754 1.00 15.94 119 PRO B N 1
ATOM 4587 C CA . PRO E 3 124 ? 9.236 -2.821 -8.687 1.00 15.80 119 PRO B CA 1
ATOM 4588 C C . PRO E 3 124 ? 7.814 -3.149 -9.112 1.00 17.01 119 PRO B C 1
ATOM 4589 O O . PRO E 3 124 ? 7.441 -2.989 -10.290 1.00 18.27 119 PRO B O 1
ATOM 4593 N N . SER E 3 125 ? 7.038 -3.604 -8.126 1.00 17.86 120 SER B N 1
ATOM 4594 C CA . SER E 3 125 ? 5.592 -3.639 -8.196 1.00 18.16 120 SER B CA 1
ATOM 4595 C C . SER E 3 125 ? 5.085 -2.413 -7.447 1.00 18.21 120 SER B C 1
ATOM 4596 O O . SER E 3 125 ? 5.522 -2.156 -6.325 1.00 21.82 120 SER B O 1
ATOM 4599 N N . VAL E 3 126 ? 4.167 -1.670 -8.064 1.00 14.20 121 VAL B N 1
ATOM 4600 C CA . VAL E 3 126 ? 3.671 -0.407 -7.515 1.00 14.93 121 VAL B CA 1
ATOM 4601 C C . VAL E 3 126 ? 2.184 -0.527 -7.249 1.00 16.83 121 VAL B C 1
ATOM 4602 O O . VAL E 3 126 ? 1.429 -0.945 -8.130 1.00 18.52 121 VAL B O 1
ATOM 4606 N N . PHE E 3 127 ? 1.797 -0.205 -6.016 1.00 15.27 122 PHE B N 1
ATOM 4607 C CA . PHE E 3 127 ? 0.432 -0.331 -5.544 1.00 16.28 122 PHE B CA 1
ATOM 4608 C C . PHE E 3 127 ? -0.019 1.003 -4.982 1.00 15.60 122 PHE B C 1
ATOM 4609 O O . PHE E 3 127 ? 0.775 1.737 -4.394 1.00 16.42 122 PHE B O 1
ATOM 4617 N N . PRO E 3 128 ? -1.313 1.314 -5.116 1.00 16.59 123 PRO B N 1
ATOM 4618 C CA . PRO E 3 128 ? -1.810 2.573 -4.570 1.00 16.15 123 PRO B CA 1
ATOM 4619 C C . PRO E 3 128 ? -1.983 2.564 -3.068 1.00 17.49 123 PRO B C 1
ATOM 4620 O O . PRO E 3 128 ? -2.379 1.550 -2.483 1.00 18.79 123 PRO B O 1
ATOM 4624 N N . LEU E 3 129 ? -1.682 3.705 -2.454 1.00 15.55 124 LEU B N 1
ATOM 4625 C CA . LEU E 3 129 ? -2.082 4.009 -1.090 1.00 15.56 124 LEU B CA 1
ATOM 4626 C C . LEU E 3 129 ? -3.199 5.039 -1.255 1.00 19.01 124 LEU B C 1
ATOM 4627 O O . LEU E 3 129 ? -2.956 6.244 -1.401 1.00 17.74 124 LEU B O 1
ATOM 4632 N N . ALA E 3 130 ? -4.427 4.542 -1.281 1.00 22.15 125 ALA B N 1
ATOM 4633 C CA . ALA E 3 130 ? -5.570 5.347 -1.711 1.00 23.06 125 ALA B CA 1
ATOM 4634 C C . ALA E 3 130 ? -6.033 6.263 -0.591 1.00 21.89 125 ALA B C 1
ATOM 4635 O O . ALA E 3 130 ? -5.973 5.885 0.578 1.00 24.03 125 ALA B O 1
ATOM 4637 N N . PRO E 3 131 ? -6.513 7.468 -0.944 1.00 25.99 126 PRO B N 1
ATOM 4638 C CA . PRO E 3 131 ? -7.009 8.414 0.062 1.00 23.60 126 PRO B CA 1
ATOM 4639 C C . PRO E 3 131 ? -8.318 7.960 0.708 1.00 29.51 126 PRO B C 1
ATOM 4640 O O . PRO E 3 131 ? -9.153 7.347 0.033 1.00 29.62 126 PRO B O 1
ATOM 4644 N N . GLY E 3 139 ? -10.286 18.617 5.290 1.00 48.18 134 GLY B N 1
ATOM 4645 C CA . GLY E 3 139 ? -9.220 19.581 5.030 1.00 43.65 134 GLY B CA 1
ATOM 4646 C C . GLY E 3 139 ? -8.088 19.016 4.185 1.00 38.62 134 GLY B C 1
ATOM 4647 O O . GLY E 3 139 ? -7.963 19.343 3.006 1.00 37.82 134 GLY B O 1
ATOM 4648 N N . THR E 3 140 ? -7.265 18.168 4.795 1.00 38.90 135 THR B N 1
ATOM 4649 C CA . THR E 3 140 ? -6.082 17.611 4.126 1.00 36.45 135 THR B CA 1
ATOM 4650 C C . THR E 3 140 ? -6.177 16.083 4.069 1.00 30.97 135 THR B C 1
ATOM 4651 O O . THR E 3 140 ? -6.519 15.427 5.063 1.00 35.02 135 THR B O 1
ATOM 4655 N N . ALA E 3 141 ? -5.898 15.530 2.888 1.00 29.31 136 ALA B N 1
ATOM 4656 C CA . ALA E 3 141 ? -5.904 14.086 2.670 1.00 25.16 136 ALA B CA 1
ATOM 4657 C C . ALA E 3 141 ? -4.499 13.615 2.313 1.00 22.56 136 ALA B C 1
ATOM 4658 O O . ALA E 3 141 ? -3.720 14.363 1.716 1.00 26.81 136 ALA B O 1
ATOM 4660 N N . ALA E 3 142 ? -4.198 12.375 2.675 1.00 20.68 137 ALA B N 1
ATOM 4661 C CA . ALA E 3 142 ? -2.939 11.732 2.303 1.00 19.78 137 ALA B CA 1
ATOM 4662 C C . ALA E 3 142 ? -3.181 10.593 1.312 1.00 19.29 137 ALA B C 1
ATOM 4663 O O . ALA E 3 142 ? -4.155 9.847 1.408 1.00 20.38 137 ALA B O 1
ATOM 4665 N N . LEU E 3 143 ? -2.265 10.464 0.360 1.00 18.87 138 LEU B N 1
ATOM 4666 C CA . LEU E 3 143 ? -2.293 9.365 -0.589 1.00 18.43 138 LEU B CA 1
ATOM 4667 C C . LEU E 3 143 ? -0.856 9.051 -0.972 1.00 15.31 138 LEU B C 1
ATOM 4668 O O . LEU E 3 143 ? 0.067 9.801 -0.625 1.00 16.99 138 LEU B O 1
ATOM 4673 N N . GLY E 3 144 ? -0.650 7.943 -1.669 1.00 15.92 139 GLY B N 1
ATOM 4674 C CA . GLY E 3 144 ? 0.698 7.551 -1.999 1.00 14.30 139 GLY B CA 1
ATOM 4675 C C . GLY E 3 144 ? 0.798 6.354 -2.908 1.00 15.06 139 GLY B C 1
ATOM 4676 O O . GLY E 3 144 ? -0.206 5.855 -3.444 1.00 15.49 139 GLY B O 1
ATOM 4677 N N . CYS E 3 145 ? 2.025 5.859 -3.026 1.00 14.13 140 CYS B N 1
ATOM 4678 C CA . CYS E 3 145 ? 2.314 4.637 -3.755 1.00 14.59 140 CYS B CA 1
ATOM 4679 C C . CYS E 3 145 ? 3.272 3.804 -2.939 1.00 14.87 140 CYS B C 1
ATOM 4680 O O . CYS E 3 145 ? 4.264 4.314 -2.412 1.00 15.03 140 CYS B O 1
ATOM 4683 N N . LEU E 3 146 ? 2.972 2.518 -2.866 1.00 14.05 141 LEU B N 1
ATOM 4684 C CA . LEU E 3 146 ? 3.828 1.526 -2.271 1.00 13.62 141 LEU B CA 1
ATOM 4685 C C . LEU E 3 146 ? 4.619 0.889 -3.395 1.00 14.12 141 LEU B C 1
ATOM 4686 O O . LEU E 3 146 ? 4.045 0.394 -4.372 1.00 15.10 141 LEU B O 1
ATOM 4691 N N . VAL E 3 147 ? 5.935 0.930 -3.270 1.00 13.14 142 VAL B N 1
ATOM 4692 C CA . VAL E 3 147 ? 6.841 0.485 -4.310 1.00 11.59 142 VAL B CA 1
ATOM 4693 C C . VAL E 3 147 ? 7.598 -0.727 -3.747 1.00 14.03 142 VAL B C 1
ATOM 4694 O O . VAL E 3 147 ? 8.527 -0.581 -2.939 1.00 18.17 142 VAL B O 1
ATOM 4698 N N . LYS E 3 148 ? 7.175 -1.915 -4.176 1.00 15.96 143 LYS B N 1
ATOM 4699 C CA . LYS E 3 148 ? 7.549 -3.181 -3.541 1.00 18.49 143 LYS B CA 1
ATOM 4700 C C . LYS E 3 148 ? 8.439 -4.054 -4.401 1.00 15.81 143 LYS B C 1
ATOM 4701 O O . LYS E 3 148 ? 8.298 -4.112 -5.624 1.00 17.58 143 LYS B O 1
ATOM 4707 N N . ASP E 3 149 ? 9.345 -4.752 -3.725 1.00 16.37 144 ASP B N 1
ATOM 4708 C CA . ASP E 3 149 ? 10.006 -5.930 -4.253 1.00 16.86 144 ASP B CA 1
ATOM 4709 C C . ASP E 3 149 ? 10.903 -5.650 -5.458 1.00 16.85 144 ASP B C 1
ATOM 4710 O O . ASP E 3 149 ? 10.796 -6.290 -6.503 1.00 20.22 144 ASP B O 1
ATOM 4715 N N . TYR E 3 150 ? 11.825 -4.711 -5.276 1.00 14.22 145 TYR B N 1
ATOM 4716 C CA . TYR E 3 150 ? 12.785 -4.380 -6.322 1.00 13.06 145 TYR B CA 1
ATOM 4717 C C . TYR E 3 150 ? 14.208 -4.604 -5.848 1.00 17.05 145 TYR B C 1
ATOM 4718 O O . TYR E 3 150 ? 14.493 -4.619 -4.643 1.00 16.43 145 TYR B O 1
ATOM 4727 N N . PHE E 3 151 ? 15.101 -4.769 -6.817 1.00 17.32 146 PHE B N 1
ATOM 4728 C CA . PHE E 3 151 ? 16.513 -4.937 -6.536 1.00 18.56 146 PHE B CA 1
ATOM 4729 C C . PHE E 3 151 ? 17.320 -4.564 -7.769 1.00 16.91 146 PHE B C 1
ATOM 4730 O O . PHE E 3 151 ? 16.905 -4.843 -8.885 1.00 16.12 146 PHE B O 1
ATOM 4738 N N . PRO E 3 152 ? 18.478 -3.912 -7.588 1.00 16.27 147 PRO B N 1
ATOM 4739 C CA . PRO E 3 152 ? 19.019 -3.318 -6.362 1.00 15.32 147 PRO B CA 1
ATOM 4740 C C . PRO E 3 152 ? 18.381 -1.961 -6.129 1.00 19.74 147 PRO B C 1
ATOM 4741 O O . PRO E 3 152 ? 17.500 -1.544 -6.885 1.00 16.06 147 PRO B O 1
ATOM 4745 N N . GLU E 3 153 ? 18.817 -1.266 -5.091 1.00 20.86 148 GLU B N 1
ATOM 4746 C CA A GLU E 3 153 ? 18.467 0.136 -4.951 0.50 19.06 148 GLU B CA 1
ATOM 4747 C CA B GLU E 3 153 ? 18.483 0.139 -4.938 0.50 19.52 148 GLU B CA 1
ATOM 4748 C C . GLU E 3 153 ? 19.122 0.905 -6.090 1.00 18.24 148 GLU B C 1
ATOM 4749 O O . GLU E 3 153 ? 20.121 0.452 -6.654 1.00 21.76 148 GLU B O 1
ATOM 4760 N N . PRO E 3 154 ? 18.587 2.086 -6.438 1.00 17.90 149 PRO B N 1
ATOM 4761 C CA . PRO E 3 154 ? 17.431 2.747 -5.865 1.00 15.70 149 PRO B CA 1
ATOM 4762 C C . PRO E 3 154 ? 16.263 2.902 -6.827 1.00 17.08 149 PRO B C 1
ATOM 4763 O O . PRO E 3 154 ? 16.390 2.701 -8.047 1.00 17.23 149 PRO B O 1
ATOM 4767 N N . VAL E 3 155 ? 15.123 3.260 -6.245 1.00 17.58 150 VAL B N 1
ATOM 4768 C CA A VAL E 3 155 ? 13.998 3.808 -6.989 0.50 17.26 150 VAL B CA 1
ATOM 4769 C CA B VAL E 3 155 ? 14.021 3.817 -7.011 0.50 17.36 150 VAL B CA 1
ATOM 4770 C C . VAL E 3 155 ? 13.912 5.302 -6.694 1.00 19.38 150 VAL B C 1
ATOM 4771 O O . VAL E 3 155 ? 14.254 5.739 -5.585 1.00 25.83 150 VAL B O 1
ATOM 4778 N N . THR E 3 156 ? 13.460 6.071 -7.672 1.00 19.38 151 THR B N 1
ATOM 4779 C CA . THR E 3 156 ? 13.074 7.467 -7.440 1.00 22.66 151 THR B CA 1
ATOM 4780 C C . THR E 3 156 ? 11.581 7.578 -7.711 1.00 19.72 151 THR B C 1
ATOM 4781 O O . THR E 3 156 ? 11.034 6.829 -8.516 1.00 21.29 151 THR B O 1
ATOM 4785 N N . VAL E 3 157 ? 10.911 8.500 -7.024 1.00 17.73 152 VAL B N 1
ATOM 4786 C CA . VAL E 3 157 ? 9.497 8.715 -7.234 1.00 18.50 152 VAL B CA 1
ATOM 4787 C C . VAL E 3 157 ? 9.245 10.195 -7.381 1.00 18.92 152 VAL B C 1
ATOM 4788 O O . VAL E 3 157 ? 9.714 11.001 -6.566 1.00 24.78 152 VAL B O 1
ATOM 4792 N N . SER E 3 158 ? 8.516 10.530 -8.431 1.00 18.16 153 SER B N 1
ATOM 4793 C CA A SER E 3 158 ? 7.973 11.863 -8.629 0.50 20.04 153 SER B CA 1
ATOM 4794 C CA B SER E 3 158 ? 7.971 11.869 -8.600 0.50 18.44 153 SER B CA 1
ATOM 4795 C C . SER E 3 158 ? 6.456 11.768 -8.633 1.00 19.16 153 SER B C 1
ATOM 4796 O O . SER E 3 158 ? 5.891 10.672 -8.678 1.00 19.67 153 SER B O 1
ATOM 4801 N N . TRP E 3 159 ? 5.797 12.918 -8.569 1.00 19.02 154 TRP B N 1
ATOM 4802 C CA . TRP E 3 159 ? 4.353 12.977 -8.626 1.00 18.98 154 TRP B CA 1
ATOM 4803 C C . TRP E 3 159 ? 3.938 13.923 -9.743 1.00 24.08 154 TRP B C 1
ATOM 4804 O O . TRP E 3 159 ? 4.489 15.021 -9.864 1.00 23.49 154 TRP B O 1
ATOM 4815 N N . ASN E 3 160 ? 2.976 13.483 -10.555 1.00 22.43 155 ASN B N 1
ATOM 4816 C CA . ASN E 3 160 ? 2.484 14.277 -11.691 1.00 23.09 155 ASN B CA 1
ATOM 4817 C C . ASN E 3 160 ? 3.643 14.812 -12.548 1.00 26.86 155 ASN B C 1
ATOM 4818 O O . ASN E 3 160 ? 3.708 15.999 -12.905 1.00 26.79 155 ASN B O 1
ATOM 4823 N N . SER E 3 161 ? 4.565 13.904 -12.852 1.00 28.18 156 SER B N 1
ATOM 4824 C CA . SER E 3 161 ? 5.751 14.177 -13.666 1.00 32.01 156 SER B CA 1
ATOM 4825 C C . SER E 3 161 ? 6.637 15.314 -13.140 1.00 32.76 156 SER B C 1
ATOM 4826 O O . SER E 3 161 ? 7.375 15.936 -13.911 1.00 32.29 156 SER B O 1
ATOM 4829 N N . GLY E 3 162 ? 6.578 15.573 -11.831 1.00 24.02 157 GLY B N 1
ATOM 4830 C CA . GLY E 3 162 ? 7.394 16.613 -11.213 1.00 26.42 157 GLY B CA 1
ATOM 4831 C C . GLY E 3 162 ? 6.656 17.902 -10.933 1.00 26.78 157 GLY B C 1
ATOM 4832 O O . GLY E 3 162 ? 7.205 18.801 -10.291 1.00 30.85 157 GLY B O 1
ATOM 4833 N N . ALA E 3 163 ? 5.408 17.992 -11.393 1.00 26.45 158 ALA B N 1
ATOM 4834 C CA . ALA E 3 163 ? 4.578 19.178 -11.169 1.00 29.69 158 ALA B CA 1
ATOM 4835 C C . ALA E 3 163 ? 4.113 19.279 -9.709 1.00 29.66 158 ALA B C 1
ATOM 4836 O O . ALA E 3 163 ? 3.903 20.380 -9.191 1.00 27.91 158 ALA B O 1
ATOM 4838 N N . LEU E 3 164 ? 3.944 18.133 -9.047 1.00 28.72 159 LEU B N 1
ATOM 4839 C CA . LEU E 3 164 ? 3.579 18.108 -7.628 1.00 27.63 159 LEU B CA 1
ATOM 4840 C C . LEU E 3 164 ? 4.800 17.747 -6.779 1.00 28.44 159 LEU B C 1
ATOM 4841 O O . LEU E 3 164 ? 5.314 16.623 -6.850 1.00 24.20 159 LEU B O 1
ATOM 4846 N N . THR E 3 165 ? 5.264 18.714 -5.989 1.00 27.63 160 THR B N 1
ATOM 4847 C CA . THR E 3 165 ? 6.457 18.547 -5.152 1.00 27.88 160 THR B CA 1
ATOM 4848 C C . THR E 3 165 ? 6.210 18.876 -3.674 1.00 29.41 160 THR B C 1
ATOM 4849 O O . THR E 3 165 ? 6.839 18.284 -2.793 1.00 28.37 160 THR B O 1
ATOM 4853 N N . SER E 3 166 ? 5.308 19.818 -3.408 1.00 27.79 161 SER B N 1
ATOM 4854 C CA . SER E 3 166 ? 4.968 20.199 -2.039 1.00 31.94 161 SER B CA 1
ATOM 4855 C C . SER E 3 166 ? 4.298 19.054 -1.294 1.00 26.57 161 SER B C 1
ATOM 4856 O O . SER E 3 166 ? 3.354 18.449 -1.792 1.00 28.22 161 SER B O 1
ATOM 4859 N N . GLY E 3 167 ? 4.795 18.761 -0.095 1.00 27.32 162 GLY B N 1
ATOM 4860 C CA . GLY E 3 167 ? 4.173 17.770 0.770 1.00 25.99 162 GLY B CA 1
ATOM 4861 C C . GLY E 3 167 ? 4.519 16.335 0.412 1.00 23.54 162 GLY B C 1
ATOM 4862 O O . GLY E 3 167 ? 3.958 15.397 0.979 1.00 24.69 162 GLY B O 1
ATOM 4863 N N . VAL E 3 168 ? 5.452 16.155 -0.517 1.00 22.13 163 VAL B N 1
ATOM 4864 C CA . VAL E 3 168 ? 5.871 14.811 -0.913 1.00 20.15 163 VAL B CA 1
ATOM 4865 C C . VAL E 3 168 ? 6.927 14.277 0.065 1.00 19.61 163 VAL B C 1
ATOM 4866 O O . VAL E 3 168 ? 7.901 14.959 0.348 1.00 21.65 163 VAL B O 1
ATOM 4870 N N . HIS E 3 169 ? 6.736 13.045 0.548 1.00 17.99 164 HIS B N 1
ATOM 4871 C CA . HIS E 3 169 ? 7.734 12.327 1.328 1.00 18.93 164 HIS B CA 1
ATOM 4872 C C . HIS E 3 169 ? 7.949 10.958 0.728 1.00 17.46 164 HIS B C 1
ATOM 4873 O O . HIS E 3 169 ? 7.018 10.145 0.660 1.00 18.36 164 HIS B O 1
ATOM 4880 N N . THR E 3 170 ? 9.175 10.692 0.316 1.00 18.57 165 THR B N 1
ATOM 4881 C CA . THR E 3 170 ? 9.559 9.369 -0.142 1.00 16.41 165 THR B CA 1
ATOM 4882 C C . THR E 3 170 ? 10.520 8.776 0.881 1.00 19.34 165 THR B C 1
ATOM 4883 O O . THR E 3 170 ? 11.609 9.307 1.124 1.00 21.32 165 THR B O 1
ATOM 4887 N N . PHE E 3 171 ? 10.096 7.670 1.486 1.00 15.68 166 PHE B N 1
ATOM 4888 C CA . PHE E 3 171 ? 10.801 7.073 2.597 1.00 16.42 166 PHE B CA 1
ATOM 4889 C C . PHE E 3 171 ? 12.022 6.300 2.163 1.00 19.20 166 PHE B C 1
ATOM 4890 O O . PHE E 3 171 ? 12.081 5.829 1.026 1.00 18.79 166 PHE B O 1
ATOM 4898 N N . PRO E 3 172 ? 13.019 6.196 3.055 1.00 20.50 167 PRO B N 1
ATOM 4899 C CA . PRO E 3 172 ? 14.132 5.320 2.748 1.00 23.00 167 PRO B CA 1
ATOM 4900 C C . PRO E 3 172 ? 13.663 3.896 2.527 1.00 19.66 167 PRO B C 1
ATOM 4901 O O . PRO E 3 172 ? 12.702 3.437 3.152 1.00 19.60 167 PRO B O 1
ATOM 4905 N N . ALA E 3 173 ? 14.350 3.210 1.626 1.00 19.68 168 ALA B N 1
ATOM 4906 C CA . ALA E 3 173 ? 14.044 1.832 1.342 1.00 19.52 168 ALA B CA 1
ATOM 4907 C C . ALA E 3 173 ? 14.405 0.955 2.524 1.00 20.83 168 ALA B C 1
ATOM 4908 O O . ALA E 3 173 ? 15.357 1.244 3.268 1.00 24.72 168 ALA B O 1
ATOM 4910 N N . VAL E 3 174 ? 13.646 -0.121 2.685 1.00 20.74 169 VAL B N 1
ATOM 4911 C CA . VAL E 3 174 ? 13.947 -1.153 3.661 1.00 24.96 169 VAL B CA 1
ATOM 4912 C C . VAL E 3 174 ? 14.171 -2.490 2.950 1.00 27.34 169 VAL B C 1
ATOM 4913 O O . VAL E 3 174 ? 13.417 -2.870 2.028 1.00 22.87 169 VAL B O 1
ATOM 4917 N N . LEU E 3 175 ? 15.232 -3.180 3.360 1.00 25.23 170 LEU B N 1
ATOM 4918 C CA . LEU E 3 175 ? 15.540 -4.504 2.858 1.00 25.78 170 LEU B CA 1
ATOM 4919 C C . LEU E 3 175 ? 14.618 -5.491 3.568 1.00 32.04 170 LEU B C 1
ATOM 4920 O O . LEU E 3 175 ? 14.593 -5.563 4.800 1.00 32.42 170 LEU B O 1
ATOM 4925 N N . GLN E 3 176 ? 13.828 -6.218 2.789 1.00 25.83 171 GLN B N 1
ATOM 4926 C CA . GLN E 3 176 ? 12.936 -7.231 3.336 1.00 29.52 171 GLN B CA 1
ATOM 4927 C C . GLN E 3 176 ? 13.697 -8.545 3.494 1.00 29.50 171 GLN B C 1
ATOM 4928 O O . GLN E 3 176 ? 14.823 -8.678 3.007 1.00 30.06 171 GLN B O 1
ATOM 4934 N N . SER E 3 177 ? 13.074 -9.509 4.174 1.00 34.31 172 SER B N 1
ATOM 4935 C CA . SER E 3 177 ? 13.690 -10.820 4.400 1.00 38.55 172 SER B CA 1
ATOM 4936 C C . SER E 3 177 ? 13.880 -11.599 3.096 1.00 34.57 172 SER B C 1
ATOM 4937 O O . SER E 3 177 ? 14.694 -12.515 3.030 1.00 38.63 172 SER B O 1
ATOM 4940 N N . SER E 3 178 ? 13.128 -11.215 2.064 1.00 31.03 173 SER B N 1
ATOM 4941 C CA . SER E 3 178 ? 13.242 -11.808 0.732 1.00 29.73 173 SER B CA 1
ATOM 4942 C C . SER E 3 178 ? 14.491 -11.407 -0.042 1.00 27.60 173 SER B C 1
ATOM 4943 O O . SER E 3 178 ? 14.756 -11.966 -1.104 1.00 29.38 173 SER B O 1
ATOM 4946 N N . GLY E 3 179 ? 15.212 -10.405 0.451 1.00 26.38 174 GLY B N 1
ATOM 4947 C CA . GLY E 3 179 ? 16.370 -9.866 -0.253 1.00 24.82 174 GLY B CA 1
ATOM 4948 C C . GLY E 3 179 ? 16.003 -8.746 -1.213 1.00 21.91 174 GLY B C 1
ATOM 4949 O O . GLY E 3 179 ? 16.865 -8.217 -1.918 1.00 23.86 174 GLY B O 1
ATOM 4950 N N . LEU E 3 180 ? 14.726 -8.366 -1.217 1.00 21.56 175 LEU B N 1
ATOM 4951 C CA . LEU E 3 180 ? 14.240 -7.285 -2.071 1.00 19.34 175 LEU B CA 1
ATOM 4952 C C . LEU E 3 180 ? 13.886 -6.064 -1.251 1.00 19.45 175 LEU B C 1
ATOM 4953 O O . LEU E 3 180 ? 13.598 -6.168 -0.062 1.00 20.81 175 LEU B O 1
ATOM 4958 N N . TYR E 3 181 ? 13.875 -4.909 -1.907 1.00 16.94 176 TYR B N 1
ATOM 4959 C CA . TYR E 3 181 ? 13.639 -3.637 -1.226 1.00 17.41 176 TYR B CA 1
ATOM 4960 C C . TYR E 3 181 ? 12.213 -3.184 -1.394 1.00 16.36 176 TYR B C 1
ATOM 4961 O O . TYR E 3 181 ? 11.545 -3.564 -2.356 1.00 16.00 176 TYR B O 1
ATOM 4970 N N . SER E 3 182 ? 11.761 -2.374 -0.439 1.00 16.05 177 SER B N 1
ATOM 4971 C CA . SER E 3 182 ? 10.442 -1.756 -0.499 1.00 15.89 177 SER B CA 1
ATOM 4972 C C . SER E 3 182 ? 10.492 -0.353 0.072 1.00 16.57 177 SER B C 1
ATOM 4973 O O . SER E 3 182 ? 11.247 -0.087 0.991 1.00 17.83 177 SER B O 1
ATOM 4976 N N . LEU E 3 183 ? 9.644 0.526 -0.445 1.00 15.48 178 LEU B N 1
ATOM 4977 C CA . LEU E 3 183 ? 9.434 1.846 0.148 1.00 14.95 178 LEU B CA 1
ATOM 4978 C C . LEU E 3 183 ? 8.073 2.380 -0.271 1.00 15.91 178 LEU B C 1
ATOM 4979 O O . LEU E 3 183 ? 7.438 1.856 -1.208 1.00 16.79 178 LEU B O 1
ATOM 4984 N N . SER E 3 184 ? 7.630 3.424 0.419 1.00 16.28 179 SER B N 1
ATOM 4985 C CA . SER E 3 184 ? 6.437 4.172 0.021 1.00 13.38 179 SER B CA 1
ATOM 4986 C C . SER E 3 184 ? 6.795 5.624 -0.232 1.00 12.51 179 SER B C 1
ATOM 4987 O O . SER E 3 184 ? 7.766 6.158 0.324 1.00 14.63 179 SER B O 1
ATOM 4990 N N . SER E 3 185 ? 6.006 6.241 -1.097 1.00 13.59 180 SER B N 1
ATOM 4991 C CA . SER E 3 185 ? 6.055 7.674 -1.328 1.00 14.77 180 SER B CA 1
ATOM 4992 C C . SER E 3 185 ? 4.652 8.185 -1.067 1.00 16.05 180 SER B C 1
ATOM 4993 O O . SER E 3 185 ? 3.682 7.627 -1.599 1.00 16.11 180 SER B O 1
ATOM 4996 N N . VAL E 3 186 ? 4.536 9.235 -0.259 1.00 15.06 181 VAL B N 1
ATOM 4997 C CA . VAL E 3 186 ? 3.241 9.812 0.052 1.00 13.99 181 VAL B CA 1
ATOM 4998 C C . VAL E 3 186 ? 3.227 11.302 -0.252 1.00 17.18 181 VAL B C 1
ATOM 4999 O O . VAL E 3 186 ? 4.281 11.944 -0.366 1.00 15.92 181 VAL B O 1
ATOM 5003 N N . VAL E 3 187 ? 2.019 11.848 -0.354 1.00 16.75 182 VAL B N 1
ATOM 5004 C CA . VAL E 3 187 ? 1.819 13.283 -0.524 1.00 18.40 182 VAL B CA 1
ATOM 5005 C C . VAL E 3 187 ? 0.515 13.656 0.164 1.00 17.57 182 VAL B C 1
ATOM 5006 O O . VAL E 3 187 ? -0.409 12.854 0.214 1.00 18.71 182 VAL B O 1
ATOM 5010 N N . THR E 3 188 ? 0.463 14.861 0.723 1.00 20.91 183 THR B N 1
ATOM 5011 C CA . THR E 3 188 ? -0.787 15.389 1.242 1.00 19.65 183 THR B CA 1
ATOM 5012 C C . THR E 3 188 ? -1.310 16.461 0.301 1.00 22.33 183 THR B C 1
ATOM 5013 O O . THR E 3 188 ? -0.535 17.251 -0.253 1.00 23.45 183 THR B O 1
ATOM 5017 N N . VAL E 3 189 ? -2.625 16.438 0.105 1.00 23.36 184 VAL B N 1
ATOM 5018 C CA . VAL E 3 189 ? -3.301 17.334 -0.818 1.00 26.38 184 VAL B CA 1
ATOM 5019 C C . VAL E 3 189 ? -4.653 17.766 -0.223 1.00 28.05 184 VAL B C 1
ATOM 5020 O O . VAL E 3 189 ? -5.147 17.158 0.726 1.00 26.41 184 VAL B O 1
ATOM 5024 N N . PRO E 3 190 ? -5.261 18.826 -0.777 1.00 31.53 185 PRO B N 1
ATOM 5025 C CA . PRO E 3 190 ? -6.589 19.192 -0.276 1.00 31.74 185 PRO B CA 1
ATOM 5026 C C . PRO E 3 190 ? -7.618 18.078 -0.486 1.00 30.58 185 PRO B C 1
ATOM 5027 O O . PRO E 3 190 ? -7.695 17.512 -1.580 1.00 29.87 185 PRO B O 1
ATOM 5031 N N . SER E 3 191 ? -8.370 17.754 0.565 1.00 30.71 186 SER B N 1
ATOM 5032 C CA . SER E 3 191 ? -9.461 16.768 0.484 1.00 33.22 186 SER B CA 1
ATOM 5033 C C . SER E 3 191 ? -10.452 17.108 -0.631 1.00 39.24 186 SER B C 1
ATOM 5034 O O . SER E 3 191 ? -10.955 16.219 -1.323 1.00 36.38 186 SER B O 1
ATOM 5037 N N . SER E 3 192 ? -10.723 18.401 -0.801 1.00 41.85 187 SER B N 1
ATOM 5038 C CA . SER E 3 192 ? -11.644 18.874 -1.837 1.00 45.86 187 SER B CA 1
ATOM 5039 C C . SER E 3 192 ? -11.155 18.593 -3.268 1.00 48.67 187 SER B C 1
ATOM 5040 O O . SER E 3 192 ? -11.958 18.584 -4.207 1.00 50.49 187 SER B O 1
ATOM 5043 N N . SER E 3 193 ? -9.850 18.359 -3.433 1.00 41.74 188 SER B N 1
ATOM 5044 C CA . SER E 3 193 ? -9.275 18.065 -4.751 1.00 44.39 188 SER B CA 1
ATOM 5045 C C . SER E 3 193 ? -9.454 16.600 -5.178 1.00 41.13 188 SER B C 1
ATOM 5046 O O . SER E 3 193 ? -9.267 16.271 -6.350 1.00 41.71 188 SER B O 1
ATOM 5049 N N . LEU E 3 194 ? -9.818 15.728 -4.238 1.00 43.10 189 LEU B N 1
ATOM 5050 C CA . LEU E 3 194 ? -10.015 14.305 -4.540 1.00 41.71 189 LEU B CA 1
ATOM 5051 C C . LEU E 3 194 ? -11.223 14.117 -5.460 1.00 50.16 189 LEU B C 1
ATOM 5052 O O . LEU E 3 194 ? -12.311 14.617 -5.174 1.00 48.41 189 LEU B O 1
ATOM 5057 N N . GLY E 3 195 ? -11.028 13.392 -6.559 1.00 52.14 190 GLY B N 1
ATOM 5058 C CA . GLY E 3 195 ? -12.086 13.200 -7.554 1.00 55.87 190 GLY B CA 1
ATOM 5059 C C . GLY E 3 195 ? -11.970 14.127 -8.755 1.00 58.18 190 GLY B C 1
ATOM 5060 O O . GLY E 3 195 ? -12.372 13.758 -9.861 1.00 60.54 190 GLY B O 1
ATOM 5061 N N . THR E 3 196 ? -11.435 15.332 -8.538 1.00 55.96 191 THR B N 1
ATOM 5062 C CA . THR E 3 196 ? -11.219 16.303 -9.616 1.00 56.86 191 THR B CA 1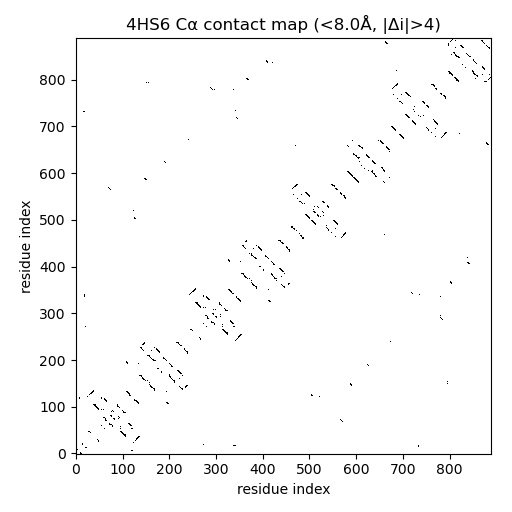
ATOM 5063 C C . THR E 3 196 ? -9.770 16.257 -10.124 1.00 56.28 191 THR B C 1
ATOM 5064 O O . THR E 3 196 ? -9.530 16.087 -11.323 1.00 57.76 191 THR B O 1
ATOM 5068 N N . GLN E 3 197 ? -8.814 16.397 -9.204 1.00 47.33 192 GLN B N 1
ATOM 5069 C CA . GLN E 3 197 ? -7.383 16.390 -9.542 1.00 42.35 192 GLN B CA 1
ATOM 5070 C C . GLN E 3 197 ? -6.848 14.964 -9.635 1.00 35.08 192 GLN B C 1
ATOM 5071 O O . GLN E 3 197 ? -7.091 14.156 -8.743 1.00 39.71 192 GLN B O 1
ATOM 5077 N N . THR E 3 198 ? -6.113 14.667 -10.702 1.00 31.71 193 THR B N 1
ATOM 5078 C CA . THR E 3 198 ? -5.521 13.341 -10.867 1.00 33.68 193 THR B CA 1
ATOM 5079 C C . THR E 3 198 ? -4.117 13.317 -10.257 1.00 33.21 193 THR B C 1
ATOM 5080 O O . THR E 3 198 ? -3.341 14.274 -10.394 1.00 28.82 193 THR B O 1
ATOM 5084 N N . TYR E 3 199 ? -3.810 12.224 -9.566 1.00 28.02 194 TYR B N 1
ATOM 5085 C CA . TYR E 3 199 ? -2.517 12.047 -8.917 1.00 24.56 194 TYR B CA 1
ATOM 5086 C C . TYR E 3 199 ? -1.871 10.764 -9.421 1.00 20.91 194 TYR B C 1
ATOM 5087 O O . TYR E 3 199 ? -2.439 9.682 -9.275 1.00 23.93 194 TYR B O 1
ATOM 5096 N N . ILE E 3 200 ? -0.694 10.911 -10.025 1.00 20.78 195 ILE B N 1
ATOM 5097 C CA . ILE E 3 200 ? 0.055 9.793 -10.585 1.00 22.31 195 ILE B CA 1
ATOM 5098 C C . ILE E 3 200 ? 1.460 9.803 -9.989 1.00 20.38 195 ILE B C 1
ATOM 5099 O O . ILE E 3 200 ? 2.132 10.835 -9.997 1.00 20.72 195 ILE B O 1
ATOM 5104 N N . CYS E 3 201 ? 1.901 8.670 -9.450 1.00 19.18 196 CYS B N 1
ATOM 5105 C CA . CYS E 3 201 ? 3.272 8.546 -8.990 1.00 17.93 196 CYS B CA 1
ATOM 5106 C C . CYS E 3 201 ? 4.110 7.945 -10.112 1.00 19.92 196 CYS B C 1
ATOM 5107 O O . CYS E 3 201 ? 3.719 6.949 -10.724 1.00 23.33 196 CYS B O 1
ATOM 5110 N N . ASN E 3 202 ? 5.244 8.579 -10.381 1.00 19.76 197 ASN B N 1
ATOM 5111 C CA . ASN E 3 202 ? 6.135 8.164 -11.447 1.00 20.42 197 ASN B CA 1
ATOM 5112 C C . ASN E 3 202 ? 7.333 7.507 -10.793 1.00 17.54 197 ASN B C 1
ATOM 5113 O O . ASN E 3 202 ? 8.153 8.174 -10.177 1.00 18.05 197 ASN B O 1
ATOM 5118 N N . VAL E 3 203 ? 7.407 6.182 -10.901 1.00 15.87 198 VAL B N 1
ATOM 5119 C CA . VAL E 3 203 ? 8.458 5.410 -10.265 1.00 15.82 198 VAL B CA 1
ATOM 5120 C C . VAL E 3 203 ? 9.522 5.080 -11.298 1.00 17.84 198 VAL B C 1
ATOM 5121 O O . VAL E 3 203 ? 9.203 4.551 -12.358 1.00 21.37 198 VAL B O 1
ATOM 5125 N N . ASN E 3 204 ? 10.770 5.417 -11.003 1.00 15.26 199 ASN B N 1
ATOM 5126 C CA . ASN E 3 204 ? 11.889 5.097 -11.912 1.00 17.10 199 ASN B CA 1
ATOM 5127 C C . ASN E 3 204 ? 12.831 4.135 -11.204 1.00 18.85 199 ASN B C 1
ATOM 5128 O O . ASN E 3 204 ? 13.316 4.435 -10.117 1.00 18.59 199 ASN B O 1
ATOM 5133 N N . HIS E 3 205 ? 13.056 2.965 -11.799 1.00 16.13 200 HIS B N 1
ATOM 5134 C CA . HIS E 3 205 ? 14.053 2.022 -11.300 1.00 15.28 200 HIS B CA 1
ATOM 5135 C C . HIS E 3 205 ? 15.142 1.877 -12.346 1.00 16.54 200 HIS B C 1
ATOM 5136 O O . HIS E 3 205 ? 15.109 0.986 -13.177 1.00 16.59 200 HIS B O 1
ATOM 5143 N N . LYS E 3 206 ? 16.112 2.786 -12.307 1.00 17.82 201 LYS B N 1
ATOM 5144 C CA . LYS E 3 206 ? 17.146 2.828 -13.332 1.00 17.26 201 LYS B CA 1
ATOM 5145 C C . LYS E 3 206 ? 17.930 1.525 -13.479 1.00 20.32 201 LYS B C 1
ATOM 5146 O O . LYS E 3 206 ? 18.256 1.130 -14.600 1.00 20.25 201 LYS B O 1
ATOM 5152 N N . PRO E 3 207 ? 18.224 0.834 -12.364 1.00 17.58 202 PRO B N 1
ATOM 5153 C CA . PRO E 3 207 ? 18.967 -0.419 -12.511 1.00 17.26 202 PRO B CA 1
ATOM 5154 C C . PRO E 3 207 ? 18.354 -1.466 -13.448 1.00 20.31 202 PRO B C 1
ATOM 5155 O O . PRO E 3 207 ? 19.111 -2.251 -14.045 1.00 19.87 202 PRO B O 1
ATOM 5159 N N . SER E 3 208 ? 17.020 -1.494 -13.549 1.00 17.50 203 SER B N 1
ATOM 5160 C CA . SER E 3 208 ? 16.311 -2.396 -14.476 1.00 19.14 203 SER B CA 1
ATOM 5161 C C . SER E 3 208 ? 15.758 -1.665 -15.703 1.00 17.84 203 SER B C 1
ATOM 5162 O O . SER E 3 208 ? 15.003 -2.244 -16.500 1.00 21.02 203 SER B O 1
ATOM 5165 N N . ASN E 3 209 ? 16.118 -0.389 -15.834 1.00 17.92 204 ASN B N 1
ATOM 5166 C CA . ASN E 3 209 ? 15.570 0.518 -16.847 1.00 20.18 204 ASN B CA 1
ATOM 5167 C C . ASN E 3 209 ? 14.058 0.414 -16.975 1.00 20.98 204 ASN B C 1
ATOM 5168 O O . ASN E 3 209 ? 13.516 0.385 -18.079 1.00 19.87 204 ASN B O 1
ATOM 5173 N N . THR E 3 210 ? 13.398 0.366 -15.819 1.00 17.54 205 THR B N 1
ATOM 5174 C CA . THR E 3 210 ? 11.949 0.273 -15.726 1.00 18.52 205 THR B CA 1
ATOM 5175 C C . THR E 3 210 ? 11.356 1.551 -15.146 1.00 19.94 205 THR B C 1
ATOM 5176 O O . THR E 3 210 ? 11.888 2.102 -14.178 1.00 22.90 205 THR B O 1
ATOM 5180 N N . LYS E 3 211 ? 10.265 2.015 -15.747 1.00 16.94 206 LYS B N 1
ATOM 5181 C CA . LYS E 3 211 ? 9.464 3.114 -15.226 1.00 19.08 206 LYS B CA 1
ATOM 5182 C C . LYS E 3 211 ? 8.028 2.646 -15.087 1.00 20.14 206 LYS B C 1
ATOM 5183 O O . LYS E 3 211 ? 7.502 2.023 -16.000 1.00 20.97 206 LYS B O 1
ATOM 5189 N N . VAL E 3 212 ? 7.395 2.949 -13.951 1.00 17.49 207 VAL B N 1
ATOM 5190 C CA . VAL E 3 212 ? 5.987 2.623 -13.711 1.00 20.29 207 VAL B CA 1
ATOM 5191 C C . VAL E 3 212 ? 5.248 3.890 -13.287 1.00 20.40 207 VAL B C 1
ATOM 5192 O O . VAL E 3 212 ? 5.721 4.598 -12.381 1.00 22.67 207 VAL B O 1
ATOM 5196 N N . ASP E 3 213 ? 4.109 4.180 -13.918 1.00 21.50 208 ASP B N 1
ATOM 5197 C CA . ASP E 3 213 ? 3.325 5.398 -13.627 1.00 23.24 208 ASP B CA 1
ATOM 5198 C C . ASP E 3 213 ? 1.932 5.029 -13.127 1.00 30.17 208 ASP B C 1
ATOM 5199 O O . ASP E 3 213 ? 1.052 4.728 -13.938 1.00 33.75 208 ASP B O 1
ATOM 5204 N N . LYS E 3 214 ? 1.719 5.093 -11.808 1.00 21.64 209 LYS B N 1
ATOM 5205 C CA . LYS E 3 214 ? 0.497 4.583 -11.184 1.00 21.88 209 LYS B CA 1
ATOM 5206 C C . LYS E 3 214 ? -0.440 5.716 -10.766 1.00 22.13 209 LYS B C 1
ATOM 5207 O O . LYS E 3 214 ? -0.064 6.607 -9.994 1.00 23.00 209 LYS B O 1
ATOM 5213 N N . LYS E 3 215 ? -1.669 5.666 -11.269 1.00 22.90 210 LYS B N 1
ATOM 5214 C CA . LYS E 3 215 ? -2.705 6.615 -10.894 1.00 24.06 210 LYS B CA 1
ATOM 5215 C C . LYS E 3 215 ? -3.280 6.185 -9.560 1.00 28.51 210 LYS B C 1
ATOM 5216 O O . LYS E 3 215 ? -3.638 5.021 -9.385 1.00 31.52 210 LYS B O 1
ATOM 5222 N N . VAL E 3 216 ? -3.362 7.123 -8.620 1.00 22.21 211 VAL B N 1
ATOM 5223 C CA . VAL E 3 216 ? -3.891 6.845 -7.295 1.00 23.56 211 VAL B CA 1
ATOM 5224 C C . VAL E 3 216 ? -5.210 7.603 -7.111 1.00 24.09 211 VAL B C 1
ATOM 5225 O O . VAL E 3 216 ? -5.247 8.833 -7.178 1.00 26.27 211 VAL B O 1
ATOM 5229 N N . GLU E 3 217 ? -6.287 6.853 -6.887 1.00 26.39 212 GLU B N 1
ATOM 5230 C CA . GLU E 3 217 ? -7.631 7.433 -6.734 1.00 31.01 212 GLU B CA 1
ATOM 5231 C C . GLU E 3 217 ? -8.362 6.780 -5.561 1.00 26.14 212 GLU B C 1
ATOM 5232 O O . GLU E 3 217 ? -7.924 5.737 -5.080 1.00 28.97 212 GLU B O 1
ATOM 5238 N N . PRO E 3 218 ? -9.482 7.385 -5.100 1.00 30.37 213 PRO B N 1
ATOM 5239 C CA . PRO E 3 218 ? -10.299 6.777 -4.043 1.00 32.04 213 PRO B CA 1
ATOM 5240 C C . PRO E 3 218 ? -10.867 5.406 -4.409 1.00 35.91 213 PRO B C 1
ATOM 5241 O O . PRO E 3 218 ? -11.131 5.144 -5.586 1.00 43.59 213 PRO B O 1
ATOM 5245 N N . LYS E 3 219 ? -11.055 4.555 -3.399 1.00 44.47 214 LYS B N 1
ATOM 5246 C CA . LYS E 3 219 ? -11.741 3.264 -3.548 1.00 54.51 214 LYS B CA 1
ATOM 5247 C C . LYS E 3 219 ? -13.210 3.415 -3.088 1.00 63.83 214 LYS B C 1
ATOM 5248 O O . LYS E 3 219 ? -13.803 4.473 -3.302 1.00 63.62 214 LYS B O 1
ATOM 5254 N N . SER E 3 220 ? -13.794 2.378 -2.473 1.00 76.54 215 SER B N 1
ATOM 5255 C CA . SER E 3 220 ? -15.169 2.428 -1.951 1.00 83.54 215 SER B CA 1
ATOM 5256 C C . SER E 3 220 ? -15.196 2.388 -0.418 1.00 88.14 215 SER B C 1
ATOM 5257 O O . SER E 3 220 ? -15.708 3.309 0.226 1.00 90.11 215 SER B O 1
ATOM 5260 N N . CYS E 3 221 ? -14.649 1.315 0.151 1.00 90.11 216 CYS B N 1
ATOM 5261 C CA . CYS E 3 221 ? -14.666 1.088 1.597 1.00 91.16 216 CYS B CA 1
ATOM 5262 C C . CYS E 3 221 ? -13.265 1.254 2.184 1.00 92.09 216 CYS B C 1
ATOM 5263 O O . CYS E 3 221 ? -12.264 0.867 1.578 1.00 92.84 216 CYS B O 1
ATOM 5266 N N . GLU F 3 1 ? -12.375 16.958 -40.156 1.00 53.93 1 GLU H N 1
ATOM 5267 C CA . GLU F 3 1 ? -13.109 15.684 -39.906 1.00 50.07 1 GLU H CA 1
ATOM 5268 C C . GLU F 3 1 ? -13.336 15.499 -38.396 1.00 43.69 1 GLU H C 1
ATOM 5269 O O . GLU F 3 1 ? -13.222 16.456 -37.633 1.00 45.93 1 GLU H O 1
ATOM 5275 N N . VAL F 3 2 ? -13.664 14.280 -37.972 1.00 35.97 2 VAL H N 1
ATOM 5276 C CA . VAL F 3 2 ? -13.853 13.977 -36.554 1.00 28.79 2 VAL H CA 1
ATOM 5277 C C . VAL F 3 2 ? -12.833 12.931 -36.115 1.00 25.46 2 VAL H C 1
ATOM 5278 O O . VAL F 3 2 ? -12.582 11.972 -36.841 1.00 30.49 2 VAL H O 1
ATOM 5282 N N . GLN F 3 3 ? -12.274 13.116 -34.919 1.00 20.74 3 GLN H N 1
ATOM 5283 C CA . GLN F 3 3 ? -11.338 12.156 -34.322 1.00 19.16 3 GLN H CA 1
ATOM 5284 C C . GLN F 3 3 ? -11.939 11.566 -33.053 1.00 20.97 3 GLN H C 1
ATOM 5285 O O . GLN F 3 3 ? -12.535 12.275 -32.239 1.00 18.72 3 GLN H O 1
ATOM 5291 N N . LEU F 3 4 ? -11.754 10.264 -32.895 1.00 17.13 4 LEU H N 1
ATOM 5292 C CA . LEU F 3 4 ? -12.286 9.520 -31.768 1.00 14.69 4 LEU H CA 1
ATOM 5293 C C . LEU F 3 4 ? -11.146 8.780 -31.084 1.00 15.33 4 LEU H C 1
ATOM 5294 O O . LEU F 3 4 ? -10.212 8.314 -31.754 1.00 17.37 4 LEU H O 1
ATOM 5299 N N . GLN F 3 5 ? -11.220 8.651 -29.759 1.00 15.50 5 GLN H N 1
ATOM 5300 C CA . GLN F 3 5 ? -10.188 7.952 -28.997 1.00 15.22 5 GLN H CA 1
ATOM 5301 C C . GLN F 3 5 ? -10.767 7.227 -27.790 1.00 16.47 5 GLN H C 1
ATOM 5302 O O . GLN F 3 5 ? -11.331 7.856 -26.913 1.00 15.97 5 GLN H O 1
ATOM 5308 N N . GLU F 3 6 ? -10.598 5.902 -27.769 1.00 15.09 6 GLU H N 1
ATOM 5309 C CA . GLU F 3 6 ? -11.009 5.047 -26.662 1.00 15.34 6 GLU H CA 1
ATOM 5310 C C . GLU F 3 6 ? -10.009 5.120 -25.511 1.00 17.47 6 GLU H C 1
ATOM 5311 O O . GLU F 3 6 ? -8.788 5.198 -25.725 1.00 19.37 6 GLU H O 1
ATOM 5317 N N . SER F 3 7 ? -10.535 5.068 -24.294 1.00 16.11 7 SER H N 1
ATOM 5318 C CA . SER F 3 7 ? -9.709 4.931 -23.099 1.00 16.93 7 SER H CA 1
ATOM 5319 C C . SER F 3 7 ? -10.449 4.116 -22.051 1.00 18.34 7 SER H C 1
ATOM 5320 O O . SER F 3 7 ? -11.677 4.013 -22.068 1.00 17.34 7 SER H O 1
ATOM 5323 N N . GLY F 3 8 ? -9.684 3.544 -21.132 1.00 18.26 8 GLY H N 1
ATOM 5324 C CA . GLY F 3 8 ? -10.244 2.801 -20.018 1.00 16.67 8 GLY H CA 1
ATOM 5325 C C . GLY F 3 8 ? -9.411 1.570 -19.725 1.00 18.53 8 GLY H C 1
ATOM 5326 O O . GLY F 3 8 ? -8.479 1.239 -20.475 1.00 17.85 8 GLY H O 1
ATOM 5327 N N . PRO F 3 9 ? -9.738 0.874 -18.629 1.00 17.58 9 PRO H N 1
ATOM 5328 C CA . PRO F 3 9 ? -8.906 -0.239 -18.184 1.00 16.84 9 PRO H CA 1
ATOM 5329 C C . PRO F 3 9 ? -8.775 -1.365 -19.203 1.00 18.54 9 PRO H C 1
ATOM 5330 O O . PRO F 3 9 ? -9.689 -1.613 -19.977 1.00 18.09 9 PRO H O 1
ATOM 5334 N N . GLY F 3 10 ? -7.619 -2.024 -19.195 1.00 15.87 10 GLY H N 1
ATOM 5335 C CA . GLY F 3 10 ? -7.349 -3.145 -20.085 1.00 15.12 10 GLY H CA 1
ATOM 5336 C C . GLY F 3 10 ? -7.641 -4.512 -19.490 1.00 16.78 10 GLY H C 1
ATOM 5337 O O . GLY F 3 10 ? -7.549 -5.521 -20.186 1.00 15.94 10 GLY H O 1
ATOM 5338 N N . LEU F 3 11 ? -8.016 -4.536 -18.209 1.00 16.70 11 LEU H N 1
ATOM 5339 C CA . LEU F 3 11 ? -8.343 -5.765 -17.501 1.00 17.71 11 LEU H CA 1
ATOM 5340 C C . LEU F 3 11 ? -9.573 -5.547 -16.624 1.00 13.75 11 LEU H C 1
ATOM 5341 O O . LEU F 3 11 ? -9.662 -4.541 -15.902 1.00 17.19 11 LEU H O 1
ATOM 5346 N N . VAL F 3 12 ? -10.519 -6.477 -16.733 1.00 13.52 12 VAL H N 1
ATOM 5347 C CA . VAL F 3 12 ? -11.740 -6.476 -15.931 1.00 16.03 12 VAL H CA 1
ATOM 5348 C C . VAL F 3 12 ? -11.906 -7.891 -15.355 1.00 14.77 12 VAL H C 1
ATOM 5349 O O . VAL F 3 12 ? -11.711 -8.870 -16.044 1.00 15.60 12 VAL H O 1
ATOM 5353 N N . LYS F 3 13 ? -12.266 -7.988 -14.080 1.00 15.32 13 LYS H N 1
ATOM 5354 C CA . LYS F 3 13 ? -12.548 -9.283 -13.491 1.00 16.26 13 LYS H CA 1
ATOM 5355 C C . LYS F 3 13 ? -13.892 -9.832 -13.972 1.00 16.43 13 LYS H C 1
ATOM 5356 O O . LYS F 3 13 ? -14.863 -9.078 -14.115 1.00 14.73 13 LYS H O 1
ATOM 5362 N N . PRO F 3 14 ? -13.975 -11.163 -14.167 1.00 15.68 14 PRO H N 1
ATOM 5363 C CA . PRO F 3 14 ? -15.257 -11.751 -14.520 1.00 16.10 14 PRO H CA 1
ATOM 5364 C C . PRO F 3 14 ? -16.318 -11.411 -13.489 1.00 16.05 14 PRO H C 1
ATOM 5365 O O . PRO F 3 14 ? -16.020 -11.367 -12.296 1.00 18.81 14 PRO H O 1
ATOM 5369 N N . SER F 3 15 ? -17.528 -11.157 -13.986 1.00 14.65 15 SER H N 1
ATOM 5370 C CA . SER F 3 15 ? -18.706 -10.729 -13.225 1.00 16.24 15 SER H CA 1
ATOM 5371 C C . SER F 3 15 ? -18.730 -9.252 -12.886 1.00 13.92 15 SER H C 1
ATOM 5372 O O . SER F 3 15 ? -19.753 -8.755 -12.423 1.00 18.02 15 SER H O 1
ATOM 5375 N N . GLU F 3 16 ? -17.634 -8.537 -13.130 1.00 14.45 16 GLU H N 1
ATOM 5376 C CA . GLU F 3 16 ? -17.579 -7.112 -12.822 1.00 14.24 16 GLU H CA 1
ATOM 5377 C C . GLU F 3 16 ? -17.932 -6.314 -14.076 1.00 14.25 16 GLU H C 1
ATOM 5378 O O . GLU F 3 16 ? -18.327 -6.885 -15.112 1.00 16.15 16 GLU H O 1
ATOM 5384 N N . THR F 3 17 ? -17.835 -4.996 -13.977 1.00 15.51 17 THR H N 1
ATOM 5385 C CA . THR F 3 17 ? -18.316 -4.120 -15.033 1.00 15.52 17 THR H CA 1
ATOM 5386 C C . THR F 3 17 ? -17.168 -3.505 -15.814 1.00 14.67 17 THR H C 1
ATOM 5387 O O . THR F 3 17 ? -16.227 -2.960 -15.240 1.00 15.36 17 THR H O 1
ATOM 5391 N N . LEU F 3 18 ? -17.280 -3.611 -17.130 1.00 13.59 18 LEU H N 1
ATOM 5392 C CA . LEU F 3 18 ? -16.322 -3.064 -18.084 1.00 13.18 18 LEU H CA 1
ATOM 5393 C C . LEU F 3 18 ? -16.832 -1.679 -18.456 1.00 14.36 18 LEU H C 1
ATOM 5394 O O . LEU F 3 18 ? -17.980 -1.542 -18.870 1.00 14.57 18 LEU H O 1
ATOM 5399 N N . SER F 3 19 ? -15.982 -0.667 -18.293 1.00 13.25 19 SER H N 1
ATOM 5400 C CA . SER F 3 19 ? -16.280 0.707 -18.680 1.00 12.61 19 SER H CA 1
ATOM 5401 C C . SER F 3 19 ? -15.195 1.247 -19.613 1.00 13.70 19 SER H C 1
ATOM 5402 O O . SER F 3 19 ? -13.997 1.071 -19.362 1.00 18.00 19 SER H O 1
ATOM 5405 N N . LEU F 3 20 ? -15.630 1.886 -20.696 1.00 12.33 20 LEU H N 1
ATOM 5406 C CA . LEU F 3 20 ? -14.741 2.568 -21.618 1.00 10.76 20 LEU H CA 1
ATOM 5407 C C . LEU F 3 20 ? -15.328 3.923 -21.984 1.00 11.61 20 LEU H C 1
ATOM 5408 O O . LEU F 3 20 ? -16.541 4.103 -21.993 1.00 14.15 20 LEU H O 1
ATOM 5413 N N . THR F 3 21 ? -14.443 4.863 -22.305 1.00 14.10 21 THR H N 1
ATOM 5414 C CA . THR F 3 21 ? -14.829 6.196 -22.759 1.00 13.72 21 THR H CA 1
ATOM 5415 C C . THR F 3 21 ? -14.274 6.475 -24.144 1.00 13.23 21 THR H C 1
ATOM 5416 O O . THR F 3 21 ? -13.163 6.061 -24.466 1.00 16.51 21 THR H O 1
ATOM 5420 N N . CYS F 3 22 ? -15.067 7.139 -24.978 1.00 12.98 22 CYS H N 1
ATOM 5421 C CA . CYS F 3 22 ? -14.640 7.597 -26.287 1.00 14.42 22 CYS H CA 1
ATOM 5422 C C . CYS F 3 22 ? -14.650 9.112 -26.238 1.00 15.44 22 CYS H C 1
ATOM 5423 O O . CYS F 3 22 ? -15.698 9.727 -25.978 1.00 17.36 22 CYS H O 1
ATOM 5426 N N . THR F 3 23 ? -13.478 9.714 -26.435 1.00 14.54 23 THR H N 1
ATOM 5427 C CA . THR F 3 23 ? -13.333 11.163 -26.415 1.00 15.93 23 THR H CA 1
ATOM 5428 C C . THR F 3 23 ? -13.270 11.640 -27.849 1.00 16.50 23 THR H C 1
ATOM 5429 O O . THR F 3 23 ? -12.493 11.119 -28.661 1.00 18.76 23 THR H O 1
ATOM 5433 N N . VAL F 3 24 ? -14.116 12.613 -28.163 1.00 16.00 24 VAL H N 1
ATOM 5434 C CA . VAL F 3 24 ? -14.311 13.074 -29.531 1.00 17.28 24 VAL H CA 1
ATOM 5435 C C . VAL F 3 24 ? -13.747 14.474 -29.680 1.00 19.56 24 VAL H C 1
ATOM 5436 O O . VAL F 3 24 ? -13.913 15.327 -28.799 1.00 21.02 24 VAL H O 1
ATOM 5440 N N . SER F 3 25 ? -13.051 14.690 -30.791 1.00 20.94 25 SER H N 1
ATOM 5441 C CA . SER F 3 25 ? -12.487 15.990 -31.124 1.00 23.84 25 SER H CA 1
ATOM 5442 C C . SER F 3 25 ? -12.654 16.267 -32.614 1.00 27.36 25 SER H C 1
ATOM 5443 O O . SER F 3 25 ? -13.105 15.409 -33.373 1.00 26.47 25 SER H O 1
ATOM 5446 N N . GLY F 3 26 ? -12.301 17.485 -33.023 1.00 34.67 26 GLY H N 1
ATOM 5447 C CA . GLY F 3 26 ? -12.400 17.896 -34.421 1.00 33.53 26 GLY H CA 1
ATOM 5448 C C . GLY F 3 26 ? -13.758 18.496 -34.718 1.00 36.38 26 GLY H C 1
ATOM 5449 O O . GLY F 3 26 ? -14.284 19.273 -33.919 1.00 37.20 26 GLY H O 1
ATOM 5450 N N . ASP F 3 27 ? -14.332 18.128 -35.861 1.00 40.36 27 ASP H N 1
ATOM 5451 C CA . ASP F 3 27 ? -15.625 18.676 -36.290 1.00 44.52 27 ASP H CA 1
ATOM 5452 C C . ASP F 3 27 ? -16.718 18.359 -35.277 1.00 46.22 27 ASP H C 1
ATOM 5453 O O . ASP F 3 27 ? -16.775 17.246 -34.756 1.00 43.54 27 ASP H O 1
ATOM 5458 N N . SER F 3 28 ? -17.573 19.340 -34.991 1.00 49.95 28 SER H N 1
ATOM 5459 C CA . SER F 3 28 ? -18.712 19.123 -34.100 1.00 50.62 28 SER H CA 1
ATOM 5460 C C . SER F 3 28 ? -19.854 18.494 -34.895 1.00 48.44 28 SER H C 1
ATOM 5461 O O . SER F 3 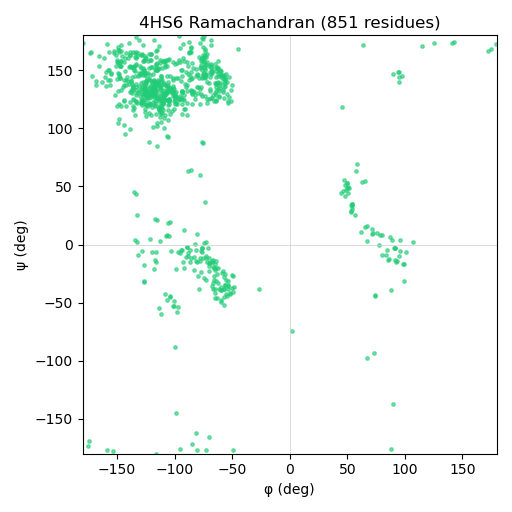28 ? -20.272 19.024 -35.929 1.00 41.26 28 SER H O 1
ATOM 5464 N N . ILE F 3 29 ? -20.340 17.358 -34.403 1.00 44.31 29 ILE H N 1
ATOM 5465 C CA . ILE F 3 29 ? -21.415 16.607 -35.042 1.00 39.27 29 ILE H CA 1
ATOM 5466 C C . ILE F 3 29 ? -22.603 16.594 -34.101 1.00 37.45 29 ILE H C 1
ATOM 5467 O O . ILE F 3 29 ? -22.545 15.987 -33.034 1.00 37.29 29 ILE H O 1
ATOM 5472 N N . THR F 3 30 ? -23.675 17.278 -34.488 1.00 37.04 30 THR H N 1
ATOM 5473 C CA . THR F 3 30 ? -24.855 17.387 -33.635 1.00 36.07 30 THR H CA 1
ATOM 5474 C C . THR F 3 30 ? -26.016 16.523 -34.145 1.00 32.56 30 THR H C 1
ATOM 5475 O O . THR F 3 30 ? -27.130 16.608 -33.624 1.00 29.97 30 THR H O 1
ATOM 5479 N N . SER F 3 31 ? -25.749 15.689 -35.152 1.00 26.81 31 SER H N 1
ATOM 5480 C CA . SER F 3 31 ? -26.775 14.833 -35.749 1.00 28.75 31 SER H CA 1
ATOM 5481 C C . SER F 3 31 ? -26.295 13.380 -35.922 1.00 23.93 31 SER H C 1
ATOM 5482 O O . SER F 3 31 ? -26.808 12.637 -36.771 1.00 28.07 31 SER H O 1
ATOM 5485 N N . GLY F 3 32 ? -25.331 12.976 -35.096 1.00 19.51 32 GLY H N 1
ATOM 5486 C CA . GLY F 3 32 ? -24.660 11.689 -35.258 1.00 17.92 32 GLY H CA 1
ATOM 5487 C C . GLY F 3 32 ? -25.213 10.534 -34.435 1.00 18.02 32 GLY H C 1
ATOM 5488 O O . GLY F 3 32 ? -26.073 10.704 -33.558 1.00 17.38 32 GLY H O 1
ATOM 5489 N N . TYR F 3 33 ? -24.725 9.348 -34.771 1.00 15.67 33 TYR H N 1
ATOM 5490 C CA . TYR F 3 33 ? -25.004 8.107 -34.062 1.00 14.46 33 TYR H CA 1
ATOM 5491 C C . TYR F 3 33 ? -23.673 7.548 -33.590 1.00 14.65 33 TYR H C 1
ATOM 5492 O O . TYR F 3 33 ? -22.778 7.296 -34.404 1.00 15.03 33 TYR H O 1
ATOM 5501 N N . TRP F 3 34 ? -23.557 7.388 -32.273 1.00 13.57 34 TRP H N 1
ATOM 5502 C CA . TRP F 3 34 ? -22.291 7.168 -31.613 1.00 14.27 34 TRP H CA 1
ATOM 5503 C C . TRP F 3 34 ? -22.257 5.715 -31.125 1.00 13.63 34 TRP H C 1
ATOM 5504 O O . TRP F 3 34 ? -23.013 5.330 -30.216 1.00 12.31 34 TRP H O 1
ATOM 5515 N N . ASN F 3 35 ? -21.418 4.915 -31.792 1.00 12.94 35 ASN H N 1
ATOM 5516 C CA . ASN F 3 35 ? -21.460 3.456 -31.700 1.00 13.21 35 ASN H CA 1
ATOM 5517 C C . ASN F 3 35 ? -20.296 2.878 -30.926 1.00 12.35 35 ASN H C 1
ATOM 5518 O O . ASN F 3 35 ? -19.206 3.469 -30.877 1.00 12.84 35 ASN H O 1
ATOM 5523 N N . TRP F 3 36 ? -20.528 1.691 -30.365 1.00 11.10 36 TRP H N 1
ATOM 5524 C CA . TRP F 3 36 ? -19.461 0.805 -29.902 1.00 12.27 36 TRP H CA 1
ATOM 5525 C C . TRP F 3 36 ? -19.501 -0.483 -30.709 1.00 11.87 36 TRP H C 1
ATOM 5526 O O . TRP F 3 36 ? -20.579 -1.052 -30.970 1.00 12.45 36 TRP H O 1
ATOM 5537 N N . ILE F 3 37 ? -18.318 -0.901 -31.137 1.00 12.64 37 ILE H N 1
ATOM 5538 C CA . ILE F 3 37 ? -18.092 -2.111 -31.940 1.00 11.50 37 ILE H CA 1
ATOM 5539 C C . ILE F 3 37 ? -16.974 -2.872 -31.222 1.00 12.39 37 ILE H C 1
ATOM 5540 O O . ILE F 3 37 ? -16.094 -2.256 -30.613 1.00 14.91 37 ILE H O 1
ATOM 5545 N N . ARG F 3 38 ? -16.993 -4.198 -31.239 1.00 11.93 38 ARG H N 1
ATOM 5546 C CA . ARG F 3 38 ? -15.846 -4.931 -30.730 1.00 13.03 38 ARG H CA 1
ATOM 5547 C C . ARG F 3 38 ? -15.409 -6.056 -31.665 1.00 13.29 38 ARG H C 1
ATOM 5548 O O . ARG F 3 38 ? -16.141 -6.452 -32.571 1.00 14.32 38 ARG H O 1
ATOM 5556 N N . GLN F 3 39 ? -14.206 -6.558 -31.421 1.00 13.43 39 GLN H N 1
ATOM 5557 C CA . GLN F 3 39 ? -13.636 -7.640 -32.201 1.00 14.16 39 GLN H CA 1
ATOM 5558 C C . GLN F 3 39 ? -12.927 -8.616 -31.276 1.00 13.93 39 GLN H C 1
ATOM 5559 O O . GLN F 3 39 ? -11.800 -8.353 -30.829 1.00 14.28 39 GLN H O 1
ATOM 5565 N N . PRO F 3 40 ? -13.599 -9.724 -30.947 1.00 15.47 40 PRO H N 1
ATOM 5566 C CA . PRO F 3 40 ? -12.923 -10.741 -30.153 1.00 17.31 40 PRO H CA 1
ATOM 5567 C C . PRO F 3 40 ? -11.727 -11.298 -30.926 1.00 17.94 40 PRO H C 1
ATOM 5568 O O . PRO F 3 40 ? -11.693 -11.201 -32.145 1.00 18.08 40 PRO H O 1
ATOM 5572 N N . PRO F 3 41 ? -10.753 -11.885 -30.214 1.00 24.66 41 PRO H N 1
ATOM 5573 C CA . PRO F 3 41 ? -9.542 -12.387 -30.874 1.00 25.68 41 PRO H CA 1
ATOM 5574 C C . PRO F 3 41 ? -9.833 -13.343 -32.035 1.00 23.37 41 PRO H C 1
ATOM 5575 O O . PRO F 3 41 ? -10.538 -14.342 -31.866 1.00 27.81 41 PRO H O 1
ATOM 5579 N N . GLY F 3 42 ? -9.315 -12.997 -33.207 1.00 25.43 42 GLY H N 1
ATOM 5580 C CA . GLY F 3 42 ? -9.444 -13.827 -34.395 1.00 31.84 42 GLY H CA 1
ATOM 5581 C C . GLY F 3 42 ? -10.826 -13.876 -35.023 1.00 33.06 42 GLY H C 1
ATOM 5582 O O . GLY F 3 42 ? -11.059 -14.673 -35.933 1.00 31.12 42 GLY H O 1
ATOM 5583 N N . ARG F 3 43 ? -11.739 -13.017 -34.571 1.00 26.75 43 ARG H N 1
ATOM 5584 C CA . ARG F 3 43 ? -13.122 -13.084 -35.009 1.00 21.40 43 ARG H CA 1
ATOM 5585 C C . ARG F 3 43 ? -13.577 -11.822 -35.753 1.00 19.07 43 ARG H C 1
ATOM 5586 O O . ARG F 3 43 ? -12.821 -10.865 -35.908 1.00 18.55 43 ARG H O 1
ATOM 5594 N N . ALA F 3 44 ? -14.799 -11.862 -36.255 1.00 17.89 44 ALA H N 1
ATOM 5595 C CA . ALA F 3 44 ? -15.362 -10.755 -37.013 1.00 15.67 44 ALA H CA 1
ATOM 5596 C C . ALA F 3 44 ? -15.684 -9.574 -36.113 1.00 17.03 44 ALA H C 1
ATOM 5597 O O . ALA F 3 44 ? -15.903 -9.721 -34.902 1.00 17.87 44 ALA H O 1
ATOM 5599 N N . LEU F 3 45 ? -15.733 -8.398 -36.723 1.00 16.25 45 LEU H N 1
ATOM 5600 C CA . LEU F 3 45 ? -16.269 -7.214 -36.068 1.00 15.83 45 LEU H CA 1
ATOM 5601 C C . LEU F 3 45 ? -17.719 -7.479 -35.634 1.00 16.03 45 LEU H C 1
ATOM 5602 O O . LEU F 3 45 ? -18.483 -8.150 -36.340 1.00 16.49 45 LEU H O 1
ATOM 5607 N N . GLU F 3 46 ? -18.066 -6.949 -34.462 1.00 14.75 46 GLU H N 1
ATOM 5608 C CA A GLU F 3 46 ? -19.397 -7.105 -33.864 0.50 16.08 46 GLU H CA 1
ATOM 5609 C CA B GLU F 3 46 ? -19.400 -7.094 -33.876 0.50 16.46 46 GLU H CA 1
ATOM 5610 C C . GLU F 3 46 ? -19.924 -5.725 -33.472 1.00 16.14 46 GLU H C 1
ATOM 5611 O O . GLU F 3 46 ? -19.294 -5.028 -32.681 1.00 16.92 46 GLU H O 1
ATOM 5622 N N . TRP F 3 47 ? -21.082 -5.343 -34.002 1.00 14.37 47 TRP H N 1
ATOM 5623 C CA . TRP F 3 47 ? -21.720 -4.101 -33.575 1.00 14.06 47 TRP H CA 1
ATOM 5624 C C . TRP F 3 47 ? -22.403 -4.347 -32.225 1.00 14.54 47 TRP H C 1
ATOM 5625 O O . TRP F 3 47 ? -23.111 -5.347 -32.055 1.00 16.84 47 TRP H O 1
ATOM 5636 N N . MET F 3 48 ? -22.196 -3.423 -31.284 1.00 13.48 48 MET H N 1
ATOM 5637 C CA . MET F 3 48 ? -22.764 -3.542 -29.930 1.00 12.68 48 MET H CA 1
ATOM 5638 C C . MET F 3 48 ? -23.957 -2.640 -29.659 1.00 13.68 48 MET H C 1
ATOM 5639 O O . MET F 3 48 ? -24.923 -3.060 -29.027 1.00 15.12 48 MET H O 1
ATOM 5644 N N . GLY F 3 49 ? -23.865 -1.379 -30.056 1.00 13.10 49 GLY H N 1
ATOM 5645 C CA . GLY F 3 49 ? -24.931 -0.434 -29.772 1.00 12.48 49 GLY H CA 1
ATOM 5646 C C . GLY F 3 49 ? -24.586 0.973 -30.199 1.00 13.27 49 GLY H C 1
ATOM 5647 O O . GLY F 3 49 ? -23.434 1.267 -30.554 1.00 12.54 49 GLY H O 1
ATOM 5648 N N . TYR F 3 50 ? -25.595 1.840 -30.205 1.00 13.58 50 TYR H N 1
ATOM 5649 C CA . TYR F 3 50 ? -25.366 3.279 -30.323 1.00 12.10 50 TYR H CA 1
ATOM 5650 C C . TYR F 3 50 ? -26.147 4.086 -29.300 1.00 12.73 50 TYR H C 1
ATOM 5651 O O . TYR F 3 50 ? -27.121 3.612 -28.723 1.00 13.51 50 TYR H O 1
ATOM 5660 N N . ILE F 3 51 ? -25.701 5.324 -29.124 1.00 12.83 51 ILE H N 1
ATOM 5661 C CA . ILE F 3 51 ? -26.533 6.387 -28.584 1.00 13.65 51 ILE H CA 1
ATOM 5662 C C . ILE F 3 51 ? -26.547 7.467 -29.658 1.00 14.94 51 ILE H C 1
ATOM 5663 O O . ILE F 3 51 ? -25.508 7.761 -30.284 1.00 14.17 51 ILE H O 1
ATOM 5668 N N . SER F 3 52 ? -27.724 8.029 -29.913 1.00 15.19 52 SER H N 1
ATOM 5669 C CA . SER F 3 52 ? -27.852 9.063 -30.930 1.00 15.44 52 SER H CA 1
ATOM 5670 C C . SER F 3 52 ? -27.697 10.455 -30.325 1.00 16.23 52 SER H C 1
ATOM 5671 O O . SER F 3 52 ? -27.650 10.632 -29.104 1.00 15.36 52 SER H O 1
ATOM 5674 N N . TYR F 3 53 ? -27.646 11.441 -31.208 1.00 17.01 53 TYR H N 1
ATOM 5675 C CA . TYR F 3 53 ? -27.670 12.839 -30.840 1.00 15.43 53 TYR H CA 1
ATOM 5676 C C . TYR F 3 53 ? -28.783 13.216 -29.862 1.00 16.42 53 TYR H C 1
ATOM 5677 O O . TYR F 3 53 ? -28.652 14.209 -29.147 1.00 19.23 53 TYR H O 1
ATOM 5686 N N . SER F 3 54 ? -29.889 12.471 -29.873 1.00 14.69 54 SER H N 1
ATOM 5687 C CA . SER F 3 54 ? -31.017 12.769 -28.999 1.00 15.80 54 SER H CA 1
ATOM 5688 C C . SER F 3 54 ? -30.942 12.063 -27.654 1.00 18.10 54 SER H C 1
ATOM 5689 O O . SER F 3 54 ? -31.735 12.356 -26.747 1.00 16.92 54 SER H O 1
ATOM 5692 N N . GLY F 3 55 ? -30.016 11.120 -27.520 1.00 14.21 55 GLY H N 1
ATOM 5693 C CA . GLY F 3 55 ? -29.977 10.256 -26.366 1.00 13.98 55 GLY H CA 1
ATOM 5694 C C . GLY F 3 55 ? -30.694 8.935 -26.572 1.00 15.04 55 GLY H C 1
ATOM 5695 O O . GLY F 3 55 ? -30.587 8.026 -25.734 1.00 15.97 55 GLY H O 1
ATOM 5696 N N . SER F 3 56 ? -31.425 8.792 -27.674 1.00 14.73 56 SER H N 1
ATOM 5697 C CA . SER F 3 56 ? -32.039 7.505 -27.985 1.00 15.90 56 SER H CA 1
ATOM 5698 C C . SER F 3 56 ? -30.932 6.462 -28.174 1.00 15.48 56 SER H C 1
ATOM 5699 O O . SER F 3 56 ? -29.819 6.782 -28.626 1.00 15.32 56 SER H O 1
ATOM 5702 N N . THR F 3 57 ? -31.235 5.224 -27.806 1.00 15.01 57 THR H N 1
ATOM 5703 C CA . THR F 3 57 ? -30.273 4.151 -27.897 1.00 12.99 57 THR H CA 1
ATOM 5704 C C . THR F 3 57 ? -30.824 2.977 -28.694 1.00 13.78 57 THR H C 1
ATOM 5705 O O . THR F 3 57 ? -32.033 2.813 -28.878 1.00 17.15 57 THR H O 1
ATOM 5709 N N . TYR F 3 58 ? -29.905 2.149 -29.160 1.00 13.49 58 TYR H N 1
ATOM 5710 C CA . TYR F 3 58 ? -30.220 0.934 -29.865 1.00 13.50 58 TYR H CA 1
ATOM 5711 C C . TYR F 3 58 ? -29.100 -0.031 -29.525 1.00 13.21 58 TYR H C 1
ATOM 5712 O O . TYR F 3 58 ? -27.922 0.271 -29.756 1.00 14.15 58 TYR H O 1
ATOM 5721 N N . TYR F 3 59 ? -29.466 -1.162 -28.940 1.00 13.89 59 TYR H N 1
ATOM 5722 C CA . TYR F 3 59 ? -28.507 -2.138 -28.448 1.00 15.03 59 TYR H CA 1
ATOM 5723 C C . TYR F 3 59 ? -28.694 -3.491 -29.110 1.00 16.98 59 TYR H C 1
ATOM 5724 O O . TYR F 3 59 ? -29.825 -3.920 -29.385 1.00 18.09 59 TYR H O 1
ATOM 5733 N N . SER F 3 60 ? -27.585 -4.187 -29.318 1.00 15.10 60 SER H N 1
ATOM 5734 C CA . SER F 3 60 ? -27.605 -5.543 -29.826 1.00 18.12 60 SER H CA 1
ATOM 5735 C C . SER F 3 60 ? -28.352 -6.454 -28.858 1.00 19.57 60 SER H C 1
ATOM 5736 O O . SER F 3 60 ? -28.030 -6.480 -27.684 1.00 18.81 60 SER H O 1
ATOM 5739 N N . LEU F 3 61 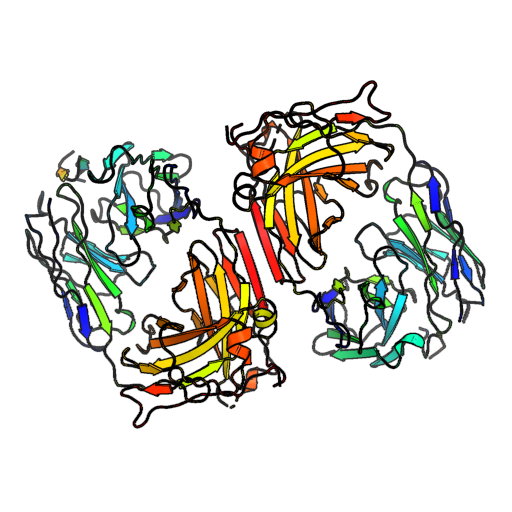? -29.333 -7.210 -29.354 1.00 21.39 61 LEU H N 1
ATOM 5740 C CA . LEU F 3 61 ? -30.075 -8.147 -28.518 1.00 26.28 61 LEU H CA 1
ATOM 5741 C C . LEU F 3 61 ? -29.197 -9.135 -27.755 1.00 19.94 61 LEU H C 1
ATOM 5742 O O . LEU F 3 61 ? -29.526 -9.498 -26.634 1.00 27.23 61 LEU H O 1
ATOM 5747 N N . SER F 3 62 ? -28.089 -9.565 -28.346 1.00 24.11 62 SER H N 1
ATOM 5748 C CA . SER F 3 62 ? -27.247 -10.550 -27.674 1.00 24.97 62 SER H CA 1
ATOM 5749 C C . SER F 3 62 ? -26.569 -10.013 -26.407 1.00 26.28 62 SER H C 1
ATOM 5750 O O . SER F 3 62 ? -26.076 -10.807 -25.616 1.00 32.08 62 SER H O 1
ATOM 5753 N N . LEU F 3 63 ? -26.561 -8.695 -26.201 1.00 22.14 63 LEU H N 1
ATOM 5754 C CA . LEU F 3 63 ? -25.854 -8.084 -25.053 1.00 27.09 63 LEU H CA 1
ATOM 5755 C C . LEU F 3 63 ? -26.732 -7.727 -23.884 1.00 38.23 63 LEU H C 1
ATOM 5756 O O . LEU F 3 63 ? -26.731 -8.417 -22.876 1.00 39.70 63 LEU H O 1
ATOM 5761 N N . ARG F 3 64 ? -27.262 -6.507 -23.963 1.00 39.21 64 ARG H N 1
ATOM 5762 C CA . ARG F 3 64 ? -28.655 -6.212 -23.705 1.00 43.40 64 ARG H CA 1
ATOM 5763 C C . ARG F 3 64 ? -29.206 -6.859 -22.461 1.00 33.53 64 ARG H C 1
ATOM 5764 O O . ARG F 3 64 ? -29.300 -8.076 -22.354 1.00 44.64 64 ARG H O 1
ATOM 5772 N N . SER F 3 65 ? -29.623 -5.993 -21.554 1.00 38.28 65 SER H N 1
ATOM 5773 C CA . SER F 3 65 ? -29.602 -6.245 -20.141 1.00 37.77 65 SER H CA 1
ATOM 5774 C C . SER F 3 65 ? -28.219 -5.811 -19.640 1.00 29.40 65 SER H C 1
ATOM 5775 O O . SER F 3 65 ? -28.137 -5.198 -18.579 1.00 39.99 65 SER H O 1
ATOM 5778 N N . ARG F 3 66 ? -27.142 -6.069 -20.400 1.00 19.19 66 ARG H N 1
ATOM 5779 C CA . ARG F 3 66 ? -25.803 -5.806 -19.876 1.00 17.13 66 ARG H CA 1
ATOM 5780 C C . ARG F 3 66 ? -25.210 -4.493 -20.337 1.00 17.42 66 ARG H C 1
ATOM 5781 O O . ARG F 3 66 ? -24.317 -3.971 -19.699 1.00 17.04 66 ARG H O 1
ATOM 5789 N N . ILE F 3 67 ? -25.722 -3.951 -21.437 1.00 16.45 67 ILE H N 1
ATOM 5790 C CA . ILE F 3 67 ? -25.102 -2.788 -22.055 1.00 15.49 67 ILE H CA 1
ATOM 5791 C C . ILE F 3 67 ? -25.855 -1.493 -21.781 1.00 15.07 67 ILE H C 1
ATOM 5792 O O . ILE F 3 67 ? -27.094 -1.458 -21.867 1.00 17.87 67 ILE H O 1
ATOM 5797 N N . THR F 3 68 ? -25.092 -0.461 -21.427 1.00 13.72 68 THR H N 1
ATOM 5798 C CA . THR F 3 68 ? -25.554 0.918 -21.399 1.00 13.66 68 THR H CA 1
ATOM 5799 C C . THR F 3 68 ? -24.565 1.758 -22.187 1.00 15.85 68 THR H C 1
ATOM 5800 O O . THR F 3 68 ? -23.355 1.624 -22.004 1.00 16.06 68 THR H O 1
ATOM 5804 N N . ILE F 3 69 ? -25.070 2.649 -23.035 1.00 12.23 69 ILE H N 1
ATOM 5805 C CA . ILE F 3 69 ? -24.246 3.669 -23.663 1.00 12.23 69 ILE H CA 1
ATOM 5806 C C . ILE F 3 69 ? -24.793 5.018 -23.211 1.00 13.34 69 ILE H C 1
ATOM 5807 O O . ILE F 3 69 ? -26.002 5.261 -23.268 1.00 15.75 69 ILE H O 1
ATOM 5812 N N . SER F 3 70 ? -23.886 5.866 -22.739 1.00 13.64 70 SER H N 1
ATOM 5813 C CA . SER F 3 70 ? -24.202 7.204 -22.263 1.00 12.17 70 SER H CA 1
ATOM 5814 C C . SER F 3 70 ? -23.389 8.206 -23.069 1.00 12.64 70 SER H C 1
ATOM 5815 O O . SER F 3 70 ? -22.428 7.842 -23.736 1.00 14.93 70 SER H O 1
ATOM 5818 N N . ARG F 3 71 ? -23.774 9.479 -23.010 1.00 15.33 71 ARG H N 1
ATOM 5819 C CA . ARG F 3 71 ? -23.061 10.531 -23.746 1.00 15.47 71 ARG H CA 1
ATOM 5820 C C . ARG F 3 71 ? -23.200 11.866 -23.040 1.00 18.39 71 ARG H C 1
ATOM 5821 O O . ARG F 3 71 ? -24.308 12.274 -22.734 1.00 20.30 71 ARG H O 1
ATOM 5829 N N . ASP F 3 72 ? -22.067 12.530 -22.809 1.00 16.45 72 ASP H N 1
ATOM 5830 C CA . ASP F 3 72 ? -21.999 13.826 -22.148 1.00 17.87 72 ASP H CA 1
ATOM 5831 C C . ASP F 3 72 ? -21.462 14.836 -23.161 1.00 17.54 72 ASP H C 1
ATOM 5832 O O . ASP F 3 72 ? -20.265 14.845 -23.460 1.00 18.81 72 ASP H O 1
ATOM 5837 N N . THR F 3 73 ? -22.347 15.678 -23.684 1.00 17.54 73 THR H N 1
ATOM 5838 C CA . THR F 3 73 ? -21.967 16.621 -24.724 1.00 18.96 73 THR H CA 1
ATOM 5839 C C . THR F 3 73 ? -21.057 17.739 -24.195 1.00 23.78 73 THR H C 1
ATOM 5840 O O . THR F 3 73 ? -20.333 18.359 -24.979 1.00 29.64 73 THR H O 1
ATOM 5844 N N A SER F 3 74 ? -21.082 17.977 -22.883 0.50 22.59 74 SER H N 1
ATOM 5845 N N B SER F 3 74 ? -21.073 17.986 -22.885 0.50 21.45 74 SER H N 1
ATOM 5846 C CA A SER F 3 74 ? -20.218 18.979 -22.251 0.50 24.77 74 SER H CA 1
ATOM 5847 C CA B SER F 3 74 ? -20.194 18.998 -22.284 0.50 21.36 74 SER H CA 1
ATOM 5848 C C A SER F 3 74 ? -18.746 18.562 -22.273 0.50 26.68 74 SER H C 1
ATOM 5849 C C B SER F 3 74 ? -18.731 18.564 -22.272 0.50 25.37 74 SER H C 1
ATOM 5850 O O A SER F 3 74 ? -17.855 19.413 -22.357 0.50 29.77 74 SER H O 1
ATOM 5851 O O B SER F 3 74 ? -17.829 19.406 -22.326 0.50 28.69 74 SER H O 1
ATOM 5856 N N . LYS F 3 75 ? -18.499 17.254 -22.201 1.00 22.27 75 LYS H N 1
ATOM 5857 C CA . LYS F 3 75 ? -17.142 16.696 -22.218 1.00 20.16 75 LYS H CA 1
ATOM 5858 C C . LYS F 3 75 ? -16.747 16.124 -23.590 1.00 23.31 75 LYS H C 1
ATOM 5859 O O . LYS F 3 75 ? -15.653 15.575 -23.741 1.00 25.64 75 LYS H O 1
ATOM 5865 N N . ASN F 3 76 ? -17.625 16.274 -24.581 1.00 21.99 76 ASN H N 1
ATOM 5866 C CA . ASN F 3 76 ? -17.425 15.696 -25.910 1.00 20.67 76 ASN H CA 1
ATOM 5867 C C . ASN F 3 76 ? -17.022 14.239 -25.836 1.00 19.65 76 ASN H C 1
ATOM 5868 O O . ASN F 3 76 ? -16.024 13.832 -26.422 1.00 20.30 76 ASN H O 1
ATOM 5873 N N . GLN F 3 77 ? -17.783 13.460 -25.087 1.00 17.30 77 GLN H N 1
ATOM 5874 C CA . GLN F 3 77 ? -17.428 12.071 -24.875 1.00 17.42 77 GLN H CA 1
ATOM 5875 C C . GLN F 3 77 ? -18.677 11.233 -24.809 1.00 19.32 77 GLN H C 1
ATOM 5876 O O . GLN F 3 77 ? -19.753 11.738 -24.494 1.00 16.48 77 GLN H O 1
ATOM 5882 N N . TYR F 3 78 ? -18.527 9.947 -25.098 1.00 15.74 78 TYR H N 1
ATOM 5883 C CA . TYR F 3 78 ? -19.570 8.983 -24.819 1.00 15.55 78 TYR H CA 1
ATOM 5884 C C . TYR F 3 78 ? -18.940 7.706 -24.310 1.00 14.61 78 TYR H C 1
ATOM 5885 O O . TYR F 3 78 ? -17.753 7.473 -24.513 1.00 16.00 78 TYR H O 1
ATOM 5894 N N . SER F 3 79 ? -19.738 6.887 -23.637 1.00 13.78 79 SER H N 1
ATOM 5895 C CA . 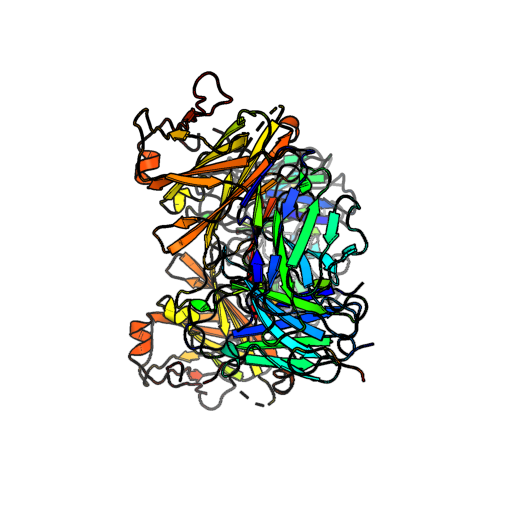SER F 3 79 ? -19.191 5.813 -22.832 1.00 13.45 79 SER H CA 1
ATOM 5896 C C . SER F 3 79 ? -19.978 4.522 -22.982 1.00 13.02 79 SER H C 1
ATOM 5897 O O . SER F 3 79 ? -21.181 4.522 -23.269 1.00 14.99 79 SER H O 1
ATOM 5900 N N . LEU F 3 80 ? -19.258 3.427 -22.770 1.00 13.06 80 LEU H N 1
ATOM 5901 C CA . LEU F 3 80 ? -19.800 2.085 -22.750 1.00 13.47 80 LEU H CA 1
ATOM 5902 C C . LEU F 3 80 ? -19.709 1.555 -21.326 1.00 13.24 80 LEU H C 1
ATOM 5903 O O . LEU F 3 80 ? -18.662 1.661 -20.681 1.00 13.66 80 LEU H O 1
ATOM 5908 N N . ARG F 3 81 ? -20.803 0.972 -20.856 1.00 13.23 81 ARG H N 1
ATOM 5909 C CA A ARG F 3 81 ? -20.821 0.228 -19.605 0.50 13.23 81 ARG H CA 1
ATOM 5910 C CA B ARG F 3 81 ? -20.817 0.235 -19.614 0.50 13.28 81 ARG H CA 1
ATOM 5911 C C . ARG F 3 81 ? -21.377 -1.149 -19.933 1.00 12.93 81 ARG H C 1
ATOM 5912 O O . ARG F 3 81 ? -22.496 -1.267 -20.417 1.00 15.62 81 ARG H O 1
ATOM 5927 N N . LEU F 3 82 ? -20.599 -2.192 -19.673 1.00 12.82 82 LEU H N 1
ATOM 5928 C CA . LEU F 3 82 ? -21.023 -3.556 -19.947 1.00 14.38 82 LEU H CA 1
ATOM 5929 C C . LEU F 3 82 ? -20.900 -4.348 -18.655 1.00 14.17 82 LEU H C 1
ATOM 5930 O O . LEU F 3 82 ? -19.789 -4.586 -18.168 1.00 14.50 82 LEU H O 1
ATOM 5935 N N . SER F 3 83 A -22.032 -4.736 -18.083 1.00 14.21 82 SER H N 1
ATOM 5936 C CA . SER F 3 83 A -22.037 -5.391 -16.788 1.00 16.10 82 SER H CA 1
ATOM 5937 C C . SER F 3 83 A -21.858 -6.901 -16.905 1.00 16.27 82 SER H C 1
ATOM 5938 O O . SER F 3 83 A -21.991 -7.484 -17.984 1.00 15.25 82 SER H O 1
ATOM 5941 N N . SER F 3 84 B -21.560 -7.516 -15.770 1.00 15.34 82 SER H N 1
ATOM 5942 C CA . SER F 3 84 B -21.483 -8.974 -15.642 1.00 15.24 82 SER H CA 1
ATOM 5943 C C . SER F 3 84 B -20.634 -9.624 -16.725 1.00 14.48 82 SER H C 1
ATOM 5944 O O . SER F 3 84 B -21.077 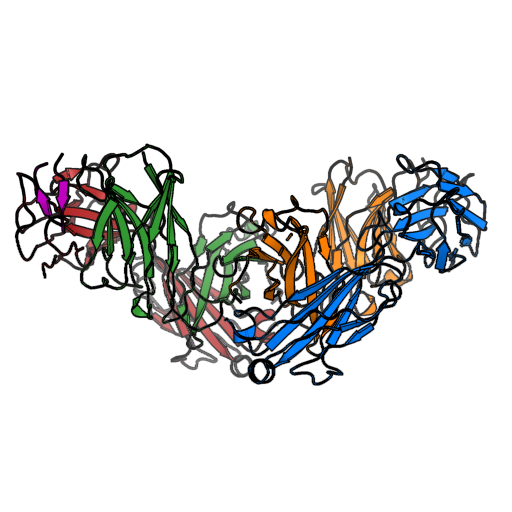-10.538 -17.415 1.00 16.22 82 SER H O 1
ATOM 5947 N N . VAL F 3 85 C -19.409 -9.150 -16.891 1.00 14.78 82 VAL H N 1
ATOM 5948 C CA . VAL F 3 85 C -18.592 -9.641 -17.992 1.00 11.85 82 VAL H CA 1
ATOM 5949 C C . VAL F 3 85 C -18.050 -11.051 -17.779 1.00 14.36 82 VAL H C 1
ATOM 5950 O O . VAL F 3 85 C -17.919 -11.531 -16.649 1.00 16.83 82 VAL H O 1
ATOM 5954 N N . THR F 3 86 ? -17.789 -11.717 -18.900 1.00 12.46 83 THR H N 1
ATOM 5955 C CA . THR F 3 86 ? -17.161 -13.040 -18.911 1.00 13.94 83 THR H CA 1
ATOM 5956 C C . THR F 3 86 ? -16.011 -13.029 -19.894 1.00 14.10 83 THR H C 1
ATOM 5957 O O . THR F 3 86 ? -15.774 -12.021 -20.569 1.00 15.59 83 THR H O 1
ATOM 5961 N N . ALA F 3 87 ? -15.279 -14.133 -19.977 1.00 13.90 84 ALA H N 1
ATOM 5962 C CA . ALA F 3 87 ? -14.170 -14.239 -20.934 1.00 16.51 84 ALA H CA 1
ATOM 5963 C C . ALA F 3 87 ? -14.615 -13.987 -22.379 1.00 15.91 84 ALA H C 1
ATOM 5964 O O . ALA F 3 87 ? -13.811 -13.554 -23.218 1.00 17.08 84 ALA H O 1
ATOM 5966 N N . ALA F 3 88 ? -15.892 -14.227 -22.673 1.00 16.25 85 ALA H N 1
ATOM 5967 C CA . ALA F 3 88 ? -16.433 -13.975 -24.001 1.00 15.22 85 ALA H CA 1
ATOM 5968 C C . ALA F 3 88 ? -16.433 -12.480 -24.384 1.00 16.61 85 ALA H C 1
ATOM 5969 O O . ALA F 3 88 ? -16.552 -12.139 -25.557 1.00 17.81 85 ALA H O 1
ATOM 5971 N N . ASP F 3 89 ? -16.283 -11.604 -23.395 1.00 13.66 86 ASP H N 1
ATOM 5972 C CA . ASP F 3 89 ? -16.198 -10.154 -23.628 1.00 14.23 86 ASP H CA 1
ATOM 5973 C C . ASP F 3 89 ? -14.774 -9.655 -23.863 1.00 14.58 86 ASP H C 1
ATOM 5974 O O . ASP F 3 89 ? -14.565 -8.469 -24.106 1.00 14.19 86 ASP H O 1
ATOM 5979 N N . THR F 3 90 ? -13.786 -10.545 -23.794 1.00 13.64 87 THR H N 1
ATOM 5980 C CA . THR F 3 90 ? -12.420 -10.177 -24.173 1.00 11.98 87 THR H CA 1
ATOM 5981 C C . THR F 3 90 ? -12.384 -9.825 -25.657 1.00 13.09 87 THR H C 1
ATOM 5982 O O . THR F 3 90 ? -12.808 -10.606 -26.500 1.00 16.28 87 THR H O 1
ATOM 5986 N N . ALA F 3 91 ? -11.908 -8.624 -25.962 1.00 14.54 88 ALA H N 1
ATOM 5987 C CA . ALA F 3 91 ? -11.982 -8.113 -27.328 1.00 13.05 88 ALA H CA 1
ATOM 5988 C C . ALA F 3 91 ? -11.227 -6.807 -27.477 1.00 12.65 88 ALA H C 1
ATOM 5989 O O . ALA F 3 91 ? -10.894 -6.142 -26.483 1.00 13.94 88 ALA H O 1
ATOM 5991 N N . MET F 3 92 ? -10.993 -6.430 -28.732 1.00 12.96 89 MET H N 1
ATOM 5992 C CA . MET F 3 92 ? -10.633 -5.053 -29.051 1.00 12.85 89 MET H CA 1
ATOM 5993 C C . MET F 3 92 ? -11.934 -4.286 -29.172 1.00 12.12 89 MET H C 1
ATOM 5994 O O . MET F 3 92 ? -12.847 -4.720 -29.880 1.00 14.11 89 MET H O 1
ATOM 5999 N N . TYR F 3 93 ? -12.019 -3.157 -28.476 1.00 11.82 90 TYR H N 1
ATOM 6000 C CA . TYR F 3 93 ? -13.195 -2.293 -28.482 1.00 11.67 90 TYR H CA 1
ATOM 6001 C C . TYR F 3 93 ? -12.937 -1.012 -29.264 1.00 11.46 90 TYR H C 1
ATOM 6002 O O . TYR F 3 93 ? -11.907 -0.352 -29.050 1.00 13.60 90 TYR H O 1
ATOM 6011 N N . TYR F 3 94 ? -13.873 -0.681 -30.147 1.00 13.45 91 TYR H N 1
ATOM 6012 C CA . TYR F 3 94 ? -13.813 0.505 -30.985 1.00 14.29 91 TYR H CA 1
ATOM 6013 C C . TYR F 3 94 ? -15.033 1.378 -30.768 1.00 12.53 91 TYR H C 1
ATOM 6014 O O . TYR F 3 94 ? -16.165 0.883 -30.635 1.00 14.48 91 TYR H O 1
ATOM 6023 N N . CYS F 3 95 ? -14.802 2.685 -30.788 1.00 12.63 92 CYS H N 1
ATOM 6024 C CA . CYS F 3 95 ? -15.901 3.607 -30.961 1.00 12.28 92 CYS H CA 1
ATOM 6025 C C . CYS F 3 95 ? -15.915 4.096 -32.411 1.00 14.91 92 CYS H C 1
ATOM 6026 O O . CYS F 3 95 ? -14.862 4.233 -33.057 1.00 14.37 92 CYS H O 1
ATOM 6029 N N . ALA F 3 96 ? -17.119 4.284 -32.940 1.00 13.99 93 ALA H N 1
ATOM 6030 C CA . ALA F 3 96 ? -17.294 4.763 -34.300 1.00 14.14 93 ALA H CA 1
ATOM 6031 C C . ALA F 3 96 ? -18.541 5.625 -34.426 1.00 13.49 93 ALA H C 1
ATOM 6032 O O . ALA F 3 96 ? -19.580 5.344 -33.803 1.00 15.31 93 ALA H O 1
ATOM 6034 N N . LEU F 3 97 ? -18.413 6.649 -35.258 1.00 14.70 94 LEU H N 1
ATOM 6035 C CA . LEU F 3 97 ? -19.481 7.596 -35.557 1.00 14.19 94 LEU H CA 1
ATOM 6036 C C . LEU F 3 97 ? -20.113 7.263 -36.902 1.00 14.39 94 LEU H C 1
ATOM 6037 O O . LEU F 3 97 ? -19.403 7.022 -37.878 1.00 16.42 94 LEU H O 1
ATOM 6042 N N . ILE F 3 98 ? -21.445 7.270 -36.939 1.00 15.27 95 ILE H N 1
ATOM 6043 C CA . ILE F 3 98 ? -22.226 7.286 -38.175 1.00 15.09 95 ILE H CA 1
ATOM 6044 C C . ILE F 3 98 ? -22.784 8.682 -38.376 1.00 16.54 95 ILE H C 1
ATOM 6045 O O . ILE F 3 98 ? -23.471 9.212 -37.491 1.00 16.10 95 ILE H O 1
ATOM 6050 N N . THR F 3 99 ? -22.516 9.277 -39.538 1.00 18.60 96 THR H N 1
ATOM 6051 C CA . THR F 3 99 ? -23.185 10.522 -39.935 1.00 18.15 96 THR H CA 1
ATOM 6052 C C . THR F 3 99 ? -24.233 10.221 -41.001 1.00 20.59 96 THR H C 1
ATOM 6053 O O . THR F 3 99 ? -24.174 9.189 -41.660 1.00 19.30 96 THR H O 1
ATOM 6057 N N . THR F 3 100 ? -25.196 11.126 -41.163 1.00 20.52 97 THR H N 1
ATOM 6058 C CA . THR F 3 100 ? -26.239 10.946 -42.179 1.00 21.45 97 THR H CA 1
ATOM 6059 C C . THR F 3 100 ? -25.802 11.377 -43.585 1.00 25.22 97 THR H C 1
ATOM 6060 O O . THR F 3 100 ? -26.585 11.262 -44.530 1.00 28.36 97 THR H O 1
ATOM 6064 N N . SER F 3 101 ? -24.564 11.847 -43.737 1.00 24.05 98 SER H N 1
ATOM 6065 C CA . SER F 3 101 ? -23.998 12.051 -45.083 1.00 24.36 98 SER H CA 1
ATOM 6066 C C . SER F 3 101 ? -23.778 10.706 -45.799 1.00 27.21 98 SER H C 1
ATOM 6067 O O . SER F 3 101 ? -23.959 10.608 -47.012 1.00 26.78 98 SER H O 1
ATOM 6070 N N . THR F 3 102 ? -23.403 9.680 -45.037 1.00 20.75 99 THR H N 1
ATOM 6071 C CA . THR F 3 102 ? -23.146 8.336 -45.556 1.00 22.82 99 THR H CA 1
ATOM 6072 C C . THR F 3 102 ? -24.076 7.246 -45.007 1.00 17.66 99 THR H C 1
ATOM 6073 O O . THR F 3 102 ? -24.200 6.176 -45.606 1.00 18.71 99 THR H O 1
ATOM 6077 N N . TYR F 3 103 ? -24.689 7.501 -43.848 1.00 17.70 100 TYR H N 1
ATOM 6078 C CA . TYR F 3 103 ? -25.396 6.469 -43.078 1.00 18.66 100 TYR H CA 1
ATOM 6079 C C . TYR F 3 103 ? -24.493 5.249 -42.809 1.00 14.68 100 TYR H C 1
ATOM 6080 O O . TYR F 3 103 ? -24.979 4.124 -42.674 1.00 18.25 100 TYR H O 1
ATOM 6089 N N . ALA F 3 104 A -23.185 5.497 -42.726 1.00 16.88 100 ALA H N 1
ATOM 6090 C CA . ALA F 3 104 A -22.187 4.457 -42.488 1.00 15.69 100 ALA H CA 1
ATOM 6091 C C . ALA F 3 104 A -21.308 4.861 -41.324 1.00 14.26 100 ALA H C 1
ATOM 6092 O O . ALA F 3 104 A -21.264 6.023 -40.939 1.00 15.87 100 ALA H O 1
ATOM 6094 N N . MET F 3 105 B -20.589 3.881 -40.785 1.00 15.57 100 MET H N 1
ATOM 6095 C CA . MET F 3 105 B -19.627 4.117 -39.730 1.00 15.84 100 MET H CA 1
ATOM 6096 C C . MET F 3 105 B -18.393 4.747 -40.360 1.00 16.38 100 MET H C 1
ATOM 6097 O O . MET F 3 105 B -17.474 4.040 -40.795 1.00 16.20 100 MET H O 1
ATOM 6102 N N . ASP F 3 106 ? -18.402 6.077 -40.451 1.00 16.05 101 ASP H N 1
ATOM 6103 C CA . ASP F 3 106 ? -17.415 6.798 -41.259 1.00 18.47 101 ASP H CA 1
ATOM 6104 C C . ASP F 3 106 ? -16.167 7.225 -40.507 1.00 20.47 101 ASP H C 1
ATOM 6105 O O . ASP F 3 106 ? -15.146 7.472 -41.138 1.00 24.76 101 ASP H O 1
ATOM 6110 N N . TYR F 3 107 ? -16.234 7.306 -39.177 1.00 18.15 102 TYR H N 1
ATOM 6111 C CA . TYR F 3 107 ? -15.087 7.701 -38.374 1.00 17.74 102 TYR H CA 1
ATOM 6112 C C . TYR F 3 107 ? -14.926 6.751 -37.189 1.00 16.08 102 TYR H C 1
ATOM 6113 O O . TYR F 3 107 ? -15.897 6.453 -36.493 1.00 16.35 102 TYR H O 1
ATOM 6122 N N . TRP F 3 108 ? -13.695 6.299 -36.973 1.00 13.90 103 TRP H N 1
ATOM 6123 C CA . TRP F 3 108 ? -13.369 5.278 -35.979 1.00 14.65 103 TRP H CA 1
ATOM 6124 C C . TRP F 3 108 ? -12.254 5.734 -35.049 1.00 15.46 103 TRP H C 1
ATOM 6125 O O . TRP F 3 108 ? -11.317 6.442 -35.445 1.00 17.86 103 TRP H O 1
ATOM 6136 N N . GLY F 3 109 ? -12.327 5.283 -33.808 1.00 13.42 104 GLY H N 1
ATOM 6137 C CA . GLY F 3 109 ? -11.205 5.383 -32.892 1.00 15.27 104 GLY H CA 1
ATOM 6138 C C . GLY F 3 109 ? -10.089 4.412 -33.241 1.00 15.74 104 GLY H C 1
ATOM 6139 O O . GLY F 3 109 ? -10.156 3.717 -34.242 1.00 21.68 104 GLY H O 1
ATOM 6140 N N . GLN F 3 110 ? -9.047 4.386 -32.426 1.00 17.12 105 GLN H N 1
ATOM 6141 C CA . GLN F 3 110 ? -7.893 3.517 -32.684 1.00 18.22 105 GLN H CA 1
ATOM 6142 C C . GLN F 3 110 ? -8.106 2.088 -32.196 1.00 15.55 105 GLN H C 1
ATOM 6143 O O . GLN F 3 110 ? -7.428 1.169 -32.644 1.00 17.07 105 GLN H O 1
ATOM 6149 N N . GLY F 3 111 ? -9.023 1.927 -31.252 1.00 15.76 106 GLY H N 1
ATOM 6150 C CA . GLY F 3 111 ? -9.284 0.647 -30.622 1.00 16.17 106 GLY H CA 1
ATOM 6151 C C . GLY F 3 111 ? -8.502 0.497 -29.327 1.00 14.82 106 GLY H C 1
ATOM 6152 O O . GLY F 3 111 ? -7.330 0.886 -29.228 1.00 16.45 106 GLY H O 1
ATOM 6153 N N . THR F 3 112 ? -9.147 -0.076 -28.318 1.00 12.62 107 THR H N 1
ATOM 6154 C CA . THR F 3 112 ? -8.449 -0.435 -27.090 1.00 12.96 107 THR H CA 1
ATOM 6155 C C . THR F 3 112 ? -8.815 -1.852 -26.653 1.00 12.78 107 THR H C 1
ATOM 6156 O O . THR F 3 112 ? -9.991 -2.256 -26.730 1.00 15.00 107 THR H O 1
ATOM 6160 N N . THR F 3 113 ? -7.810 -2.614 -26.204 1.00 13.64 108 THR H N 1
ATOM 6161 C CA . THR F 3 113 ? -8.007 -4.014 -25.829 1.00 14.91 108 THR H CA 1
ATOM 6162 C C . THR F 3 113 ? -8.475 -4.139 -24.382 1.00 14.08 108 THR H C 1
ATOM 6163 O O . THR F 3 113 ? -7.938 -3.484 -23.485 1.00 16.11 108 THR H O 1
ATOM 6167 N N . VAL F 3 114 ? -9.516 -4.946 -24.163 1.00 13.58 109 VAL H N 1
ATOM 6168 C CA . VAL F 3 114 ? -9.948 -5.289 -22.813 1.00 14.54 109 VAL H CA 1
ATOM 6169 C C . VAL F 3 114 ? -9.983 -6.810 -22.684 1.00 14.26 109 VAL H C 1
ATOM 6170 O O . VAL F 3 114 ? -10.548 -7.501 -23.523 1.00 17.17 109 VAL H O 1
ATOM 6174 N N . THR F 3 115 ? -9.380 -7.306 -21.614 1.00 14.05 110 THR H N 1
ATOM 6175 C CA . THR F 3 115 ? -9.339 -8.730 -21.327 1.00 14.68 110 THR H CA 1
ATOM 6176 C C . THR F 3 115 ? -10.085 -8.962 -20.034 1.00 14.22 110 THR H C 1
ATOM 6177 O O . THR F 3 115 ? -9.933 -8.206 -19.075 1.00 14.96 110 THR H O 1
ATOM 6181 N N . VAL F 3 116 ? -10.919 -10.000 -20.027 1.00 14.12 111 VAL H N 1
ATOM 6182 C CA . VAL F 3 116 ? -11.674 -10.394 -18.843 1.00 13.78 111 VAL H CA 1
ATOM 6183 C C . VAL F 3 116 ? -11.010 -11.608 -18.207 1.00 13.89 111 VAL H C 1
ATOM 6184 O O . VAL F 3 116 ? -10.960 -12.691 -18.799 1.00 16.63 111 VAL H O 1
ATOM 6188 N N . SER F 3 117 ? -10.499 -11.417 -16.997 1.00 15.46 112 SER H N 1
ATOM 6189 C CA . SER F 3 117 ? -9.744 -12.450 -16.291 1.00 16.02 112 SER H CA 1
ATOM 6190 C C . SER F 3 117 ? -9.593 -12.079 -14.830 1.00 16.56 112 SER H C 1
ATOM 6191 O O . SER F 3 117 ? -9.591 -10.889 -14.486 1.00 19.50 112 SER H O 1
ATOM 6194 N N . SER F 3 118 ? -9.430 -13.101 -13.985 1.00 19.85 113 SER H N 1
ATOM 6195 C CA . SER F 3 118 ? -9.136 -12.906 -12.564 1.00 20.49 113 SER H CA 1
ATOM 6196 C C . SER F 3 118 ? -7.629 -12.802 -12.286 1.00 22.25 113 SER H C 1
ATOM 6197 O O . SER F 3 118 ? -7.213 -12.470 -11.167 1.00 22.48 113 SER H O 1
ATOM 6200 N N . ALA F 3 119 ? -6.817 -13.054 -13.311 1.00 20.69 114 ALA H N 1
ATOM 6201 C CA . ALA F 3 119 ? -5.364 -13.018 -13.178 1.00 21.54 114 ALA H CA 1
ATOM 6202 C C . ALA F 3 119 ? -4.873 -11.605 -12.957 1.00 21.33 114 ALA H C 1
ATOM 6203 O O . ALA F 3 119 ? -5.538 -10.638 -13.348 1.00 23.10 114 ALA H O 1
ATOM 6205 N N . SER F 3 120 ? -3.713 -11.508 -12.319 1.00 24.18 115 SER H N 1
ATOM 6206 C CA . SER F 3 120 ? -3.051 -10.242 -12.049 1.00 26.09 115 SER H CA 1
ATOM 6207 C C . SER F 3 120 ? -2.430 -9.651 -13.311 1.00 18.49 115 SER H C 1
ATOM 6208 O O . SER F 3 120 ? -1.927 -10.365 -14.165 1.00 20.27 115 SER H O 1
ATOM 6211 N N . THR F 3 121 ? -2.443 -8.329 -13.388 1.00 17.48 116 THR H N 1
ATOM 6212 C CA . THR F 3 121 ? -1.623 -7.619 -14.354 1.00 16.82 116 THR H CA 1
ATOM 6213 C C . THR F 3 121 ? -0.162 -7.922 -14.034 1.00 17.15 116 THR H C 1
ATOM 6214 O O . THR F 3 121 ? 0.234 -7.989 -12.871 1.00 20.05 116 THR H O 1
ATOM 6218 N N . LYS F 3 122 ? 0.635 -8.129 -15.078 1.00 17.45 117 LYS H N 1
ATOM 6219 C CA . LYS F 3 122 ? 2.048 -8.427 -14.925 1.00 18.29 117 LYS H CA 1
ATOM 6220 C C . LYS F 3 122 ? 2.824 -7.773 -16.066 1.00 16.60 117 LYS H C 1
ATOM 6221 O O . LYS F 3 122 ? 2.534 -8.008 -17.244 1.00 16.41 117 LYS H O 1
ATOM 6227 N N . GLY F 3 123 ? 3.794 -6.933 -15.714 1.00 18.41 118 GLY H N 1
ATOM 6228 C CA . GLY F 3 123 ? 4.643 -6.295 -16.706 1.00 17.89 118 GLY H CA 1
ATOM 6229 C C . GLY F 3 123 ? 5.649 -7.292 -17.267 1.00 18.08 118 GLY H C 1
ATOM 6230 O O . GLY F 3 123 ? 5.938 -8.309 -16.645 1.00 18.68 118 GLY H O 1
ATOM 6231 N N . PRO F 3 124 ? 6.201 -6.990 -18.447 1.00 18.13 119 PRO H N 1
ATOM 6232 C CA . PRO F 3 124 ? 7.095 -7.895 -19.146 1.00 17.84 119 PRO H CA 1
ATOM 6233 C C . PRO F 3 124 ? 8.506 -7.943 -18.572 1.00 18.35 119 PRO H C 1
ATOM 6234 O O . PRO F 3 124 ? 8.977 -6.967 -17.967 1.00 20.06 119 PRO H O 1
ATOM 6238 N N . SER F 3 125 ? 9.165 -9.076 -18.807 1.00 18.06 120 SER H N 1
ATOM 6239 C CA . SER F 3 125 ? 10.592 -9.210 -18.623 1.00 19.28 120 SER H CA 1
ATOM 6240 C C . SER F 3 125 ? 11.187 -9.097 -20.010 1.00 18.50 120 SER H C 1
ATOM 6241 O O . SER F 3 125 ? 10.745 -9.785 -20.925 1.00 22.01 120 SER H O 1
ATOM 6244 N N . VAL F 3 126 ? 12.168 -8.213 -20.167 1.00 15.98 121 VAL H N 1
ATOM 6245 C CA . VAL F 3 126 ? 12.763 -7.947 -21.470 1.00 16.04 121 VAL H CA 1
ATOM 6246 C C . VAL F 3 126 ? 14.210 -8.457 -21.496 1.00 18.20 121 VAL H C 1
ATOM 6247 O O . VAL F 3 126 ? 15.048 -8.061 -20.666 1.00 18.78 121 VAL H O 1
ATOM 6251 N N . PHE F 3 127 ? 14.495 -9.335 -22.454 1.00 17.31 122 PHE H N 1
ATOM 6252 C CA . PHE F 3 127 ? 15.817 -9.949 -22.601 1.00 17.37 122 PHE H CA 1
ATOM 6253 C C . PHE F 3 127 ? 16.359 -9.672 -23.986 1.00 16.67 122 PHE H C 1
ATOM 6254 O O . PHE F 3 127 ? 15.600 -9.604 -24.955 1.00 17.50 122 PHE H O 1
ATOM 6262 N N . PRO F 3 128 ? 17.683 -9.542 -24.102 1.00 18.14 123 PRO H N 1
ATOM 6263 C CA . PRO F 3 128 ? 18.260 -9.295 -25.413 1.00 18.20 123 PRO H CA 1
ATOM 6264 C C . PRO F 3 128 ? 18.306 -10.525 -26.312 1.00 18.34 123 PRO H C 1
ATOM 6265 O O . PRO F 3 128 ? 18.507 -11.647 -25.845 1.00 20.71 123 PRO H O 1
ATOM 6269 N N . LEU F 3 129 ? 18.090 -10.285 -27.600 1.00 20.42 124 LEU H N 1
ATOM 6270 C CA . LEU F 3 129 ? 18.451 -11.211 -28.670 1.00 19.14 124 LEU H CA 1
ATOM 6271 C C . LEU F 3 129 ? 19.683 -10.590 -29.319 1.00 21.03 124 LEU H C 1
ATOM 6272 O O . LEU F 3 129 ? 19.583 -9.741 -30.199 1.00 18.12 124 LEU H O 1
ATOM 6277 N N . ALA F 3 130 ? 20.852 -10.997 -28.844 1.00 23.78 125 ALA H N 1
ATOM 6278 C CA . ALA F 3 130 ? 22.093 -10.314 -29.196 1.00 21.04 125 ALA H CA 1
ATOM 6279 C C . ALA F 3 130 ? 22.520 -10.653 -30.621 1.00 23.77 125 ALA H C 1
ATOM 6280 O O . ALA F 3 130 ? 22.294 -11.767 -31.079 1.00 24.75 125 ALA H O 1
ATOM 6282 N N . PRO F 3 131 ? 23.140 -9.694 -31.330 1.00 25.74 126 PRO H N 1
ATOM 6283 C CA . PRO F 3 131 ? 23.668 -10.012 -32.654 1.00 28.09 126 PRO H CA 1
ATOM 6284 C C . PRO F 3 131 ? 24.885 -10.939 -32.570 1.00 32.81 126 PRO H C 1
ATOM 6285 O O . PRO F 3 131 ? 25.717 -10.771 -31.677 1.00 33.20 126 PRO H O 1
ATOM 6289 N N . SER F 3 132 ? 24.959 -11.915 -33.474 1.00 35.96 127 SER H N 1
ATOM 6290 C CA . SER F 3 132 ? 26.108 -12.838 -33.576 1.00 44.19 127 SER H CA 1
ATOM 6291 C C . SER F 3 132 ? 26.276 -13.699 -32.322 1.00 57.31 127 SER H C 1
ATOM 6292 O O . SER F 3 132 ? 27.416 -13.901 -31.834 1.00 64.17 127 SER H O 1
ATOM 6295 N N . GLY F 3 139 ? 27.350 -8.651 -43.947 1.00 40.48 134 GLY H N 1
ATOM 6296 C CA . GLY F 3 139 ? 26.865 -7.305 -44.241 1.00 39.00 134 GLY H CA 1
ATOM 6297 C C . GLY F 3 139 ? 25.718 -6.850 -43.348 1.00 33.09 134 GLY H C 1
ATOM 6298 O O . GLY F 3 139 ? 25.662 -5.679 -42.953 1.00 28.89 134 GLY H O 1
ATOM 6299 N N . THR F 3 140 ? 24.811 -7.780 -43.040 1.00 28.81 135 THR H N 1
ATOM 6300 C CA A THR F 3 140 ? 23.611 -7.484 -42.253 0.50 30.58 135 THR H CA 1
ATOM 6301 C CA B THR F 3 140 ? 23.609 -7.486 -42.254 0.50 28.19 135 THR H CA 1
ATOM 6302 C C . THR F 3 140 ? 23.601 -8.277 -40.943 1.00 28.95 135 THR H C 1
ATOM 6303 O O . THR F 3 140 ? 23.935 -9.467 -40.912 1.00 35.37 135 THR H O 1
ATOM 6310 N N . ALA F 3 141 ? 23.212 -7.607 -39.861 1.00 27.05 136 ALA H N 1
ATOM 6311 C CA . ALA F 3 141 ? 23.131 -8.224 -38.545 1.00 23.71 136 ALA H CA 1
ATOM 6312 C C . ALA F 3 141 ? 21.686 -8.171 -38.054 1.00 22.23 136 ALA H C 1
ATOM 6313 O O . ALA F 3 141 ? 21.010 -7.167 -38.260 1.00 25.57 136 ALA H O 1
ATOM 6315 N N . ALA F 3 142 ? 21.220 -9.256 -37.437 1.00 20.26 137 ALA H N 1
ATOM 6316 C CA . ALA F 3 142 ? 19.903 -9.289 -36.791 1.00 15.89 137 ALA H CA 1
ATOM 6317 C C . ALA F 3 142 ? 20.061 -9.255 -35.280 1.00 19.65 137 ALA H C 1
ATOM 6318 O O . ALA F 3 142 ? 20.909 -9.957 -34.716 1.00 21.18 137 ALA H O 1
ATOM 6320 N N . LEU F 3 143 ? 19.226 -8.447 -34.634 1.00 17.91 138 LEU H N 1
ATOM 6321 C CA . LEU F 3 143 ? 19.195 -8.370 -33.189 1.00 17.24 138 LEU H CA 1
ATOM 6322 C C . LEU F 3 143 ? 17.763 -8.100 -32.761 1.00 16.68 138 LEU H C 1
ATOM 6323 O O . LEU F 3 143 ? 16.892 -7.834 -33.601 1.00 18.49 138 LEU H O 1
ATOM 6328 N N . GLY F 3 144 ? 17.497 -8.154 -31.462 1.00 16.00 139 GLY H N 1
ATOM 6329 C CA . GLY F 3 144 ? 16.136 -7.955 -31.007 1.00 13.56 139 GLY H CA 1
ATOM 6330 C C . GLY F 3 144 ? 15.980 -7.934 -29.508 1.00 15.53 139 GLY H C 1
ATOM 6331 O O . GLY F 3 144 ? 16.974 -7.937 -28.755 1.00 16.78 139 GLY H O 1
ATOM 6332 N N . CYS F 3 145 ? 14.718 -7.898 -29.090 1.00 16.20 140 CYS H N 1
ATOM 6333 C CA . CYS F 3 145 ? 14.331 -8.029 -27.696 1.00 17.62 140 CYS H CA 1
ATOM 6334 C C . CYS F 3 145 ? 13.250 -9.078 -27.573 1.00 14.19 140 CYS H C 1
ATOM 6335 O O . CYS F 3 145 ? 12.274 -9.081 -28.343 1.00 15.86 140 CYS H O 1
ATOM 6338 N N . LEU F 3 146 ? 13.433 -9.965 -26.603 1.00 14.35 141 LEU H N 1
ATOM 6339 C CA . LEU F 3 146 ? 12.418 -10.927 -26.217 1.00 14.95 141 LEU H CA 1
ATOM 6340 C C . LEU F 3 146 ? 11.627 -10.326 -25.071 1.00 16.40 141 LEU H C 1
ATOM 6341 O O . LEU F 3 146 ? 12.199 -9.972 -24.035 1.00 17.89 141 LEU H O 1
ATOM 6346 N N . VAL F 3 147 ? 10.325 -10.181 -25.287 1.00 15.09 142 VAL H N 1
ATOM 6347 C CA . VAL F 3 147 ? 9.422 -9.547 -24.334 1.00 15.32 142 VAL H CA 1
ATOM 6348 C C . VAL F 3 147 ? 8.540 -10.644 -23.733 1.00 16.38 142 VAL H C 1
ATOM 6349 O O . VAL F 3 147 ? 7.558 -11.091 -24.335 1.00 17.41 142 VAL H O 1
ATOM 6353 N N . LYS F 3 148 ? 8.904 -11.079 -22.532 1.00 15.82 143 LYS H N 1
ATOM 6354 C CA . LYS F 3 148 ? 8.358 -12.308 -21.965 1.00 19.59 143 LYS H CA 1
ATOM 6355 C C . LYS F 3 148 ? 7.460 -12.088 -20.764 1.00 17.85 143 LYS H C 1
ATOM 6356 O O . LYS F 3 148 ? 7.692 -11.197 -19.940 1.00 18.79 143 LYS H O 1
ATOM 6362 N N . ASP F 3 149 ? 6.436 -12.933 -20.669 1.00 15.76 144 ASP H N 1
ATOM 6363 C CA . ASP F 3 149 ? 5.664 -13.121 -19.447 1.00 15.77 144 ASP H CA 1
ATOM 6364 C C . ASP F 3 149 ? 4.923 -11.887 -18.960 1.00 16.86 144 ASP H C 1
ATOM 6365 O O . ASP F 3 149 ? 5.061 -11.489 -17.815 1.00 19.57 144 ASP H O 1
ATOM 6370 N N . TYR F 3 150 ? 4.127 -11.302 -19.845 1.00 16.42 145 TYR H N 1
ATOM 6371 C CA . TYR F 3 150 ? 3.261 -10.178 -19.480 1.00 14.13 145 TYR H CA 1
ATOM 6372 C C . TYR F 3 150 ? 1.793 -10.530 -19.621 1.00 14.21 145 TYR H C 1
ATOM 6373 O O . TYR F 3 150 ? 1.406 -11.479 -20.318 1.00 15.89 145 TYR H O 1
ATOM 6382 N N . PHE F 3 151 ? 0.963 -9.727 -18.956 1.00 13.71 146 PHE H N 1
ATOM 6383 C CA . PHE F 3 151 ? -0.467 -9.922 -18.987 1.00 15.25 146 PHE H CA 1
ATOM 6384 C C . PHE F 3 151 ? -1.184 -8.663 -18.516 1.00 14.24 146 PHE H C 1
ATOM 6385 O O . PHE F 3 151 ? -0.731 -8.030 -17.562 1.00 14.13 146 PHE H O 1
ATOM 6393 N N . PRO F 3 152 ? -2.301 -8.286 -19.165 1.00 15.23 147 PRO H N 1
ATOM 6394 C CA . PRO F 3 152 ? -2.849 -8.795 -20.414 1.00 16.09 147 PRO H CA 1
ATOM 6395 C C . PRO F 3 152 ? -2.199 -8.095 -21.615 1.00 14.66 147 PRO H C 1
ATOM 6396 O O . PRO F 3 152 ? -1.246 -7.342 -21.459 1.00 14.83 147 PRO H O 1
ATOM 6400 N N . GLU F 3 153 ? -2.728 -8.333 -22.810 1.00 14.67 148 GLU H N 1
ATOM 6401 C CA . GLU F 3 153 ? -2.302 -7.605 -24.006 1.00 14.15 148 GLU H CA 1
ATOM 6402 C C . GLU F 3 153 ? -2.739 -6.143 -23.932 1.00 13.95 148 GLU H C 1
ATOM 6403 O O . GLU F 3 153 ? -3.723 -5.833 -23.270 1.00 14.78 148 GLU H O 1
ATOM 6409 N N . PRO F 3 154 ? -2.034 -5.242 -24.634 1.00 14.97 149 PRO H N 1
ATOM 6410 C CA . PRO F 3 154 ? -0.891 -5.483 -25.478 1.00 15.79 149 PRO H CA 1
ATOM 6411 C C . PRO F 3 154 ? 0.386 -4.867 -24.935 1.00 15.66 149 PRO H C 1
ATOM 6412 O O . PRO F 3 154 ? 0.361 -4.094 -23.972 1.00 15.14 149 PRO H O 1
ATOM 6416 N N . VAL F 3 155 ? 1.501 -5.222 -25.573 1.00 15.46 150 VAL H N 1
ATOM 6417 C CA . VAL F 3 155 ? 2.724 -4.424 -25.497 1.00 14.14 150 VAL H CA 1
ATOM 6418 C C . VAL F 3 155 ? 2.962 -3.738 -26.838 1.00 15.71 150 VAL H C 1
ATOM 6419 O O . VAL F 3 155 ? 2.501 -4.211 -27.899 1.00 20.24 150 VAL H O 1
ATOM 6423 N N . THR F 3 156 ? 3.645 -2.603 -26.786 1.00 15.43 151 THR H N 1
ATOM 6424 C CA . THR F 3 156 ? 4.216 -2.003 -27.997 1.00 17.01 151 THR H CA 1
ATOM 6425 C C . THR F 3 156 ? 5.733 -2.013 -27.865 1.00 17.47 151 THR H C 1
ATOM 6426 O O . THR F 3 156 ? 6.268 -1.991 -26.760 1.00 13.89 151 THR H O 1
ATOM 6430 N N . VAL F 3 157 ? 6.424 -2.078 -29.001 1.00 15.32 152 VAL H N 1
ATOM 6431 C CA . VAL F 3 157 ? 7.869 -1.977 -29.024 1.00 16.76 152 VAL H CA 1
ATOM 6432 C C . VAL F 3 157 ? 8.298 -0.941 -30.076 1.00 14.56 152 VAL H C 1
ATOM 6433 O O . VAL F 3 157 ? 7.834 -0.981 -31.217 1.00 18.30 152 VAL H O 1
ATOM 6437 N N . SER F 3 158 ? 9.128 0.007 -29.653 1.00 16.44 153 SER H N 1
ATOM 6438 C CA . SER F 3 158 ? 9.855 0.884 -30.568 1.00 18.50 153 SER H CA 1
ATOM 6439 C C . SER F 3 158 ? 11.348 0.635 -30.418 1.00 16.43 153 SER H C 1
ATOM 6440 O O . SER F 3 158 ? 11.790 -0.029 -29.476 1.00 16.14 153 SER H O 1
ATOM 6443 N N . TRP F 3 159 ? 12.123 1.154 -31.362 1.00 17.84 154 TRP H N 1
ATOM 6444 C CA . TRP F 3 159 ? 13.574 1.061 -31.303 1.00 18.85 154 TRP H CA 1
ATOM 6445 C C . TRP F 3 159 ? 14.174 2.459 -31.339 1.00 18.59 154 TRP H C 1
ATOM 6446 O O . TRP F 3 159 ? 13.759 3.293 -32.128 1.00 18.57 154 TRP H O 1
ATOM 6457 N N . ASN F 3 160 ? 15.142 2.701 -30.462 1.00 17.49 155 ASN H N 1
ATOM 6458 C CA . ASN F 3 160 ? 15.834 3.985 -30.383 1.00 17.87 155 ASN H CA 1
ATOM 6459 C C . ASN F 3 160 ? 14.856 5.166 -30.295 1.00 20.36 155 ASN H C 1
ATOM 6460 O O . ASN F 3 160 ? 15.029 6.191 -30.961 1.00 21.50 155 ASN H O 1
ATOM 6465 N N . SER F 3 161 ? 13.832 4.995 -29.456 1.00 19.69 156 SER H N 1
ATOM 6466 C CA . SER F 3 161 ? 12.816 6.018 -29.194 1.00 22.36 156 SER H CA 1
ATOM 6467 C C . SER F 3 161 ? 12.142 6.545 -30.462 1.00 26.31 156 SER H C 1
ATOM 6468 O O . SER F 3 161 ? 11.785 7.726 -30.545 1.00 34.48 156 SER H O 1
ATOM 6471 N N . GLY F 3 162 ? 11.956 5.656 -31.437 1.00 25.31 157 GLY H N 1
ATOM 6472 C CA . GLY F 3 162 ? 11.264 5.991 -32.683 1.00 26.86 157 GLY H CA 1
ATOM 6473 C C . GLY F 3 162 ? 12.158 6.380 -33.845 1.00 26.84 157 GLY H C 1
ATOM 6474 O O . GLY F 3 162 ? 11.664 6.586 -34.957 1.00 30.47 157 GLY H O 1
ATOM 6475 N N . ALA F 3 163 ? 13.465 6.484 -33.600 1.00 22.69 158 ALA H N 1
ATOM 6476 C CA . ALA F 3 163 ? 14.422 6.853 -34.646 1.00 21.99 158 ALA H CA 1
ATOM 6477 C C . ALA F 3 163 ? 14.740 5.692 -35.586 1.00 26.73 158 ALA H C 1
ATOM 6478 O O . ALA F 3 163 ? 15.171 5.924 -36.717 1.00 30.75 158 ALA H O 1
ATOM 6480 N N . LEU F 3 164 ? 14.555 4.454 -35.111 1.00 21.06 159 LEU H N 1
ATOM 6481 C CA . LEU F 3 164 ? 14.779 3.249 -35.928 1.00 20.18 159 LEU H CA 1
ATOM 6482 C C . LEU F 3 164 ? 13.462 2.534 -36.207 1.00 22.80 159 LEU H C 1
ATOM 6483 O O . LEU F 3 164 ? 12.815 2.003 -35.294 1.00 19.72 159 LEU H O 1
ATOM 6488 N N . THR F 3 165 ? 13.056 2.550 -37.472 1.00 22.78 160 THR H N 1
ATOM 6489 C CA . THR F 3 165 ? 11.809 1.937 -37.905 1.00 21.91 160 THR H CA 1
ATOM 6490 C C . THR F 3 165 ? 12.016 0.947 -39.053 1.00 24.63 160 THR H C 1
ATOM 6491 O O . THR F 3 165 ? 11.281 -0.035 -39.153 1.00 22.60 160 THR H O 1
ATOM 6495 N N . SER F 3 166 ? 12.991 1.194 -39.926 1.00 23.04 161 SER H N 1
ATOM 6496 C CA . SER F 3 166 ? 13.230 0.307 -41.066 1.00 24.04 161 SER H CA 1
ATOM 6497 C C . SER F 3 166 ? 13.783 -1.045 -40.619 1.00 24.41 161 SER H C 1
ATOM 6498 O O . SER F 3 166 ? 14.672 -1.110 -39.770 1.00 26.33 161 SER H O 1
ATOM 6501 N N . GLY F 3 167 ? 13.222 -2.123 -41.165 1.00 21.11 162 GLY H N 1
ATOM 6502 C CA . GLY F 3 167 ? 13.693 -3.479 -40.885 1.00 20.79 162 GLY H CA 1
ATOM 6503 C C . GLY F 3 167 ? 13.239 -4.060 -39.552 1.00 20.04 162 GLY H C 1
ATOM 6504 O O . GLY F 3 167 ? 13.696 -5.132 -39.161 1.00 20.69 162 GLY H O 1
ATOM 6505 N N . VAL F 3 168 ? 12.335 -3.361 -38.866 1.00 18.48 163 VAL H N 1
ATOM 6506 C CA . VAL F 3 168 ? 11.794 -3.813 -37.588 1.00 18.10 163 VAL H CA 1
ATOM 6507 C C . VAL F 3 168 ? 10.627 -4.763 -37.826 1.00 17.55 163 VAL H C 1
ATOM 6508 O O . VAL F 3 168 ? 9.723 -4.448 -38.596 1.00 22.30 163 VAL H O 1
ATOM 6512 N N . HIS F 3 169 ? 10.660 -5.911 -37.154 1.00 16.20 164 HIS H N 1
ATOM 6513 C CA . HIS F 3 169 ? 9.530 -6.845 -37.100 1.00 15.60 164 HIS H CA 1
ATOM 6514 C C . HIS F 3 169 ? 9.188 -7.149 -35.652 1.00 15.56 164 HIS H C 1
ATOM 6515 O O . HIS F 3 169 ? 9.967 -7.774 -34.936 1.00 16.53 164 HIS H O 1
ATOM 6522 N N . THR F 3 170 ? 8.007 -6.716 -35.219 1.00 17.40 165 THR H N 1
ATOM 6523 C CA . THR F 3 170 ? 7.525 -7.013 -33.882 1.00 15.37 165 THR H CA 1
ATOM 6524 C C . THR F 3 170 ? 6.406 -8.026 -34.063 1.00 17.37 165 THR H C 1
ATOM 6525 O O . THR F 3 170 ? 5.360 -7.721 -34.649 1.00 20.09 165 THR H O 1
ATOM 6529 N N . PHE F 3 171 ? 6.665 -9.254 -33.621 1.00 14.77 166 PHE H N 1
ATOM 6530 C CA . PHE F 3 171 ? 5.748 -10.366 -33.871 1.00 13.39 166 PHE H CA 1
ATOM 6531 C C . PHE F 3 171 ? 4.491 -10.296 -33.030 1.00 14.94 166 PHE H C 1
ATOM 6532 O O . PHE F 3 171 ? 4.518 -9.780 -31.912 1.00 16.38 166 PHE H O 1
ATOM 6540 N N . PRO F 3 172 ? 3.383 -10.827 -33.557 1.00 16.10 167 PRO H N 1
ATOM 6541 C CA . PRO F 3 172 ? 2.208 -10.997 -32.721 1.00 18.45 167 PRO H CA 1
ATOM 6542 C C . PRO F 3 172 ? 2.523 -11.823 -31.475 1.00 17.28 167 PRO H C 1
ATOM 6543 O O . PRO F 3 172 ? 3.338 -12.754 -31.527 1.00 18.21 167 PRO H O 1
ATOM 6547 N N . ALA F 3 173 ? 1.855 -11.505 -30.370 1.00 15.29 168 ALA H N 1
ATOM 6548 C CA . ALA F 3 173 ? 2.069 -12.231 -29.131 1.00 18.03 168 ALA H CA 1
ATOM 6549 C C . ALA F 3 173 ? 1.575 -13.659 -29.213 1.00 17.10 168 ALA H C 1
ATOM 6550 O O . ALA F 3 173 ? 0.648 -13.967 -29.966 1.00 19.94 168 ALA H O 1
ATOM 6552 N N . VAL F 3 174 ? 2.194 -14.526 -28.418 1.00 19.13 169 VAL H N 1
ATOM 6553 C CA . VAL F 3 174 ? 1.742 -15.900 -28.249 1.00 21.38 169 VAL H CA 1
ATOM 6554 C C . VAL F 3 174 ? 1.349 -16.095 -26.795 1.00 19.80 169 VAL H C 1
ATOM 6555 O O . VAL F 3 174 ? 2.044 -15.620 -25.901 1.00 20.97 169 VAL H O 1
ATOM 6559 N N . LEU F 3 175 ? 0.218 -16.752 -26.562 1.00 21.61 170 LEU H N 1
ATOM 6560 C CA . LEU F 3 175 ? -0.220 -17.067 -25.210 1.00 19.56 170 LEU H CA 1
ATOM 6561 C C . LEU F 3 175 ? 0.450 -18.371 -24.784 1.00 21.91 170 LEU H C 1
ATOM 6562 O O . LEU F 3 175 ? 0.293 -19.403 -25.440 1.00 24.69 170 LEU H O 1
ATOM 6567 N N . GLN F 3 176 ? 1.214 -18.315 -23.703 1.00 23.18 171 GLN H N 1
ATOM 6568 C CA . GLN F 3 176 ? 1.939 -19.476 -23.201 1.00 22.93 171 GLN H CA 1
ATOM 6569 C C . GLN F 3 176 ? 1.027 -20.273 -22.280 1.00 23.35 171 GLN H C 1
ATOM 6570 O O . GLN F 3 176 ? 0.001 -19.768 -21.847 1.00 24.64 171 GLN H O 1
ATOM 6576 N N . SER F 3 177 ? 1.420 -21.511 -21.977 1.00 28.17 172 SER H N 1
ATOM 6577 C CA . SER F 3 177 ? 0.681 -22.389 -21.059 1.00 29.73 172 SER H CA 1
ATOM 6578 C C . SER F 3 177 ? 0.417 -21.752 -19.693 1.00 27.11 172 SER H C 1
ATOM 6579 O O . SER F 3 177 ? -0.597 -22.040 -19.044 1.00 28.20 172 SER H O 1
ATOM 6582 N N . SER F 3 178 ? 1.346 -20.894 -19.269 1.00 27.18 173 SER H N 1
ATOM 6583 C CA . SER F 3 178 ? 1.279 -20.173 -17.999 1.00 26.24 173 SER H CA 1
ATOM 6584 C C . SER F 3 178 ? 0.151 -19.151 -17.911 1.00 24.96 173 SER H C 1
ATOM 6585 O O . SER F 3 178 ? -0.138 -18.631 -16.825 1.00 28.34 173 SER H O 1
ATOM 6588 N N . GLY F 3 179 ? -0.452 -18.831 -19.056 1.00 23.97 174 GLY H N 1
ATOM 6589 C CA . GLY F 3 179 ? -1.491 -17.810 -19.136 1.00 21.75 174 GLY H CA 1
ATOM 6590 C C . GLY F 3 179 ? -0.924 -16.415 -19.347 1.00 19.34 174 GLY H C 1
ATOM 6591 O O . GLY F 3 179 ? -1.670 -15.431 -19.337 1.00 20.86 174 GLY H O 1
ATOM 6592 N N . LEU F 3 180 ? 0.389 -16.352 -19.555 1.00 18.68 175 LEU H N 1
ATOM 6593 C CA . LEU F 3 180 ? 1.103 -15.111 -19.843 1.00 15.77 175 LEU H CA 1
ATOM 6594 C C . LEU F 3 180 ? 1.509 -15.077 -21.309 1.00 18.70 175 LEU H C 1
ATOM 6595 O O . LEU F 3 180 ? 1.704 -16.120 -21.950 1.00 20.96 175 LEU H O 1
ATOM 6600 N N . TYR F 3 181 ? 1.652 -13.865 -21.823 1.00 16.75 176 TYR H N 1
ATOM 6601 C CA . TYR F 3 181 ? 2.017 -13.642 -23.223 1.00 17.27 176 TYR H CA 1
ATOM 6602 C C . TYR F 3 181 ? 3.516 -13.411 -23.396 1.00 16.66 176 TYR H C 1
ATOM 6603 O O . TYR F 3 181 ? 4.231 -13.016 -22.463 1.00 16.26 176 TYR H O 1
ATOM 6612 N N . SER F 3 182 ? 3.976 -13.645 -24.620 1.00 14.53 177 SER H N 1
ATOM 6613 C CA . SER F 3 182 ? 5.348 -13.368 -24.998 1.00 17.49 177 SER H CA 1
ATOM 6614 C C . SER F 3 182 ? 5.434 -13.005 -26.469 1.00 16.43 177 SER H C 1
ATOM 6615 O O . SER F 3 182 ? 4.669 -13.514 -27.286 1.00 16.95 177 SER H O 1
ATOM 6618 N N . LEU F 3 183 ? 6.386 -12.139 -26.803 1.00 16.39 178 LEU H N 1
ATOM 6619 C CA . LEU F 3 183 ? 6.704 -11.874 -28.201 1.00 17.01 178 LEU H CA 1
ATOM 6620 C C . LEU F 3 183 ? 8.143 -11.436 -28.314 1.00 14.99 178 LEU H C 1
ATOM 6621 O O . LEU F 3 183 ? 8.769 -11.105 -27.307 1.00 15.48 178 LEU H O 1
ATOM 6626 N N . SER F 3 184 ? 8.677 -11.460 -29.530 1.00 15.04 179 SER H N 1
ATOM 6627 C CA . SER F 3 184 ? 9.972 -10.842 -29.807 1.00 15.92 179 SER H CA 1
ATOM 6628 C C . SER F 3 184 ? 9.787 -9.700 -30.791 1.00 14.66 179 SER H C 1
ATOM 6629 O O . SER F 3 184 ? 8.863 -9.707 -31.613 1.00 14.87 179 SER H O 1
ATOM 6632 N N . SER F 3 185 ? 10.673 -8.715 -30.701 1.00 15.40 180 SER H N 1
ATOM 6633 C CA . SER F 3 185 ? 10.808 -7.687 -31.712 1.00 15.50 180 SER H CA 1
ATOM 6634 C C . SER F 3 185 ? 12.235 -7.766 -32.216 1.00 14.96 180 SER H C 1
ATOM 6635 O O . SER F 3 185 ? 13.165 -7.754 -31.412 1.00 15.09 180 SER H O 1
ATOM 6638 N N . VAL F 3 186 ? 12.396 -7.831 -33.528 1.00 15.72 181 VAL H N 1
ATOM 6639 C CA . VAL F 3 186 ? 13.714 -7.944 -34.138 1.00 15.45 181 VAL H CA 1
ATOM 6640 C C . VAL F 3 186 ? 13.907 -6.822 -35.141 1.00 15.83 181 VAL H C 1
ATOM 6641 O O . VAL F 3 186 ? 12.948 -6.197 -35.608 1.00 16.99 181 VAL H O 1
ATOM 6645 N N . VAL F 3 187 ? 15.163 -6.562 -35.453 1.00 17.18 182 VAL H N 1
ATOM 6646 C CA . VAL F 3 187 ? 15.513 -5.602 -36.473 1.00 17.69 182 VAL H CA 1
ATOM 6647 C C . VAL F 3 187 ? 16.794 -6.063 -37.132 1.00 18.32 182 VAL H C 1
ATOM 6648 O O . VAL F 3 187 ? 17.646 -6.674 -36.481 1.00 18.95 182 VAL H O 1
ATOM 6652 N N . THR F 3 188 ? 16.908 -5.809 -38.431 1.00 17.66 183 THR H N 1
ATOM 6653 C CA . THR F 3 188 ? 18.155 -6.040 -39.141 1.00 19.08 183 THR H CA 1
ATOM 6654 C C . THR F 3 188 ? 18.790 -4.690 -39.440 1.00 18.51 183 THR H C 1
ATOM 6655 O O . THR F 3 188 ? 18.109 -3.716 -39.813 1.00 20.41 183 THR H O 1
ATOM 6659 N N . VAL F 3 189 ? 20.091 -4.632 -39.221 1.00 21.49 184 VAL H N 1
ATOM 6660 C CA . VAL F 3 189 ? 20.854 -3.405 -39.368 1.00 23.54 184 VAL H CA 1
ATOM 6661 C C . VAL F 3 189 ? 22.171 -3.718 -40.053 1.00 24.32 184 VAL H C 1
ATOM 6662 O O . VAL F 3 189 ? 22.593 -4.879 -40.081 1.00 22.93 184 VAL H O 1
ATOM 6666 N N . PRO F 3 190 ? 22.846 -2.679 -40.588 1.00 26.65 185 PRO H N 1
ATOM 6667 C CA . PRO F 3 190 ? 24.161 -2.936 -41.153 1.00 28.68 185 PRO H CA 1
ATOM 6668 C C . PRO F 3 190 ? 25.141 -3.387 -40.074 1.00 26.76 185 PRO H C 1
ATOM 6669 O O . PRO F 3 190 ? 25.215 -2.772 -39.009 1.00 24.95 185 PRO H O 1
ATOM 6673 N N . SER F 3 191 ? 25.880 -4.461 -40.342 1.00 25.05 186 SER H N 1
ATOM 6674 C CA . SER F 3 191 ? 26.888 -4.938 -39.400 1.00 28.51 186 SER H CA 1
ATOM 6675 C C . SER F 3 191 ? 27.900 -3.834 -39.061 1.00 31.06 186 SER H C 1
ATOM 6676 O O . SER F 3 191 ? 28.357 -3.736 -37.916 1.00 29.34 186 SER H O 1
ATOM 6679 N N . SER F 3 192 ? 28.210 -2.989 -40.048 1.00 34.95 187 SER H N 1
ATOM 6680 C CA . SER F 3 192 ? 29.107 -1.839 -39.853 1.00 34.88 187 SER H CA 1
ATOM 6681 C C . SER F 3 192 ? 28.628 -0.850 -38.776 1.00 34.64 187 SER H C 1
ATOM 6682 O O . SER F 3 192 ? 29.436 -0.129 -38.192 1.00 32.37 187 SER H O 1
ATOM 6685 N N . SER F 3 193 ? 27.323 -0.827 -38.507 1.00 29.22 188 SER H N 1
ATOM 6686 C CA . SER F 3 193 ? 26.747 0.124 -37.562 1.00 30.43 188 SER H CA 1
ATOM 6687 C C . SER F 3 193 ? 26.902 -0.288 -36.098 1.00 25.46 188 SER H C 1
ATOM 6688 O O . SER F 3 193 ? 26.715 0.535 -35.208 1.00 27.36 188 SER H O 1
ATOM 6691 N N . LEU F 3 194 ? 27.236 -1.551 -35.850 1.00 26.99 189 LEU H N 1
ATOM 6692 C CA . LEU F 3 194 ? 27.234 -2.084 -34.485 1.00 27.06 189 LEU H CA 1
ATOM 6693 C C . LEU F 3 194 ? 28.220 -1.382 -33.552 1.00 28.09 189 LEU H C 1
ATOM 6694 O O . LEU F 3 194 ? 27.955 -1.241 -32.361 1.00 30.43 189 LEU H O 1
ATOM 6699 N N . GLY F 3 195 ? 29.347 -0.932 -34.095 1.00 30.29 190 GLY H N 1
ATOM 6700 C CA . GLY F 3 195 ? 30.348 -0.228 -33.299 1.00 30.43 190 GLY H CA 1
ATOM 6701 C C . GLY F 3 195 ? 30.169 1.281 -33.183 1.00 29.73 190 GLY H C 1
ATOM 6702 O O . GLY F 3 195 ? 30.854 1.920 -32.388 1.00 31.06 190 GLY H O 1
ATOM 6703 N N . THR F 3 196 ? 29.259 1.859 -33.969 1.00 28.41 191 THR H N 1
ATOM 6704 C CA . THR F 3 196 ? 29.030 3.310 -33.950 1.00 27.78 191 THR H CA 1
ATOM 6705 C C . THR F 3 196 ? 27.627 3.730 -33.479 1.00 31.64 191 THR H C 1
ATOM 6706 O O . THR F 3 196 ? 27.414 4.912 -33.176 1.00 33.85 191 THR H O 1
ATOM 6710 N N . GLN F 3 197 ? 26.692 2.772 -33.435 1.00 29.94 192 GLN H N 1
ATOM 6711 C CA . GLN F 3 197 ? 25.281 3.021 -33.107 1.00 32.92 192 GLN H CA 1
ATOM 6712 C C . GLN F 3 197 ? 24.865 2.114 -31.952 1.00 30.09 192 GLN H C 1
ATOM 6713 O O . GLN F 3 197 ? 25.231 0.941 -31.925 1.00 33.54 192 GLN H O 1
ATOM 6719 N N . THR F 3 198 ? 24.119 2.661 -30.994 1.00 26.87 193 THR H N 1
ATOM 6720 C CA . THR F 3 198 ? 23.538 1.851 -29.931 1.00 26.46 193 THR H CA 1
ATOM 6721 C C . THR F 3 198 ? 22.123 1.459 -30.343 1.00 21.32 193 THR H C 1
ATOM 6722 O O . THR F 3 198 ? 21.452 2.198 -31.073 1.00 26.29 193 THR H O 1
ATOM 6726 N N . TYR F 3 199 ? 21.669 0.302 -29.877 1.00 21.64 194 TYR H N 1
ATOM 6727 C CA . TYR F 3 199 ? 20.327 -0.178 -30.201 1.00 20.72 194 TYR H CA 1
ATOM 6728 C C . TYR F 3 199 ? 19.576 -0.488 -28.923 1.00 20.50 194 TYR H C 1
ATOM 6729 O O . TYR F 3 199 ? 19.970 -1.367 -28.164 1.00 22.39 194 TYR H O 1
ATOM 6738 N N . ILE F 3 200 ? 18.498 0.254 -28.692 1.00 18.74 195 ILE H N 1
ATOM 6739 C CA . ILE F 3 200 ? 17.691 0.107 -27.494 1.00 19.26 195 ILE H CA 1
ATOM 6740 C C . ILE F 3 200 ? 16.254 -0.160 -27.908 1.00 18.05 195 ILE H C 1
ATOM 6741 O O . ILE F 3 200 ? 15.683 0.611 -28.680 1.00 18.12 195 ILE H O 1
ATOM 6746 N N . CYS F 3 201 ? 15.663 -1.233 -27.383 1.00 18.96 196 CYS H N 1
ATOM 6747 C CA . CYS F 3 201 ? 14.233 -1.454 -27.556 1.00 16.42 196 CYS H CA 1
ATOM 6748 C C . CYS F 3 201 ? 13.455 -0.814 -26.414 1.00 16.24 196 CYS H C 1
ATOM 6749 O O . CYS F 3 201 ? 13.845 -0.926 -25.243 1.00 18.04 196 CYS H O 1
ATOM 6752 N N . ASN F 3 202 ? 12.375 -0.131 -26.768 1.00 16.17 197 ASN H N 1
ATOM 6753 C CA . ASN F 3 202 ? 11.541 0.573 -25.803 1.00 18.24 197 ASN H CA 1
ATOM 6754 C C . ASN F 3 202 ? 10.212 -0.153 -25.749 1.00 17.38 197 ASN H C 1
ATOM 6755 O O . ASN F 3 202 ? 9.408 -0.079 -26.683 1.00 17.08 197 ASN H O 1
ATOM 6760 N N . VAL F 3 203 ? 10.005 -0.893 -24.664 1.00 15.47 198 VAL H N 1
ATOM 6761 C CA . VAL F 3 203 ? 8.816 -1.712 -24.489 1.00 15.80 198 VAL H CA 1
ATOM 6762 C C . VAL F 3 203 ? 7.816 -0.962 -23.603 1.00 18.35 198 VAL H C 1
ATOM 6763 O O . VAL F 3 203 ? 8.175 -0.478 -22.535 1.00 19.61 198 VAL H O 1
ATOM 6767 N N . ASN F 3 204 ? 6.578 -0.834 -24.066 1.00 15.78 199 ASN H N 1
ATOM 6768 C CA . ASN F 3 204 ? 5.521 -0.210 -23.281 1.00 15.70 199 ASN H CA 1
ATOM 6769 C C . ASN F 3 204 ? 4.429 -1.237 -23.069 1.00 15.92 199 ASN H C 1
ATOM 6770 O O . ASN F 3 204 ? 3.950 -1.861 -24.025 1.00 18.34 199 ASN H O 1
ATOM 6775 N N . HIS F 3 205 ? 4.030 -1.406 -21.816 1.00 14.78 200 HIS H N 1
ATOM 6776 C CA . HIS F 3 205 ? 2.919 -2.267 -21.443 1.00 13.75 200 HIS H CA 1
ATOM 6777 C C . HIS F 3 205 ? 1.903 -1.417 -20.695 1.00 15.15 200 HIS H C 1
ATOM 6778 O O . HIS F 3 205 ? 1.929 -1.290 -19.453 1.00 15.24 200 HIS H O 1
ATOM 6785 N N . LYS F 3 206 ? 1.002 -0.821 -21.466 1.00 15.22 201 LYS H N 1
ATOM 6786 C CA . LYS F 3 206 ? 0.042 0.128 -20.928 1.00 16.48 201 LYS H CA 1
ATOM 6787 C C . LYS F 3 206 ? -0.831 -0.450 -19.807 1.00 17.63 201 LYS H C 1
ATOM 6788 O O . LYS F 3 206 ? -1.138 0.248 -18.846 1.00 17.58 201 LYS H O 1
ATOM 6794 N N . PRO F 3 207 ? -1.241 -1.731 -19.917 1.00 15.74 202 PRO H N 1
ATOM 6795 C CA . PRO F 3 207 ? -2.049 -2.278 -18.820 1.00 18.04 202 PRO H CA 1
ATOM 6796 C C . PRO F 3 207 ? -1.421 -2.223 -17.412 1.00 18.26 202 PRO H C 1
ATOM 6797 O O . PRO F 3 207 ? -2.165 -2.190 -16.428 1.00 20.61 202 PRO H O 1
ATOM 6801 N N . SER F 3 208 ? -0.090 -2.243 -17.313 1.00 15.26 203 SER H N 1
ATOM 6802 C CA . SER F 3 208 ? 0.629 -2.086 -16.032 1.00 17.26 203 SER H CA 1
ATOM 6803 C C . SER F 3 208 ? 1.331 -0.735 -15.902 1.00 18.27 203 SER H C 1
ATOM 6804 O O . SER F 3 208 ? 2.059 -0.495 -14.925 1.00 21.53 203 SER H O 1
ATOM 6807 N N . ASN F 3 209 ? 1.082 0.151 -16.867 1.00 16.41 204 ASN H N 1
ATOM 6808 C CA . ASN F 3 209 ? 1.746 1.454 -16.959 1.00 22.79 204 ASN H CA 1
ATOM 6809 C C . ASN F 3 209 ? 3.261 1.351 -16.802 1.00 20.77 204 ASN H C 1
ATOM 6810 O O . ASN F 3 209 ? 3.894 2.183 -16.150 1.00 20.84 204 ASN H O 1
ATOM 6815 N N . THR F 3 210 ? 3.839 0.335 -17.436 1.00 17.03 205 THR H N 1
ATOM 6816 C CA . THR F 3 210 ? 5.249 0.024 -17.310 1.00 18.66 205 THR H CA 1
ATOM 6817 C C . THR F 3 210 ? 5.980 0.213 -18.635 1.00 16.27 205 THR H C 1
ATOM 6818 O O . THR F 3 210 ? 5.507 -0.225 -19.686 1.00 21.34 205 THR H O 1
ATOM 6822 N N . LYS F 3 211 ? 7.108 0.899 -18.578 1.00 16.49 206 LYS H N 1
ATOM 6823 C CA . LYS F 3 211 ? 7.988 1.021 -19.718 1.00 18.54 206 LYS H CA 1
ATOM 6824 C C . LYS F 3 211 ? 9.350 0.435 -19.344 1.00 18.82 206 LYS H C 1
ATOM 6825 O O . LYS F 3 211 ? 9.885 0.721 -18.265 1.00 19.17 206 LYS H O 1
ATOM 6831 N N . VAL F 3 212 ? 9.914 -0.376 -20.237 1.00 17.64 207 VAL H N 1
ATOM 6832 C CA . VAL F 3 212 ? 11.227 -0.981 -20.047 1.00 15.99 207 VAL H CA 1
ATOM 6833 C C . VAL F 3 212 ? 12.074 -0.680 -21.272 1.00 18.69 207 VAL H C 1
ATOM 6834 O O . VAL F 3 212 ? 11.632 -0.909 -22.395 1.00 19.49 207 VAL H O 1
ATOM 6838 N N . ASP F 3 213 ? 13.266 -0.140 -21.057 1.00 17.70 208 ASP H N 1
ATOM 6839 C CA . ASP F 3 213 ? 14.216 0.075 -22.138 1.00 22.06 208 ASP H CA 1
ATOM 6840 C C . ASP F 3 213 ? 15.303 -0.976 -21.981 1.00 25.87 208 ASP H C 1
ATOM 6841 O O . ASP F 3 213 ? 15.758 -1.274 -20.867 1.00 30.54 208 ASP H O 1
ATOM 6846 N N . LYS F 3 214 ? 15.716 -1.568 -23.087 1.00 18.74 209 LYS H N 1
ATOM 6847 C CA . LYS F 3 214 ? 16.784 -2.549 -23.034 1.00 19.37 209 LYS H CA 1
ATOM 6848 C C . LYS F 3 214 ? 17.788 -2.301 -24.148 1.00 20.25 209 LYS H C 1
ATOM 6849 O O . LYS F 3 214 ? 17.449 -2.379 -25.332 1.00 20.12 209 LYS H O 1
ATOM 6855 N N . LYS F 3 215 ? 19.025 -1.996 -23.763 1.00 21.21 210 LYS H N 1
ATOM 6856 C CA . LYS F 3 215 ? 20.117 -1.875 -24.712 1.00 17.89 210 LYS H CA 1
ATOM 6857 C C . LYS F 3 215 ? 20.557 -3.268 -25.135 1.00 21.89 210 LYS H C 1
ATOM 6858 O O . LYS F 3 215 ? 20.809 -4.126 -24.290 1.00 26.53 210 LYS H O 1
ATOM 6864 N N . VAL F 3 216 ? 20.607 -3.493 -26.446 1.00 19.48 211 VAL H N 1
ATOM 6865 C CA . VAL F 3 216 ? 21.001 -4.784 -27.008 1.00 20.79 211 VAL H CA 1
ATOM 6866 C C . VAL F 3 216 ? 22.357 -4.665 -27.681 1.00 22.37 211 VAL H C 1
ATOM 6867 O O . VAL F 3 216 ? 22.532 -3.877 -28.599 1.00 24.55 211 VAL H O 1
ATOM 6871 N N . GLU F 3 217 ? 23.316 -5.447 -27.210 1.00 26.60 212 GLU H N 1
ATOM 6872 C CA . GLU F 3 217 ? 24.668 -5.350 -27.744 1.00 30.45 212 GLU H CA 1
ATOM 6873 C C . GLU F 3 217 ? 25.296 -6.720 -27.927 1.00 31.36 212 GLU H C 1
ATOM 6874 O O . GLU F 3 217 ? 24.802 -7.718 -27.380 1.00 29.15 212 GLU H O 1
ATOM 6880 N N . PRO F 3 218 ? 26.382 -6.780 -28.721 1.00 34.51 213 PRO H N 1
ATOM 6881 C CA . PRO F 3 218 ? 27.082 -8.041 -28.870 1.00 37.69 213 PRO H CA 1
ATOM 6882 C C . PRO F 3 218 ? 27.484 -8.615 -27.519 1.00 40.77 213 PRO H C 1
ATOM 6883 O O . PRO F 3 218 ? 27.894 -7.869 -26.625 1.00 39.60 213 PRO H O 1
ATOM 6887 N N . LYS F 3 219 ? 27.347 -9.927 -27.375 1.00 45.47 214 LYS H N 1
ATOM 6888 C CA . LYS F 3 219 ? 27.814 -10.625 -26.183 1.00 50.00 214 LYS H CA 1
ATOM 6889 C C . LYS F 3 219 ? 29.323 -10.874 -26.341 1.00 57.78 214 LYS H C 1
ATOM 6890 O O . LYS F 3 219 ? 29.970 -10.226 -27.166 1.00 62.26 214 LYS H O 1
ATOM 6896 N N . SER F 3 220 ? 29.883 -11.803 -25.567 1.00 67.23 215 SER H N 1
ATOM 6897 C CA . SER F 3 220 ? 31.309 -12.126 -25.651 1.00 74.28 215 SER H CA 1
ATOM 6898 C C . SER F 3 220 ? 31.544 -13.407 -26.457 1.00 78.02 215 SER H C 1
ATOM 6899 O O . SER F 3 220 ? 32.400 -13.433 -27.345 1.00 81.36 215 SER H O 1
ATOM 6902 N N . CYS F 3 221 ? 30.793 -14.463 -26.144 0.40 76.29 216 CYS H N 1
ATOM 6903 C CA . CYS F 3 221 ? 30.840 -15.699 -26.926 0.40 76.13 216 CYS H CA 1
ATOM 6904 C C . CYS F 3 221 ? 29.697 -15.732 -27.931 0.40 74.90 216 CYS H C 1
ATOM 6905 O O . CYS F 3 221 ? 28.680 -15.060 -27.756 0.40 73.09 216 CYS H O 1
#

Foldseek 3Di:
DWDDDPHDTDRD/DWDDDPHDTHHD/DKAKAKPPQEDEDAFFDKDKMKIFIPWFLDDPHFGQKWKWWADPPDDTDTQGGRFFHGDPPHDPLWGKDDGIGMIMIMRRGDALLSQTWMKMWGDRDPPTDIYPTYGYAYDDDWDFWDKDKDWFDPVVLVVFKTKIKMKTPFTPDPDKDKWKAFLNHTDDDQKDKDKDAQDSHRGTIMMMIIGMDTSVVQVVTFKIKMWMDDPNDPHIDIDIGTDDVD/DKAKAKPPQEDEEAAFAKDKIKIFIPWFLDDPHFGQKWKWWADPPDDIDTQGGRFFHGDPPHDPQWGKHDGIGMIMIMRRGDALQRFTWMKMWGDRDPPTDIYPTYGYAHDDDWDFWDKDKDWADPVVLVVFKTKIKIKTPWGPDPDKDKWKAFLNHTDDDQKDKDKDAADSHHRTIMMMIIGMDTSVVVVVTFKIKIWMDDPNDPHIDIDIGTDDPD/DKAKAKDDAQEDEAQAKGKMKIQIPDDFQLAFKKWKWWAAPPGDIGTAKIQHSVRDIDGDPVQVVFWDKADDRVRRMIMIMGGRDDQVPFTWMKMFTQHPVVNDRPHIHPTGTHGHHPDDWDAWDKDWQAKCKIKIWIKTDFTDDDDKDKDKPVPPDDPQKDKDDWDQDPVRGIITMIMGMDRPVCAPPDWIWMWIADVNVRDIDIHIHHHDDD/DKAKAKDDAQEDEAQAKGKIKIAMDDDDDLFKWKWKWWAAPPGDIGTAKTQGSVRDIDGDPVQPVFWDKADDVVRRMIMIMGGRDDQVPFTWMKMFMADPVHSDRDYIHPTDTHGYHPDDFDAWDKDWQAWPCKTKIWIKTDFGDDDDKDKDKPVPPDDPQKDWDDWDQDPVRGIITMIMGMDRPVCQVPDWIKMWMADVNVRDIDIDIHHHDDD